Protein AF-0000000067929791 (afdb_homodimer)

Structure (mmCIF, N/CA/C/O backbone):
data_AF-0000000067929791-model_v1
#
loop_
_entity.id
_entity.type
_entity.pdbx_description
1 polymer 'Aldehyde dehydrogenase'
#
loop_
_atom_site.group_PDB
_atom_site.id
_atom_site.type_symbol
_atom_site.label_atom_id
_atom_site.label_alt_id
_atom_site.label_comp_id
_atom_site.label_asym_id
_atom_site.label_entity_id
_atom_site.label_seq_id
_atom_site.pdbx_PDB_ins_code
_atom_site.Cartn_x
_atom_site.Cartn_y
_atom_site.Cartn_z
_atom_site.occupancy
_atom_site.B_iso_or_equiv
_atom_site.auth_seq_id
_atom_site.auth_comp_id
_atom_site.auth_asym_id
_atom_site.auth_atom_id
_atom_site.pdbx_PDB_model_num
ATOM 1 N N . MET A 1 1 ? 18.5 35.438 22.703 1 85.94 1 MET A N 1
ATOM 2 C CA . MET A 1 1 ? 17.625 36.125 21.734 1 85.94 1 MET A CA 1
ATOM 3 C C . MET A 1 1 ? 17.469 35.281 20.469 1 85.94 1 MET A C 1
ATOM 5 O O . MET A 1 1 ? 18.469 34.844 19.875 1 85.94 1 MET A O 1
ATOM 9 N N . LEU A 1 2 ? 16.25 35.062 20.094 1 93.44 2 LEU A N 1
ATOM 10 C CA . LEU A 1 2 ? 15.984 34.188 18.953 1 93.44 2 LEU A CA 1
ATOM 11 C C . LEU A 1 2 ? 15.953 35 17.656 1 93.44 2 LEU A C 1
ATOM 13 O O . LEU A 1 2 ? 16.219 34.469 16.578 1 93.44 2 LEU A O 1
ATOM 17 N N . SER A 1 3 ? 15.633 36.312 17.828 1 96.69 3 SER A N 1
ATOM 18 C CA . SER A 1 3 ? 15.539 37.156 16.656 1 96.69 3 SER A CA 1
ATOM 19 C C . SER A 1 3 ? 16.891 37.281 15.945 1 96.69 3 SER A C 1
ATOM 21 O O . SER A 1 3 ? 17.938 37.25 16.594 1 96.69 3 SER A O 1
ATOM 23 N N . PHE A 1 4 ? 16.875 37.438 14.68 1 96.88 4 PHE A N 1
ATOM 24 C CA . PHE A 1 4 ? 18.125 37.531 13.938 1 96.88 4 PHE A CA 1
ATOM 25 C C . PHE A 1 4 ? 17.906 38.312 12.633 1 96.88 4 PHE A C 1
ATOM 27 O O . PHE A 1 4 ? 16.766 38.562 12.242 1 96.88 4 PHE A O 1
ATOM 34 N N . ASP A 1 5 ? 19.047 38.781 12.078 1 95.88 5 ASP A N 1
ATOM 35 C CA . ASP A 1 5 ? 19.062 39.375 10.742 1 95.88 5 ASP A CA 1
ATOM 36 C C . ASP A 1 5 ? 19.188 38.312 9.664 1 95.88 5 ASP A C 1
ATOM 38 O O . ASP A 1 5 ? 20.188 37.594 9.594 1 95.88 5 ASP A O 1
ATOM 42 N N . PRO A 1 6 ? 18.188 38.156 8.828 1 95.06 6 PRO A N 1
ATOM 43 C CA . PRO A 1 6 ? 18.219 37.094 7.812 1 95.06 6 PRO A CA 1
ATOM 44 C C . PRO A 1 6 ? 19.453 37.188 6.918 1 95.06 6 PRO A C 1
ATOM 46 O O . PRO A 1 6 ? 19.875 36.188 6.328 1 95.06 6 PRO A O 1
ATOM 49 N N . LYS A 1 7 ? 20.094 38.312 6.816 1 93.25 7 LYS A N 1
ATOM 50 C CA . LYS A 1 7 ? 21.219 38.531 5.926 1 93.25 7 LYS A CA 1
ATOM 51 C C . LYS A 1 7 ? 22.453 37.781 6.426 1 93.25 7 LYS A C 1
ATOM 53 O O . LYS A 1 7 ? 23.406 37.562 5.668 1 93.25 7 LYS A O 1
ATOM 58 N N . ILE A 1 8 ? 22.438 37.344 7.605 1 93.75 8 ILE A N 1
ATOM 59 C CA . ILE A 1 8 ? 23.656 36.781 8.195 1 93.75 8 ILE A CA 1
ATOM 60 C C . ILE A 1 8 ? 23.641 35.25 8.031 1 93.75 8 ILE A C 1
ATOM 62 O O . ILE A 1 8 ? 24.609 34.594 8.398 1 93.75 8 ILE A O 1
ATOM 66 N N . VAL A 1 9 ? 22.562 34.688 7.598 1 96.19 9 VAL A N 1
ATOM 67 C CA . VAL A 1 9 ? 22.422 33.25 7.531 1 96.19 9 VAL A CA 1
ATOM 68 C C . VAL A 1 9 ? 23 32.719 6.223 1 96.19 9 VAL A C 1
ATOM 70 O O . VAL A 1 9 ? 22.656 33.219 5.145 1 96.19 9 VAL A O 1
ATOM 73 N N . ASP A 1 10 ? 23.906 31.719 6.328 1 96.44 10 ASP A N 1
ATOM 74 C CA . ASP A 1 10 ? 24.453 31.078 5.141 1 96.44 10 ASP A CA 1
ATOM 75 C C . ASP A 1 10 ? 23.406 30.219 4.453 1 96.44 10 ASP A C 1
ATOM 77 O O . ASP A 1 10 ? 22.734 29.406 5.102 1 96.44 10 ASP A O 1
ATOM 81 N N . ILE A 1 11 ? 23.234 30.406 3.201 1 97.5 11 ILE A N 1
ATOM 82 C CA . ILE A 1 11 ? 22.219 29.688 2.428 1 97.5 11 ILE A CA 1
ATOM 83 C C . ILE A 1 11 ? 22.891 28.688 1.496 1 97.5 11 ILE A C 1
ATOM 85 O O . ILE A 1 11 ? 23.672 29.062 0.612 1 97.5 11 ILE A O 1
ATOM 89 N N . PRO A 1 12 ? 22.594 27.406 1.688 1 96.38 12 PRO A N 1
ATOM 90 C CA . PRO A 1 12 ? 23.172 26.422 0.753 1 96.38 12 PRO A CA 1
ATOM 91 C C . PRO A 1 12 ? 22.609 26.578 -0.663 1 96.38 12 PRO A C 1
ATOM 93 O O . PRO A 1 12 ? 21.516 27.094 -0.849 1 96.38 12 PRO A O 1
ATOM 96 N N . LYS A 1 13 ? 23.391 26.109 -1.643 1 93.38 13 LYS A N 1
ATOM 97 C CA . LYS A 1 13 ? 23.031 26.25 -3.049 1 93.38 13 LYS A CA 1
ATOM 98 C C . LYS A 1 13 ? 23.172 24.938 -3.791 1 93.38 13 LYS A C 1
ATOM 100 O O . LYS A 1 13 ? 23.812 24 -3.305 1 93.38 13 LYS A O 1
ATOM 105 N N . GLY A 1 14 ? 22.453 24.922 -4.926 1 95.69 14 GLY A N 1
ATOM 106 C CA . GLY A 1 14 ? 22.547 23.766 -5.801 1 95.69 14 GLY A CA 1
ATOM 107 C C . GLY A 1 14 ? 21.75 22.562 -5.309 1 95.69 14 GLY A C 1
ATOM 108 O O . GLY A 1 14 ? 20.641 22.719 -4.781 1 95.69 14 GLY A O 1
ATOM 109 N N . HIS A 1 15 ? 22.234 21.391 -5.75 1 98.06 15 HIS A N 1
ATOM 110 C CA . HIS A 1 15 ? 21.75 20.094 -5.316 1 98.06 15 HIS A CA 1
ATOM 111 C C . HIS A 1 15 ? 22.734 19.406 -4.383 1 98.06 15 HIS A C 1
ATOM 113 O O . HIS A 1 15 ? 23.875 19.859 -4.246 1 98.06 15 HIS A O 1
ATOM 119 N N . HIS A 1 16 ? 22.359 18.453 -3.641 1 98.56 16 HIS A N 1
ATOM 120 C CA . HIS A 1 16 ? 23.281 17.625 -2.859 1 98.56 16 HIS A CA 1
ATOM 121 C C . HIS A 1 16 ? 23.234 16.172 -3.311 1 98.56 16 HIS A C 1
ATOM 123 O O . HIS A 1 16 ? 22.297 15.445 -2.98 1 98.56 16 HIS A O 1
ATOM 129 N N . VAL A 1 17 ? 24.234 15.742 -4.07 1 98.38 17 VAL A N 1
ATOM 130 C CA . VAL A 1 17 ? 24.297 14.414 -4.68 1 98.38 17 VAL A CA 1
ATOM 131 C C . VAL A 1 17 ? 25.672 13.805 -4.445 1 98.38 17 VAL A C 1
ATOM 133 O O . VAL A 1 17 ? 26.703 14.484 -4.59 1 98.38 17 VAL A O 1
ATOM 136 N N . GLY A 1 18 ? 25.688 12.555 -4.039 1 97.69 18 GLY A N 1
ATOM 137 C CA . GLY A 1 18 ? 26.953 11.891 -3.805 1 97.69 18 GLY A CA 1
ATOM 138 C C . GLY A 1 18 ? 27.734 12.492 -2.648 1 97.69 18 GLY A C 1
ATOM 139 O O . GLY A 1 18 ? 28.969 12.586 -2.701 1 97.69 18 GLY A O 1
ATOM 140 N N . GLY A 1 19 ? 27.062 13.086 -1.77 1 97.31 19 GLY A N 1
ATOM 141 C CA . GLY A 1 19 ? 27.672 13.578 -0.544 1 97.31 19 GLY A CA 1
ATOM 142 C C . GLY A 1 19 ? 28.234 14.984 -0.678 1 97.31 19 GLY A C 1
ATOM 143 O O . GLY A 1 19 ? 28.922 15.469 0.214 1 97.31 19 GLY A O 1
ATOM 144 N N . ARG A 1 20 ? 27.922 15.602 -1.8 1 97.31 20 ARG A N 1
ATOM 145 C CA . ARG A 1 20 ? 28.453 16.953 -1.988 1 97.31 20 ARG A CA 1
ATOM 146 C C . ARG A 1 20 ? 27.453 17.844 -2.711 1 97.31 20 ARG A C 1
ATOM 148 O O . ARG A 1 20 ? 26.547 17.359 -3.377 1 97.31 20 ARG A O 1
ATOM 155 N N . TYR A 1 21 ? 27.625 19.141 -2.521 1 97.75 21 TYR A N 1
ATOM 156 C CA . TYR A 1 21 ? 26.859 20.109 -3.287 1 97.75 21 TYR A CA 1
ATOM 157 C C . TYR A 1 21 ? 27.297 20.125 -4.746 1 97.75 21 TYR A C 1
ATOM 159 O O . TYR A 1 21 ? 28.5 20.047 -5.047 1 97.75 21 TYR A O 1
ATOM 167 N N . LEU A 1 22 ? 26.312 20.125 -5.621 1 96.69 22 LEU A N 1
ATOM 168 C CA . LEU A 1 22 ? 26.578 20.188 -7.055 1 96.69 22 LEU A CA 1
ATOM 169 C C . LEU A 1 22 ? 25.703 21.266 -7.715 1 96.69 22 LEU A C 1
ATOM 171 O O . LEU A 1 22 ? 24.531 21.406 -7.371 1 96.69 22 LEU A O 1
ATOM 175 N N . ASP A 1 23 ? 26.359 21.953 -8.594 1 94.62 23 ASP A N 1
ATOM 176 C CA . ASP A 1 23 ? 25.594 22.812 -9.5 1 94.62 23 ASP A CA 1
ATOM 177 C C . ASP A 1 23 ? 25.219 22.078 -10.781 1 94.62 23 ASP A C 1
ATOM 179 O O . ASP A 1 23 ? 26.109 21.641 -11.523 1 94.62 23 ASP A O 1
ATOM 183 N N . LEU A 1 24 ? 24.031 21.812 -10.938 1 94.69 24 LEU A N 1
ATOM 184 C CA . LEU A 1 24 ? 23.531 21.141 -12.125 1 94.69 24 LEU A CA 1
ATOM 185 C C . LEU A 1 24 ? 22.719 22.078 -13 1 94.69 24 LEU A C 1
ATOM 187 O O . LEU A 1 24 ? 22.125 23.031 -12.5 1 94.69 24 LEU A O 1
ATOM 191 N N . PRO A 1 25 ? 22.797 21.844 -14.297 1 92.31 25 PRO A N 1
ATOM 192 C CA . PRO A 1 25 ? 22.031 22.703 -15.188 1 92.31 25 PRO A CA 1
ATOM 193 C C . PRO A 1 25 ? 20.516 22.578 -14.977 1 92.31 25 PRO A C 1
ATOM 195 O O . PRO A 1 25 ? 20.047 21.547 -14.477 1 92.31 25 PRO A O 1
ATOM 198 N N . GLY A 1 26 ? 19.766 23.578 -15.25 1 95 26 GLY A N 1
ATOM 199 C CA . GLY A 1 26 ? 18.312 23.594 -15.172 1 95 26 GLY A CA 1
ATOM 200 C C . GLY A 1 26 ? 17.734 24.984 -15.062 1 95 26 GLY A C 1
ATOM 201 O O . GLY A 1 26 ? 18.469 25.953 -14.906 1 95 26 GLY A O 1
ATOM 202 N N . GLY A 1 27 ? 16.438 25.062 -15.281 1 96.31 27 GLY A N 1
ATOM 203 C CA . GLY A 1 27 ? 15.773 26.344 -15.109 1 96.31 27 GLY A CA 1
ATOM 204 C C . GLY A 1 27 ? 15.906 26.891 -13.695 1 96.31 27 GLY A C 1
ATOM 205 O O . GLY A 1 27 ? 15.805 26.156 -12.727 1 96.31 27 GLY A O 1
ATOM 206 N N . GLU A 1 28 ? 16.156 28.203 -13.555 1 97.06 28 GLU A N 1
ATOM 207 C CA . GLU A 1 28 ? 16.281 28.828 -12.25 1 97.06 28 GLU A CA 1
ATOM 208 C C . GLU A 1 28 ? 14.93 28.969 -11.562 1 97.06 28 GLU A C 1
ATOM 210 O O . GLU A 1 28 ? 13.922 29.25 -12.219 1 97.06 28 GLU A O 1
ATOM 215 N N . ILE A 1 29 ? 14.945 28.703 -10.312 1 97.19 29 ILE A N 1
ATOM 216 C CA . ILE A 1 29 ? 13.781 28.875 -9.453 1 97.19 29 ILE A CA 1
ATOM 217 C C . ILE A 1 29 ? 14.125 29.859 -8.336 1 97.19 29 ILE A C 1
ATOM 219 O O . ILE A 1 29 ? 14.961 29.578 -7.48 1 97.19 29 ILE A O 1
ATOM 223 N N . GLU A 1 30 ? 13.469 30.969 -8.391 1 97.44 30 GLU A N 1
ATOM 224 C CA . GLU A 1 30 ? 13.641 31.953 -7.312 1 97.44 30 GLU A CA 1
ATOM 225 C C . GLU A 1 30 ? 12.883 31.531 -6.059 1 97.44 30 GLU A C 1
ATOM 227 O O . GLU A 1 30 ? 11.68 31.234 -6.117 1 97.44 30 GLU A O 1
ATOM 232 N N . VAL A 1 31 ? 13.609 31.469 -4.988 1 97.44 31 VAL A N 1
ATOM 233 C CA . VAL A 1 31 ? 12.992 31.172 -3.701 1 97.44 31 VAL A CA 1
ATOM 234 C C . VAL A 1 31 ? 12.812 32.469 -2.906 1 97.44 31 VAL A C 1
ATOM 236 O O . VAL A 1 31 ? 13.789 33.125 -2.555 1 97.44 31 VAL A O 1
ATOM 239 N N . LEU A 1 32 ? 11.57 32.781 -2.623 1 97.06 32 LEU A N 1
ATOM 240 C CA . LEU A 1 32 ? 11.258 34 -1.904 1 97.06 32 LEU A CA 1
ATOM 241 C C . LEU A 1 32 ? 10.93 33.719 -0.445 1 97.06 32 LEU A C 1
ATOM 243 O O . LEU A 1 32 ? 10.289 32.719 -0.139 1 97.06 32 LEU A O 1
ATOM 247 N N . ARG A 1 33 ? 11.367 34.625 0.41 1 96.94 33 ARG A N 1
ATOM 248 C CA . ARG A 1 33 ? 10.984 34.531 1.813 1 96.94 33 ARG A CA 1
ATOM 249 C C . ARG A 1 33 ? 9.516 34.875 2.01 1 96.94 33 ARG A C 1
ATOM 251 O O . ARG A 1 33 ? 9.07 35.938 1.568 1 96.94 33 ARG A O 1
ATOM 258 N N . PRO A 1 34 ? 8.758 34.031 2.693 1 96.56 34 PRO A N 1
ATOM 259 C CA . PRO A 1 34 ? 7.332 34.312 2.867 1 96.56 34 PRO A CA 1
ATOM 260 C C . PRO A 1 34 ? 7.07 35.562 3.705 1 96.56 34 PRO A C 1
ATOM 262 O O . PRO A 1 34 ? 6.043 36.219 3.529 1 96.56 34 PRO A O 1
ATOM 265 N N . SER A 1 35 ? 7.996 35.938 4.57 1 96.06 35 SER A N 1
ATOM 266 C CA . SER A 1 35 ? 7.828 37 5.559 1 96.06 35 SER A CA 1
ATOM 267 C C . SER A 1 35 ? 7.922 38.375 4.91 1 96.06 35 SER A C 1
ATOM 269 O O . SER A 1 35 ? 7.348 39.344 5.41 1 96.06 35 SER A O 1
ATOM 271 N N . ASP A 1 36 ? 8.703 38.5 3.764 1 95.25 36 ASP A N 1
ATOM 272 C CA . ASP A 1 36 ? 8.906 39.844 3.217 1 95.25 36 ASP A CA 1
ATOM 273 C C . ASP A 1 36 ? 9.031 39.781 1.694 1 95.25 36 ASP A C 1
ATOM 275 O O . ASP A 1 36 ? 9.328 40.812 1.062 1 95.25 36 ASP A O 1
ATOM 279 N N . GLN A 1 37 ? 8.867 38.625 1.094 1 94.44 37 GLN A N 1
ATOM 280 C CA . GLN A 1 37 ? 8.852 38.375 -0.346 1 94.44 37 GLN A CA 1
ATOM 281 C C . GLN A 1 37 ? 10.188 38.75 -0.976 1 94.44 37 GLN A C 1
ATOM 283 O O . GLN A 1 37 ? 10.289 38.875 -2.197 1 94.44 37 GLN A O 1
ATOM 288 N N . GLN A 1 38 ? 11.195 38.906 -0.146 1 95.94 38 GLN A N 1
ATOM 289 C CA . GLN A 1 38 ? 12.539 39.156 -0.668 1 95.94 38 GLN A CA 1
ATOM 290 C C . GLN A 1 38 ? 13.188 37.844 -1.109 1 95.94 38 GLN A C 1
ATOM 292 O O . GLN A 1 38 ? 12.844 36.75 -0.608 1 95.94 38 GLN A O 1
ATOM 297 N N . LEU A 1 39 ? 14.102 38 -2.01 1 96.31 39 LEU A N 1
ATOM 298 C CA . LEU A 1 39 ? 14.82 36.844 -2.541 1 96.31 39 LEU A CA 1
ATOM 299 C C . LEU A 1 39 ? 15.703 36.219 -1.468 1 96.31 39 LEU A C 1
ATOM 301 O O . LEU A 1 39 ? 16.531 36.875 -0.854 1 96.31 39 LEU A O 1
ATOM 305 N N . MET A 1 40 ? 15.484 35 -1.211 1 96.38 40 MET A N 1
ATOM 306 C CA . MET A 1 40 ? 16.328 34.25 -0.294 1 96.38 40 MET A CA 1
ATOM 307 C C . MET A 1 40 ? 17.516 33.625 -1.032 1 96.38 40 MET A C 1
ATOM 309 O O . MET A 1 40 ? 18.656 33.688 -0.554 1 96.38 40 MET A O 1
ATOM 313 N N . GLY A 1 41 ? 17.156 33 -2.186 1 95.19 41 GLY A N 1
ATOM 314 C CA . GLY A 1 41 ? 18.141 32.344 -3.018 1 95.19 41 GLY A CA 1
ATOM 315 C C . GLY A 1 41 ? 17.578 31.781 -4.309 1 95.19 41 GLY A C 1
ATOM 316 O O . GLY A 1 41 ? 16.375 31.953 -4.586 1 95.19 41 GLY A O 1
ATOM 317 N N . ILE A 1 42 ? 18.5 31.219 -5.102 1 96 42 ILE A N 1
ATOM 318 C CA . ILE A 1 42 ? 18.109 30.625 -6.375 1 96 42 ILE A CA 1
ATOM 319 C C . ILE A 1 42 ? 18.547 29.156 -6.402 1 96 42 ILE A C 1
ATOM 321 O O . ILE A 1 42 ? 19.672 28.828 -6.008 1 96 42 ILE A O 1
ATOM 325 N N . VAL A 1 43 ? 17.625 28.297 -6.734 1 96.06 43 VAL A N 1
ATOM 326 C CA . VAL A 1 43 ? 17.969 26.906 -7 1 96.06 43 VAL A CA 1
ATOM 327 C C . VAL A 1 43 ? 17.625 26.562 -8.445 1 96.06 43 VAL A C 1
ATOM 329 O O . VAL A 1 43 ? 17.016 27.375 -9.164 1 96.06 43 VAL A O 1
ATOM 332 N N . ASN A 1 44 ? 18.125 25.406 -8.914 1 96.5 44 ASN A N 1
ATOM 333 C CA . ASN A 1 44 ? 17.875 24.984 -10.289 1 96.5 44 ASN A CA 1
ATOM 334 C C . ASN A 1 44 ? 16.969 23.75 -10.336 1 96.5 44 ASN A C 1
ATOM 336 O O . ASN A 1 44 ? 17.078 22.875 -9.492 1 96.5 44 ASN A O 1
ATOM 340 N N . ASP A 1 45 ? 16.062 23.734 -11.32 1 98.06 45 ASP A N 1
ATOM 341 C CA . ASP A 1 45 ? 15.266 22.547 -11.586 1 98.06 45 ASP A CA 1
ATOM 342 C C . ASP A 1 45 ? 16.125 21.422 -12.164 1 98.06 45 ASP A C 1
ATOM 344 O O . ASP A 1 45 ? 16.578 21.5 -13.305 1 98.06 45 ASP A O 1
ATOM 348 N N . GLY A 1 46 ? 16.344 20.375 -11.453 1 96.94 46 GLY A N 1
ATOM 349 C CA . GLY A 1 46 ? 17.266 19.312 -11.82 1 96.94 46 GLY A CA 1
ATOM 350 C C . GLY A 1 46 ? 16.75 18.438 -12.961 1 96.94 46 GLY A C 1
ATOM 351 O O . GLY A 1 46 ? 17.516 18.062 -13.844 1 96.94 46 GLY A O 1
ATOM 352 N N . GLY A 1 47 ? 15.414 18.141 -12.914 1 97.38 47 GLY A N 1
ATOM 353 C CA . GLY A 1 47 ? 14.812 17.344 -13.969 1 97.38 47 GLY A CA 1
ATOM 354 C C . GLY A 1 47 ? 15.352 15.922 -14.023 1 97.38 47 GLY A C 1
ATOM 355 O O . GLY A 1 47 ? 15.82 15.391 -13.008 1 97.38 47 GLY A O 1
ATOM 356 N N . VAL A 1 48 ? 15.219 15.305 -15.203 1 97.94 48 VAL A N 1
ATOM 357 C CA . VAL A 1 48 ? 15.57 13.906 -15.422 1 97.94 48 VAL A CA 1
ATOM 358 C C . VAL A 1 48 ? 17.062 13.711 -15.211 1 97.94 48 VAL A C 1
ATOM 360 O O . VAL A 1 48 ? 17.484 12.719 -14.602 1 97.94 48 VAL A O 1
ATOM 363 N N . ALA A 1 49 ? 17.859 14.633 -15.641 1 97.56 49 ALA A N 1
ATOM 364 C CA . ALA A 1 49 ? 19.312 14.5 -15.586 1 97.56 49 ALA A CA 1
ATOM 365 C C . ALA A 1 49 ? 19.797 14.422 -14.141 1 97.56 49 ALA A C 1
ATOM 367 O O . ALA A 1 49 ? 20.625 13.578 -13.805 1 97.56 49 ALA A O 1
ATOM 368 N N . ALA A 1 50 ? 19.344 15.344 -13.312 1 98.06 50 ALA A N 1
ATOM 369 C CA . ALA A 1 50 ? 19.75 15.344 -11.906 1 98.06 50 ALA A CA 1
ATOM 370 C C . ALA A 1 50 ? 19.297 14.062 -11.211 1 98.06 50 ALA A C 1
ATOM 372 O O . ALA A 1 50 ? 20.016 13.516 -10.383 1 98.06 50 ALA A O 1
ATOM 373 N N . VAL A 1 51 ? 18.109 13.609 -11.555 1 98.69 51 VAL A N 1
ATOM 374 C CA . VAL A 1 51 ? 17.562 12.391 -10.953 1 98.69 51 VAL A CA 1
ATOM 375 C C . VAL A 1 51 ? 18.422 11.195 -11.367 1 98.69 51 VAL A C 1
ATOM 377 O O . VAL A 1 51 ? 18.766 10.344 -10.531 1 98.69 51 VAL A O 1
ATOM 380 N N . ASP A 1 52 ? 18.797 11.102 -12.617 1 98.56 52 ASP A N 1
ATOM 381 C CA . ASP A 1 52 ? 19.656 10.016 -13.094 1 98.56 52 ASP A CA 1
ATOM 382 C C . ASP A 1 52 ? 20.984 9.992 -12.336 1 98.56 52 ASP A C 1
ATOM 384 O O . ASP A 1 52 ? 21.453 8.93 -11.945 1 98.56 52 ASP A O 1
ATOM 388 N N . LEU A 1 53 ? 21.531 11.164 -12.172 1 98.56 53 LEU A N 1
ATOM 389 C CA . LEU A 1 53 ? 22.781 11.281 -11.445 1 98.56 53 LEU A CA 1
ATOM 390 C C . LEU A 1 53 ? 22.625 10.828 -10 1 98.56 53 LEU A C 1
ATOM 392 O O . LEU A 1 53 ? 23.5 10.125 -9.469 1 98.56 53 LEU A O 1
ATOM 396 N N . ALA A 1 54 ? 21.594 11.266 -9.359 1 98.81 54 ALA A N 1
ATOM 397 C CA . ALA A 1 54 ? 21.328 10.914 -7.973 1 98.81 54 ALA A CA 1
ATOM 398 C C . ALA A 1 54 ? 21.125 9.406 -7.82 1 98.81 54 ALA A C 1
ATOM 400 O O . ALA A 1 54 ? 21.641 8.797 -6.879 1 98.81 54 ALA A O 1
ATOM 401 N N . VAL A 1 55 ? 20.359 8.797 -8.727 1 98.81 55 VAL A N 1
ATOM 402 C CA . VAL A 1 55 ? 20.094 7.363 -8.672 1 98.81 55 VAL A CA 1
ATOM 403 C C . VAL A 1 55 ? 21.375 6.582 -8.906 1 98.81 55 VAL A C 1
ATOM 405 O O . VAL A 1 55 ? 21.625 5.57 -8.242 1 98.81 55 VAL A O 1
ATOM 408 N N . LYS A 1 56 ? 22.172 7.031 -9.844 1 98.69 56 LYS A N 1
ATOM 409 C CA . LYS A 1 56 ? 23.469 6.398 -10.07 1 98.69 56 LYS A CA 1
ATOM 410 C C . LYS A 1 56 ? 24.328 6.438 -8.812 1 98.69 56 LYS A C 1
ATOM 412 O O . LYS A 1 56 ? 24.953 5.441 -8.445 1 98.69 56 LYS A O 1
ATOM 417 N N . ALA A 1 57 ? 24.375 7.566 -8.188 1 98.81 57 ALA A N 1
ATOM 418 C CA . ALA A 1 57 ? 25.125 7.711 -6.941 1 98.81 57 ALA A CA 1
ATOM 419 C C . ALA A 1 57 ? 24.578 6.762 -5.871 1 98.81 57 ALA A C 1
ATOM 421 O O . ALA A 1 57 ? 25.344 6.156 -5.121 1 98.81 57 ALA A O 1
ATOM 422 N N . ALA A 1 58 ? 23.281 6.68 -5.77 1 98.88 58 ALA A N 1
ATOM 423 C CA . ALA A 1 58 ? 22.641 5.801 -4.801 1 98.88 58 ALA A CA 1
ATOM 424 C C . ALA A 1 58 ? 23.016 4.34 -5.043 1 98.88 58 ALA A C 1
ATOM 426 O O . ALA A 1 58 ? 23.359 3.615 -4.105 1 98.88 58 ALA A O 1
ATOM 427 N N . LYS A 1 59 ? 22.969 3.904 -6.281 1 98.25 59 LYS A N 1
ATOM 428 C CA . LYS A 1 59 ? 23.328 2.533 -6.637 1 98.25 59 LYS A CA 1
ATOM 429 C C . LYS A 1 59 ? 24.766 2.215 -6.234 1 98.25 59 LYS A C 1
ATOM 431 O O . LYS A 1 59 ? 25.031 1.163 -5.648 1 98.25 59 LYS A O 1
ATOM 436 N N . GLU A 1 60 ? 25.625 3.105 -6.594 1 98.31 60 GLU A N 1
ATOM 437 C CA . GLU A 1 60 ? 27.031 2.926 -6.273 1 98.31 60 GLU A CA 1
ATOM 438 C C . GLU A 1 60 ? 27.25 2.883 -4.766 1 98.31 60 GLU A C 1
ATOM 440 O O . GLU A 1 60 ? 28.031 2.064 -4.273 1 98.31 60 GLU A O 1
ATOM 445 N N . ALA A 1 61 ? 26.594 3.746 -4.066 1 98.75 61 ALA A N 1
ATOM 446 C CA . ALA A 1 61 ? 26.734 3.807 -2.613 1 98.75 61 ALA A CA 1
ATOM 447 C C . ALA A 1 61 ? 26.25 2.514 -1.963 1 98.75 61 ALA A C 1
ATOM 449 O O . ALA A 1 61 ? 26.891 1.993 -1.049 1 98.75 61 ALA A O 1
ATOM 450 N N . LEU A 1 62 ? 25.141 2.029 -2.41 1 98.5 62 LEU A N 1
ATOM 451 C CA . LEU A 1 62 ? 24.594 0.792 -1.863 1 98.5 62 LEU A CA 1
ATOM 452 C C . LEU A 1 62 ? 25.547 -0.37 -2.082 1 98.5 62 LEU A C 1
ATOM 454 O O . LEU A 1 62 ? 25.781 -1.171 -1.174 1 98.5 62 LEU A O 1
ATOM 458 N N . ARG A 1 63 ? 26.047 -0.433 -3.277 1 96.94 63 ARG A N 1
ATOM 459 C CA . ARG A 1 63 ? 26.969 -1.508 -3.619 1 96.94 63 ARG A CA 1
ATOM 460 C C . ARG A 1 63 ? 28.25 -1.4 -2.809 1 96.94 63 ARG A C 1
ATOM 462 O O . ARG A 1 63 ? 28.688 -2.377 -2.195 1 96.94 63 ARG A O 1
ATOM 469 N N . ALA A 1 64 ? 28.828 -0.228 -2.756 1 97.88 64 ALA A N 1
ATOM 470 C CA . ALA A 1 64 ? 30.141 -0.028 -2.156 1 97.88 64 ALA A CA 1
ATOM 471 C C . ALA A 1 64 ? 30.078 -0.136 -0.635 1 97.88 64 ALA A C 1
ATOM 473 O O . ALA A 1 64 ? 30.969 -0.691 -0.004 1 97.88 64 ALA A O 1
ATOM 474 N N . SER A 1 65 ? 29.031 0.326 -0.066 1 98.12 65 SER A N 1
ATOM 475 C CA . SER A 1 65 ? 28.938 0.387 1.389 1 98.12 65 SER A CA 1
ATOM 476 C C . SER A 1 65 ? 28.328 -0.887 1.956 1 98.12 65 SER A C 1
ATOM 478 O O . SER A 1 65 ? 28.422 -1.148 3.156 1 98.12 65 SER A O 1
ATOM 480 N N . ARG A 1 66 ? 27.547 -1.598 1.089 1 97.06 66 ARG A N 1
ATOM 481 C CA . ARG A 1 66 ? 26.766 -2.742 1.523 1 97.06 66 ARG A CA 1
ATOM 482 C C . ARG A 1 66 ? 25.781 -2.344 2.621 1 97.06 66 ARG A C 1
ATOM 484 O O . ARG A 1 66 ? 25.531 -3.117 3.549 1 97.06 66 ARG A O 1
ATOM 491 N N . TRP A 1 67 ? 25.297 -1.14 2.598 1 98.19 67 TRP A N 1
ATOM 492 C CA . TRP A 1 67 ? 24.453 -0.516 3.617 1 98.19 67 TRP A CA 1
ATOM 493 C C . TRP A 1 67 ? 23.312 -1.436 4.012 1 98.19 67 TRP A C 1
ATOM 495 O O . TRP A 1 67 ? 22.984 -1.556 5.195 1 98.19 67 TRP A O 1
ATOM 505 N N . ALA A 1 68 ? 22.734 -2.148 3.102 1 96.62 68 ALA A N 1
ATOM 506 C CA . ALA A 1 68 ? 21.594 -3.018 3.34 1 96.62 68 ALA A CA 1
ATOM 507 C C . ALA A 1 68 ? 22 -4.277 4.094 1 96.62 68 ALA A C 1
ATOM 509 O O . ALA A 1 68 ? 21.156 -4.945 4.707 1 96.62 68 ALA A O 1
ATOM 510 N N . LYS A 1 69 ? 23.297 -4.578 4.043 1 94.81 69 LYS A N 1
ATOM 511 C CA . LYS A 1 69 ? 23.719 -5.906 4.488 1 94.81 69 LYS A CA 1
ATOM 512 C C . LYS A 1 69 ? 24.656 -5.812 5.684 1 94.81 69 LYS A C 1
ATOM 514 O O . LYS A 1 69 ? 24.922 -6.816 6.352 1 94.81 69 LYS A O 1
ATOM 519 N N . ILE A 1 70 ? 25.141 -4.621 5.977 1 96.06 70 ILE A N 1
ATOM 520 C CA . ILE A 1 70 ? 26.016 -4.488 7.141 1 96.06 70 ILE A CA 1
ATOM 521 C C . ILE A 1 70 ? 25.188 -4.699 8.414 1 96.06 70 ILE A C 1
ATOM 523 O O . ILE A 1 70 ? 23.969 -4.719 8.375 1 96.06 70 ILE A O 1
ATOM 527 N N . ALA A 1 71 ? 25.922 -4.887 9.523 1 96.12 71 ALA A N 1
ATOM 528 C CA . ALA A 1 71 ? 25.219 -5.039 10.797 1 96.12 71 ALA A CA 1
ATOM 529 C C . ALA A 1 71 ? 24.328 -3.832 11.078 1 96.12 71 ALA A C 1
ATOM 531 O O . ALA A 1 71 ? 24.75 -2.686 10.922 1 96.12 71 ALA A O 1
ATOM 532 N N . PRO A 1 72 ? 23.094 -4.051 11.461 1 96.38 72 PRO A N 1
ATOM 533 C CA . PRO A 1 72 ? 22.156 -2.941 11.664 1 96.38 72 PRO A CA 1
ATOM 534 C C . PRO A 1 72 ? 22.703 -1.881 12.617 1 96.38 72 PRO A C 1
ATOM 536 O O . PRO A 1 72 ? 22.438 -0.689 12.445 1 96.38 72 PRO A O 1
ATOM 539 N N . ARG A 1 73 ? 23.469 -2.295 13.586 1 96.69 73 ARG A N 1
ATOM 540 C CA . ARG A 1 73 ? 24 -1.347 14.555 1 96.69 73 ARG A CA 1
ATOM 541 C C . ARG A 1 73 ? 25.016 -0.412 13.898 1 96.69 73 ARG A C 1
ATOM 543 O O . ARG A 1 73 ? 25.25 0.7 14.383 1 96.69 73 ARG A O 1
ATOM 550 N N . GLU A 1 74 ? 25.625 -0.868 12.805 1 97.69 74 GLU A N 1
ATOM 551 C CA . GLU A 1 74 ? 26.531 0.008 12.07 1 97.69 74 GLU A CA 1
ATOM 552 C C . GLU A 1 74 ? 25.781 1.131 11.367 1 97.69 74 GLU A C 1
ATOM 554 O O . GLU A 1 74 ? 26.266 2.264 11.297 1 97.69 74 GLU A O 1
ATOM 559 N N . ARG A 1 75 ? 24.609 0.842 10.867 1 98.25 75 ARG A N 1
ATOM 560 C CA . ARG A 1 75 ? 23.75 1.888 10.328 1 98.25 75 ARG A CA 1
ATOM 561 C C . ARG A 1 75 ? 23.297 2.85 11.422 1 98.25 75 ARG A C 1
ATOM 563 O O . ARG A 1 75 ? 23.328 4.07 11.234 1 98.25 75 ARG A O 1
ATOM 570 N N . ALA A 1 76 ? 22.953 2.246 12.578 1 98.62 76 ALA A N 1
ATOM 571 C CA . ALA A 1 76 ? 22.484 3.041 13.711 1 98.62 76 ALA A CA 1
ATOM 572 C C . ALA A 1 76 ? 23.531 4.047 14.156 1 98.62 76 ALA A C 1
ATOM 574 O O . ALA A 1 76 ? 23.219 5.199 14.469 1 98.62 76 ALA A O 1
ATOM 575 N N . LYS A 1 77 ? 24.766 3.605 14.195 1 98.62 77 LYS A N 1
ATOM 576 C CA . LYS A 1 77 ? 25.859 4.469 14.625 1 98.62 77 LYS A CA 1
ATOM 577 C C . LYS A 1 77 ? 25.922 5.73 13.766 1 98.62 77 LYS A C 1
ATOM 579 O O . LYS A 1 77 ? 26.062 6.836 14.297 1 98.62 77 LYS A O 1
ATOM 584 N N . VAL A 1 78 ? 25.828 5.543 12.461 1 98.75 78 VAL A N 1
ATOM 585 C CA . VAL A 1 78 ? 25.891 6.672 11.531 1 98.75 78 VAL A CA 1
ATOM 586 C C . VAL A 1 78 ? 24.688 7.582 11.75 1 98.75 78 VAL A C 1
ATOM 588 O O . VAL A 1 78 ? 24.828 8.805 11.789 1 98.75 78 VAL A O 1
ATOM 591 N N . LEU A 1 79 ? 23.531 7.031 11.938 1 98.88 79 LEU A N 1
ATOM 592 C CA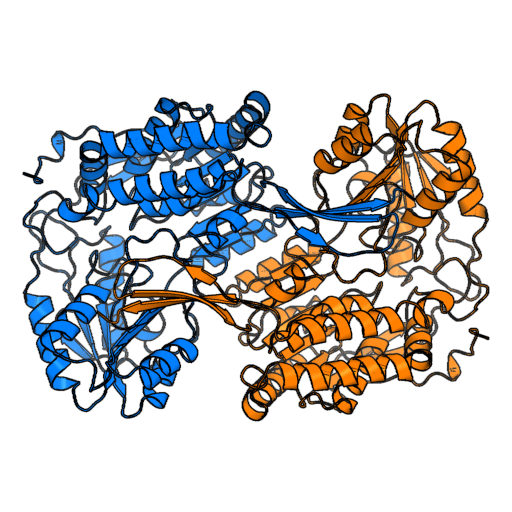 . LEU A 1 79 ? 22.312 7.809 12.094 1 98.88 79 LEU A CA 1
ATOM 593 C C . LEU A 1 79 ? 22.281 8.523 13.438 1 98.88 79 LEU A C 1
ATOM 595 O O . LEU A 1 79 ? 21.766 9.633 13.547 1 98.88 79 LEU A O 1
ATOM 599 N N . PHE A 1 80 ? 22.859 7.898 14.508 1 98.81 80 PHE A N 1
ATOM 600 C CA . PHE A 1 80 ? 23 8.57 15.789 1 98.81 80 PHE A CA 1
ATOM 601 C C . PHE A 1 80 ? 23.891 9.805 15.664 1 98.81 80 PHE A C 1
ATOM 603 O O . PHE A 1 80 ? 23.578 10.859 16.219 1 98.81 80 PHE A O 1
ATOM 610 N N . ARG A 1 81 ? 24.938 9.641 14.93 1 98.88 81 ARG A N 1
ATOM 611 C CA . ARG A 1 81 ? 25.828 10.781 14.703 1 98.88 81 ARG A CA 1
ATOM 612 C C . ARG A 1 81 ? 25.109 11.875 13.914 1 98.88 81 ARG A C 1
ATOM 614 O O . ARG A 1 81 ? 25.297 13.062 14.188 1 98.88 81 ARG A O 1
ATOM 621 N N . PHE A 1 82 ? 24.422 11.453 12.93 1 98.88 82 PHE A N 1
ATOM 622 C CA . PHE A 1 82 ? 23.625 12.383 12.148 1 98.88 82 PHE A CA 1
ATOM 623 C C . PHE A 1 82 ? 22.656 13.156 13.039 1 98.88 82 PHE A C 1
ATOM 625 O O . PHE A 1 82 ? 22.594 14.391 12.977 1 98.88 82 PHE A O 1
ATOM 632 N N . ALA A 1 83 ? 21.906 12.453 13.898 1 98.88 83 ALA A N 1
ATOM 633 C CA . ALA A 1 83 ? 20.984 13.086 14.836 1 98.88 83 ALA A CA 1
ATOM 634 C C . ALA A 1 83 ? 21.719 14.078 15.734 1 98.88 83 ALA A C 1
ATOM 636 O O . ALA A 1 83 ? 21.234 15.188 15.961 1 98.88 83 ALA A O 1
ATOM 637 N N . GLN A 1 84 ? 22.828 13.695 16.156 1 98.75 84 GLN A N 1
ATOM 638 C CA . GLN A 1 84 ? 23.625 14.555 17.016 1 98.75 84 GLN A CA 1
ATOM 639 C C . GLN A 1 84 ? 24.062 15.82 16.281 1 98.75 84 GLN A C 1
ATOM 641 O O . GLN A 1 84 ? 24 16.922 16.844 1 98.75 84 GLN A O 1
ATOM 646 N N . LEU A 1 85 ? 24.469 15.672 15.078 1 98.81 85 LEU A N 1
ATOM 647 C CA . LEU A 1 85 ? 24.906 16.828 14.297 1 98.81 85 LEU A CA 1
ATOM 648 C C . LEU A 1 85 ? 23.75 17.781 14.047 1 98.81 85 LEU A C 1
ATOM 650 O O . LEU A 1 85 ? 23.922 19 14.047 1 98.81 85 LEU A O 1
ATOM 654 N N . ILE A 1 86 ? 22.594 17.234 13.812 1 98.81 86 ILE A N 1
ATOM 655 C CA . ILE A 1 86 ? 21.406 18.078 13.641 1 98.81 86 ILE A CA 1
ATOM 656 C C . ILE A 1 86 ? 21.172 18.891 14.906 1 98.81 86 ILE A C 1
ATOM 658 O O . ILE A 1 86 ? 20.906 20.094 14.836 1 98.81 86 ILE A O 1
ATOM 662 N N . GLU A 1 87 ? 21.297 18.25 16.031 1 98.19 87 GLU A N 1
ATOM 663 C CA . GLU A 1 87 ? 21.109 18.938 17.297 1 98.19 87 GLU A CA 1
ATOM 664 C C . GLU A 1 87 ? 22.172 20.016 17.5 1 98.19 87 GLU A C 1
ATOM 666 O O . GLU A 1 87 ? 21.875 21.109 17.984 1 98.19 87 GLU A O 1
ATOM 671 N N . GLU A 1 88 ? 23.359 19.688 17.156 1 98.31 88 GLU A N 1
ATOM 672 C CA . GLU A 1 88 ? 24.469 20.641 17.297 1 98.31 88 GLU A CA 1
ATOM 673 C C . GLU A 1 88 ? 24.297 21.844 16.391 1 98.31 88 GLU A C 1
ATOM 675 O O . GLU A 1 88 ? 24.734 22.953 16.734 1 98.31 88 GLU A O 1
ATOM 680 N N . LYS A 1 89 ? 23.656 21.609 15.312 1 98.25 89 LYS A N 1
ATOM 681 C CA . LYS A 1 89 ? 23.5 22.688 14.336 1 98.25 89 LYS A CA 1
ATOM 682 C C . LYS A 1 89 ? 22.078 23.25 14.367 1 98.25 89 LYS A C 1
ATOM 684 O O . LYS A 1 89 ? 21.625 23.844 13.391 1 98.25 89 LYS A O 1
ATOM 689 N N . ASN A 1 90 ? 21.391 23.047 15.445 1 97.62 90 ASN A N 1
ATOM 690 C CA . ASN A 1 90 ? 19.969 23.406 15.539 1 97.62 90 ASN A CA 1
ATOM 691 C C . ASN A 1 90 ? 19.766 24.891 15.297 1 97.62 90 ASN A C 1
ATOM 693 O O . ASN A 1 90 ? 18.766 25.297 14.672 1 97.62 90 ASN A O 1
ATOM 697 N N . LEU A 1 91 ? 20.656 25.797 15.758 1 97.38 91 LEU A N 1
ATOM 698 C CA . LEU A 1 91 ? 20.516 27.234 15.555 1 97.38 91 LEU A CA 1
ATOM 699 C C . LEU A 1 91 ? 20.578 27.578 14.07 1 97.38 91 LEU A C 1
ATOM 701 O O . LEU A 1 91 ? 19.719 28.297 13.57 1 97.38 91 LEU A O 1
ATOM 705 N N . TYR A 1 92 ? 21.594 27.094 13.406 1 97.81 92 TYR A N 1
ATOM 706 C CA . TYR A 1 92 ? 21.75 27.344 11.977 1 97.81 92 TYR A CA 1
ATOM 707 C C . TYR A 1 92 ? 20.547 26.812 11.211 1 97.81 92 TYR A C 1
ATOM 709 O O . TYR A 1 92 ? 19.953 27.547 10.406 1 97.81 92 TYR A O 1
ATOM 717 N N . LEU A 1 93 ? 20.141 25.562 11.477 1 98.31 93 LEU A N 1
ATOM 718 C CA . LEU A 1 93 ? 19.031 24.922 10.789 1 98.31 93 LEU A CA 1
ATOM 719 C C . LEU A 1 93 ? 17.734 25.688 11.062 1 98.31 93 LEU A C 1
ATOM 721 O O . LEU A 1 93 ? 16.922 25.891 10.156 1 98.31 93 LEU A O 1
ATOM 725 N N . GLY A 1 94 ? 17.531 26 12.352 1 97.81 94 GLY A N 1
ATOM 726 C CA . GLY A 1 94 ? 16.328 26.734 12.727 1 97.81 94 GLY A CA 1
ATOM 727 C C . GLY A 1 94 ? 16.219 28.078 12.031 1 97.81 94 GLY A C 1
ATOM 728 O O . GLY A 1 94 ? 15.133 28.453 11.57 1 97.81 94 GLY A O 1
ATOM 729 N N . ARG A 1 95 ? 17.328 28.828 11.953 1 97.94 95 ARG A N 1
ATOM 730 C CA . ARG A 1 95 ? 17.328 30.141 11.289 1 97.94 95 ARG A CA 1
ATOM 731 C C . ARG A 1 95 ? 17.062 29.984 9.797 1 97.94 95 ARG A C 1
ATOM 733 O O . ARG A 1 95 ? 16.281 30.75 9.219 1 97.94 95 ARG A O 1
ATOM 740 N N . LEU A 1 96 ? 17.719 29 9.258 1 97.5 96 LEU A N 1
ATOM 741 C CA . LEU A 1 96 ? 17.531 28.719 7.84 1 97.5 96 LEU A CA 1
ATOM 742 C C . LEU A 1 96 ? 16.062 28.406 7.535 1 97.5 96 LEU A C 1
ATOM 744 O O . LEU A 1 96 ? 15.508 28.922 6.562 1 97.5 96 LEU A O 1
ATOM 748 N N . GLU A 1 97 ? 15.445 27.625 8.328 1 97.38 97 GLU A N 1
ATOM 749 C CA . GLU A 1 97 ? 14.055 27.234 8.133 1 97.38 97 GLU A CA 1
ATOM 750 C C . GLU A 1 97 ? 13.109 28.406 8.391 1 97.38 97 GLU A C 1
ATOM 752 O O . GLU A 1 97 ? 12.18 28.641 7.613 1 97.38 97 GLU A O 1
ATOM 757 N N . ALA A 1 98 ? 13.352 29.125 9.445 1 97.62 98 ALA A N 1
ATOM 758 C CA . ALA A 1 98 ? 12.5 30.266 9.773 1 97.62 98 ALA A CA 1
ATOM 759 C C . ALA A 1 98 ? 12.531 31.312 8.664 1 97.62 98 ALA A C 1
ATOM 761 O O . ALA A 1 98 ? 11.492 31.875 8.297 1 97.62 98 ALA A O 1
ATOM 762 N N . MET A 1 99 ? 13.68 31.531 8.141 1 96.56 99 MET A N 1
ATOM 763 C CA . MET A 1 99 ? 13.859 32.531 7.094 1 96.56 99 MET A CA 1
ATOM 764 C C . MET A 1 99 ? 13.148 32.125 5.809 1 96.56 99 MET A C 1
ATOM 766 O O . MET A 1 99 ? 12.555 32.969 5.129 1 96.56 99 MET A O 1
ATOM 770 N N . GLY A 1 100 ? 13.18 30.828 5.555 1 96.5 100 GLY A N 1
ATOM 771 C CA . GLY A 1 100 ? 12.766 30.375 4.238 1 96.5 100 GLY A CA 1
ATOM 772 C C . GLY A 1 100 ? 11.367 29.781 4.227 1 96.5 100 GLY A C 1
ATOM 773 O O . GLY A 1 100 ? 10.852 29.422 3.166 1 96.5 100 GLY A O 1
ATOM 774 N N . SER A 1 101 ? 10.664 29.656 5.289 1 97.56 101 SER A N 1
ATOM 775 C CA . SER A 1 101 ? 9.352 29.031 5.367 1 97.56 101 SER A CA 1
ATOM 776 C C . SER A 1 101 ? 8.398 29.844 6.23 1 97.56 101 SER A C 1
ATOM 778 O O . SER A 1 101 ? 8.688 31 6.57 1 97.56 101 SER A O 1
ATOM 780 N N . SER A 1 102 ? 7.211 29.266 6.484 1 97.69 102 SER A N 1
ATOM 781 C CA . SER A 1 102 ? 6.227 29.922 7.332 1 97.69 102 SER A CA 1
ATOM 782 C C . SER A 1 102 ? 6.457 29.594 8.805 1 97.69 102 SER A C 1
ATOM 784 O O . SER A 1 102 ? 5.695 30.031 9.672 1 97.69 102 SER A O 1
ATOM 786 N N . ARG A 1 103 ? 7.543 28.906 9.125 1 97.88 103 ARG A N 1
ATOM 787 C CA . ARG A 1 103 ? 7.789 28.469 10.5 1 97.88 103 ARG A CA 1
ATOM 788 C C . ARG A 1 103 ? 8.422 29.578 11.32 1 97.88 103 ARG A C 1
ATOM 790 O O . ARG A 1 103 ? 9.406 30.188 10.898 1 97.88 103 ARG A O 1
ATOM 797 N N . LEU A 1 104 ? 7.898 29.797 12.492 1 97.5 104 LEU A N 1
ATOM 798 C CA . LEU A 1 104 ? 8.391 30.844 13.367 1 97.5 104 LEU A CA 1
ATOM 799 C C . LEU A 1 104 ? 9.68 30.438 14.062 1 97.5 104 LEU A C 1
ATOM 801 O O . LEU A 1 104 ? 9.82 29.281 14.484 1 97.5 104 LEU A O 1
ATOM 805 N N . ILE A 1 105 ? 10.578 31.344 14.188 1 97.44 105 ILE A N 1
ATOM 806 C CA . ILE A 1 105 ? 11.883 31.078 14.781 1 97.44 105 ILE A CA 1
ATOM 807 C C . ILE A 1 105 ? 11.711 30.484 16.172 1 97.44 105 ILE A C 1
ATOM 809 O O . ILE A 1 105 ? 12.523 29.656 16.594 1 97.44 105 ILE A O 1
ATOM 813 N N . SER A 1 106 ? 10.617 30.75 16.859 1 93.69 106 SER A N 1
ATOM 814 C CA . SER A 1 106 ? 10.336 30.203 18.172 1 93.69 106 SER A CA 1
ATOM 815 C C . SER A 1 106 ? 10.102 28.703 18.109 1 93.69 106 SER A C 1
ATOM 817 O O . SER A 1 106 ? 10.336 28 19.094 1 93.69 106 SER A O 1
ATOM 819 N N . GLY A 1 107 ? 9.711 28.203 16.984 1 94.62 107 GLY A N 1
ATOM 820 C CA . GLY A 1 107 ? 9.383 26.797 16.844 1 94.62 107 GLY A CA 1
ATOM 821 C C . GLY A 1 107 ? 10.406 26.016 16.031 1 94.62 107 GLY A C 1
ATOM 822 O O . GLY A 1 107 ? 10.375 24.781 16 1 94.62 107 GLY A O 1
ATOM 823 N N . THR A 1 108 ? 11.352 26.703 15.383 1 96.69 108 THR A N 1
ATOM 824 C CA . THR A 1 108 ? 12.227 25.984 14.469 1 96.69 108 THR A CA 1
ATOM 825 C C . THR A 1 108 ? 13.477 25.484 15.188 1 96.69 108 THR A C 1
ATOM 827 O O . THR A 1 108 ? 13.938 24.375 14.93 1 96.69 108 THR A O 1
ATOM 830 N N . ILE A 1 109 ? 14.023 26.297 16.141 1 95.69 109 ILE A N 1
ATOM 831 C CA . ILE A 1 109 ? 15.266 25.938 16.812 1 95.69 109 ILE A CA 1
ATOM 832 C C . ILE A 1 109 ? 14.992 24.828 17.828 1 95.69 109 ILE A C 1
ATOM 834 O O . ILE A 1 109 ? 15.648 23.781 17.812 1 95.69 109 ILE A O 1
ATOM 838 N N . THR A 1 110 ? 13.984 25.031 18.625 1 92.06 110 THR A N 1
ATOM 839 C CA . THR A 1 110 ? 13.719 24.078 19.703 1 92.06 110 THR A CA 1
ATOM 840 C C . THR A 1 110 ? 12.617 23.094 19.281 1 92.06 110 THR A C 1
ATOM 842 O O . THR A 1 110 ? 12.266 22.203 20.047 1 92.06 110 THR A O 1
ATOM 845 N N . GLY A 1 111 ? 12.031 23.219 18.141 1 94.06 111 GLY A N 1
ATOM 846 C CA . GLY A 1 111 ? 10.969 22.375 17.641 1 94.06 111 GLY A CA 1
ATOM 847 C C . GLY A 1 111 ? 11.383 21.547 16.438 1 94.06 111 GLY A C 1
ATOM 848 O O . GLY A 1 111 ? 11.805 20.406 16.578 1 94.06 111 GLY A O 1
ATOM 849 N N . ASP A 1 112 ? 11.391 22.266 15.312 1 96.38 112 ASP A N 1
ATOM 850 C CA . ASP A 1 112 ? 11.594 21.562 14.047 1 96.38 112 ASP A CA 1
ATOM 851 C C . ASP A 1 112 ? 12.961 20.875 14.016 1 96.38 112 ASP A C 1
ATOM 853 O O . ASP A 1 112 ? 13.062 19.703 13.664 1 96.38 112 ASP A O 1
ATOM 857 N N . ALA A 1 113 ? 13.992 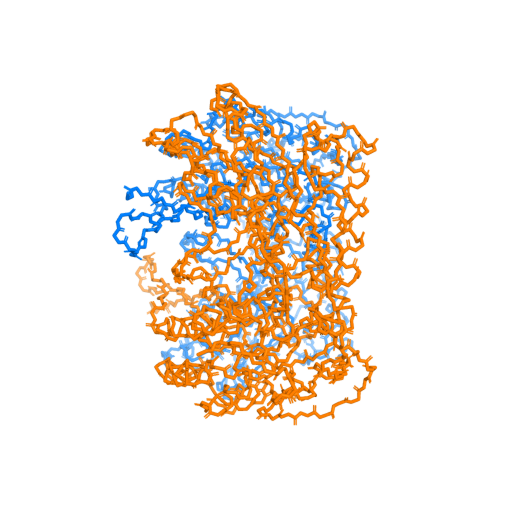21.594 14.383 1 97.5 113 ALA A N 1
ATOM 858 C CA . ALA A 1 113 ? 15.336 21.031 14.336 1 97.5 113 ALA A CA 1
ATOM 859 C C . ALA A 1 113 ? 15.484 19.875 15.32 1 97.5 113 ALA A C 1
ATOM 861 O O . ALA A 1 113 ? 15.984 18.797 14.969 1 97.5 113 ALA A O 1
ATOM 862 N N . ILE A 1 114 ? 14.977 20.078 16.516 1 96.31 114 ILE A N 1
ATOM 863 C CA . ILE A 1 114 ? 15.102 19.062 17.562 1 96.31 114 ILE A CA 1
ATOM 864 C C . ILE A 1 114 ? 14.227 17.859 17.219 1 96.31 114 ILE A C 1
ATOM 866 O O . ILE A 1 114 ? 14.641 16.719 17.438 1 96.31 114 ILE A O 1
ATOM 870 N N . ARG A 1 115 ? 13.07 18.109 16.719 1 96.44 115 ARG A N 1
ATOM 871 C CA . ARG A 1 115 ? 12.195 17.016 16.328 1 96.44 115 ARG A CA 1
ATOM 872 C C . ARG A 1 115 ? 12.789 16.234 15.156 1 96.44 115 ARG A C 1
ATOM 874 O O . ARG A 1 115 ? 12.672 15 15.102 1 96.44 115 ARG A O 1
ATOM 881 N N . THR A 1 116 ? 13.375 16.953 14.25 1 98.06 116 THR A N 1
ATOM 882 C CA . THR A 1 116 ? 14.047 16.297 13.141 1 98.06 116 THR A CA 1
ATOM 883 C C . THR A 1 116 ? 15.133 15.352 13.648 1 98.06 116 THR A C 1
ATOM 885 O O . THR A 1 116 ? 15.188 14.188 13.258 1 98.06 116 THR A O 1
ATOM 888 N N . ALA A 1 117 ? 15.961 15.859 14.57 1 98.44 117 ALA A N 1
ATOM 889 C CA . ALA A 1 117 ? 16.969 15.023 15.203 1 98.44 117 ALA A CA 1
ATOM 890 C C . ALA A 1 117 ? 16.344 13.828 15.914 1 98.44 117 ALA A C 1
ATOM 892 O O . ALA A 1 117 ? 16.859 12.711 15.844 1 98.44 117 ALA A O 1
ATOM 893 N N . GLY A 1 118 ? 15.266 14.117 16.578 1 97.5 118 GLY A N 1
ATOM 894 C CA . GLY A 1 118 ? 14.555 13.07 17.297 1 97.5 118 GLY A CA 1
ATOM 895 C C . GLY A 1 118 ? 14.047 11.969 16.391 1 97.5 118 GLY A C 1
ATOM 896 O O . GLY A 1 118 ? 14.117 10.789 16.734 1 97.5 118 GLY A O 1
ATOM 897 N N . VAL A 1 119 ? 13.523 12.344 15.227 1 97.69 119 VAL A N 1
ATOM 898 C CA . VAL A 1 119 ? 13.039 11.359 14.258 1 97.69 119 VAL A CA 1
ATOM 899 C C . VAL A 1 119 ? 14.203 10.484 13.797 1 97.69 119 VAL A C 1
ATOM 901 O O . VAL A 1 119 ? 14.086 9.258 13.766 1 97.69 119 VAL A O 1
ATOM 904 N N . VAL A 1 120 ? 15.336 11.109 13.477 1 98.69 120 VAL A N 1
ATOM 905 C CA . VAL A 1 120 ? 16.5 10.367 13.023 1 98.69 120 VAL A CA 1
ATOM 906 C C . VAL A 1 120 ? 16.969 9.414 14.125 1 98.69 120 VAL A C 1
ATOM 908 O O . VAL A 1 120 ? 17.266 8.242 13.859 1 98.69 120 VAL A O 1
ATOM 911 N N . ARG A 1 121 ? 16.984 9.898 15.359 1 98.31 121 ARG A N 1
ATOM 912 C CA . ARG A 1 121 ? 17.391 9.078 16.5 1 98.31 121 ARG A CA 1
ATOM 913 C C . ARG A 1 121 ? 16.438 7.906 16.703 1 98.31 121 ARG A C 1
ATOM 915 O O . ARG A 1 121 ? 16.875 6.777 16.938 1 98.31 121 ARG A O 1
ATOM 922 N N . TYR A 1 122 ? 15.211 8.203 16.656 1 97.38 122 TYR A N 1
ATOM 923 C CA . TYR A 1 122 ? 14.188 7.18 16.875 1 97.38 122 TYR A CA 1
ATOM 924 C C . TYR A 1 122 ? 14.367 6.027 15.891 1 97.38 122 TYR A C 1
ATOM 926 O O . TYR A 1 122 ? 14.352 4.859 16.281 1 97.38 122 TYR A O 1
ATOM 934 N N . PHE A 1 123 ? 14.539 6.324 14.656 1 98.06 123 PHE A N 1
ATOM 935 C CA . PHE A 1 123 ? 14.625 5.266 13.656 1 98.06 123 PHE A CA 1
ATOM 936 C C . PHE A 1 123 ? 16 4.621 13.672 1 98.06 123 PHE A C 1
ATOM 938 O O . PHE A 1 123 ? 16.156 3.445 13.328 1 98.06 123 PHE A O 1
ATOM 945 N N . ALA A 1 124 ? 17.016 5.41 14.102 1 98.44 124 ALA A N 1
ATOM 946 C CA . ALA A 1 124 ? 18.297 4.758 14.375 1 98.44 124 ALA A CA 1
ATOM 947 C C . ALA A 1 124 ? 18.125 3.629 15.383 1 98.44 124 ALA A C 1
ATOM 949 O O . ALA A 1 124 ? 18.688 2.545 15.211 1 98.44 124 ALA A O 1
ATOM 950 N N . GLU A 1 125 ? 17.344 3.902 16.375 1 96.81 125 GLU A N 1
ATOM 951 C CA . GLU A 1 125 ? 17.078 2.928 17.422 1 96.81 125 GLU A CA 1
ATOM 952 C C . GLU A 1 125 ? 16.312 1.721 16.891 1 96.81 125 GLU A C 1
ATOM 954 O O . GLU A 1 125 ? 16.375 0.636 17.469 1 96.81 125 GLU A O 1
ATOM 959 N N . PHE A 1 126 ? 15.711 1.852 15.766 1 95.25 126 PHE A N 1
ATOM 960 C CA . PHE A 1 126 ? 14.852 0.811 15.211 1 95.25 126 PHE A CA 1
ATOM 961 C C . PHE A 1 126 ? 15.656 -0.12 14.305 1 95.25 126 PHE A C 1
ATOM 963 O O . PHE A 1 126 ? 15.156 -1.165 13.883 1 95.25 126 PHE A O 1
ATOM 970 N N . CYS A 1 127 ? 16.891 0.144 14.016 1 96 127 CYS A N 1
ATOM 971 C CA . CYS A 1 127 ? 17.672 -0.572 13.023 1 96 127 CYS A CA 1
ATOM 972 C C . CYS A 1 127 ? 17.703 -2.066 13.32 1 96 127 CYS A C 1
ATOM 974 O O . CYS A 1 127 ? 17.688 -2.889 12.406 1 96 127 CYS A O 1
ATOM 976 N N . ASP A 1 128 ? 17.734 -2.424 14.602 1 94.81 128 ASP A N 1
ATOM 977 C CA . ASP A 1 128 ? 17.891 -3.834 14.945 1 94.81 128 ASP A CA 1
ATOM 978 C C . ASP A 1 128 ? 16.688 -4.336 15.742 1 94.81 128 ASP A C 1
ATOM 980 O O . ASP A 1 128 ? 16.812 -5.281 16.531 1 94.81 128 ASP A O 1
ATOM 984 N N . LYS A 1 129 ? 15.57 -3.654 15.602 1 93.12 129 LYS A N 1
ATOM 985 C CA . LYS A 1 129 ? 14.422 -4.008 16.438 1 93.12 129 LYS A CA 1
ATOM 986 C C . LYS A 1 129 ? 13.336 -4.699 15.609 1 93.12 129 LYS A C 1
ATOM 988 O O . LYS A 1 129 ? 12.414 -5.297 16.172 1 93.12 129 LYS A O 1
ATOM 993 N N . LEU A 1 130 ? 13.352 -4.645 14.328 1 88.31 130 LEU A N 1
ATOM 994 C CA . LEU A 1 130 ? 12.312 -5.27 13.523 1 88.31 130 LEU A CA 1
ATOM 995 C C . LEU A 1 130 ? 12.555 -6.77 13.391 1 88.31 130 LEU A C 1
ATOM 997 O O . LEU A 1 130 ? 13.625 -7.191 12.938 1 88.31 130 LEU A O 1
ATOM 1001 N N . GLU A 1 131 ? 11.578 -7.465 13.742 1 87.88 131 GLU A N 1
ATOM 1002 C CA . GLU A 1 131 ? 11.672 -8.922 13.719 1 87.88 131 GLU A CA 1
ATOM 1003 C C . GLU A 1 131 ? 10.922 -9.5 12.523 1 87.88 131 GLU A C 1
ATOM 1005 O O . GLU A 1 131 ? 10.031 -8.859 11.969 1 87.88 131 GLU A O 1
ATOM 1010 N N . GLY A 1 132 ? 11.398 -10.742 12.109 1 89.88 132 GLY A N 1
ATOM 1011 C CA . GLY A 1 132 ? 10.609 -11.57 11.211 1 89.88 132 GLY A CA 1
ATOM 1012 C C . GLY A 1 132 ? 9.672 -12.508 11.945 1 89.88 132 GLY A C 1
ATOM 1013 O O . GLY A 1 132 ? 9.422 -12.344 13.141 1 89.88 132 GLY A O 1
ATOM 1014 N N . ILE A 1 133 ? 8.961 -13.344 11.148 1 90.94 133 ILE A N 1
ATOM 1015 C CA . ILE A 1 133 ? 8 -14.281 11.727 1 90.94 133 ILE A CA 1
ATOM 1016 C C . ILE A 1 133 ? 8.367 -15.703 11.328 1 90.94 133 ILE A C 1
ATOM 1018 O O . ILE A 1 133 ? 8.68 -15.969 10.164 1 90.94 133 ILE A O 1
ATOM 1022 N N . VAL A 1 134 ? 8.461 -16.531 12.328 1 92.94 134 VAL A N 1
ATOM 1023 C CA . VAL A 1 134 ? 8.516 -17.969 12.086 1 92.94 134 VAL A CA 1
ATOM 1024 C C . VAL A 1 134 ? 7.148 -18.594 12.367 1 92.94 134 VAL A C 1
ATOM 1026 O O . VAL A 1 134 ? 6.527 -18.312 13.398 1 92.94 134 VAL A O 1
ATOM 1029 N N . THR A 1 135 ? 6.691 -19.312 11.414 1 90.12 135 THR A N 1
ATOM 1030 C CA . THR A 1 135 ? 5.371 -19.906 11.609 1 90.12 135 THR A CA 1
ATOM 1031 C C . THR A 1 135 ? 5.48 -21.422 11.812 1 90.12 135 THR A C 1
ATOM 1033 O O . THR A 1 135 ? 6.426 -22.047 11.336 1 90.12 135 THR A O 1
ATOM 1036 N N . ALA A 1 136 ? 4.508 -21.906 12.547 1 85.25 136 ALA A N 1
ATOM 1037 C CA . ALA A 1 136 ? 4.418 -23.359 12.742 1 85.25 136 ALA A CA 1
ATOM 1038 C C . ALA A 1 136 ? 4.031 -24.062 11.445 1 85.25 136 ALA A C 1
ATOM 1040 O O . ALA A 1 136 ? 3.168 -23.578 10.703 1 85.25 136 ALA A O 1
ATOM 1041 N N . THR A 1 137 ? 4.734 -25.094 11.133 1 87.81 137 THR A N 1
ATOM 1042 C CA . THR A 1 137 ? 4.48 -25.875 9.93 1 87.81 137 THR A CA 1
ATOM 1043 C C . THR A 1 137 ? 4.809 -27.344 10.156 1 87.81 137 THR A C 1
ATOM 1045 O O . THR A 1 137 ? 4.965 -27.781 11.305 1 87.81 137 THR A O 1
ATOM 1048 N N . GLU A 1 138 ? 4.824 -28.109 9.141 1 87.44 138 GLU A N 1
ATOM 1049 C CA . GLU A 1 138 ? 5.016 -29.547 9.242 1 87.44 138 GLU A CA 1
ATOM 1050 C C . GLU A 1 138 ? 6.441 -29.891 9.656 1 87.44 138 GLU A C 1
ATOM 1052 O O . GLU A 1 138 ? 7.344 -29.062 9.547 1 87.44 138 GLU A O 1
ATOM 1057 N N . ASP A 1 139 ? 6.551 -31.141 10.133 1 91.38 139 ASP A N 1
ATOM 1058 C CA . ASP A 1 139 ? 7.871 -31.641 10.492 1 91.38 139 ASP A CA 1
ATOM 1059 C C . ASP A 1 139 ? 8.805 -31.656 9.289 1 91.38 139 ASP A C 1
ATOM 1061 O O . ASP A 1 139 ? 8.383 -31.984 8.172 1 91.38 139 ASP A O 1
ATOM 1065 N N . GLY A 1 140 ? 10.047 -31.25 9.523 1 92.5 140 GLY A N 1
ATOM 1066 C CA . GLY A 1 140 ? 11.031 -31.281 8.445 1 92.5 140 GLY A CA 1
ATOM 1067 C C . GLY A 1 140 ? 10.984 -30.047 7.57 1 92.5 140 GLY A C 1
ATOM 1068 O O . GLY A 1 140 ? 11.609 -30.016 6.508 1 92.5 140 GLY A O 1
ATOM 1069 N N . THR A 1 141 ? 10.242 -29.047 8.016 1 92 141 THR A N 1
ATOM 1070 C CA . THR A 1 141 ? 10.133 -27.812 7.234 1 92 141 THR A CA 1
ATOM 1071 C C . THR A 1 141 ? 10.305 -26.594 8.133 1 92 141 THR A C 1
ATOM 1073 O O . THR A 1 141 ? 10.055 -26.656 9.336 1 92 141 THR A O 1
ATOM 1076 N N . LEU A 1 142 ? 10.875 -25.562 7.66 1 92.88 142 LEU A N 1
ATOM 1077 C CA . LEU A 1 142 ? 10.984 -24.266 8.297 1 92.88 142 LEU A CA 1
ATOM 1078 C C . LEU A 1 142 ? 10.359 -23.172 7.426 1 92.88 142 LEU A C 1
ATOM 1080 O O . LEU A 1 142 ? 10.656 -23.094 6.23 1 92.88 142 LEU A O 1
ATOM 1084 N N . SER A 1 143 ? 9.422 -22.484 7.977 1 93.44 143 SER A N 1
ATOM 1085 C CA . SER A 1 143 ? 8.781 -21.359 7.293 1 93.44 143 SER A CA 1
ATOM 1086 C C . SER A 1 143 ? 8.992 -20.062 8.047 1 93.44 143 SER A C 1
ATOM 1088 O O . SER A 1 143 ? 8.625 -19.938 9.219 1 93.44 143 SER A O 1
ATOM 1090 N N . TYR A 1 144 ? 9.594 -19.094 7.332 1 94.19 144 TYR A N 1
ATOM 1091 C CA . TYR A 1 144 ? 9.75 -17.797 7.98 1 94.19 144 TYR A CA 1
ATOM 1092 C C . TYR A 1 144 ? 9.562 -16.672 6.98 1 94.19 144 TYR A C 1
ATOM 1094 O O . TYR A 1 144 ? 9.656 -16.875 5.77 1 94.19 144 TYR A O 1
ATOM 1102 N N . VAL A 1 145 ? 9.188 -15.547 7.473 1 95.06 145 VAL A N 1
ATOM 1103 C CA . VAL A 1 145 ? 9.062 -14.297 6.73 1 95.06 145 VAL A CA 1
ATOM 1104 C C . VAL A 1 145 ? 10.055 -13.273 7.273 1 95.06 145 VAL A C 1
ATOM 1106 O O . VAL A 1 145 ? 10.125 -13.055 8.484 1 95.06 145 VAL A O 1
ATOM 1109 N N . LYS A 1 146 ? 10.82 -12.766 6.426 1 95.19 146 LYS A N 1
ATOM 1110 C CA . LYS A 1 146 ? 11.734 -11.703 6.836 1 95.19 146 LYS A CA 1
ATOM 1111 C C . LYS A 1 146 ? 11.477 -10.422 6.043 1 95.19 146 LYS A C 1
ATOM 1113 O O . LYS A 1 146 ? 10.805 -10.453 5.008 1 95.19 146 LYS A O 1
ATOM 1118 N N . ARG A 1 147 ? 11.984 -9.336 6.52 1 95.12 147 ARG A N 1
ATOM 1119 C CA . ARG A 1 147 ? 11.844 -8.047 5.852 1 95.12 147 ARG A CA 1
ATOM 1120 C C . ARG A 1 147 ? 13.164 -7.613 5.215 1 95.12 147 ARG A C 1
ATOM 1122 O O . ARG A 1 147 ? 14.234 -7.852 5.773 1 95.12 147 ARG A O 1
ATOM 1129 N N . GLU A 1 148 ? 13.047 -7.035 4.086 1 95.81 148 GLU A N 1
ATOM 1130 C CA . GLU A 1 148 ? 14.195 -6.512 3.348 1 95.81 148 GLU A CA 1
ATOM 1131 C C . GLU A 1 148 ? 13.906 -5.113 2.809 1 95.81 148 GLU A C 1
ATOM 1133 O O . GLU A 1 148 ? 12.758 -4.773 2.521 1 95.81 148 GLU A O 1
ATOM 1138 N N . PRO A 1 149 ? 14.992 -4.262 2.723 1 97.56 149 PRO A N 1
ATOM 1139 C CA . PRO A 1 149 ? 14.781 -2.945 2.113 1 97.56 149 PRO A CA 1
ATOM 1140 C C . PRO A 1 149 ? 14.453 -3.031 0.623 1 97.56 149 PRO A C 1
ATOM 1142 O O . PRO A 1 149 ? 14.672 -4.074 0 1 97.56 149 PRO A O 1
ATOM 1145 N N . TYR A 1 150 ? 14 -1.949 0.044 1 97.69 150 TYR A N 1
ATOM 1146 C CA . TYR A 1 150 ? 13.641 -1.873 -1.37 1 97.69 150 TYR A CA 1
ATOM 1147 C C . TYR A 1 150 ? 14.875 -1.619 -2.227 1 97.69 150 TYR A C 1
ATOM 1149 O O . TYR A 1 150 ? 14.898 -1.948 -3.416 1 97.69 150 TYR A O 1
ATOM 1157 N N . GLY A 1 151 ? 15.891 -0.998 -1.714 1 97.94 151 GLY A N 1
ATOM 1158 C CA . GLY A 1 151 ? 17.047 -0.533 -2.459 1 97.94 151 GLY A CA 1
ATOM 1159 C C . GLY A 1 151 ? 17.125 0.979 -2.561 1 97.94 151 GLY A C 1
ATOM 1160 O O . GLY A 1 151 ? 17.734 1.634 -1.709 1 97.94 151 GLY A O 1
ATOM 1161 N N . ILE A 1 152 ? 16.453 1.586 -3.557 1 98.75 152 ILE A N 1
ATOM 1162 C CA . ILE A 1 152 ? 16.375 3.035 -3.705 1 98.75 152 ILE A CA 1
ATOM 1163 C C . ILE A 1 152 ? 14.93 3.486 -3.562 1 98.75 152 ILE A C 1
ATOM 1165 O O . ILE A 1 152 ? 14.047 2.988 -4.266 1 98.75 152 ILE A O 1
ATOM 1169 N N . VAL A 1 153 ? 14.742 4.418 -2.674 1 98.69 153 VAL A N 1
ATOM 1170 C CA . VAL A 1 153 ? 13.414 4.984 -2.434 1 98.69 153 VAL A CA 1
ATOM 1171 C C . VAL A 1 153 ? 13.383 6.438 -2.898 1 98.69 153 VAL A C 1
ATOM 1173 O O . VAL A 1 153 ? 14.352 7.176 -2.715 1 98.69 153 VAL A O 1
ATOM 1176 N N . GLY A 1 154 ? 12.305 6.75 -3.592 1 98.81 154 GLY A N 1
ATOM 1177 C CA . GLY A 1 154 ? 12.023 8.148 -3.895 1 98.81 154 GLY A CA 1
ATOM 1178 C C . GLY A 1 154 ? 11.18 8.828 -2.832 1 98.81 154 GLY A C 1
ATOM 1179 O O . GLY A 1 154 ? 10.242 8.234 -2.301 1 98.81 154 GLY A O 1
ATOM 1180 N N . ALA A 1 155 ? 11.508 10.031 -2.488 1 98.81 155 ALA A N 1
ATOM 1181 C CA . ALA A 1 155 ? 10.742 10.805 -1.517 1 98.81 155 ALA A CA 1
ATOM 1182 C C . ALA A 1 155 ? 10.461 12.211 -2.039 1 98.81 155 ALA A C 1
ATOM 1184 O O . ALA A 1 155 ? 11.344 12.859 -2.605 1 98.81 155 ALA A O 1
ATOM 1185 N N . ILE A 1 156 ? 9.234 12.641 -1.937 1 98.69 156 ILE A N 1
ATOM 1186 C CA . ILE A 1 156 ? 8.797 13.977 -2.314 1 98.69 156 ILE A CA 1
ATOM 1187 C C . ILE A 1 156 ? 8.055 14.633 -1.148 1 98.69 156 ILE A C 1
ATOM 1189 O O . ILE A 1 156 ? 7.059 14.094 -0.664 1 98.69 156 ILE A O 1
ATOM 1193 N N . VAL A 1 157 ? 8.555 15.758 -0.687 1 97.81 157 VAL A N 1
ATOM 1194 C CA . VAL A 1 157 ? 8.078 16.266 0.596 1 97.81 157 VAL A CA 1
ATOM 1195 C C . VAL A 1 157 ? 7.508 17.672 0.415 1 97.81 157 VAL A C 1
ATOM 1197 O O . VAL A 1 157 ? 7.906 18.406 -0.502 1 97.81 157 VAL A O 1
ATOM 1200 N N . PRO A 1 158 ? 6.629 18.109 1.243 1 97.44 158 PRO A N 1
ATOM 1201 C CA . PRO A 1 158 ? 5.945 19.391 1.141 1 97.44 158 PRO A CA 1
ATOM 1202 C C . PRO A 1 158 ? 6.75 20.547 1.749 1 97.44 158 PRO A C 1
ATOM 1204 O O . PRO A 1 158 ? 7.852 20.328 2.262 1 97.44 158 PRO A O 1
ATOM 1207 N N . TRP A 1 159 ? 6.176 21.75 1.706 1 98.12 159 TRP A N 1
ATOM 1208 C CA . TRP A 1 159 ? 6.914 22.953 2.076 1 98.12 159 TRP A CA 1
ATOM 1209 C C . TRP A 1 159 ? 6.57 23.391 3.496 1 98.12 159 TRP A C 1
ATOM 1211 O O . TRP A 1 159 ? 7.25 24.25 4.074 1 98.12 159 TRP A O 1
ATOM 1221 N N . ASN A 1 160 ? 5.605 22.781 4.137 1 97.19 160 ASN A N 1
ATOM 1222 C CA . ASN A 1 160 ? 5.062 23.422 5.332 1 97.19 160 ASN A CA 1
ATOM 1223 C C . ASN A 1 160 ? 5.859 23.062 6.578 1 97.19 160 ASN A C 1
ATOM 1225 O O . ASN A 1 160 ? 5.883 23.812 7.551 1 97.19 160 ASN A O 1
ATOM 1229 N N . PHE A 1 161 ? 6.438 21.906 6.664 1 96.56 161 PHE A N 1
ATOM 1230 C CA . PHE A 1 161 ? 7.402 21.453 7.668 1 96.56 161 PHE A CA 1
ATOM 1231 C C . PHE A 1 161 ? 8.57 20.734 7.012 1 96.56 161 PHE A C 1
ATOM 1233 O O . PHE A 1 161 ? 8.75 19.531 7.215 1 96.56 161 PHE A O 1
ATOM 1240 N N . PRO A 1 162 ? 9.367 21.484 6.371 1 96.81 162 PRO A N 1
ATOM 1241 C CA . PRO A 1 162 ? 10.297 20.875 5.426 1 96.81 162 PRO A CA 1
ATOM 1242 C C . PRO A 1 162 ? 11.211 19.844 6.09 1 96.81 162 PRO A C 1
ATOM 1244 O O . PRO A 1 162 ? 11.281 18.688 5.641 1 96.81 162 PRO A O 1
ATOM 1247 N N . MET A 1 163 ? 11.898 20.172 7.223 1 97.62 163 MET A N 1
ATOM 1248 C CA . MET A 1 163 ? 12.883 19.266 7.82 1 97.62 163 MET A CA 1
ATOM 1249 C C . MET A 1 163 ? 12.211 18.047 8.43 1 97.62 163 MET A C 1
ATOM 1251 O O . MET A 1 163 ? 12.648 16.922 8.219 1 97.62 163 MET A O 1
ATOM 1255 N N . ILE A 1 164 ? 11.109 18.297 9.086 1 96.25 164 ILE A N 1
ATOM 1256 C CA . ILE A 1 164 ? 10.453 17.234 9.828 1 96.25 164 ILE A CA 1
ATOM 1257 C C . ILE A 1 164 ? 9.859 16.219 8.852 1 96.25 164 ILE A C 1
ATOM 1259 O O . ILE A 1 164 ? 10.062 15.008 9 1 96.25 164 ILE A O 1
ATOM 1263 N N . THR A 1 165 ? 9.141 16.703 7.859 1 96.44 165 THR A N 1
ATOM 1264 C CA . THR A 1 165 ? 8.492 15.805 6.91 1 96.44 165 THR A CA 1
ATOM 1265 C C . THR A 1 165 ? 9.531 15.047 6.09 1 96.44 165 THR A C 1
ATOM 1267 O O . THR A 1 165 ? 9.305 13.891 5.707 1 96.44 165 THR A O 1
ATOM 1270 N N . ALA A 1 166 ? 10.648 15.688 5.844 1 98.12 166 ALA A N 1
ATOM 1271 C CA . ALA A 1 166 ? 11.734 14.992 5.16 1 98.12 166 ALA A CA 1
ATOM 1272 C C . ALA A 1 166 ? 12.273 13.844 6.012 1 98.12 166 ALA A C 1
ATOM 1274 O O . ALA A 1 166 ? 12.484 12.742 5.516 1 98.12 166 ALA A O 1
ATOM 1275 N N . ALA A 1 167 ? 12.445 14.133 7.285 1 98.25 167 ALA A N 1
ATOM 1276 C CA . ALA A 1 167 ? 13 13.133 8.195 1 98.25 167 ALA A CA 1
ATOM 1277 C C . ALA A 1 167 ? 12.062 11.938 8.344 1 98.25 167 ALA A C 1
ATOM 1279 O O . ALA A 1 167 ? 12.516 10.805 8.523 1 98.25 167 ALA A O 1
ATOM 1280 N N . TRP A 1 168 ? 10.75 12.234 8.25 1 97.31 168 TRP A N 1
ATOM 1281 C CA . TRP A 1 168 ? 9.766 11.156 8.32 1 97.31 168 TRP A CA 1
ATOM 1282 C C . TRP A 1 168 ? 10 10.125 7.23 1 97.31 168 TRP A C 1
ATOM 1284 O O . TRP A 1 168 ? 9.539 8.984 7.328 1 97.31 168 TRP A O 1
ATOM 1294 N N . LYS A 1 169 ? 10.68 10.547 6.191 1 98.38 169 LYS A N 1
ATOM 1295 C CA . LYS A 1 169 ? 10.844 9.672 5.031 1 98.38 169 LYS A CA 1
ATOM 1296 C C . LYS A 1 169 ? 12.281 9.172 4.922 1 98.38 169 LYS A C 1
ATOM 1298 O O . LYS A 1 169 ? 12.523 7.961 4.875 1 98.38 169 LYS A O 1
ATOM 1303 N N . PHE A 1 170 ? 13.305 10.07 5.043 1 98.69 170 PHE A N 1
ATOM 1304 C CA . PHE A 1 170 ? 14.656 9.602 4.785 1 98.69 170 PHE A CA 1
ATOM 1305 C C . PHE A 1 170 ? 15.188 8.805 5.973 1 98.69 170 PHE A C 1
ATOM 1307 O O . PHE A 1 170 ? 16 7.895 5.805 1 98.69 170 PHE A O 1
ATOM 1314 N N . ALA A 1 171 ? 14.742 9.086 7.203 1 98.81 171 ALA A N 1
ATOM 1315 C CA . ALA A 1 171 ? 15.312 8.43 8.383 1 98.81 171 ALA A CA 1
ATOM 1316 C C . ALA A 1 171 ? 14.93 6.957 8.422 1 98.81 171 ALA A C 1
ATOM 1318 O O . ALA A 1 171 ? 15.805 6.086 8.516 1 98.81 171 ALA A O 1
ATOM 1319 N N . PRO A 1 172 ? 13.602 6.664 8.336 1 98.62 172 PRO A N 1
ATOM 1320 C CA . PRO A 1 172 ? 13.273 5.238 8.336 1 98.62 172 PRO A CA 1
ATOM 1321 C C . PRO A 1 172 ? 13.789 4.512 7.098 1 98.62 172 PRO A C 1
ATOM 1323 O O . PRO A 1 172 ? 14.148 3.336 7.172 1 98.62 172 PRO A O 1
ATOM 1326 N N . ALA A 1 173 ? 13.836 5.18 5.953 1 98.81 173 ALA A N 1
ATOM 1327 C CA . ALA A 1 173 ? 14.359 4.562 4.738 1 98.81 173 ALA A CA 1
ATOM 1328 C C . ALA A 1 173 ? 15.82 4.168 4.91 1 98.81 173 ALA A C 1
ATOM 1330 O O . ALA A 1 173 ? 16.203 3.031 4.625 1 98.81 173 ALA A O 1
ATOM 1331 N N . LEU A 1 174 ? 16.609 5.094 5.402 1 98.88 174 LEU A N 1
ATOM 1332 C CA . LEU A 1 174 ? 18.031 4.828 5.633 1 98.88 174 LEU A CA 1
ATOM 1333 C C . LEU A 1 174 ? 18.219 3.76 6.707 1 98.88 174 LEU A C 1
ATOM 1335 O O . LEU A 1 174 ? 19.031 2.852 6.547 1 98.88 174 LEU A O 1
ATOM 1339 N N . ALA A 1 175 ? 17.438 3.885 7.762 1 98.75 175 ALA A N 1
ATOM 1340 C CA . ALA A 1 175 ? 17.531 2.922 8.852 1 98.75 175 ALA A CA 1
ATOM 1341 C C . ALA A 1 175 ? 17.234 1.508 8.367 1 98.75 175 ALA A C 1
ATOM 1343 O O . ALA A 1 175 ? 17.828 0.539 8.844 1 98.75 175 ALA A O 1
ATOM 1344 N N . ALA A 1 176 ? 16.328 1.382 7.438 1 98.12 176 ALA A N 1
ATOM 1345 C CA . ALA A 1 176 ? 15.906 0.083 6.926 1 98.12 176 ALA A CA 1
ATOM 1346 C C . ALA A 1 176 ? 16.938 -0.485 5.949 1 98.12 176 ALA A C 1
ATOM 1348 O O . ALA A 1 176 ? 16.844 -1.65 5.555 1 98.12 176 ALA A O 1
ATOM 1349 N N . GLY A 1 177 ? 17.891 0.368 5.492 1 98.44 177 GLY A N 1
ATOM 1350 C CA . GLY A 1 177 ? 18.953 -0.115 4.617 1 98.44 177 GLY A CA 1
ATOM 1351 C C . GLY A 1 177 ? 18.812 0.368 3.188 1 98.44 177 GLY A C 1
ATOM 1352 O O . GLY A 1 177 ? 19.469 -0.152 2.283 1 98.44 177 GLY A O 1
ATOM 1353 N N . ASN A 1 178 ? 17.953 1.333 2.932 1 98.81 178 ASN A N 1
ATOM 1354 C CA . ASN A 1 178 ? 17.734 1.887 1.598 1 98.81 178 ASN A CA 1
ATOM 1355 C C . ASN A 1 178 ? 18.625 3.107 1.352 1 98.81 178 ASN A C 1
ATOM 1357 O O . ASN A 1 178 ? 19.156 3.686 2.295 1 98.81 178 ASN A O 1
ATOM 1361 N N . ALA A 1 179 ? 18.734 3.475 0.098 1 98.88 179 ALA A N 1
ATOM 1362 C CA . ALA A 1 179 ? 19.141 4.82 -0.31 1 98.88 179 ALA A CA 1
ATOM 1363 C C . ALA A 1 179 ? 17.922 5.684 -0.627 1 98.88 179 ALA A C 1
ATOM 1365 O O . ALA A 1 179 ? 16.828 5.16 -0.887 1 98.88 179 ALA A O 1
ATOM 1366 N N . VAL A 1 180 ? 18.125 6.977 -0.573 1 98.94 180 VAL A N 1
ATOM 1367 C CA . VAL A 1 180 ? 17 7.895 -0.768 1 98.94 180 VAL A CA 1
ATOM 1368 C C . VAL A 1 180 ? 17.359 8.93 -1.83 1 98.94 180 VAL A C 1
ATOM 1370 O O . VAL A 1 180 ? 18.422 9.539 -1.775 1 98.94 180 VAL A O 1
ATOM 1373 N N . VAL A 1 181 ? 16.562 9.086 -2.783 1 98.94 181 VAL A N 1
ATOM 1374 C CA . VAL A 1 181 ? 16.547 10.211 -3.715 1 98.94 181 VAL A CA 1
ATOM 1375 C C . VAL A 1 181 ? 15.328 11.094 -3.453 1 98.94 181 VAL A C 1
ATOM 1377 O O . VAL A 1 181 ? 14.195 10.68 -3.701 1 98.94 181 VAL A O 1
ATOM 1380 N N . MET A 1 182 ? 15.602 12.297 -3.018 1 98.62 182 MET A N 1
ATOM 1381 C CA . MET A 1 182 ? 14.516 13.109 -2.479 1 98.62 182 MET A CA 1
ATOM 1382 C C . MET A 1 182 ? 14.414 14.445 -3.215 1 98.62 182 MET A C 1
ATOM 1384 O O . MET A 1 182 ? 15.43 15.07 -3.51 1 98.62 182 MET A O 1
ATOM 1388 N N . LYS A 1 183 ? 13.203 14.75 -3.547 1 98.12 183 LYS A N 1
ATOM 1389 C CA . LYS A 1 183 ? 12.906 16.094 -4.027 1 98.12 183 LYS A CA 1
ATOM 1390 C C . LYS A 1 183 ? 12.266 16.953 -2.928 1 98.12 183 LYS A C 1
ATOM 1392 O O . LYS A 1 183 ? 11.281 16.531 -2.312 1 98.12 183 LYS A O 1
ATOM 1397 N N . THR A 1 184 ? 12.734 18.094 -2.785 1 90.44 184 THR A N 1
ATOM 1398 C CA . THR A 1 184 ? 12.188 19.078 -1.853 1 90.44 184 THR A CA 1
ATOM 1399 C C . THR A 1 184 ? 11.164 19.969 -2.547 1 90.44 184 THR A C 1
ATOM 1401 O O . THR A 1 184 ? 11.078 19.984 -3.777 1 90.44 184 THR A O 1
ATOM 1404 N N . SER A 1 185 ? 10.359 20.625 -1.763 1 96.81 185 SER A N 1
ATOM 1405 C CA . SER A 1 185 ? 9.539 21.656 -2.377 1 96.81 185 SER A CA 1
ATOM 1406 C C . SER A 1 185 ? 10.398 22.812 -2.885 1 96.81 185 SER A C 1
ATOM 1408 O O . SER A 1 185 ? 11.352 23.219 -2.225 1 96.81 185 SER A O 1
ATOM 1410 N N . GLU A 1 186 ? 10.055 23.312 -4.008 1 97 186 GLU A N 1
ATOM 1411 C CA . GLU A 1 186 ? 10.789 24.438 -4.586 1 97 186 GLU A CA 1
ATOM 1412 C C . GLU A 1 186 ? 10.602 25.703 -3.76 1 97 186 GLU A C 1
ATOM 1414 O O . GLU A 1 186 ? 11.352 26.672 -3.914 1 97 186 GLU A O 1
ATOM 1419 N N . LEU A 1 187 ? 9.641 25.656 -2.852 1 97.75 187 LEU A N 1
ATOM 1420 C CA . LEU A 1 187 ? 9.375 26.828 -2.01 1 97.75 187 LEU A CA 1
ATOM 1421 C C . LEU A 1 187 ? 10.273 26.828 -0.782 1 97.75 187 LEU A C 1
ATOM 1423 O O . LEU A 1 187 ? 10.516 27.875 -0.185 1 97.75 187 LEU A O 1
ATOM 1427 N N . THR A 1 188 ? 10.75 25.609 -0.359 1 97.94 188 THR A N 1
ATOM 1428 C CA . THR A 1 188 ? 11.531 25.531 0.868 1 97.94 188 THR A CA 1
ATOM 1429 C C . THR A 1 188 ? 12.68 24.531 0.71 1 97.94 188 THR A C 1
ATOM 1431 O O . THR A 1 188 ? 12.812 23.609 1.516 1 97.94 188 THR A O 1
ATOM 1434 N N . PRO A 1 189 ? 13.602 24.719 -0.156 1 97.44 189 PRO A N 1
ATOM 1435 C CA . PRO A 1 189 ? 14.594 23.703 -0.499 1 97.44 189 PRO A CA 1
ATOM 1436 C C . PRO A 1 189 ? 15.789 23.703 0.451 1 97.44 189 PRO A C 1
ATOM 1438 O O . PRO A 1 189 ? 16.484 22.688 0.584 1 97.44 189 PRO A O 1
ATOM 1441 N N . HIS A 1 190 ? 16.078 24.781 1.186 1 97.06 190 HIS A N 1
ATOM 1442 C CA . HIS A 1 190 ? 17.438 25.047 1.666 1 97.06 190 HIS A CA 1
ATOM 1443 C C . HIS A 1 190 ? 17.734 24.25 2.93 1 97.06 190 HIS A C 1
ATOM 1445 O O . HIS A 1 190 ? 18.859 23.766 3.115 1 97.06 190 HIS A O 1
ATOM 1451 N N . SER A 1 191 ? 16.75 24.141 3.818 1 96.5 191 SER A N 1
ATOM 1452 C CA . SER A 1 191 ? 17.016 23.391 5.039 1 96.5 191 SER A CA 1
ATOM 1453 C C . SER A 1 191 ? 17.281 21.906 4.73 1 96.5 191 SER A C 1
ATOM 1455 O O . SER A 1 191 ? 18.047 21.25 5.441 1 96.5 191 SER A O 1
ATOM 1457 N N . LEU A 1 192 ? 16.734 21.328 3.691 1 97 192 LEU A N 1
ATOM 1458 C CA . LEU A 1 192 ? 16.953 19.938 3.328 1 97 192 LEU A CA 1
ATOM 1459 C C . LEU A 1 192 ? 18.344 19.719 2.748 1 97 192 LEU A C 1
ATOM 1461 O O . LEU A 1 192 ? 18.969 18.688 2.969 1 97 192 LEU A O 1
ATOM 1465 N N . LEU A 1 193 ? 18.781 20.734 1.998 1 97.94 193 LEU A N 1
ATOM 1466 C CA . LEU A 1 193 ? 20.156 20.703 1.516 1 97.94 193 LEU A CA 1
ATOM 1467 C C . LEU A 1 193 ? 21.141 20.688 2.682 1 97.94 193 LEU A C 1
ATOM 1469 O O . LEU A 1 193 ? 22.109 19.922 2.676 1 97.94 193 LEU A O 1
ATOM 1473 N N . ALA A 1 194 ? 20.844 21.547 3.648 1 98.25 194 ALA A N 1
ATOM 1474 C CA . ALA A 1 194 ? 21.688 21.578 4.836 1 98.25 194 ALA A CA 1
ATOM 1475 C C . ALA A 1 194 ? 21.688 20.234 5.562 1 98.25 194 ALA A C 1
ATOM 1477 O O . ALA A 1 194 ? 22.719 19.781 6.051 1 98.25 194 ALA A O 1
ATOM 1478 N N . LEU A 1 195 ? 20.531 19.562 5.645 1 98.5 195 LEU A N 1
ATOM 1479 C CA . LEU A 1 195 ? 20.438 18.25 6.281 1 98.5 195 LEU A CA 1
ATOM 1480 C C . LEU A 1 195 ? 21.266 17.219 5.535 1 98.5 195 LEU A C 1
ATOM 1482 O O . LEU A 1 195 ? 21.922 16.375 6.156 1 98.5 195 LEU A O 1
ATOM 1486 N N . ALA A 1 196 ? 21.203 17.266 4.223 1 98.5 196 ALA A N 1
ATOM 1487 C CA . ALA A 1 196 ? 22 16.328 3.424 1 98.5 196 ALA A CA 1
ATOM 1488 C C . ALA A 1 196 ? 23.484 16.5 3.695 1 98.5 196 ALA A C 1
ATOM 1490 O O . ALA A 1 196 ? 24.219 15.516 3.783 1 98.5 196 ALA A O 1
ATOM 1491 N N . GLU A 1 197 ? 23.906 17.719 3.807 1 98.38 197 GLU A N 1
ATOM 1492 C CA . GLU A 1 197 ? 25.297 18 4.137 1 98.38 197 GLU A CA 1
ATOM 1493 C C . GLU A 1 197 ? 25.672 17.422 5.5 1 98.38 197 GLU A C 1
ATOM 1495 O O . GLU A 1 197 ? 26.781 16.922 5.688 1 98.38 197 GLU A O 1
ATOM 1500 N N . LEU A 1 198 ? 24.781 17.656 6.441 1 98.69 198 LEU A N 1
ATOM 1501 C CA . LEU A 1 198 ? 25.031 17.141 7.781 1 98.69 198 LEU A CA 1
ATOM 1502 C C . LEU A 1 198 ? 25.078 15.609 7.773 1 98.69 198 LEU A C 1
ATOM 1504 O O . LEU A 1 198 ? 25.844 15.008 8.539 1 98.69 198 LEU A O 1
ATOM 1508 N N . ALA A 1 199 ? 24.234 14.961 6.965 1 98.81 199 ALA A N 1
ATOM 1509 C CA . ALA A 1 199 ? 24.297 13.508 6.832 1 98.81 199 ALA A CA 1
ATOM 1510 C C . ALA A 1 199 ? 25.656 13.062 6.324 1 98.81 199 ALA A C 1
ATOM 1512 O O . ALA A 1 199 ? 26.234 12.086 6.824 1 98.81 199 ALA A O 1
ATOM 1513 N N . ALA A 1 200 ? 26.172 13.781 5.336 1 98.44 200 ALA A N 1
ATOM 1514 C CA . ALA A 1 200 ? 27.5 13.484 4.812 1 98.44 200 ALA A CA 1
ATOM 1515 C C . ALA A 1 200 ? 28.562 13.633 5.895 1 98.44 200 ALA A C 1
ATOM 1517 O O . ALA A 1 200 ? 29.453 12.781 6.035 1 98.44 200 ALA A O 1
ATOM 1518 N N . GLN A 1 201 ? 28.484 14.672 6.684 1 98.44 201 GLN A N 1
ATOM 1519 C CA . GLN A 1 201 ? 29.438 14.93 7.758 1 98.44 201 GLN A CA 1
ATOM 1520 C C . GLN A 1 201 ? 29.359 13.859 8.836 1 98.44 201 GLN A C 1
ATOM 1522 O O . GLN A 1 201 ? 30.344 13.555 9.5 1 98.44 201 GLN A O 1
ATOM 1527 N N . ALA A 1 202 ? 28.172 13.289 8.945 1 98.62 202 ALA A N 1
ATOM 1528 C CA . ALA A 1 202 ? 27.953 12.258 9.953 1 98.62 202 ALA A CA 1
ATOM 1529 C C . ALA A 1 202 ? 28.562 10.93 9.531 1 98.62 202 ALA A C 1
ATOM 1531 O O . ALA A 1 202 ? 28.641 9.984 10.328 1 98.62 202 ALA A O 1
ATOM 1532 N N . GLY A 1 203 ? 28.969 10.844 8.281 1 98.38 203 GLY A N 1
ATOM 1533 C CA . GLY A 1 203 ? 29.594 9.625 7.805 1 98.38 203 GLY A CA 1
ATOM 1534 C C . GLY A 1 203 ? 28.656 8.758 6.98 1 98.38 203 GLY A C 1
ATOM 1535 O O . GLY A 1 203 ? 28.969 7.598 6.695 1 98.38 203 GLY A O 1
ATOM 1536 N N . LEU A 1 204 ? 27.5 9.25 6.668 1 98.81 204 LEU A N 1
ATOM 1537 C CA . LEU A 1 204 ? 26.656 8.5 5.746 1 98.81 204 LEU A CA 1
ATOM 1538 C C . LEU A 1 204 ? 27.359 8.289 4.41 1 98.81 204 LEU A C 1
ATOM 1540 O O . LEU A 1 204 ? 27.859 9.242 3.805 1 98.81 204 LEU A O 1
ATOM 1544 N N . PRO A 1 205 ? 27.406 7.047 3.967 1 98.75 205 PRO A N 1
ATOM 1545 C CA . PRO A 1 205 ? 28.062 6.816 2.678 1 98.75 205 PRO A CA 1
ATOM 1546 C C . PRO A 1 205 ? 27.531 7.723 1.571 1 98.75 205 PRO A C 1
ATOM 1548 O O . PRO A 1 205 ? 26.312 7.891 1.447 1 98.75 205 PRO A O 1
ATOM 1551 N N . ALA A 1 206 ? 28.469 8.258 0.762 1 98.56 206 ALA A N 1
ATOM 1552 C CA . ALA A 1 206 ? 28.125 9.227 -0.28 1 98.56 206 ALA A CA 1
ATOM 1553 C C . ALA A 1 206 ? 27.172 8.617 -1.297 1 98.56 206 ALA A C 1
ATOM 1555 O O . ALA A 1 206 ? 27.469 7.582 -1.899 1 98.56 206 ALA A O 1
ATOM 1556 N N . GLY A 1 207 ? 26.031 9.227 -1.384 1 98.62 207 GLY A N 1
ATOM 1557 C CA . GLY A 1 207 ? 25.062 8.766 -2.357 1 98.62 207 GLY A CA 1
ATOM 1558 C C . GLY A 1 207 ? 23.859 8.102 -1.723 1 98.62 207 GLY A C 1
ATOM 1559 O O . GLY A 1 207 ? 22.844 7.879 -2.389 1 98.62 207 GLY A O 1
ATOM 1560 N N . LEU A 1 208 ? 23.859 7.777 -0.431 1 98.88 208 LEU A N 1
ATOM 1561 C CA . LEU A 1 208 ? 22.719 7.129 0.22 1 98.88 208 LEU A CA 1
ATOM 1562 C C . LEU A 1 208 ? 21.594 8.125 0.451 1 98.88 208 LEU A C 1
ATOM 1564 O O . LEU A 1 208 ? 20.422 7.73 0.541 1 98.88 208 LEU A O 1
ATOM 1568 N N . LEU A 1 209 ? 21.906 9.398 0.646 1 98.94 209 LEU A N 1
ATOM 1569 C CA . LEU A 1 209 ? 20.922 10.477 0.692 1 98.94 209 LEU A CA 1
ATOM 1570 C C . LEU A 1 209 ? 21.234 11.547 -0.348 1 98.94 209 LEU A C 1
ATOM 1572 O O . LEU A 1 209 ? 22.266 12.219 -0.26 1 98.94 209 LEU A O 1
ATOM 1576 N N . ASN A 1 210 ? 20.406 11.641 -1.322 1 98.88 210 ASN A N 1
ATOM 1577 C CA . ASN A 1 210 ? 20.516 12.648 -2.377 1 98.88 210 ASN A CA 1
ATOM 1578 C C . ASN A 1 210 ? 19.312 13.578 -2.391 1 98.88 210 ASN A C 1
ATOM 1580 O O . ASN A 1 210 ? 18.156 13.117 -2.426 1 98.88 210 ASN A O 1
ATOM 1584 N N . VAL A 1 211 ? 19.562 14.852 -2.355 1 98.75 211 VAL A N 1
ATOM 1585 C CA . VAL A 1 211 ? 18.516 15.867 -2.314 1 98.75 211 VAL A CA 1
ATOM 1586 C C . VAL A 1 211 ? 18.594 16.734 -3.568 1 98.75 211 VAL A C 1
ATOM 1588 O O . VAL A 1 211 ? 19.578 17.422 -3.797 1 98.75 211 VAL A O 1
ATOM 1591 N N . ILE A 1 212 ? 17.516 16.672 -4.332 1 98.31 212 ILE A N 1
ATOM 1592 C CA . ILE A 1 212 ? 17.469 17.375 -5.605 1 98.31 212 ILE A CA 1
ATOM 1593 C C . ILE A 1 212 ? 16.344 18.406 -5.594 1 98.31 212 ILE A C 1
ATOM 1595 O O . ILE A 1 212 ? 15.273 18.156 -5.055 1 98.31 212 ILE A O 1
ATOM 1599 N N . ASN A 1 213 ? 16.641 19.562 -6.184 1 98 213 ASN A N 1
ATOM 1600 C CA . ASN A 1 213 ? 15.633 20.609 -6.344 1 98 213 ASN A CA 1
ATOM 1601 C C . ASN A 1 213 ? 14.914 20.5 -7.688 1 98 213 ASN A C 1
ATOM 1603 O O . ASN A 1 213 ? 15.461 19.953 -8.641 1 98 213 ASN A O 1
ATOM 1607 N N . GLY A 1 214 ? 13.719 21.031 -7.711 1 97.88 214 GLY A N 1
ATOM 1608 C CA . GLY A 1 214 ? 12.969 21.094 -8.953 1 97.88 214 GLY A CA 1
ATOM 1609 C C . GLY A 1 214 ? 11.469 21.109 -8.742 1 97.88 214 GLY A C 1
ATOM 1610 O O . GLY A 1 214 ? 10.992 21.125 -7.605 1 97.88 214 GLY A O 1
ATOM 1611 N N . TYR A 1 215 ? 10.742 21.172 -9.852 1 97.94 215 TYR A N 1
ATOM 1612 C CA . TYR A 1 215 ? 9.281 21.141 -9.805 1 97.94 215 TYR A CA 1
ATOM 1613 C C . TYR A 1 215 ? 8.758 19.719 -9.758 1 97.94 215 TYR A C 1
ATOM 1615 O O . TYR A 1 215 ? 9.477 18.766 -10.109 1 97.94 215 TYR A O 1
ATOM 1623 N N . GLY A 1 216 ? 7.508 19.594 -9.312 1 97.25 216 GLY A N 1
ATOM 1624 C CA . GLY A 1 216 ? 6.859 18.281 -9.266 1 97.25 216 GLY A CA 1
ATOM 1625 C C . GLY A 1 216 ? 6.754 17.625 -10.625 1 97.25 216 GLY A C 1
ATOM 1626 O O . GLY A 1 216 ? 7.074 16.438 -10.773 1 97.25 216 GLY A O 1
ATOM 1627 N N . HIS A 1 217 ? 6.371 18.344 -11.617 1 96.56 217 HIS A N 1
ATOM 1628 C CA . HIS A 1 217 ? 6.055 17.781 -12.922 1 96.56 217 HIS A CA 1
ATOM 1629 C C . HIS A 1 217 ? 7.324 17.469 -13.711 1 96.56 217 HIS A C 1
ATOM 1631 O O . HIS A 1 217 ? 7.273 16.766 -14.727 1 96.56 217 HIS A O 1
ATOM 1637 N N . THR A 1 218 ? 8.539 17.969 -13.266 1 97.75 218 THR A N 1
ATOM 1638 C CA . THR A 1 218 ? 9.805 17.641 -13.922 1 97.75 218 THR A CA 1
ATOM 1639 C C . THR A 1 218 ? 10.633 16.703 -13.062 1 97.75 218 THR A C 1
ATOM 1641 O O . THR A 1 218 ? 10.602 15.484 -13.266 1 97.75 218 THR A O 1
ATOM 1644 N N . THR A 1 219 ? 11.125 17.234 -11.977 1 98.38 219 THR A N 1
ATOM 1645 C CA . THR A 1 219 ? 12.023 16.469 -11.117 1 98.38 219 THR A CA 1
ATOM 1646 C C . THR A 1 219 ? 11.258 15.414 -10.328 1 98.38 219 THR A C 1
ATOM 1648 O O . THR A 1 219 ? 11.688 14.266 -10.242 1 98.38 219 THR A O 1
ATOM 1651 N N . GLY A 1 220 ? 10.125 15.844 -9.734 1 98.56 220 GLY A N 1
ATOM 1652 C CA . GLY A 1 220 ? 9.312 14.867 -9.016 1 98.56 220 GLY A CA 1
ATOM 1653 C C . GLY A 1 220 ? 8.852 13.711 -9.891 1 98.56 220 GLY A C 1
ATOM 1654 O O . GLY A 1 220 ? 8.969 12.555 -9.5 1 98.56 220 GLY A O 1
ATOM 1655 N N . ALA A 1 221 ? 8.359 14.008 -11.023 1 98.5 221 ALA A N 1
ATOM 1656 C CA . ALA A 1 221 ? 7.902 12.992 -11.969 1 98.5 221 ALA A CA 1
ATOM 1657 C C . ALA A 1 221 ? 9.047 12.07 -12.391 1 98.5 221 ALA A C 1
ATOM 1659 O O . ALA A 1 221 ? 8.859 10.867 -12.547 1 98.5 221 ALA A O 1
ATOM 1660 N N . ALA A 1 222 ? 10.25 12.641 -12.562 1 98.69 222 ALA A N 1
ATOM 1661 C CA . ALA A 1 222 ? 11.422 11.867 -12.961 1 98.69 222 ALA A CA 1
ATOM 1662 C C . ALA A 1 222 ? 11.789 10.844 -11.891 1 98.69 222 ALA A C 1
ATOM 1664 O O . ALA A 1 222 ? 12.195 9.727 -12.211 1 98.69 222 ALA A O 1
ATOM 1665 N N . ILE A 1 223 ? 11.68 11.227 -10.648 1 98.81 223 ILE A N 1
ATOM 1666 C CA . ILE A 1 223 ? 11.953 10.305 -9.547 1 98.81 223 ILE A CA 1
ATOM 1667 C C . ILE A 1 223 ? 10.992 9.125 -9.617 1 98.81 223 ILE A C 1
ATOM 1669 O O . ILE A 1 223 ? 11.422 7.965 -9.562 1 98.81 223 ILE A O 1
ATOM 1673 N N . VAL A 1 224 ? 9.711 9.383 -9.789 1 98.62 224 VAL A N 1
ATOM 1674 C CA . VAL A 1 224 ? 8.68 8.344 -9.797 1 98.62 224 VAL A CA 1
ATOM 1675 C C . VAL A 1 224 ? 8.875 7.43 -11 1 98.62 224 VAL A C 1
ATOM 1677 O O . VAL A 1 224 ? 8.719 6.211 -10.898 1 98.62 224 VAL A O 1
ATOM 1680 N N . ARG A 1 225 ? 9.305 7.961 -12.078 1 97.81 225 ARG A N 1
ATOM 1681 C CA . ARG A 1 225 ? 9.398 7.219 -13.328 1 97.81 225 ARG A CA 1
ATOM 1682 C C . ARG A 1 225 ? 10.664 6.371 -13.375 1 97.81 225 ARG A C 1
ATOM 1684 O O . ARG A 1 225 ? 10.773 5.445 -14.18 1 97.81 225 ARG A O 1
ATOM 1691 N N . HIS A 1 226 ? 11.609 6.723 -12.633 1 98.25 226 HIS A N 1
ATOM 1692 C CA . HIS A 1 226 ? 12.906 6.074 -12.766 1 98.25 226 HIS A CA 1
ATOM 1693 C C . HIS A 1 226 ? 12.812 4.582 -12.453 1 98.25 226 HIS A C 1
ATOM 1695 O O . HIS A 1 226 ? 12.305 4.195 -11.398 1 98.25 226 HIS A O 1
ATOM 1701 N N . PRO A 1 227 ? 13.359 3.746 -13.219 1 95.69 227 PRO A N 1
ATOM 1702 C CA . PRO A 1 227 ? 13.164 2.305 -13.062 1 95.69 227 PRO A CA 1
ATOM 1703 C C . PRO A 1 227 ? 13.867 1.74 -11.836 1 95.69 227 PRO A C 1
ATOM 1705 O O . PRO A 1 227 ? 13.477 0.691 -11.32 1 95.69 227 PRO A O 1
ATOM 1708 N N . ASP A 1 228 ? 14.891 2.445 -11.352 1 96.81 228 ASP A N 1
ATOM 1709 C CA . ASP A 1 228 ? 15.656 1.903 -10.227 1 96.81 228 ASP A CA 1
ATOM 1710 C C . ASP A 1 228 ? 15.094 2.385 -8.898 1 96.81 228 ASP A C 1
ATOM 1712 O O . ASP A 1 228 ? 15.531 1.939 -7.832 1 96.81 228 ASP A O 1
ATOM 1716 N N . VAL A 1 229 ? 14.156 3.318 -8.961 1 98.19 229 VAL A N 1
ATOM 1717 C CA . VAL A 1 229 ? 13.414 3.664 -7.754 1 98.19 229 VAL A CA 1
ATOM 1718 C C . VAL A 1 229 ? 12.297 2.645 -7.52 1 98.19 229 VAL A C 1
ATOM 1720 O O . VAL A 1 229 ? 11.422 2.469 -8.367 1 98.19 229 VAL A O 1
ATOM 1723 N N . MET A 1 230 ? 12.344 2.07 -6.348 1 97.5 230 MET A N 1
ATOM 1724 C CA . MET A 1 230 ? 11.508 0.882 -6.184 1 97.5 230 MET A CA 1
ATOM 1725 C C . MET A 1 230 ? 10.289 1.188 -5.324 1 97.5 230 MET A C 1
ATOM 1727 O O . MET A 1 230 ? 9.344 0.394 -5.273 1 97.5 230 MET A O 1
ATOM 1731 N N . MET A 1 231 ? 10.266 2.281 -4.672 1 98.12 231 MET A N 1
ATOM 1732 C CA . MET A 1 231 ? 9.164 2.75 -3.828 1 98.12 231 MET A CA 1
ATOM 1733 C C . MET A 1 231 ? 9.156 4.273 -3.744 1 98.12 231 MET A C 1
ATOM 1735 O O . MET A 1 231 ? 10.211 4.906 -3.805 1 98.12 231 MET A O 1
ATOM 1739 N N . VAL A 1 232 ? 7.949 4.875 -3.639 1 98.62 232 VAL A N 1
ATOM 1740 C CA . VAL A 1 232 ? 7.859 6.328 -3.555 1 98.62 232 VAL A CA 1
ATOM 1741 C C . VAL A 1 232 ? 7.043 6.727 -2.324 1 98.62 232 VAL A C 1
ATOM 1743 O O . VAL A 1 232 ? 5.973 6.172 -2.078 1 98.62 232 VAL A O 1
ATOM 1746 N N . SER A 1 233 ? 7.531 7.57 -1.524 1 98.75 233 SER A N 1
ATOM 1747 C CA . SER A 1 233 ? 6.832 8.172 -0.392 1 98.75 233 SER A CA 1
ATOM 1748 C C . SER A 1 233 ? 6.555 9.648 -0.633 1 98.75 233 SER A C 1
ATOM 1750 O O . SER A 1 233 ? 7.465 10.414 -0.963 1 98.75 233 SER A O 1
ATOM 1752 N N . PHE A 1 234 ? 5.277 9.992 -0.503 1 98.62 234 PHE A N 1
ATOM 1753 C CA . PHE A 1 234 ? 4.883 11.352 -0.86 1 98.62 234 PHE A CA 1
ATOM 1754 C C . PHE A 1 234 ? 3.988 11.953 0.217 1 98.62 234 PHE A C 1
ATOM 1756 O O . PHE A 1 234 ? 3.119 11.273 0.764 1 98.62 234 PHE A O 1
ATOM 1763 N N . THR A 1 235 ? 4.242 13.156 0.583 1 98.19 235 THR A N 1
ATOM 1764 C CA . THR A 1 235 ? 3.338 14 1.355 1 98.19 235 THR A CA 1
ATOM 1765 C C . THR A 1 235 ? 3.014 15.281 0.595 1 98.19 235 THR A C 1
ATOM 1767 O O . THR A 1 235 ? 3.918 16 0.161 1 98.19 235 THR A O 1
ATOM 1770 N N . GLY A 1 236 ? 1.771 15.57 0.385 1 97.06 236 GLY A N 1
ATOM 1771 C CA . GLY A 1 236 ? 1.334 16.75 -0.334 1 97.06 236 GLY A CA 1
ATOM 1772 C C . GLY A 1 236 ? -0.146 16.734 -0.666 1 97.06 236 GLY A C 1
ATOM 1773 O O . GLY A 1 236 ? -0.957 16.234 0.11 1 97.06 236 GLY A O 1
ATOM 1774 N N . SER A 1 237 ? -0.502 17.344 -1.742 1 95.81 237 SER A N 1
ATOM 1775 C CA . SER A 1 237 ? -1.914 17.484 -2.084 1 95.81 237 SER A CA 1
ATOM 1776 C C . SER A 1 237 ? -2.486 16.188 -2.623 1 95.81 237 SER A C 1
ATOM 1778 O O . SER A 1 237 ? -1.752 15.352 -3.166 1 95.81 237 SER A O 1
ATOM 1780 N N . THR A 1 238 ? -3.775 16.031 -2.488 1 95.25 238 THR A N 1
ATOM 1781 C CA . THR A 1 238 ? -4.492 14.852 -2.971 1 95.25 238 THR A CA 1
ATOM 1782 C C . THR A 1 238 ? -4.328 14.695 -4.48 1 95.25 238 THR A C 1
ATOM 1784 O O . THR A 1 238 ? -4.062 13.594 -4.973 1 95.25 238 THR A O 1
ATOM 1787 N N . ASN A 1 239 ? -4.414 15.789 -5.176 1 94.88 239 ASN A N 1
ATOM 1788 C CA . ASN A 1 239 ? -4.285 15.75 -6.629 1 94.88 239 ASN A CA 1
ATOM 1789 C C . ASN A 1 239 ? -2.904 15.266 -7.059 1 94.88 239 ASN A C 1
ATOM 1791 O O . ASN A 1 239 ? -2.781 14.453 -7.973 1 94.88 239 ASN A O 1
ATOM 1795 N N . THR A 1 240 ? -1.906 15.797 -6.418 1 96.56 240 THR A N 1
ATOM 1796 C CA . THR A 1 240 ? -0.546 15.375 -6.73 1 96.56 240 THR A CA 1
ATOM 1797 C C . THR A 1 240 ? -0.335 13.914 -6.359 1 96.56 240 THR A C 1
ATOM 1799 O O . THR A 1 240 ? 0.344 13.172 -7.078 1 96.56 240 THR A O 1
ATOM 1802 N N . GLY A 1 241 ? -0.91 13.539 -5.203 1 97.62 241 GLY A N 1
ATOM 1803 C CA . GLY A 1 241 ? -0.833 12.141 -4.809 1 97.62 241 GLY A CA 1
ATOM 1804 C C . GLY A 1 241 ? -1.41 11.195 -5.848 1 97.62 241 GLY A C 1
ATOM 1805 O O . GLY A 1 241 ? -0.822 10.156 -6.145 1 97.62 241 GLY A O 1
ATOM 1806 N N . ALA A 1 242 ? -2.553 11.57 -6.418 1 97.31 242 ALA A N 1
ATOM 1807 C CA . ALA A 1 242 ? -3.186 10.766 -7.461 1 97.31 242 ALA A CA 1
ATOM 1808 C C . ALA A 1 242 ? -2.293 10.664 -8.695 1 97.31 242 ALA A C 1
ATOM 1810 O O . ALA A 1 242 ? -2.172 9.594 -9.297 1 97.31 242 ALA A O 1
ATOM 1811 N N . ALA A 1 243 ? -1.671 11.742 -9.047 1 97.62 243 ALA A N 1
ATOM 1812 C CA . ALA A 1 243 ? -0.767 11.766 -10.195 1 97.62 243 ALA A CA 1
ATOM 1813 C C . ALA A 1 243 ? 0.439 10.859 -9.961 1 97.62 243 ALA A C 1
ATOM 1815 O O . ALA A 1 243 ? 0.847 10.109 -10.852 1 97.62 243 ALA A O 1
ATOM 1816 N N . ILE A 1 244 ? 0.997 10.945 -8.812 1 98.25 244 ILE A N 1
ATOM 1817 C CA . ILE A 1 244 ? 2.164 10.148 -8.453 1 98.25 244 ILE A CA 1
ATOM 1818 C C . ILE A 1 244 ? 1.804 8.664 -8.484 1 98.25 244 ILE A C 1
ATOM 1820 O O . ILE A 1 244 ? 2.545 7.848 -9.039 1 98.25 244 ILE A O 1
ATOM 1824 N N . MET A 1 245 ? 0.674 8.32 -7.863 1 98.31 245 MET A N 1
ATOM 1825 C CA . MET A 1 245 ? 0.236 6.93 -7.855 1 98.31 245 MET A CA 1
ATOM 1826 C C . MET A 1 245 ? 0.007 6.426 -9.273 1 98.31 245 MET A C 1
ATOM 1828 O O . MET A 1 245 ? 0.384 5.297 -9.602 1 98.31 245 MET A O 1
ATOM 1832 N N . SER A 1 246 ? -0.621 7.238 -10.133 1 98.06 246 SER A N 1
ATOM 1833 C CA . SER A 1 246 ? -0.833 6.875 -11.523 1 98.06 246 SER A CA 1
ATOM 1834 C C . SER A 1 246 ? 0.493 6.648 -12.242 1 98.06 246 SER A C 1
ATOM 1836 O O . SER A 1 246 ? 0.646 5.672 -12.984 1 98.06 246 SER A O 1
ATOM 1838 N N . LEU A 1 247 ? 1.425 7.562 -12.016 1 97.88 247 LEU A N 1
ATOM 1839 C CA . LEU A 1 247 ? 2.738 7.453 -12.641 1 97.88 247 LEU A CA 1
ATOM 1840 C C . LEU A 1 247 ? 3.477 6.215 -12.141 1 97.88 247 LEU A C 1
ATOM 1842 O O . LEU A 1 247 ? 4.141 5.527 -12.922 1 97.88 247 LEU A O 1
ATOM 1846 N N . ALA A 1 248 ? 3.422 5.984 -10.836 1 97.94 248 ALA A N 1
ATOM 1847 C CA . ALA A 1 248 ? 4.055 4.805 -10.25 1 97.94 248 ALA A CA 1
ATOM 1848 C C . ALA A 1 248 ? 3.506 3.521 -10.859 1 97.94 248 ALA A C 1
ATOM 1850 O O . ALA A 1 248 ? 4.246 2.555 -11.062 1 97.94 248 ALA A O 1
ATOM 1851 N N . ALA A 1 249 ? 2.191 3.502 -11.141 1 96.88 249 ALA A N 1
ATOM 1852 C CA . ALA A 1 249 ? 1.541 2.352 -11.766 1 96.88 249 ALA A CA 1
ATOM 1853 C C . ALA A 1 249 ? 2.129 2.076 -13.148 1 96.88 249 ALA A C 1
ATOM 1855 O O . ALA A 1 249 ? 2.26 0.918 -13.555 1 96.88 249 ALA A O 1
ATOM 1856 N N . GLN A 1 250 ? 2.574 3.07 -13.797 1 94.19 250 GLN A N 1
ATOM 1857 C CA . GLN A 1 250 ? 2.973 2.986 -15.195 1 94.19 250 GLN A CA 1
ATOM 1858 C C . GLN A 1 250 ? 4.48 2.809 -15.328 1 94.19 250 GLN A C 1
ATOM 1860 O O . GLN A 1 250 ? 4.992 2.592 -16.438 1 94.19 250 GLN A O 1
ATOM 1865 N N . SER A 1 251 ? 5.207 2.891 -14.219 1 93.69 251 SER A N 1
ATOM 1866 C CA . SER A 1 251 ? 6.664 2.916 -14.281 1 93.69 251 SER A CA 1
ATOM 1867 C C . SER A 1 251 ? 7.27 1.726 -13.547 1 93.69 251 SER A C 1
ATOM 1869 O O . SER A 1 251 ? 8.234 1.881 -12.797 1 93.69 251 SER A O 1
ATOM 1871 N N . GLY A 1 252 ? 6.629 0.504 -13.734 1 91.12 252 GLY A N 1
ATOM 1872 C CA . GLY A 1 252 ? 7.121 -0.695 -13.07 1 91.12 252 GLY A CA 1
ATOM 1873 C C . GLY A 1 252 ? 6.328 -1.061 -11.836 1 91.12 252 GLY A C 1
ATOM 1874 O O . GLY A 1 252 ? 6.793 -1.841 -11 1 91.12 252 GLY A O 1
ATOM 1875 N N . ILE A 1 253 ? 5.199 -0.509 -11.664 1 92.81 253 ILE A N 1
ATOM 1876 C CA . ILE A 1 253 ? 4.211 -0.7 -10.609 1 92.81 253 ILE A CA 1
ATOM 1877 C C . ILE A 1 253 ? 4.875 -0.551 -9.242 1 92.81 253 ILE A C 1
ATOM 1879 O O . ILE A 1 253 ? 4.996 -1.523 -8.492 1 92.81 253 ILE A O 1
ATOM 1883 N N . LYS A 1 254 ? 5.137 0.484 -8.781 1 96 254 LYS A N 1
ATOM 1884 C CA . LYS A 1 254 ? 5.844 0.771 -7.535 1 96 254 LYS A CA 1
ATOM 1885 C C . LYS A 1 254 ? 4.867 1.049 -6.398 1 96 254 LYS A C 1
ATOM 1887 O O . LYS A 1 254 ? 3.867 1.744 -6.586 1 96 254 LYS A O 1
ATOM 1892 N N . PRO A 1 255 ? 5.137 0.408 -5.219 1 97.56 255 PRO A N 1
ATOM 1893 C CA . PRO A 1 255 ? 4.34 0.835 -4.066 1 97.56 255 PRO A CA 1
ATOM 1894 C C . PRO A 1 255 ? 4.547 2.309 -3.721 1 97.56 255 PRO A C 1
ATOM 1896 O O . PRO A 1 255 ? 5.629 2.854 -3.943 1 97.56 255 PRO A O 1
ATOM 1899 N N . VAL A 1 256 ? 3.477 2.92 -3.191 1 98.06 256 VAL A N 1
ATOM 1900 C CA . VAL A 1 256 ? 3.547 4.316 -2.773 1 98.06 256 VAL A CA 1
ATOM 1901 C C . VAL A 1 256 ? 2.98 4.465 -1.363 1 98.06 256 VAL A C 1
ATOM 1903 O O . VAL A 1 256 ? 2.098 3.703 -0.959 1 98.06 256 VAL A O 1
ATOM 1906 N N . THR A 1 257 ? 3.516 5.312 -0.555 1 98.06 257 THR A N 1
ATOM 1907 C CA . THR A 1 257 ? 2.916 5.852 0.661 1 98.06 257 THR A CA 1
ATOM 1908 C C . THR A 1 257 ? 2.521 7.312 0.467 1 98.06 257 THR A C 1
ATOM 1910 O O . THR A 1 257 ? 3.338 8.133 0.043 1 98.06 257 THR A O 1
ATOM 1913 N N . LEU A 1 258 ? 1.252 7.57 0.776 1 98.06 258 LEU A N 1
ATOM 1914 C CA . LEU A 1 258 ? 0.68 8.875 0.457 1 98.06 258 LEU A CA 1
ATOM 1915 C C . LEU A 1 258 ? 0.063 9.516 1.695 1 98.06 258 LEU A C 1
ATOM 1917 O O . LEU A 1 258 ? -0.908 8.992 2.25 1 98.06 258 LEU A O 1
ATOM 1921 N N . GLU A 1 259 ? 0.63 10.492 2.186 1 97.5 259 GLU A N 1
ATOM 1922 C CA . GLU A 1 259 ? -0.005 11.383 3.154 1 97.5 259 GLU A CA 1
ATOM 1923 C C . GLU A 1 259 ? -0.482 12.672 2.492 1 97.5 259 GLU A C 1
ATOM 1925 O O . GLU A 1 259 ? 0.331 13.508 2.096 1 97.5 259 GLU A O 1
ATOM 1930 N N . LEU A 1 260 ? -1.789 12.875 2.471 1 97.62 260 LEU A N 1
ATOM 1931 C CA . LEU A 1 260 ? -2.34 13.883 1.576 1 97.62 260 LEU A CA 1
ATOM 1932 C C . LEU A 1 260 ? -3.207 14.875 2.346 1 97.62 260 LEU A C 1
ATOM 1934 O O . LEU A 1 260 ? -2.945 15.156 3.516 1 97.62 260 LEU A O 1
ATOM 1938 N N . GLY A 1 261 ? -4.07 15.547 1.657 1 95.62 261 GLY A N 1
ATOM 1939 C CA . GLY A 1 261 ? -4.793 16.656 2.24 1 95.62 261 GLY A CA 1
ATOM 1940 C C . GLY A 1 261 ? -5.773 16.234 3.318 1 95.62 261 GLY A C 1
ATOM 1941 O O . GLY A 1 261 ? -5.984 15.047 3.543 1 95.62 261 GLY A O 1
ATOM 1942 N N . GLY A 1 262 ? -6.277 17.234 4.039 1 96.06 262 GLY A N 1
ATOM 1943 C CA . GLY A 1 262 ? -7.227 17 5.113 1 96.06 262 GLY A CA 1
ATOM 1944 C C . GLY A 1 262 ? -8.242 18.109 5.281 1 96.06 262 GLY A C 1
ATOM 1945 O O . GLY A 1 262 ? -8.039 19.219 4.797 1 96.06 262 GLY A O 1
ATOM 1946 N N . LYS A 1 263 ? -9.359 17.859 5.816 1 97.62 263 LYS A N 1
ATOM 1947 C CA . LYS A 1 263 ? -10.43 18.719 6.297 1 97.62 263 LYS A CA 1
ATOM 1948 C C . LYS A 1 263 ? -10.906 18.297 7.684 1 97.62 263 LYS A C 1
ATOM 1950 O O . LYS A 1 263 ? -12.062 17.891 7.852 1 97.62 263 LYS A O 1
ATOM 1955 N N . SER A 1 264 ? -10.016 18.469 8.625 1 98.44 264 SER A N 1
ATOM 1956 C CA . SER A 1 264 ? -10.094 17.797 9.914 1 98.44 264 SER A CA 1
ATOM 1957 C C . SER A 1 264 ? -11.141 18.438 10.82 1 98.44 264 SER A C 1
ATOM 1959 O O . SER A 1 264 ? -11.062 19.641 11.102 1 98.44 264 SER A O 1
ATOM 1961 N N . PRO A 1 265 ? -12.07 17.688 11.352 1 98.75 265 PRO A N 1
ATOM 1962 C CA . PRO A 1 265 ? -13.078 18.203 12.281 1 98.75 265 PRO A CA 1
ATOM 1963 C C . PRO A 1 265 ? -12.602 18.219 13.727 1 98.75 265 PRO A C 1
ATOM 1965 O O . PRO A 1 265 ? -11.82 17.359 14.133 1 98.75 265 PRO A O 1
ATOM 1968 N N . GLN A 1 266 ? -13 19.234 14.398 1 98.81 266 GLN A N 1
ATOM 1969 C CA . GLN A 1 266 ? -12.914 19.328 15.852 1 98.81 266 GLN A CA 1
ATOM 1970 C C . GLN A 1 266 ? -14.297 19.234 16.484 1 98.81 266 GLN A C 1
ATOM 1972 O O . GLN A 1 266 ? -15.102 20.172 16.375 1 98.81 266 GLN A O 1
ATOM 1977 N N . LEU A 1 267 ? -14.523 18.141 17.047 1 98.81 267 LEU A N 1
ATOM 1978 C CA . LEU A 1 267 ? -15.805 17.938 17.719 1 98.81 267 LEU A CA 1
ATOM 1979 C C . LEU A 1 267 ? -15.734 18.406 19.172 1 98.81 267 LEU A C 1
ATOM 1981 O O . LEU A 1 267 ? -15.008 17.828 19.984 1 98.81 267 LEU A O 1
ATOM 1985 N N . VAL A 1 268 ? -16.5 19.438 19.531 1 98.88 268 VAL A N 1
ATOM 1986 C CA . VAL A 1 268 ? -16.453 20.016 20.875 1 98.88 268 VAL A CA 1
ATOM 1987 C C . VAL A 1 268 ? -17.797 19.797 21.578 1 98.88 268 VAL A C 1
ATOM 1989 O O . VAL A 1 268 ? -18.828 20.328 21.156 1 98.88 268 VAL A O 1
ATOM 1992 N N . LEU A 1 269 ? -17.781 19.016 22.609 1 98.75 269 LEU A N 1
ATOM 1993 C CA . LEU A 1 269 ? -18.984 18.734 23.375 1 98.75 269 LEU A CA 1
ATOM 1994 C C . LEU A 1 269 ? -19.156 19.719 24.516 1 98.75 269 LEU A C 1
ATOM 1996 O O . LEU A 1 269 ? -18.188 20.391 24.906 1 98.75 269 LEU A O 1
ATOM 2000 N N . ALA A 1 270 ? -20.344 19.781 25.109 1 98.25 270 ALA A N 1
ATOM 2001 C CA . ALA A 1 270 ? -20.672 20.75 26.141 1 98.25 270 ALA A CA 1
ATOM 2002 C C . ALA A 1 270 ? -19.906 20.484 27.438 1 98.25 270 ALA A C 1
ATOM 2004 O O . ALA A 1 270 ? -19.688 21.406 28.234 1 98.25 270 ALA A O 1
ATOM 2005 N N . ASP A 1 271 ? -19.469 19.297 27.594 1 97.88 271 ASP A N 1
ATOM 2006 C CA . ASP A 1 271 ? -18.781 18.922 28.828 1 97.88 271 ASP A CA 1
ATOM 2007 C C . ASP A 1 271 ? -17.266 18.969 28.641 1 97.88 271 ASP A C 1
ATOM 2009 O O . ASP A 1 271 ? -16.531 18.281 29.344 1 97.88 271 ASP A O 1
ATOM 2013 N N . ALA A 1 272 ? -16.781 19.703 27.625 1 97.25 272 ALA A N 1
ATOM 2014 C CA . ALA A 1 272 ? -15.359 19.734 27.25 1 97.25 272 ALA A CA 1
ATOM 2015 C C . ALA A 1 272 ? -14.523 20.406 28.344 1 97.25 272 ALA A C 1
ATOM 2017 O O . ALA A 1 272 ? -13.297 20.297 28.344 1 97.25 272 ALA A O 1
ATOM 2018 N N . GLY A 1 273 ? -15.172 21.062 29.328 1 96.12 273 GLY A N 1
ATOM 2019 C CA . GLY A 1 273 ? -14.438 21.703 30.406 1 96.12 273 GLY A CA 1
ATOM 2020 C C . GLY A 1 273 ? -14.445 23.219 30.312 1 96.12 273 GLY A C 1
ATOM 2021 O O . GLY A 1 273 ? -15.453 23.812 29.922 1 96.12 273 GLY A O 1
ATOM 2022 N N . ASP A 1 274 ? -13.289 23.797 30.75 1 97.06 274 ASP A N 1
ATOM 2023 C CA . ASP A 1 274 ? -13.156 25.25 30.734 1 97.06 274 ASP A CA 1
ATOM 2024 C C . ASP A 1 274 ? -13.125 25.781 29.297 1 97.06 274 ASP A C 1
ATOM 2026 O O . ASP A 1 274 ? -12.227 25.453 28.531 1 97.06 274 ASP A O 1
ATOM 2030 N N . LEU A 1 275 ? -14.031 26.625 28.938 1 97.62 275 LEU A N 1
ATOM 2031 C CA . LEU A 1 275 ? -14.227 27.062 27.562 1 97.62 275 LEU A CA 1
ATOM 2032 C C . LEU A 1 275 ? -13.047 27.906 27.078 1 97.62 275 LEU A C 1
ATOM 2034 O O . LEU A 1 275 ? -12.758 27.938 25.891 1 97.62 275 LEU A O 1
ATOM 2038 N N . ASP A 1 276 ? -12.414 28.594 28.016 1 97.94 276 ASP A N 1
ATOM 2039 C CA . ASP A 1 276 ? -11.234 29.344 27.609 1 97.94 276 ASP A CA 1
ATOM 2040 C C . ASP A 1 276 ? -10.109 28.422 27.172 1 97.94 276 ASP A C 1
ATOM 2042 O O . ASP A 1 276 ? -9.438 28.688 26.172 1 97.94 276 ASP A O 1
ATOM 2046 N N . VAL A 1 277 ? -9.969 27.391 27.906 1 97.25 277 VAL A N 1
ATOM 2047 C CA . VAL A 1 277 ? -8.945 26.406 27.594 1 97.25 277 VAL A CA 1
ATOM 2048 C C . VAL A 1 277 ? -9.281 25.719 26.266 1 97.25 277 VAL A C 1
ATOM 2050 O O . VAL A 1 277 ? -8.406 25.562 25.406 1 97.25 277 VAL A O 1
ATOM 2053 N N . VAL A 1 278 ? -10.508 25.344 26.125 1 97.88 278 VAL A N 1
ATOM 2054 C CA . VAL A 1 278 ? -10.969 24.672 24.922 1 97.88 278 VAL A CA 1
ATOM 2055 C C . VAL A 1 278 ? -10.828 25.609 23.719 1 97.88 278 VAL A C 1
ATOM 2057 O O . VAL A 1 278 ? -10.367 25.188 22.656 1 97.88 278 VAL A O 1
ATOM 2060 N N . ALA A 1 279 ? -11.195 26.875 23.891 1 98.56 279 ALA A N 1
ATOM 2061 C CA . ALA A 1 279 ? -11.07 27.859 22.812 1 98.56 279 ALA A CA 1
ATOM 2062 C C . ALA A 1 279 ? -9.609 28 22.375 1 98.56 279 ALA A C 1
ATOM 2064 O O . ALA A 1 279 ? -9.328 28.156 21.188 1 98.56 279 ALA A O 1
ATOM 2065 N N . GLY A 1 280 ? -8.789 28.016 23.406 1 97.81 280 GLY A N 1
ATOM 2066 C CA . GLY A 1 280 ? -7.367 28.062 23.078 1 97.81 280 GLY A CA 1
ATOM 2067 C C . GLY A 1 280 ? -6.906 26.906 22.219 1 97.81 280 GLY A C 1
ATOM 2068 O O . GLY A 1 280 ? -6.215 27.109 21.219 1 97.81 280 GLY A O 1
ATOM 2069 N N . ARG A 1 281 ? -7.309 25.719 22.531 1 96.75 281 ARG A N 1
ATOM 2070 C CA . ARG A 1 281 ? -6.934 24.516 21.797 1 96.75 281 ARG A CA 1
ATOM 2071 C C . ARG A 1 281 ? -7.531 24.531 20.391 1 96.75 281 ARG A C 1
ATOM 2073 O O . ARG A 1 281 ? -6.836 24.234 19.422 1 96.75 281 ARG A O 1
ATOM 2080 N N . VAL A 1 282 ? -8.75 24.828 20.328 1 98.38 282 VAL A N 1
ATOM 2081 C CA . VAL A 1 282 ? -9.492 24.781 19.078 1 98.38 282 VAL A CA 1
ATOM 2082 C C . VAL A 1 282 ? -8.945 25.844 18.125 1 98.38 282 VAL A C 1
ATOM 2084 O O . VAL A 1 282 ? -8.789 25.594 16.922 1 98.38 282 VAL A O 1
ATOM 2087 N N . SER A 1 283 ? -8.641 27.047 18.672 1 98.44 283 SER A N 1
ATOM 2088 C CA . SER A 1 283 ? -8.102 28.125 17.844 1 98.44 283 SER A CA 1
ATOM 2089 C C . SER A 1 283 ? -6.703 27.781 17.328 1 98.44 283 SER A C 1
ATOM 2091 O O . SER A 1 283 ? -6.383 28.031 16.172 1 98.44 283 SER A O 1
ATOM 2093 N N . ALA A 1 284 ? -5.934 27.234 18.203 1 97.69 284 ALA A N 1
ATOM 2094 C CA . ALA A 1 284 ? -4.574 26.859 17.812 1 97.69 284 ALA A CA 1
ATOM 2095 C C . ALA A 1 284 ? -4.59 25.828 16.688 1 97.69 284 ALA A C 1
ATOM 2097 O O . ALA A 1 284 ? -3.717 25.828 15.82 1 97.69 284 ALA A O 1
ATOM 2098 N N . ALA A 1 285 ? -5.586 25 16.688 1 98 285 ALA A N 1
ATOM 2099 C CA . ALA A 1 285 ? -5.668 23.875 15.742 1 98 285 ALA A CA 1
ATOM 2100 C C . ALA A 1 285 ? -5.824 24.375 14.305 1 98 285 ALA A C 1
ATOM 2102 O O . ALA A 1 285 ? -5.387 23.719 13.359 1 98 285 ALA A O 1
ATOM 2103 N N . PHE A 1 286 ? -6.449 25.484 14.055 1 98 286 PHE A N 1
ATOM 2104 C CA . PHE A 1 286 ? -6.586 25.938 12.68 1 98 286 PHE A CA 1
ATOM 2105 C C . PHE A 1 286 ? -5.676 27.125 12.398 1 98 286 PHE A C 1
ATOM 2107 O O . PHE A 1 286 ? -5.492 27.516 11.25 1 98 286 PHE A O 1
ATOM 2114 N N . MET A 1 287 ? -4.977 27.656 13.453 1 98.19 287 MET A N 1
ATOM 2115 C CA . MET A 1 287 ? -4.156 28.844 13.266 1 98.19 287 MET A CA 1
ATOM 2116 C C . MET A 1 287 ? -2.674 28.5 13.258 1 98.19 287 MET A C 1
ATOM 2118 O O . MET A 1 287 ? -1.845 29.297 12.812 1 98.19 287 MET A O 1
ATOM 2122 N N . ALA A 1 288 ? -2.32 27.312 13.852 1 96.56 288 ALA A N 1
ATOM 2123 C CA . ALA A 1 288 ? -0.917 26.906 13.867 1 96.56 288 ALA A CA 1
ATOM 2124 C C . ALA A 1 288 ? -0.32 26.953 12.461 1 96.56 288 ALA A C 1
ATOM 2126 O O . ALA A 1 288 ? -0.938 26.484 11.508 1 96.56 288 ALA A O 1
ATOM 2127 N N . ASN A 1 289 ? 0.858 27.609 12.352 1 97.69 289 ASN A N 1
ATOM 2128 C CA . ASN A 1 289 ? 1.529 27.781 11.07 1 97.69 289 ASN A CA 1
ATOM 2129 C C . ASN A 1 289 ? 0.612 28.438 10.039 1 97.69 289 ASN A C 1
ATOM 2131 O O . ASN A 1 289 ? 0.639 28.062 8.859 1 97.69 289 ASN A O 1
ATOM 2135 N N . ALA A 1 290 ? -0.267 29.297 10.539 1 97.94 290 ALA A N 1
ATOM 2136 C CA . ALA A 1 290 ? -1.281 29.984 9.742 1 97.94 290 ALA A CA 1
ATOM 2137 C C . ALA A 1 290 ? -2.15 28.984 8.984 1 97.94 290 ALA A C 1
ATOM 2139 O O . ALA A 1 290 ? -2.477 29.203 7.816 1 97.94 290 ALA A O 1
ATOM 2140 N N . GLY A 1 291 ? -2.457 27.891 9.594 1 98.19 291 GLY A N 1
ATOM 2141 C CA . GLY A 1 291 ? -3.359 26.891 9.031 1 98.19 291 GLY A CA 1
ATOM 2142 C C . GLY A 1 291 ? -2.721 26.047 7.941 1 98.19 291 GLY A C 1
ATOM 2143 O O . GLY A 1 291 ? -3.375 25.188 7.355 1 98.19 291 GLY A O 1
ATOM 2144 N N . GLN A 1 292 ? -1.43 26.266 7.652 1 98.25 292 GLN A N 1
ATOM 2145 C CA . GLN A 1 292 ? -0.714 25.5 6.633 1 98.25 292 GLN A CA 1
ATOM 2146 C C . GLN A 1 292 ? -0.188 24.188 7.191 1 98.25 292 GLN A C 1
ATOM 2148 O O . GLN A 1 292 ? 1.015 23.922 7.145 1 98.25 292 GLN A O 1
ATOM 2153 N N . VAL A 1 293 ? -1.104 23.422 7.723 1 97.25 293 VAL A N 1
ATOM 2154 C CA . VAL A 1 293 ? -0.887 22.125 8.336 1 97.25 293 VAL A CA 1
ATOM 2155 C C . VAL A 1 293 ? -1.903 21.125 7.789 1 97.25 293 VAL A C 1
ATOM 2157 O O . VAL A 1 293 ? -3.109 21.375 7.812 1 97.25 293 VAL A O 1
ATOM 2160 N N . CYS A 1 294 ? -1.448 20 7.324 1 95.81 294 CYS A N 1
ATOM 2161 C CA . CYS A 1 294 ? -2.344 19.031 6.699 1 95.81 294 CYS A CA 1
ATOM 2162 C C . CYS A 1 294 ? -3.391 18.547 7.691 1 95.81 294 CYS A C 1
ATOM 2164 O O . CYS A 1 294 ? -4.512 18.219 7.305 1 95.81 294 CYS A O 1
ATOM 2166 N N . THR A 1 295 ? -3.037 18.562 9.008 1 96.94 295 THR A N 1
ATOM 2167 C CA . THR A 1 295 ? -3.955 18.094 10.039 1 96.94 295 THR A CA 1
ATOM 2168 C C . THR A 1 295 ? -4.688 19.266 10.68 1 96.94 295 THR A C 1
ATOM 2170 O O . THR A 1 295 ? -5.309 19.109 11.742 1 96.94 295 THR A O 1
ATOM 2173 N N . ALA A 1 296 ? -4.637 20.422 10.164 1 97.94 296 ALA A N 1
ATOM 2174 C CA . ALA A 1 296 ? -5.273 21.578 10.766 1 97.94 296 ALA A CA 1
ATOM 2175 C C . ALA A 1 296 ? -6.75 21.328 11.047 1 97.94 296 ALA A C 1
ATOM 2177 O O . ALA A 1 296 ? -7.449 20.719 10.227 1 97.94 296 ALA A O 1
ATOM 2178 N N . GLY A 1 297 ? -7.246 21.703 12.242 1 98.31 297 GLY A N 1
ATOM 2179 C CA . GLY A 1 297 ? -8.648 21.578 12.609 1 98.31 297 GLY A CA 1
ATOM 2180 C C . GLY A 1 297 ? -9.531 22.625 11.953 1 98.31 297 GLY A C 1
ATOM 2181 O O . GLY A 1 297 ? -10.078 23.5 12.625 1 98.31 297 GLY A O 1
ATOM 2182 N N . SER A 1 298 ? -9.805 22.453 10.695 1 98.44 298 SER A N 1
ATOM 2183 C CA . SER A 1 298 ? -10.406 23.516 9.891 1 98.44 298 SER A CA 1
ATOM 2184 C C . SER A 1 298 ? -11.93 23.422 9.914 1 98.44 298 SER A C 1
ATOM 2186 O O . SER A 1 298 ? -12.609 24.219 9.258 1 98.44 298 SER A O 1
ATOM 2188 N N . ARG A 1 299 ? -12.516 22.469 10.602 1 98.69 299 ARG A N 1
ATOM 2189 C CA . ARG A 1 299 ? -13.953 22.375 10.836 1 98.69 299 ARG A CA 1
ATOM 2190 C C . ARG A 1 299 ? -14.258 22.281 12.328 1 98.69 299 ARG A C 1
ATOM 2192 O O . ARG A 1 299 ? -13.914 21.297 12.984 1 98.69 299 ARG A O 1
ATOM 2199 N N . ILE A 1 300 ? -14.875 23.297 12.82 1 98.81 300 ILE A N 1
ATOM 2200 C CA . ILE A 1 300 ? -15.258 23.328 14.227 1 98.81 300 ILE A CA 1
ATOM 2201 C C . ILE A 1 300 ? -16.719 22.938 14.375 1 98.81 300 ILE A C 1
ATOM 2203 O O . ILE A 1 300 ? -17.609 23.656 13.906 1 98.81 300 ILE A O 1
ATOM 2207 N N . LEU A 1 301 ? -16.953 21.812 14.922 1 98.81 301 LEU A N 1
ATOM 2208 C CA . LEU A 1 301 ? -18.281 21.297 15.203 1 98.81 301 LEU A CA 1
ATOM 2209 C C . LEU A 1 301 ? -18.578 21.328 16.703 1 98.81 301 LEU A C 1
ATOM 2211 O O . LEU A 1 301 ? -18 20.562 17.469 1 98.81 301 LEU A O 1
ATOM 2215 N N . VAL A 1 302 ? -19.5 22.172 17.109 1 98.81 302 VAL A N 1
ATOM 2216 C CA . VAL A 1 302 ? -19.656 22.453 18.531 1 98.81 302 VAL A CA 1
ATOM 2217 C C . VAL A 1 302 ? -21.094 22.156 18.953 1 98.81 302 VAL A C 1
ATOM 2219 O O . VAL A 1 302 ? -22.047 22.438 18.219 1 98.81 302 VAL A O 1
ATOM 2222 N N . GLU A 1 303 ? -21.234 21.547 20.094 1 98.62 303 GLU A N 1
ATOM 2223 C CA . GLU A 1 303 ? -22.562 21.328 20.672 1 98.62 303 GLU A CA 1
ATOM 2224 C C . GLU A 1 303 ? -23.297 22.656 20.859 1 98.62 303 GLU A C 1
ATOM 2226 O O . GLU A 1 303 ? -22.734 23.625 21.375 1 98.62 303 GLU A O 1
ATOM 2231 N N . LYS A 1 304 ? -24.531 22.672 20.516 1 98.19 304 LYS A N 1
ATOM 2232 C CA . LYS A 1 304 ? -25.312 23.891 20.391 1 98.19 304 LYS A CA 1
ATOM 2233 C C . LYS A 1 304 ? -25.344 24.656 21.719 1 98.19 304 LYS A C 1
ATOM 2235 O O . LYS A 1 304 ? -25.281 25.891 21.719 1 98.19 304 LYS A O 1
ATOM 2240 N N . LYS A 1 305 ? -25.328 24.016 22.75 1 97.06 305 LYS A N 1
ATOM 2241 C CA . LYS A 1 305 ? -25.484 24.594 24.078 1 97.06 305 LYS A CA 1
ATOM 2242 C C . LYS A 1 305 ? -24.344 25.562 24.391 1 97.06 305 LYS A C 1
ATOM 2244 O O . LYS A 1 305 ? -24.516 26.516 25.156 1 97.06 305 LYS A O 1
ATOM 2249 N N . ILE A 1 306 ? -23.203 25.328 23.859 1 98.31 306 ILE A N 1
ATOM 2250 C CA . ILE A 1 306 ? -22.047 26.125 24.234 1 98.31 306 ILE A CA 1
ATOM 2251 C C . ILE A 1 306 ? -21.5 26.859 23.016 1 98.31 306 ILE A C 1
ATOM 2253 O O . ILE A 1 306 ? -20.453 27.5 23.078 1 98.31 306 ILE A O 1
ATOM 2257 N N . ALA A 1 307 ? -22.125 26.844 21.891 1 98.5 307 ALA A N 1
ATOM 2258 C CA . ALA A 1 307 ? -21.594 27.281 20.609 1 98.5 307 ALA A CA 1
ATOM 2259 C C . ALA A 1 307 ? -21.297 28.781 20.609 1 98.5 307 ALA A C 1
ATOM 2261 O O . ALA A 1 307 ? -20.172 29.188 20.281 1 98.5 307 ALA A O 1
ATOM 2262 N N . ASP A 1 308 ? -22.266 29.547 21.078 1 98.31 308 ASP A N 1
ATOM 2263 C CA . ASP A 1 308 ? -22.094 31 21.031 1 98.31 308 ASP A CA 1
ATOM 2264 C C . ASP A 1 308 ? -20.922 31.438 21.922 1 98.31 308 ASP A C 1
ATOM 2266 O O . ASP A 1 308 ? -20.094 32.219 21.5 1 98.31 308 ASP A O 1
ATOM 2270 N N . GLU A 1 309 ? -20.891 30.875 23.078 1 98.5 309 GLU A N 1
ATOM 2271 C CA . GLU A 1 309 ? -19.844 31.234 24.031 1 98.5 309 GLU A CA 1
ATOM 2272 C C . GLU A 1 309 ? -18.469 30.812 23.516 1 98.5 309 GLU A C 1
ATOM 2274 O O . GLU A 1 309 ? -17.5 31.562 23.625 1 98.5 309 GLU A O 1
ATOM 2279 N N . LEU A 1 310 ? -18.391 29.609 23 1 98.69 310 LEU A N 1
ATOM 2280 C CA . LEU A 1 310 ? -17.109 29.109 22.516 1 98.69 310 LEU A CA 1
ATOM 2281 C C . LEU A 1 310 ? -16.641 29.922 21.312 1 98.69 310 LEU A C 1
ATOM 2283 O O . LEU A 1 310 ? -15.461 30.281 21.219 1 98.69 310 LEU A O 1
ATOM 2287 N N . ILE A 1 311 ? -17.516 30.203 20.344 1 98.62 311 ILE A N 1
ATOM 2288 C CA . ILE A 1 311 ? -17.156 30.938 19.125 1 98.62 311 ILE A CA 1
ATOM 2289 C C . ILE A 1 311 ? -16.672 32.344 19.484 1 98.62 311 ILE A C 1
ATOM 2291 O O . ILE A 1 311 ? -15.695 32.812 18.906 1 98.62 311 ILE A O 1
ATOM 2295 N N . GLU A 1 312 ? -17.344 32.969 20.453 1 98.62 312 GLU A N 1
ATOM 2296 C CA . GLU A 1 312 ? -16.906 34.281 20.906 1 98.62 312 GLU A CA 1
ATOM 2297 C C . GLU A 1 312 ? -15.477 34.25 21.422 1 98.62 312 GLU A C 1
ATOM 2299 O O . GLU A 1 312 ? -14.664 35.125 21.094 1 98.62 312 GLU A O 1
ATOM 2304 N N . ARG A 1 313 ? -15.203 33.25 22.219 1 98.62 313 ARG A N 1
ATOM 2305 C CA . ARG A 1 313 ? -13.859 33.125 22.781 1 98.62 313 ARG A CA 1
ATOM 2306 C C . ARG A 1 313 ? -12.844 32.812 21.688 1 98.62 313 ARG A C 1
ATOM 2308 O O . ARG A 1 313 ? -11.695 33.25 21.75 1 98.62 313 ARG A O 1
ATOM 2315 N N . ILE A 1 314 ? -13.234 32 20.688 1 98.75 314 ILE A N 1
ATOM 2316 C CA . ILE A 1 314 ? -12.352 31.703 19.578 1 98.75 314 ILE A CA 1
ATOM 2317 C C . ILE A 1 314 ? -12.055 33 18.797 1 98.75 314 ILE A C 1
ATOM 2319 O O . ILE A 1 314 ? -10.906 33.25 18.422 1 98.75 314 ILE A O 1
ATOM 2323 N N . VAL A 1 315 ? -13.086 33.812 18.547 1 98.69 315 VAL A N 1
ATOM 2324 C CA . VAL A 1 315 ? -12.914 35.094 17.844 1 98.69 315 VAL A CA 1
ATOM 2325 C C . VAL A 1 315 ? -11.922 35.969 18.609 1 98.69 315 VAL A C 1
ATOM 2327 O O . VAL A 1 315 ? -11.062 36.594 18.016 1 98.69 315 VAL A O 1
ATOM 2330 N N . ASP A 1 316 ? -12.055 35.969 19.938 1 98.44 316 ASP A N 1
ATOM 2331 C CA . ASP A 1 316 ? -11.125 36.719 20.766 1 98.44 316 ASP A CA 1
ATOM 2332 C C . ASP A 1 316 ? -9.695 36.25 20.562 1 98.44 316 ASP A C 1
ATOM 2334 O O . ASP A 1 316 ? -8.766 37.062 20.484 1 98.44 316 ASP A O 1
ATOM 2338 N N . LYS A 1 317 ? -9.562 34.938 20.516 1 98.19 317 LYS A N 1
ATOM 2339 C CA . LYS A 1 317 ? -8.234 34.375 20.328 1 98.19 317 LYS A CA 1
ATOM 2340 C C . LYS A 1 317 ? -7.645 34.844 18.984 1 98.19 317 LYS A C 1
ATOM 2342 O O . LYS A 1 317 ? -6.438 35.031 18.875 1 98.19 317 LYS A O 1
ATOM 2347 N N . THR A 1 318 ? -8.438 34.969 17.891 1 97.56 318 THR A N 1
ATOM 2348 C CA . THR A 1 318 ? -7.965 35.375 16.562 1 97.56 318 THR A CA 1
ATOM 2349 C C . THR A 1 318 ? -7.434 36.812 16.594 1 97.56 318 THR A C 1
ATOM 2351 O O . THR A 1 318 ? -6.629 37.188 15.742 1 97.56 318 THR A O 1
ATOM 2354 N N . ARG A 1 319 ? -7.84 37.562 17.594 1 96.44 319 ARG A N 1
ATOM 2355 C CA . ARG A 1 319 ? -7.449 38.969 17.688 1 96.44 319 ARG A CA 1
ATOM 2356 C C . ARG A 1 319 ? -6.141 39.125 18.453 1 96.44 319 ARG A C 1
ATOM 2358 O O . ARG A 1 319 ? -5.516 40.188 18.422 1 96.44 319 ARG A O 1
ATOM 2365 N N . GLU A 1 320 ? -5.719 38.031 19.031 1 96.94 320 GLU A N 1
ATOM 2366 C CA . GLU A 1 320 ? -4.539 38.094 19.891 1 96.94 320 GLU A CA 1
ATOM 2367 C C . GLU A 1 320 ? -3.264 37.844 19.078 1 96.94 320 GLU A C 1
ATOM 2369 O O . GLU A 1 320 ? -2.158 38 19.609 1 96.94 320 GLU A O 1
ATOM 2374 N N . ILE A 1 321 ? -3.352 37.625 17.859 1 96.12 321 ILE A N 1
ATOM 2375 C CA . ILE A 1 321 ? -2.199 37.188 17.062 1 96.12 321 ILE A CA 1
ATOM 2376 C C . ILE A 1 321 ? -1.267 38.375 16.844 1 96.12 321 ILE A C 1
ATOM 2378 O O . ILE A 1 321 ? -1.703 39.531 16.875 1 96.12 321 ILE A O 1
ATOM 2382 N N . LYS A 1 322 ? -0.008 38.094 16.656 1 95.62 322 LYS A N 1
ATOM 2383 C CA . LYS A 1 322 ? 1.015 39.062 16.234 1 95.62 322 LYS A CA 1
ATOM 2384 C C . LYS A 1 322 ? 1.702 38.594 14.953 1 95.62 322 LYS A C 1
ATOM 2386 O O . LYS A 1 322 ? 2.719 37.906 15.008 1 95.62 322 LYS A O 1
ATOM 2391 N N . ALA A 1 323 ? 1.179 39.094 13.844 1 95.06 323 ALA A N 1
ATOM 2392 C CA . ALA A 1 323 ? 1.763 38.781 12.547 1 95.06 323 ALA A CA 1
ATOM 2393 C C . ALA A 1 323 ? 3.082 39.5 12.344 1 95.06 323 ALA A C 1
ATOM 2395 O O . ALA A 1 323 ? 3.217 40.656 12.734 1 95.06 323 ALA A O 1
ATOM 2396 N N . GLY A 1 324 ? 4.047 38.875 11.852 1 94.31 324 GLY A N 1
ATOM 2397 C CA . GLY A 1 324 ? 5.352 39.469 11.594 1 94.31 324 GLY A CA 1
ATOM 2398 C C . GLY A 1 324 ? 6.324 38.5 10.945 1 94.31 324 GLY A C 1
ATOM 2399 O O . GLY A 1 324 ? 5.945 37.375 10.586 1 94.31 324 GLY A O 1
ATOM 2400 N N . PRO A 1 325 ? 7.52 39.031 10.781 1 95.69 325 PRO A N 1
ATOM 2401 C CA . PRO A 1 325 ? 8.508 38.156 10.164 1 95.69 325 PRO A CA 1
ATOM 2402 C C . PRO A 1 325 ? 8.828 36.938 11.031 1 95.69 325 PRO A C 1
ATOM 2404 O O . PRO A 1 325 ? 8.883 37.031 12.258 1 95.69 325 PRO A O 1
ATOM 2407 N N . THR A 1 326 ? 9.109 35.844 10.398 1 97.19 326 THR A N 1
ATOM 2408 C CA . THR A 1 326 ? 9.305 34.594 11.078 1 97.19 326 THR A CA 1
ATOM 2409 C C . THR A 1 326 ? 10.594 34.594 11.898 1 97.19 326 THR A C 1
ATOM 2411 O O . THR A 1 326 ? 10.789 33.75 12.773 1 97.19 326 THR A O 1
ATOM 2414 N N . TRP A 1 327 ? 11.508 35.531 11.664 1 97.25 327 TRP A N 1
ATOM 2415 C CA . TRP A 1 327 ? 12.781 35.562 12.375 1 97.25 327 TRP A CA 1
ATOM 2416 C C . TRP A 1 327 ? 12.719 36.5 13.57 1 97.25 327 TRP A C 1
ATOM 2418 O O . TRP A 1 327 ? 13.734 36.781 14.211 1 97.25 327 TRP A O 1
ATOM 2428 N N . ASP A 1 328 ? 11.547 37.125 13.812 1 96.06 328 ASP A N 1
ATOM 2429 C CA . ASP A 1 328 ? 11.289 37.938 15 1 96.06 328 ASP A CA 1
ATOM 2430 C C . ASP A 1 328 ? 10.672 37.094 16.109 1 96.06 328 ASP A C 1
ATOM 2432 O O . ASP A 1 328 ? 9.602 36.5 15.93 1 96.06 328 ASP A O 1
ATOM 2436 N N . GLU A 1 329 ? 11.273 37.062 17.203 1 96.19 329 GLU A N 1
ATOM 2437 C CA . GLU A 1 329 ? 10.836 36.219 18.312 1 96.19 329 GLU A CA 1
ATOM 2438 C C . GLU A 1 329 ? 9.492 36.688 18.859 1 96.19 329 GLU A C 1
ATOM 2440 O O . GLU A 1 329 ? 8.797 35.906 19.531 1 96.19 329 GLU A O 1
ATOM 2445 N N . ALA A 1 330 ? 9.07 37.906 18.594 1 95.69 330 ALA A N 1
ATOM 2446 C CA . ALA A 1 330 ? 7.805 38.438 19.094 1 95.69 330 ALA A CA 1
ATOM 2447 C C . ALA A 1 330 ? 6.637 38 18.219 1 95.69 330 ALA A C 1
ATOM 2449 O O . ALA A 1 330 ? 5.477 38.125 18.609 1 95.69 330 ALA A O 1
ATOM 2450 N N . THR A 1 331 ? 6.965 37.531 17 1 95.69 331 THR A N 1
ATOM 2451 C CA . THR A 1 331 ? 5.938 37.094 16.062 1 95.69 331 THR A CA 1
ATOM 2452 C C . THR A 1 331 ? 5.234 35.844 16.562 1 95.69 331 THR A C 1
ATOM 2454 O O . THR A 1 331 ? 5.887 34.875 16.953 1 95.69 331 THR A O 1
ATOM 2457 N N . THR A 1 332 ? 3.893 35.812 16.562 1 96.69 332 THR A N 1
ATOM 2458 C CA . THR A 1 332 ? 3.145 34.656 17.031 1 96.69 332 THR A CA 1
ATOM 2459 C C . THR A 1 332 ? 2.23 34.125 15.922 1 96.69 332 THR A C 1
ATOM 2461 O O . THR A 1 332 ? 1.54 33.125 16.109 1 96.69 332 THR A O 1
ATOM 2464 N N . PHE A 1 333 ? 2.199 34.75 14.812 1 96.81 333 PHE A N 1
ATOM 2465 C CA . PHE A 1 333 ? 1.347 34.344 13.711 1 96.81 333 PHE A CA 1
ATOM 2466 C C . PHE A 1 333 ? 2.119 34.344 12.398 1 96.81 333 PHE A C 1
ATOM 2468 O O . PHE A 1 333 ? 2.723 35.344 12.031 1 96.81 333 PHE A O 1
ATOM 2475 N N . ALA A 1 334 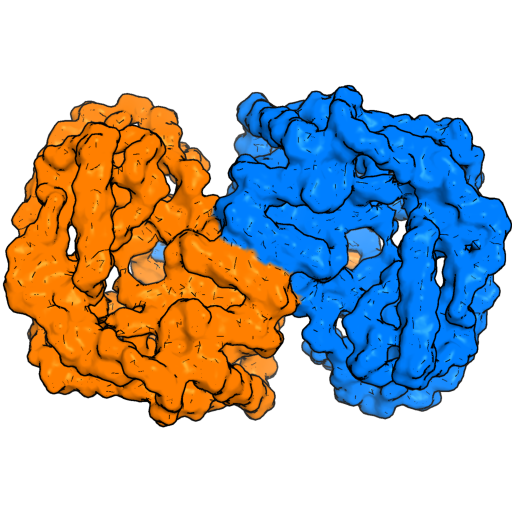? 2.094 33.25 11.734 1 97 334 ALA A N 1
ATOM 2476 C CA . ALA A 1 334 ? 2.977 32.938 10.609 1 97 334 ALA A CA 1
ATOM 2477 C C . ALA A 1 334 ? 2.463 33.594 9.32 1 97 334 ALA A C 1
ATOM 2479 O O . ALA A 1 334 ? 1.264 33.844 9.18 1 97 334 ALA A O 1
ATOM 2480 N N . PRO A 1 335 ? 3.344 33.906 8.414 1 97.44 335 PRO A N 1
ATOM 2481 C CA . PRO A 1 335 ? 2.924 34.25 7.059 1 97.44 335 PRO A CA 1
ATOM 2482 C C . PRO A 1 335 ? 2.449 33.031 6.254 1 97.44 335 PRO A C 1
ATOM 2484 O O . PRO A 1 335 ? 2.686 31.891 6.656 1 97.44 335 PRO A O 1
ATOM 2487 N N . ILE A 1 336 ? 1.685 33.281 5.207 1 98.12 336 ILE A N 1
ATOM 2488 C CA . ILE A 1 336 ? 1.403 32.281 4.188 1 98.12 336 ILE A CA 1
ATOM 2489 C C . ILE A 1 336 ? 2.639 32.062 3.314 1 98.12 336 ILE A C 1
ATOM 2491 O O . ILE A 1 336 ? 3.359 33.031 3.01 1 98.12 336 ILE A O 1
ATOM 2495 N N . ILE A 1 337 ? 2.922 30.922 2.877 1 98.25 337 ILE A N 1
ATOM 2496 C CA . ILE A 1 337 ? 4.191 30.469 2.312 1 98.25 337 ILE A CA 1
ATOM 2497 C C . ILE A 1 337 ? 4.504 31.266 1.051 1 98.25 337 ILE A C 1
ATOM 2499 O O . ILE A 1 337 ? 5.672 31.531 0.744 1 98.25 337 ILE A O 1
ATOM 2503 N N . SER A 1 338 ? 3.475 31.672 0.299 1 97.5 338 SER A N 1
ATOM 2504 C CA . SER A 1 338 ? 3.67 32.375 -0.965 1 97.5 338 SER A CA 1
ATOM 2505 C C . SER A 1 338 ? 2.475 33.25 -1.298 1 97.5 338 SER A C 1
ATOM 2507 O O . SER A 1 338 ? 1.39 33.094 -0.737 1 97.5 338 SER A O 1
ATOM 2509 N N . ARG A 1 339 ? 2.727 34.219 -2.223 1 96.19 339 ARG A N 1
ATOM 2510 C CA . ARG A 1 339 ? 1.641 35.062 -2.695 1 96.19 339 ARG A CA 1
ATOM 2511 C C . ARG A 1 339 ? 0.576 34.25 -3.416 1 96.19 339 ARG A C 1
ATOM 2513 O O . ARG A 1 339 ? -0.621 34.469 -3.244 1 96.19 339 ARG A O 1
ATOM 2520 N N . ARG A 1 340 ? 1.021 33.312 -4.16 1 96.75 340 ARG A N 1
ATOM 2521 C CA . ARG A 1 340 ? 0.094 32.438 -4.879 1 96.75 340 ARG A CA 1
ATOM 2522 C C . ARG A 1 340 ? -0.836 31.719 -3.914 1 96.75 340 ARG A C 1
ATOM 2524 O O . ARG A 1 340 ? -2.043 31.641 -4.148 1 96.75 340 ARG A O 1
ATOM 2531 N N . GLN A 1 341 ? -0.297 31.125 -2.881 1 97.75 341 GLN A N 1
ATOM 2532 C CA . GLN A 1 341 ? -1.103 30.438 -1.877 1 97.75 341 GLN A CA 1
ATOM 2533 C C . GLN A 1 341 ? -2.035 31.406 -1.16 1 97.75 341 GLN A C 1
ATOM 2535 O O . GLN A 1 341 ? -3.184 31.062 -0.863 1 97.75 341 GLN A O 1
ATOM 2540 N N . LEU A 1 342 ? -1.508 32.594 -0.834 1 97.69 342 LEU A N 1
ATOM 2541 C CA . LEU A 1 342 ? -2.338 33.625 -0.212 1 97.69 342 LEU A CA 1
ATOM 2542 C C . LEU A 1 342 ? -3.551 33.938 -1.081 1 97.69 342 LEU A C 1
ATOM 2544 O O . LEU A 1 342 ? -4.68 34 -0.586 1 97.69 342 LEU A O 1
ATOM 2548 N N . ASP A 1 343 ? -3.307 34.125 -2.363 1 97.81 343 ASP A N 1
ATOM 2549 C CA . ASP A 1 343 ? -4.371 34.438 -3.309 1 97.81 343 ASP A CA 1
ATOM 2550 C C . ASP A 1 343 ? -5.375 33.281 -3.412 1 97.81 343 ASP A C 1
ATOM 2552 O O . ASP A 1 343 ? -6.578 33.531 -3.539 1 97.81 343 ASP A O 1
ATOM 2556 N N . ARG A 1 344 ? -4.891 32.125 -3.371 1 97.94 344 ARG A N 1
ATOM 2557 C CA . ARG A 1 344 ? -5.77 30.953 -3.422 1 97.94 344 ARG A CA 1
ATOM 2558 C C . ARG A 1 344 ? -6.699 30.922 -2.213 1 97.94 344 ARG A C 1
ATOM 2560 O O . ARG A 1 344 ? -7.898 30.672 -2.352 1 97.94 344 ARG A O 1
ATOM 2567 N N . ILE A 1 345 ? -6.141 31.125 -1.023 1 98.56 345 ILE A N 1
ATOM 2568 C CA . ILE A 1 345 ? -6.934 31.141 0.2 1 98.56 345 ILE A CA 1
ATOM 2569 C C . ILE A 1 345 ? -8.016 32.219 0.101 1 98.56 345 ILE A C 1
ATOM 2571 O O . ILE A 1 345 ? -9.188 31.953 0.39 1 98.56 345 ILE A O 1
ATOM 2575 N N . ASP A 1 346 ? -7.594 33.375 -0.333 1 98.44 346 ASP A N 1
ATOM 2576 C CA . ASP A 1 346 ? -8.516 34.5 -0.446 1 98.44 346 ASP A CA 1
ATOM 2577 C C . ASP A 1 346 ? -9.648 34.188 -1.419 1 98.44 346 ASP A C 1
ATOM 2579 O O . ASP A 1 346 ? -10.82 34.469 -1.125 1 98.44 346 ASP A O 1
ATOM 2583 N N . ASP A 1 347 ? -9.281 33.688 -2.566 1 98.62 347 ASP A N 1
ATOM 2584 C CA . ASP A 1 347 ? -10.266 33.312 -3.576 1 98.62 347 ASP A CA 1
ATOM 2585 C C . ASP A 1 347 ? -11.242 32.281 -3.027 1 98.62 347 ASP A C 1
ATOM 2587 O O . ASP A 1 347 ? -12.453 32.375 -3.24 1 98.62 347 ASP A O 1
ATOM 2591 N N . MET A 1 348 ? -10.758 31.297 -2.34 1 98.56 348 MET A N 1
ATOM 2592 C CA . MET A 1 348 ? -11.594 30.234 -1.794 1 98.56 348 MET A CA 1
ATOM 2593 C C . MET A 1 348 ? -12.555 30.781 -0.74 1 98.56 348 MET A C 1
ATOM 2595 O O . MET A 1 348 ? -13.711 30.375 -0.67 1 98.56 348 MET A O 1
ATOM 2599 N N . VAL A 1 349 ? -12.055 31.641 0.114 1 98.81 349 VAL A N 1
ATOM 2600 C CA . VAL A 1 349 ? -12.906 32.25 1.133 1 98.81 349 VAL A CA 1
ATOM 2601 C C . VAL A 1 349 ? -14.023 33.062 0.466 1 98.81 349 VAL A C 1
ATOM 2603 O O . VAL A 1 349 ? -15.188 32.938 0.836 1 98.81 349 VAL A O 1
ATOM 2606 N N . ARG A 1 350 ? -13.688 33.844 -0.529 1 98.62 350 ARG A N 1
ATOM 2607 C CA . ARG A 1 350 ? -14.672 34.656 -1.25 1 98.62 350 ARG A CA 1
ATOM 2608 C C . ARG A 1 350 ? -15.711 33.75 -1.917 1 98.62 350 ARG A C 1
ATOM 2610 O O . ARG A 1 350 ? -16.906 34.031 -1.871 1 98.62 350 ARG A O 1
ATOM 2617 N N . ARG A 1 351 ? -15.281 32.719 -2.551 1 98.62 351 ARG A N 1
ATOM 2618 C CA . ARG A 1 351 ? -16.188 31.781 -3.191 1 98.62 351 ARG A CA 1
ATOM 2619 C C . ARG A 1 351 ? -17.078 31.094 -2.16 1 98.62 351 ARG A C 1
ATOM 2621 O O . ARG A 1 351 ? -18.266 30.859 -2.414 1 98.62 351 ARG A O 1
ATOM 2628 N N . THR A 1 352 ? -16.516 30.719 -0.999 1 98.75 352 THR A N 1
ATOM 2629 C CA . THR A 1 352 ? -17.281 30.109 0.075 1 98.75 352 THR A CA 1
ATOM 2630 C C . THR A 1 352 ? -18.438 31.031 0.499 1 98.75 352 THR A C 1
ATOM 2632 O O . THR A 1 352 ? -19.562 30.562 0.691 1 98.75 352 THR A O 1
ATOM 2635 N N . ILE A 1 353 ? -18.172 32.281 0.622 1 98.56 353 ILE A N 1
ATOM 2636 C CA . ILE A 1 353 ? -19.172 33.25 1.017 1 98.56 353 ILE A CA 1
ATOM 2637 C C . ILE A 1 353 ? -20.203 33.438 -0.102 1 98.56 353 ILE A C 1
ATOM 2639 O O . ILE A 1 353 ? -21.406 33.469 0.152 1 98.56 353 ILE A O 1
ATOM 2643 N N . SER A 1 354 ? -19.719 33.5 -1.336 1 98.44 354 SER A N 1
ATOM 2644 C CA . SER A 1 354 ? -20.609 33.656 -2.48 1 98.44 354 SER A CA 1
ATOM 2645 C C . SER A 1 354 ? -21.562 32.469 -2.617 1 98.44 354 SER A C 1
ATOM 2647 O O . SER A 1 354 ? -22.672 32.594 -3.135 1 98.44 354 SER A O 1
ATOM 2649 N N . GLU A 1 355 ? -21.141 31.359 -2.098 1 98.38 355 GLU A N 1
ATOM 2650 C CA . GLU A 1 355 ? -21.922 30.141 -2.197 1 98.38 355 GLU A CA 1
ATOM 2651 C C . GLU A 1 355 ? -22.844 29.984 -0.985 1 98.38 355 GLU A C 1
ATOM 2653 O O . GLU A 1 355 ? -23.438 28.922 -0.79 1 98.38 355 GLU A O 1
ATOM 2658 N N . GLY A 1 356 ? -22.891 30.969 -0.135 1 98.12 356 GLY A N 1
ATOM 2659 C CA . GLY A 1 356 ? -23.875 30.938 0.939 1 98.12 356 GLY A CA 1
ATOM 2660 C C . GLY A 1 356 ? -23.25 30.984 2.32 1 98.12 356 GLY A C 1
ATOM 2661 O O . GLY A 1 356 ? -23.953 31.141 3.322 1 98.12 356 GLY A O 1
ATOM 2662 N N . GLY A 1 357 ? -21.938 30.922 2.41 1 98.25 357 GLY A N 1
ATOM 2663 C CA . GLY A 1 357 ? -21.25 31.062 3.688 1 98.25 357 GLY A CA 1
ATOM 2664 C C . GLY A 1 357 ? -21.328 32.469 4.25 1 98.25 357 GLY A C 1
ATOM 2665 O O . GLY A 1 357 ? -21.578 33.406 3.514 1 98.25 357 GLY A O 1
ATOM 2666 N N . SER A 1 358 ? -21.172 32.531 5.539 1 98.38 358 SER A N 1
ATOM 2667 C CA . SER A 1 358 ? -21.156 33.812 6.203 1 98.38 358 SER A CA 1
ATOM 2668 C C . SER A 1 358 ? -19.844 34.031 6.973 1 98.38 358 SER A C 1
ATOM 2670 O O . SER A 1 358 ? -19.328 33.094 7.582 1 98.38 358 SER A O 1
ATOM 2672 N N . LEU A 1 359 ? -19.391 35.188 6.945 1 98.62 359 LEU A N 1
ATOM 2673 C CA . LEU A 1 359 ? -18.156 35.562 7.613 1 98.62 359 LEU A CA 1
ATOM 2674 C C . LEU A 1 359 ? -18.406 35.938 9.07 1 98.62 359 LEU A C 1
ATOM 2676 O O . LEU A 1 359 ? -19.219 36.781 9.375 1 98.62 359 LEU A O 1
ATOM 2680 N N . ILE A 1 360 ? -17.766 35.25 9.992 1 98.62 360 ILE A N 1
ATOM 2681 C CA . ILE A 1 360 ? -17.812 35.594 11.406 1 98.62 360 ILE A CA 1
ATOM 2682 C C . ILE A 1 360 ? -16.703 36.594 11.727 1 98.62 360 ILE A C 1
ATOM 2684 O O . ILE A 1 360 ? -16.953 37.625 12.367 1 98.62 360 ILE A O 1
ATOM 2688 N N . THR A 1 361 ? -15.523 36.281 11.305 1 98.44 361 THR A N 1
ATOM 2689 C CA . THR A 1 361 ? -14.391 37.188 11.477 1 98.44 361 THR A CA 1
ATOM 2690 C C . THR A 1 361 ? -13.336 36.938 10.406 1 98.44 361 THR A C 1
ATOM 2692 O O . THR A 1 361 ? -13.359 35.906 9.727 1 98.44 361 THR A O 1
ATOM 2695 N N . GLY A 1 362 ? -12.422 37.875 10.148 1 98.19 362 GLY A N 1
ATOM 2696 C CA . GLY A 1 362 ? -11.336 37.75 9.18 1 98.19 362 GLY A CA 1
ATOM 2697 C C . GLY A 1 362 ? -11.805 37.875 7.746 1 98.19 362 GLY A C 1
ATOM 2698 O O . GLY A 1 362 ? -12.5 38.812 7.395 1 98.19 362 GLY A O 1
ATOM 2699 N N . GLY A 1 363 ? -11.336 37.062 6.848 1 97.69 363 GLY A N 1
ATOM 2700 C CA . GLY A 1 363 ? -11.828 36.938 5.484 1 97.69 363 GLY A CA 1
ATOM 2701 C C . GLY A 1 363 ? -11.055 37.75 4.484 1 97.69 363 GLY A C 1
ATOM 2702 O O . GLY A 1 363 ? -11.523 38 3.365 1 97.69 363 GLY A O 1
ATOM 2703 N N . ALA A 1 364 ? -9.859 38.188 4.922 1 96.62 364 ALA A N 1
ATOM 2704 C CA . ALA A 1 364 ? -9.125 39.031 3.998 1 96.62 364 ALA A CA 1
ATOM 2705 C C . ALA A 1 364 ? -7.621 38.969 4.266 1 96.62 364 ALA A C 1
ATOM 2707 O O . ALA A 1 364 ? -7.195 38.625 5.371 1 96.62 364 ALA A O 1
ATOM 2708 N N . PRO A 1 365 ? -6.844 39.25 3.223 1 96.56 365 PRO A N 1
ATOM 2709 C CA . PRO A 1 365 ? -5.418 39.438 3.48 1 96.56 365 PRO A CA 1
ATOM 2710 C C . PRO A 1 365 ? -5.152 40.562 4.488 1 96.56 365 PRO A C 1
ATOM 2712 O O . PRO A 1 365 ? -5.91 41.531 4.547 1 96.56 365 PRO A O 1
ATOM 2715 N N . MET A 1 366 ? -4.191 40.344 5.309 1 95.25 366 MET A N 1
ATOM 2716 C CA . MET A 1 366 ? -3.811 41.344 6.277 1 95.25 366 MET A CA 1
ATOM 2717 C C . MET A 1 366 ? -2.877 42.375 5.645 1 95.25 366 MET A C 1
ATOM 2719 O O . MET A 1 366 ? -2.074 42.031 4.773 1 95.25 366 MET A O 1
ATOM 2723 N N . GLU A 1 367 ? -3.111 43.594 6.117 1 83.44 367 GLU A N 1
ATOM 2724 C CA . GLU A 1 367 ? -2.141 44.625 5.715 1 83.44 367 GLU A CA 1
ATOM 2725 C C . GLU A 1 367 ? -0.782 44.375 6.363 1 83.44 367 GLU A C 1
ATOM 2727 O O . GLU A 1 367 ? -0.708 44.031 7.543 1 83.44 367 GLU A O 1
ATOM 2732 N N . SER A 1 368 ? 0.09 43.906 5.672 1 69.5 368 SER A N 1
ATOM 2733 C CA . SER A 1 368 ? 1.352 43.531 6.305 1 69.5 368 SER A CA 1
ATOM 2734 C C . SER A 1 368 ? 2.447 44.531 5.996 1 69.5 368 SER A C 1
ATOM 2736 O O . SER A 1 368 ? 2.467 45.125 4.914 1 69.5 368 SER A O 1
ATOM 2738 N N . ARG A 1 369 ? 3.164 44.688 7.145 1 65.62 369 ARG A N 1
ATOM 2739 C CA . ARG A 1 369 ? 4.406 45.438 7.027 1 65.62 369 ARG A CA 1
ATOM 2740 C C . ARG A 1 369 ? 5.453 44.656 6.246 1 65.62 369 ARG A C 1
ATOM 2742 O O . ARG A 1 369 ? 5.469 43.438 6.281 1 65.62 369 ARG A O 1
ATOM 2749 N N . ASN A 1 370 ? 6.051 45.125 5.41 1 70.62 370 ASN A N 1
ATOM 2750 C CA . ASN A 1 370 ? 7.234 44.625 4.723 1 70.62 370 ASN A CA 1
ATOM 2751 C C . ASN A 1 370 ? 6.855 43.75 3.535 1 70.62 370 ASN A C 1
ATOM 2753 O O . ASN A 1 370 ? 7.582 42.812 3.188 1 70.62 370 ASN A O 1
ATOM 2757 N N . GLU A 1 371 ? 5.594 43.656 3.139 1 79.44 371 GLU A N 1
ATOM 2758 C CA . GLU A 1 371 ? 5.137 43 1.91 1 79.44 371 GLU A CA 1
ATOM 2759 C C . GLU A 1 371 ? 5.004 41.5 2.092 1 79.44 371 GLU A C 1
ATOM 2761 O O . GLU A 1 371 ? 5.137 40.719 1.131 1 79.44 371 GLU A O 1
ATOM 2766 N N . GLY A 1 372 ? 4.973 41.094 3.348 1 90.69 372 GLY A N 1
ATOM 2767 C CA . GLY A 1 372 ? 4.82 39.656 3.611 1 90.69 372 GLY A CA 1
ATOM 2768 C C . GLY A 1 372 ? 3.426 39.156 3.309 1 90.69 372 GLY A C 1
ATOM 2769 O O . GLY A 1 372 ? 2.514 39.938 3.035 1 90.69 372 GLY A O 1
ATOM 2770 N N . ASN A 1 373 ? 3.287 37.812 3.211 1 94.94 373 ASN A N 1
ATOM 2771 C CA . ASN A 1 373 ? 2.025 37.156 2.9 1 94.94 373 ASN A CA 1
ATOM 2772 C C . ASN A 1 373 ? 1.251 36.812 4.168 1 94.94 373 ASN A C 1
ATOM 2774 O O . ASN A 1 373 ? 1.5 35.781 4.789 1 94.94 373 ASN A O 1
ATOM 2778 N N . PHE A 1 374 ? 0.318 37.625 4.523 1 97.12 374 PHE A N 1
ATOM 2779 C CA . PHE A 1 374 ? -0.437 37.344 5.742 1 97.12 374 PHE A CA 1
ATOM 2780 C C . PHE A 1 374 ? -1.935 37.344 5.457 1 97.12 374 PHE A C 1
ATOM 2782 O O . PHE A 1 374 ? -2.434 38.156 4.688 1 97.12 374 PHE A O 1
ATOM 2789 N N . TYR A 1 375 ? -2.586 36.406 5.973 1 97.94 375 TYR A N 1
ATOM 2790 C CA . TYR A 1 375 ? -4.035 36.25 5.859 1 97.94 375 TYR A CA 1
ATOM 2791 C C . TYR A 1 375 ? -4.688 36.188 7.234 1 97.94 375 TYR A C 1
ATOM 2793 O O . TYR A 1 375 ? -4.207 35.5 8.125 1 97.94 375 TYR A O 1
ATOM 2801 N N . ALA A 1 376 ? -5.707 36.938 7.453 1 98 376 ALA A N 1
ATOM 2802 C CA . ALA A 1 376 ? -6.352 37.031 8.758 1 98 376 ALA A CA 1
ATOM 2803 C C . ALA A 1 376 ? -6.988 35.688 9.141 1 98 376 ALA A C 1
ATOM 2805 O O . ALA A 1 376 ? -7.605 35.031 8.305 1 98 376 ALA A O 1
ATOM 2806 N N . PRO A 1 377 ? -6.754 35.25 10.453 1 98.62 377 PRO A N 1
ATOM 2807 C CA . PRO A 1 377 ? -7.551 34.094 10.883 1 98.62 377 PRO A CA 1
ATOM 2808 C C . PRO A 1 377 ? -9.039 34.281 10.594 1 98.62 377 PRO A C 1
ATOM 2810 O O . PRO A 1 377 ? -9.617 35.312 10.906 1 98.62 377 PRO A O 1
ATOM 2813 N N . THR A 1 378 ? -9.609 33.281 9.977 1 98.88 378 THR A N 1
ATOM 2814 C CA . THR A 1 378 ? -10.953 33.438 9.414 1 98.88 378 THR A CA 1
ATOM 2815 C C . THR A 1 378 ? -11.883 32.344 9.93 1 98.88 378 THR A C 1
ATOM 2817 O O . THR A 1 378 ? -11.516 31.156 9.938 1 98.88 378 THR A O 1
ATOM 2820 N N . LEU A 1 379 ? -13.008 32.75 10.406 1 98.81 379 LEU A N 1
ATOM 2821 C CA . LEU A 1 379 ? -14.086 31.844 10.773 1 98.81 379 LEU A CA 1
ATOM 2822 C C . LEU A 1 379 ? -15.312 32.062 9.891 1 98.81 379 LEU A C 1
ATOM 2824 O O . LEU A 1 379 ? -15.758 33.188 9.711 1 98.81 379 LEU A O 1
ATOM 2828 N N . LEU A 1 380 ? -15.742 31.016 9.312 1 98.81 380 LEU A N 1
ATOM 2829 C CA . LEU A 1 380 ? -16.906 31.047 8.43 1 98.81 380 LEU A CA 1
ATOM 2830 C C . LEU A 1 380 ? -18.031 30.203 9 1 98.81 380 LEU A C 1
ATOM 2832 O O . LEU A 1 380 ? -17.797 29.141 9.594 1 98.81 380 LEU A O 1
ATOM 2836 N N . ASP A 1 381 ? -19.203 30.625 8.867 1 98.19 381 ASP A N 1
ATOM 2837 C CA . ASP A 1 381 ? -20.422 29.906 9.234 1 98.19 381 ASP A CA 1
ATOM 2838 C C . ASP A 1 381 ? -21.297 29.672 8.016 1 98.19 381 ASP A C 1
ATOM 2840 O O . ASP A 1 381 ? -21.016 30.156 6.918 1 98.19 381 ASP A O 1
ATOM 2844 N N . ASN A 1 382 ? -22.328 28.75 8.172 1 97.94 382 ASN A N 1
ATOM 2845 C CA . ASN A 1 382 ? -23.297 28.453 7.121 1 97.94 382 ASN A CA 1
ATOM 2846 C C . ASN A 1 382 ? -22.609 27.891 5.875 1 97.94 382 ASN A C 1
ATOM 2848 O O . ASN A 1 382 ? -22.875 28.344 4.762 1 97.94 382 ASN A O 1
ATOM 2852 N N . VAL A 1 383 ? -21.688 27.062 6.09 1 98.19 383 VAL A N 1
ATOM 2853 C CA . VAL A 1 383 ? -21 26.375 5.004 1 98.19 383 VAL A CA 1
ATOM 2854 C C . VAL A 1 383 ? -21.562 24.953 4.855 1 98.19 383 VAL A C 1
ATOM 2856 O O . VAL A 1 383 ? -21.219 24.062 5.629 1 98.19 383 VAL A O 1
ATOM 2859 N N . ASP A 1 384 ? -22.375 24.734 3.918 1 95.94 384 ASP A N 1
ATOM 2860 C CA . ASP A 1 384 ? -23.031 23.438 3.75 1 95.94 384 ASP A CA 1
ATOM 2861 C C . ASP A 1 384 ? -22.141 22.484 2.955 1 95.94 384 ASP A C 1
ATOM 2863 O O . ASP A 1 384 ? -21.016 22.828 2.586 1 95.94 384 ASP A O 1
ATOM 2867 N N . GLN A 1 385 ? -22.562 21.328 2.699 1 95.31 385 GLN A N 1
ATOM 2868 C CA . GLN A 1 385 ? -21.75 20.234 2.162 1 95.31 385 GLN A CA 1
ATOM 2869 C C . GLN A 1 385 ? -21.438 20.469 0.689 1 95.31 385 GLN A C 1
ATOM 2871 O O . GLN A 1 385 ? -20.516 19.844 0.145 1 95.31 385 GLN A O 1
ATOM 2876 N N . ASP A 1 386 ? -22.125 21.281 -0.011 1 96.19 386 ASP A N 1
ATOM 2877 C CA . ASP A 1 386 ? -21.891 21.547 -1.428 1 96.19 386 ASP A CA 1
ATOM 2878 C C . ASP A 1 386 ? -20.969 22.75 -1.619 1 96.19 386 ASP A C 1
ATOM 2880 O O . ASP A 1 386 ? -20.469 22.984 -2.723 1 96.19 386 ASP A O 1
ATOM 2884 N N . ASN A 1 387 ? -20.766 23.469 -0.529 1 98.06 387 ASN A N 1
ATOM 2885 C CA . ASN A 1 387 ? -19.922 24.656 -0.529 1 98.06 387 ASN A CA 1
ATOM 2886 C C . ASN A 1 387 ? -18.453 24.297 -0.725 1 98.06 387 ASN A C 1
ATOM 2888 O O . ASN A 1 387 ? -17.969 23.312 -0.168 1 98.06 387 ASN A O 1
ATOM 2892 N N . VAL A 1 388 ? -17.734 25.078 -1.515 1 97.94 388 VAL A N 1
ATOM 2893 C CA . VAL A 1 388 ? -16.328 24.812 -1.812 1 97.94 388 VAL A CA 1
ATOM 2894 C C . VAL A 1 388 ? -15.523 24.812 -0.517 1 97.94 388 VAL A C 1
ATOM 2896 O O . VAL A 1 388 ? -14.562 24.047 -0.379 1 97.94 388 VAL A O 1
ATOM 2899 N N . GLY A 1 389 ? -15.977 25.656 0.463 1 98.06 389 GLY A N 1
ATOM 2900 C CA . GLY A 1 389 ? -15.289 25.734 1.743 1 98.06 389 GLY A CA 1
ATOM 2901 C C . GLY A 1 389 ? -15.406 24.453 2.555 1 98.06 389 GLY A C 1
ATOM 2902 O O . GLY A 1 389 ? -14.633 24.234 3.488 1 98.06 389 GLY A O 1
ATOM 2903 N N . PHE A 1 390 ? -16.391 23.609 2.256 1 97.81 390 PHE A N 1
ATOM 2904 C CA . PHE A 1 390 ? -16.5 22.281 2.859 1 97.81 390 PHE A CA 1
ATOM 2905 C C . PHE A 1 390 ? -15.789 21.234 2.012 1 97.81 390 PHE A C 1
ATOM 2907 O O . PHE A 1 390 ? -15.07 20.391 2.543 1 97.81 390 PHE A O 1
ATOM 2914 N N . ARG A 1 391 ? -15.836 21.297 0.771 1 96.75 391 ARG A N 1
ATOM 2915 C CA . ARG A 1 391 ? -15.406 20.266 -0.156 1 96.75 391 ARG A CA 1
ATOM 2916 C C . ARG A 1 391 ? -13.891 20.25 -0.301 1 96.75 391 ARG A C 1
ATOM 2918 O O . ARG A 1 391 ? -13.289 19.188 -0.518 1 96.75 391 ARG A O 1
ATOM 2925 N N . GLU A 1 392 ? -13.281 21.391 -0.12 1 96.94 392 GLU A N 1
ATOM 2926 C CA . GLU A 1 392 ? -11.867 21.516 -0.436 1 96.94 392 GLU A CA 1
ATOM 2927 C C . GLU A 1 392 ? -11.07 22.016 0.77 1 96.94 392 GLU A C 1
ATOM 2929 O O . GLU A 1 392 ? -11.633 22.625 1.685 1 96.94 392 GLU A O 1
ATOM 2934 N N . GLU A 1 393 ? -9.836 21.719 0.772 1 97.75 393 GLU A N 1
ATOM 2935 C CA . GLU A 1 393 ? -8.914 22.156 1.817 1 97.75 393 GLU A CA 1
ATOM 2936 C C . GLU A 1 393 ? -8.438 23.594 1.577 1 97.75 393 GLU A C 1
ATOM 2938 O O . GLU A 1 393 ? -7.977 23.922 0.484 1 97.75 393 GLU A O 1
ATOM 2943 N N . PHE A 1 394 ? -8.547 24.391 2.598 1 98 394 PHE A N 1
ATOM 2944 C CA . PHE A 1 394 ? -8.07 25.766 2.488 1 98 394 PHE A CA 1
ATOM 2945 C C . PHE A 1 394 ? -6.551 25.828 2.529 1 98 394 PHE A C 1
ATOM 2947 O O . PHE A 1 394 ? -5.926 26.547 1.741 1 98 394 PHE A O 1
ATOM 2954 N N . PHE A 1 395 ? -6.008 25.016 3.445 1 98.31 395 PHE A N 1
ATOM 2955 C CA . PHE A 1 395 ? -4.59 25.047 3.773 1 98.31 395 PHE A CA 1
ATOM 2956 C C . PHE A 1 395 ? -4.133 26.453 4.113 1 98.31 395 PHE A C 1
ATOM 2958 O O . PHE A 1 395 ? -3.154 26.953 3.549 1 98.31 395 PHE A O 1
ATOM 2965 N N . GLY A 1 396 ? -4.801 27.094 4.922 1 98.62 396 GLY A N 1
ATOM 2966 C CA . GLY A 1 396 ? -4.684 28.438 5.484 1 98.62 396 GLY A CA 1
ATOM 2967 C C . GLY A 1 396 ? -5.414 28.594 6.805 1 98.62 396 GLY A C 1
ATOM 2968 O O . GLY A 1 396 ? -6.02 27.641 7.301 1 98.62 396 GLY A O 1
ATOM 2969 N N . PRO A 1 397 ? -5.301 29.766 7.395 1 98.69 397 PRO A N 1
ATOM 2970 C CA . PRO A 1 397 ? -5.887 29.969 8.727 1 98.69 397 PRO A CA 1
ATOM 2971 C C . PRO A 1 397 ? -7.395 30.219 8.672 1 98.69 397 PRO A C 1
ATOM 2973 O O . PRO A 1 397 ? -7.875 31.234 9.18 1 98.69 397 PRO A O 1
ATOM 2976 N N . VAL A 1 398 ? -8.133 29.25 8.07 1 98.88 398 VAL A N 1
ATOM 2977 C CA . VAL A 1 398 ? -9.578 29.344 7.855 1 98.88 398 VAL A CA 1
ATOM 2978 C C . VAL A 1 398 ? -10.273 28.125 8.438 1 98.88 398 VAL A C 1
ATOM 2980 O O . VAL A 1 398 ? -9.859 26.984 8.18 1 98.88 398 VAL A O 1
ATOM 2983 N N . ALA A 1 399 ? -11.281 28.328 9.258 1 98.81 399 ALA A N 1
ATOM 2984 C CA . ALA A 1 399 ? -12.102 27.25 9.797 1 98.81 399 ALA A CA 1
ATOM 2985 C C . ALA A 1 399 ? -13.586 27.547 9.602 1 98.81 399 ALA A C 1
ATOM 2987 O O . ALA A 1 399 ? -13.992 28.703 9.516 1 98.81 399 ALA A O 1
ATOM 2988 N N . THR A 1 400 ? -14.328 26.547 9.461 1 98.75 400 THR A N 1
ATOM 2989 C CA . THR A 1 400 ? -15.781 26.641 9.398 1 98.75 400 THR A CA 1
ATOM 2990 C C . THR A 1 400 ? -16.422 26.172 10.703 1 98.75 400 THR A C 1
ATOM 2992 O O . THR A 1 400 ? -15.844 25.344 11.414 1 98.75 400 THR A O 1
ATOM 2995 N N . VAL A 1 401 ? -17.578 26.75 10.984 1 98.5 401 VAL A N 1
ATOM 2996 C CA . VAL A 1 401 ? -18.266 26.422 12.227 1 98.5 401 VAL A CA 1
ATOM 2997 C C . VAL A 1 401 ? -19.594 25.719 11.914 1 98.5 401 VAL A C 1
ATOM 2999 O O . VAL A 1 401 ? -20.297 26.109 10.984 1 98.5 401 VAL A O 1
ATOM 3002 N N . GLY A 1 402 ? -19.828 24.656 12.531 1 97.94 402 GLY A N 1
ATOM 3003 C CA . GLY A 1 402 ? -21.094 23.953 12.555 1 97.94 402 GLY A CA 1
ATOM 3004 C C . GLY A 1 402 ? -21.531 23.562 13.953 1 97.94 402 GLY A C 1
ATOM 3005 O O . GLY A 1 402 ? -20.719 23.531 14.875 1 97.94 402 GLY A O 1
ATOM 3006 N N . THR A 1 403 ? -22.844 23.359 14.148 1 98.31 403 THR A N 1
ATOM 3007 C CA . THR A 1 403 ? -23.359 22.984 15.461 1 98.31 403 THR A CA 1
ATOM 3008 C C . THR A 1 403 ? -24.109 21.656 15.391 1 98.31 403 THR A C 1
ATOM 3010 O O . THR A 1 403 ? -24.5 21.219 14.312 1 98.31 403 THR A O 1
ATOM 3013 N N . PHE A 1 404 ? -24.188 21 16.469 1 98.31 404 PHE A N 1
ATOM 3014 C CA . PHE A 1 404 ? -24.969 19.781 16.609 1 98.31 404 PHE A CA 1
ATOM 3015 C C . PHE A 1 404 ? -25.609 19.703 17.984 1 98.31 404 PHE A C 1
ATOM 3017 O O . PHE A 1 404 ? -25.281 20.5 18.875 1 98.31 404 PHE A 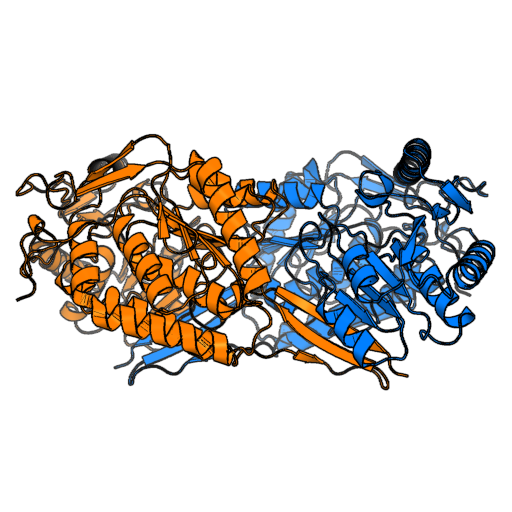O 1
ATOM 3024 N N . THR A 1 405 ? -26.531 18.781 18.172 1 98.12 405 THR A N 1
ATOM 3025 C CA . THR A 1 405 ? -27.25 18.672 19.438 1 98.12 405 THR A CA 1
ATOM 3026 C C . THR A 1 405 ? -26.859 17.391 20.172 1 98.12 405 THR A C 1
ATOM 3028 O O . THR A 1 405 ? -26.703 17.391 21.391 1 98.12 405 THR A O 1
ATOM 3031 N N . GLU A 1 406 ? -26.703 16.312 19.359 1 97.31 406 GLU A N 1
ATOM 3032 C CA . GLU A 1 406 ? -26.359 15.023 19.938 1 97.31 406 GLU A CA 1
ATOM 3033 C C . GLU A 1 406 ? -25.031 14.508 19.375 1 97.31 406 GLU A C 1
ATOM 3035 O O . GLU A 1 406 ? -24.688 14.812 18.234 1 97.31 406 GLU A O 1
ATOM 3040 N N . LEU A 1 407 ? -24.391 13.742 20.234 1 97.88 407 LEU A N 1
ATOM 3041 C CA . LEU A 1 407 ? -23.078 13.211 19.859 1 97.88 407 LEU A CA 1
ATOM 3042 C C . LEU A 1 407 ? -23.141 12.523 18.5 1 97.88 407 LEU A C 1
ATOM 3044 O O . LEU A 1 407 ? -22.266 12.727 17.656 1 97.88 407 LEU A O 1
ATOM 3048 N N . GLU A 1 408 ? -24.188 11.734 18.234 1 97.69 408 GLU A N 1
ATOM 3049 C CA . GLU A 1 408 ? -24.312 10.992 16.984 1 97.69 408 GLU A CA 1
ATOM 3050 C C . GLU A 1 408 ? -24.391 11.93 15.781 1 97.69 408 GLU A C 1
ATOM 3052 O O . GLU A 1 408 ? -23.828 11.641 14.719 1 97.69 408 GLU A O 1
ATOM 3057 N N . GLU A 1 409 ? -25.094 12.945 16 1 97.94 409 GLU A N 1
ATOM 3058 C CA . GLU A 1 409 ? -25.172 13.961 14.953 1 97.94 409 GLU A CA 1
ATOM 3059 C C . GLU A 1 409 ? -23.797 14.594 14.695 1 97.94 409 GLU A C 1
ATOM 3061 O O . GLU A 1 409 ? -23.422 14.836 13.547 1 97.94 409 GLU A O 1
ATOM 3066 N N . GLY A 1 410 ? -23.062 14.938 15.766 1 98.25 410 GLY A N 1
ATOM 3067 C CA . GLY A 1 410 ? -21.719 15.477 15.633 1 98.25 410 GLY A CA 1
ATOM 3068 C C . GLY A 1 410 ? -20.781 14.555 14.875 1 98.25 410 GLY A C 1
ATOM 3069 O O . GLY A 1 410 ? -20.031 15.008 14.008 1 98.25 410 GLY A O 1
ATOM 3070 N N . ILE A 1 411 ? -20.828 13.273 15.203 1 98.25 411 ILE A N 1
ATOM 3071 C CA . ILE A 1 411 ? -20 12.273 14.531 1 98.25 411 ILE A CA 1
ATOM 3072 C C . ILE A 1 411 ? -20.359 12.219 13.047 1 98.25 411 ILE A C 1
ATOM 3074 O O . ILE A 1 411 ? -19.484 12.141 12.188 1 98.25 411 ILE A O 1
ATOM 3078 N N . ALA A 1 412 ? -21.641 12.273 12.734 1 97.31 412 ALA A N 1
ATOM 3079 C CA . ALA A 1 412 ? -22.094 12.273 11.344 1 97.31 412 ALA A CA 1
ATOM 3080 C C . ALA A 1 412 ? -21.578 13.5 10.602 1 97.31 412 ALA A C 1
ATOM 3082 O O . ALA A 1 412 ? -21.172 13.406 9.438 1 97.31 412 ALA A O 1
ATOM 3083 N N . LEU A 1 413 ? -21.594 14.586 11.273 1 97.31 413 LEU A N 1
ATOM 3084 C CA . LEU A 1 413 ? -21.141 15.844 10.672 1 97.31 413 LEU A CA 1
ATOM 3085 C C . LEU A 1 413 ? -19.625 15.836 10.477 1 97.31 413 LEU A C 1
ATOM 3087 O O . LEU A 1 413 ? -19.109 16.562 9.625 1 97.31 413 LEU A O 1
ATOM 3091 N N . ALA A 1 414 ? -18.922 15.07 11.266 1 98 414 ALA A N 1
ATOM 3092 C CA . ALA A 1 414 ? -17.453 14.984 11.188 1 98 414 ALA A CA 1
ATOM 3093 C C . ALA A 1 414 ? -17.031 14.242 9.93 1 98 414 ALA A C 1
ATOM 3095 O O . ALA A 1 414 ? -15.875 14.359 9.492 1 98 414 ALA A O 1
ATOM 3096 N N . ALA A 1 415 ? -17.906 13.492 9.359 1 95.88 415 ALA A N 1
ATOM 3097 C CA . ALA A 1 415 ? -17.594 12.711 8.164 1 95.88 415 ALA A CA 1
ATOM 3098 C C . ALA A 1 415 ? -17.375 13.625 6.961 1 95.88 415 ALA A C 1
ATOM 3100 O O . ALA A 1 415 ? -17.953 14.711 6.879 1 95.88 415 ALA A O 1
ATOM 3101 N N . HIS A 1 416 ? -16.547 13.266 6.109 1 96.31 416 HIS A N 1
ATOM 3102 C CA . HIS A 1 416 ? -16.281 13.922 4.836 1 96.31 416 HIS A CA 1
ATOM 3103 C C . HIS A 1 416 ? -16.172 12.906 3.705 1 96.31 416 HIS A C 1
ATOM 3105 O O . HIS A 1 416 ? -15.594 11.828 3.883 1 96.31 416 HIS A O 1
ATOM 3111 N N . PRO A 1 417 ? -16.672 13.211 2.574 1 93.5 417 PRO A N 1
ATOM 3112 C CA . PRO A 1 417 ? -16.656 12.234 1.485 1 93.5 417 PRO A CA 1
ATOM 3113 C C . PRO A 1 417 ? -15.258 11.984 0.926 1 93.5 417 PRO A C 1
ATOM 3115 O O . PRO A 1 417 ? -14.977 10.898 0.419 1 93.5 417 PRO A O 1
ATOM 3118 N N . THR A 1 418 ? -14.359 12.945 1.053 1 94.69 418 THR A N 1
ATOM 3119 C CA . THR A 1 418 ? -13.055 12.852 0.411 1 94.69 418 THR A CA 1
ATOM 3120 C C . THR A 1 418 ? -11.953 12.672 1.451 1 94.69 418 THR A C 1
ATOM 3122 O O . THR A 1 418 ? -11.086 11.805 1.304 1 94.69 418 THR A O 1
ATOM 3125 N N . TYR A 1 419 ? -12.039 13.43 2.486 1 97 419 TYR A N 1
ATOM 3126 C CA . TYR A 1 419 ? -10.898 13.531 3.396 1 97 419 TYR A CA 1
ATOM 3127 C C . TYR A 1 419 ? -11.133 12.703 4.656 1 97 419 TYR A C 1
ATOM 3129 O O . TYR A 1 419 ? -12.273 12.516 5.078 1 97 419 TYR A O 1
ATOM 3137 N N . GLY A 1 420 ? -10.07 12.188 5.305 1 97.75 420 GLY A N 1
ATOM 3138 C CA . GLY A 1 420 ? -10.055 11.461 6.566 1 97.75 420 GLY A CA 1
ATOM 3139 C C . GLY A 1 420 ? -8.688 11.414 7.211 1 97.75 420 GLY A C 1
ATOM 3140 O O . GLY A 1 420 ? -8.273 10.367 7.723 1 97.75 420 GLY A O 1
ATOM 3141 N N . LEU A 1 421 ? -7.969 12.539 7.203 1 97.75 421 LEU A N 1
ATOM 3142 C CA . LEU A 1 421 ? -6.609 12.547 7.727 1 97.75 421 LEU A CA 1
ATOM 3143 C C . LEU A 1 421 ? -6.609 12.547 9.25 1 97.75 421 LEU A C 1
ATOM 3145 O O . LEU A 1 421 ? -5.969 11.695 9.875 1 97.75 421 LEU A O 1
ATOM 3149 N N . SER A 1 422 ? -7.324 13.539 9.828 1 97.94 422 SER A N 1
ATOM 3150 C CA . SER A 1 422 ? -7.273 13.672 11.281 1 97.94 422 SER A CA 1
ATOM 3151 C C . SER A 1 422 ? -8.57 14.266 11.828 1 97.94 422 SER A C 1
ATOM 3153 O O . SER A 1 422 ? -9.406 14.742 11.062 1 97.94 422 SER A O 1
ATOM 3155 N N . ALA A 1 423 ? -8.711 14.156 13.109 1 98.62 423 ALA A N 1
ATOM 3156 C CA . ALA A 1 423 ? -9.844 14.719 13.844 1 98.62 423 ALA A CA 1
ATOM 3157 C C . ALA A 1 423 ? -9.508 14.875 15.328 1 98.62 423 ALA A C 1
ATOM 3159 O O . ALA A 1 423 ? -8.484 14.367 15.797 1 98.62 423 ALA A O 1
ATOM 3160 N N . SER A 1 424 ? -10.305 15.641 16.016 1 98.56 424 SER A N 1
ATOM 3161 C CA . SER A 1 424 ? -10.211 15.695 17.469 1 98.56 424 SER A CA 1
ATOM 3162 C C . SER A 1 424 ? -11.594 15.75 18.109 1 98.56 424 SER A C 1
ATOM 3164 O O . SER A 1 424 ? -12.57 16.125 17.453 1 98.56 424 SER A O 1
ATOM 3166 N N . VAL A 1 425 ? -11.641 15.289 19.281 1 98.75 425 VAL A N 1
ATOM 3167 C CA . VAL A 1 425 ? -12.844 15.383 20.109 1 98.75 425 VAL A CA 1
ATOM 3168 C C . VAL A 1 425 ? -12.484 15.93 21.484 1 98.75 425 VAL A C 1
ATOM 3170 O O . VAL A 1 425 ? -11.453 15.562 22.062 1 98.75 425 VAL A O 1
ATOM 3173 N N . HIS A 1 426 ? -13.25 16.891 21.969 1 98.56 426 HIS A N 1
ATOM 3174 C CA . HIS A 1 426 ? -13.062 17.516 23.266 1 98.56 426 HIS A CA 1
ATOM 3175 C C . HIS A 1 426 ? -14.234 17.234 24.188 1 98.56 426 HIS A C 1
ATOM 3177 O O . HIS A 1 426 ? -15.352 17.703 23.953 1 98.56 426 HIS A O 1
ATOM 3183 N N . THR A 1 427 ? -14.047 16.5 25.188 1 98.44 427 THR A N 1
ATOM 3184 C CA . THR A 1 427 ? -15.047 16.078 26.156 1 98.44 427 THR A CA 1
ATOM 3185 C C . THR A 1 427 ? -14.383 15.539 27.422 1 98.44 427 THR A C 1
ATOM 3187 O O . THR A 1 427 ? -13.25 15.047 27.359 1 98.44 427 THR A O 1
ATOM 3190 N N . SER A 1 428 ? -15.023 15.656 28.531 1 97.06 428 SER A N 1
ATOM 3191 C CA . SER A 1 428 ? -14.547 15.078 29.781 1 97.06 428 SER A CA 1
ATOM 3192 C C . SER A 1 428 ? -15.172 13.711 30.031 1 97.06 428 SER A C 1
ATOM 3194 O O . SER A 1 428 ? -14.836 13.031 31 1 97.06 428 SER A O 1
ATOM 3196 N N . ASP A 1 429 ? -16.031 13.289 29.141 1 97.25 429 ASP A N 1
ATOM 3197 C CA . ASP A 1 429 ? -16.719 12.008 29.25 1 97.25 429 ASP A CA 1
ATOM 3198 C C . ASP A 1 429 ? -16 10.922 28.469 1 97.25 429 ASP A C 1
ATOM 3200 O O . ASP A 1 429 ? -15.953 10.969 27.234 1 97.25 429 ASP A O 1
ATOM 3204 N N . VAL A 1 430 ? -15.531 10 29.203 1 95.38 430 VAL A N 1
ATOM 3205 C CA . VAL A 1 430 ? -14.719 8.953 28.594 1 95.38 430 VAL A CA 1
ATOM 3206 C C . VAL A 1 430 ? -15.555 8.172 27.578 1 95.38 430 VAL A C 1
ATOM 3208 O O . VAL A 1 430 ? -15.047 7.738 26.547 1 95.38 430 VAL A O 1
ATOM 3211 N N . ARG A 1 431 ? -16.875 7.836 27.922 1 95.5 431 ARG A N 1
ATOM 3212 C CA . ARG A 1 431 ? -17.75 7.094 27 1 95.5 431 ARG A CA 1
ATOM 3213 C C . ARG A 1 431 ? -17.922 7.84 25.688 1 95.5 431 ARG A C 1
ATOM 3215 O O . ARG A 1 431 ? -17.859 7.234 24.609 1 95.5 431 ARG A O 1
ATOM 3222 N N . LYS A 1 432 ? -18.078 9.156 25.75 1 98 432 LYS A N 1
ATOM 3223 C CA . LYS A 1 432 ? -18.25 9.977 24.562 1 98 432 LYS A CA 1
ATOM 3224 C C . LYS A 1 432 ? -16.953 10.07 23.766 1 98 432 LYS A C 1
ATOM 3226 O O . LYS A 1 432 ? -16.969 10.023 22.531 1 98 432 LYS A O 1
ATOM 3231 N N . ALA A 1 433 ? -15.844 10.281 24.484 1 97.94 433 ALA A N 1
ATOM 3232 C CA . ALA A 1 433 ? -14.531 10.375 23.844 1 97.94 433 ALA A CA 1
ATOM 3233 C C . ALA A 1 433 ? -14.25 9.148 22.984 1 97.94 433 ALA A C 1
ATOM 3235 O O . ALA A 1 433 ? -13.883 9.266 21.812 1 97.94 433 ALA A O 1
ATOM 3236 N N . LEU A 1 434 ? -14.445 7.984 23.547 1 96.88 434 LEU A N 1
ATOM 3237 C CA . LEU A 1 434 ? -14.117 6.738 22.859 1 96.88 434 LEU A CA 1
ATOM 3238 C C . LEU A 1 434 ? -15.117 6.445 21.75 1 96.88 434 LEU A C 1
ATOM 3240 O O . LEU A 1 434 ? -14.742 5.926 20.688 1 96.88 434 LEU A O 1
ATOM 3244 N N . LYS A 1 435 ? -16.391 6.781 22 1 97.56 435 LYS A N 1
ATOM 3245 C CA . LYS A 1 435 ? -17.406 6.633 20.953 1 97.56 435 LYS A CA 1
ATOM 3246 C C . LYS A 1 435 ? -17.078 7.512 19.75 1 97.56 435 LYS A C 1
ATOM 3248 O O . LYS A 1 435 ? -17.203 7.074 18.609 1 97.56 435 LYS A O 1
ATOM 3253 N N . ALA A 1 436 ? -16.641 8.711 20 1 98.12 436 ALA A N 1
ATOM 3254 C CA . ALA A 1 436 ? -16.266 9.625 18.922 1 98.12 436 ALA A CA 1
ATOM 3255 C C . ALA A 1 436 ? -15.031 9.117 18.188 1 98.12 436 ALA A C 1
ATOM 3257 O O . ALA A 1 436 ? -15 9.109 16.953 1 98.12 436 ALA A O 1
ATOM 3258 N N . ALA A 1 437 ? -14.031 8.711 18.938 1 97.5 437 ALA A N 1
ATOM 3259 C CA . ALA A 1 437 ? -12.805 8.195 18.328 1 97.5 437 ALA A CA 1
ATOM 3260 C C . ALA A 1 437 ? -13.102 6.992 17.438 1 97.5 437 ALA A C 1
ATOM 3262 O O . ALA A 1 437 ? -12.523 6.863 16.344 1 97.5 437 ALA A O 1
ATOM 3263 N N . ASP A 1 438 ? -14.023 6.164 17.859 1 96 438 ASP A N 1
ATOM 3264 C CA . ASP A 1 438 ? -14.398 4.973 17.109 1 96 438 ASP A CA 1
ATOM 3265 C C . ASP A 1 438 ? -15.219 5.336 15.883 1 96 438 ASP A C 1
ATOM 3267 O O . ASP A 1 438 ? -15.133 4.668 14.844 1 96 438 ASP A O 1
ATOM 3271 N N . GLY A 1 439 ? -16.016 6.352 16.016 1 96.44 439 GLY A N 1
ATOM 3272 C CA . GLY A 1 439 ? -17.016 6.656 15 1 96.44 439 GLY A CA 1
ATOM 3273 C C . GLY A 1 439 ? -16.484 7.566 13.906 1 96.44 439 GLY A C 1
ATOM 3274 O O . GLY A 1 439 ? -16.969 7.531 12.773 1 96.44 439 GLY A O 1
ATOM 3275 N N . ILE A 1 440 ? -15.5 8.383 14.227 1 97.44 440 ILE A N 1
ATOM 3276 C CA . ILE A 1 440 ? -14.961 9.32 13.258 1 97.44 440 ILE A CA 1
ATOM 3277 C C . ILE A 1 440 ? -14.023 8.594 12.297 1 97.44 440 ILE A C 1
ATOM 3279 O O . ILE A 1 440 ? -13.125 7.863 12.727 1 97.44 440 ILE A O 1
ATOM 3283 N N . GLU A 1 441 ? -14.266 8.773 11 1 95.94 441 GLU A N 1
ATOM 3284 C CA . GLU A 1 441 ? -13.438 8.133 9.977 1 95.94 441 GLU A CA 1
ATOM 3285 C C . GLU A 1 441 ? -12.203 8.977 9.656 1 95.94 441 GLU A C 1
ATOM 3287 O O . GLU A 1 441 ? -12.18 9.695 8.656 1 95.94 441 GLU A O 1
ATOM 3292 N N . ALA A 1 442 ? -11.172 8.805 10.453 1 97.81 442 ALA A N 1
ATOM 3293 C CA . ALA A 1 442 ? -9.898 9.492 10.273 1 97.81 442 ALA A CA 1
ATOM 3294 C C . ALA A 1 442 ? -8.734 8.617 10.719 1 97.81 442 ALA A C 1
ATOM 3296 O O . ALA A 1 442 ? -8.875 7.789 11.625 1 97.81 442 ALA A O 1
ATOM 3297 N N . GLY A 1 443 ? -7.629 8.852 10.07 1 97.12 443 GLY A N 1
ATOM 3298 C CA . GLY A 1 443 ? -6.453 8.055 10.398 1 97.12 443 GLY A CA 1
ATOM 3299 C C . GLY A 1 443 ? -5.852 8.406 11.75 1 97.12 443 GLY A C 1
ATOM 3300 O O . GLY A 1 443 ? -5.18 7.582 12.367 1 97.12 443 GLY A O 1
ATOM 3301 N N . MET A 1 444 ? -6.09 9.625 12.195 1 97.12 444 MET A N 1
ATOM 3302 C CA . MET A 1 444 ? -5.609 10.109 13.484 1 97.12 444 MET A CA 1
ATOM 3303 C C . MET A 1 444 ? -6.719 10.828 14.25 1 97.12 444 MET A C 1
ATOM 3305 O O . MET A 1 444 ? -7.375 11.719 13.703 1 97.12 444 MET A O 1
ATOM 3309 N N . VAL A 1 445 ? -6.926 10.438 15.492 1 98 445 VAL A N 1
ATOM 3310 C CA . VAL A 1 445 ? -7.938 11.086 16.328 1 98 445 VAL A CA 1
ATOM 3311 C C . VAL A 1 445 ? -7.34 11.461 17.672 1 98 445 VAL A C 1
ATOM 3313 O O . VAL A 1 445 ? -6.797 10.609 18.375 1 98 445 VAL A O 1
ATOM 3316 N N . TRP A 1 446 ? -7.398 12.727 18.031 1 97.5 446 TRP A N 1
ATOM 3317 C CA . TRP A 1 446 ? -6.953 13.219 19.328 1 97.5 446 TRP A CA 1
ATOM 3318 C C . TRP A 1 446 ? -8.141 13.484 20.25 1 97.5 446 TRP A C 1
ATOM 3320 O O . TRP A 1 446 ? -9.18 13.977 19.797 1 97.5 446 TRP A O 1
ATOM 3330 N N . VAL A 1 447 ? -7.992 13.117 21.484 1 97.5 447 VAL A N 1
ATOM 3331 C CA . VAL A 1 447 ? -8.969 13.453 22.516 1 97.5 447 VAL A CA 1
ATOM 3332 C C . VAL A 1 447 ? -8.391 14.508 23.453 1 97.5 447 VAL A C 1
ATOM 3334 O O . VAL A 1 447 ? -7.355 14.289 24.094 1 97.5 447 VAL A O 1
ATOM 3337 N N . ASN A 1 448 ? -9.008 15.672 23.516 1 96.94 448 ASN A N 1
ATOM 3338 C CA . ASN A 1 448 ? -8.664 16.812 24.375 1 96.94 448 ASN A CA 1
ATOM 3339 C C . ASN A 1 448 ? -7.297 17.375 24.016 1 96.94 448 ASN A C 1
ATOM 3341 O O . ASN A 1 448 ? -6.551 17.812 24.891 1 96.94 448 ASN A O 1
ATOM 3345 N N . GLN A 1 449 ? -7.035 17.328 22.797 1 94.56 449 GLN A N 1
ATOM 3346 C CA . GLN A 1 449 ? -5.887 17.922 22.109 1 94.56 449 GLN A CA 1
ATOM 3347 C C . GLN A 1 449 ? -6.031 17.828 20.594 1 94.56 449 GLN A C 1
ATOM 3349 O O . GLN A 1 449 ? -6.906 17.125 20.094 1 94.56 449 GLN A O 1
ATOM 3354 N N . HIS A 1 450 ? -5.293 18.578 19.953 1 94.19 450 HIS A N 1
ATOM 3355 C CA . HIS A 1 450 ? -5.258 18.516 18.5 1 94.19 450 HIS A CA 1
ATOM 3356 C C . HIS A 1 450 ? -3.838 18.719 17.969 1 94.19 450 HIS A C 1
ATOM 3358 O O . HIS A 1 450 ? -3.191 19.719 18.266 1 94.19 450 HIS A O 1
ATOM 3364 N N . GLY A 1 451 ? -3.492 17.734 17.141 1 88.19 451 GLY A N 1
ATOM 3365 C CA . GLY A 1 451 ? -2.184 17.844 16.516 1 88.19 451 GLY A CA 1
ATOM 3366 C C . GLY A 1 451 ? -1.16 16.891 17.109 1 88.19 451 GLY A C 1
ATOM 3367 O O . GLY A 1 451 ? -1.336 16.406 18.234 1 88.19 451 GLY A O 1
ATOM 3368 N N . ARG A 1 452 ? -0.052 16.797 16.438 1 76.38 452 ARG A N 1
ATOM 3369 C CA . ARG A 1 452 ? 0.974 15.805 16.734 1 76.38 452 ARG A CA 1
ATOM 3370 C C . ARG A 1 452 ? 1.85 16.25 17.891 1 76.38 452 ARG A C 1
ATOM 3372 O O . ARG A 1 452 ? 2.258 17.406 17.969 1 76.38 452 ARG A O 1
ATOM 3379 N N . SER A 1 453 ? 1.771 15.398 18.938 1 73.06 453 SER A N 1
ATOM 3380 C CA . SER A 1 453 ? 2.717 15.586 20.031 1 73.06 453 SER A CA 1
ATOM 3381 C C . SER A 1 453 ? 4.129 15.188 19.609 1 73.06 453 SER A C 1
ATOM 3383 O O . SER A 1 453 ? 4.324 14.578 18.562 1 73.06 453 SER A O 1
ATOM 3385 N N . PRO A 1 454 ? 5.016 15.578 20.359 1 71.38 454 PRO A N 1
ATOM 3386 C CA . PRO A 1 454 ? 6.41 15.266 20.031 1 71.38 454 PRO A CA 1
ATOM 3387 C C . PRO A 1 454 ? 6.719 13.773 20.156 1 71.38 454 PRO A C 1
ATOM 3389 O O . PRO A 1 454 ? 7.887 13.375 20.078 1 71.38 454 PRO A O 1
ATOM 3392 N N . GLU A 1 455 ? 5.75 13.047 20.094 1 83.12 455 GLU A N 1
ATOM 3393 C CA . GLU A 1 455 ? 6 11.617 20.234 1 83.12 455 GLU A CA 1
ATOM 3394 C C . GLU A 1 455 ? 6.34 10.984 18.891 1 83.12 455 GLU A C 1
ATOM 3396 O O . GLU A 1 455 ? 5.691 11.273 17.875 1 83.12 455 GLU A O 1
ATOM 3401 N N . PHE A 1 456 ? 7.328 10.18 18.938 1 90.62 456 PHE A N 1
ATOM 3402 C CA . PHE A 1 456 ? 7.852 9.609 17.703 1 90.62 456 PHE A CA 1
ATOM 3403 C C . PHE A 1 456 ? 7.176 8.281 17.406 1 90.62 456 PHE A C 1
ATOM 3405 O O . PHE A 1 456 ? 7.273 7.773 16.281 1 90.62 456 PHE A O 1
ATOM 3412 N N . THR A 1 457 ? 6.445 7.762 18.375 1 89.06 457 THR A N 1
ATOM 3413 C CA . THR A 1 457 ? 5.848 6.441 18.219 1 89.06 457 THR A CA 1
ATOM 3414 C C . THR A 1 457 ? 4.535 6.527 17.453 1 89.06 457 THR A C 1
ATOM 3416 O O . THR A 1 457 ? 3.957 5.504 17.078 1 89.06 457 THR A O 1
ATOM 3419 N N . TYR A 1 458 ? 4.188 7.738 17.203 1 85.31 458 TYR A N 1
ATOM 3420 C CA . TYR A 1 458 ? 2.871 7.973 16.609 1 85.31 458 TYR A CA 1
ATOM 3421 C C . TYR A 1 458 ? 2.842 7.555 15.148 1 85.31 458 TYR A C 1
ATOM 3423 O O . TYR A 1 458 ? 3.725 7.93 14.375 1 85.31 458 TYR A O 1
ATOM 3431 N N . THR A 1 459 ? 1.786 6.773 14.758 1 91.25 459 THR A N 1
ATOM 3432 C CA . THR A 1 459 ? 1.563 6.395 13.367 1 91.25 459 THR A CA 1
ATOM 3433 C C . THR A 1 459 ? 0.755 7.465 12.633 1 91.25 459 THR A C 1
ATOM 3435 O O . THR A 1 459 ? -0.408 7.703 12.969 1 91.25 459 THR A O 1
ATOM 3438 N N . ALA A 1 460 ? 1.396 8.047 11.656 1 92.94 460 ALA A N 1
ATOM 3439 C CA . ALA A 1 460 ? 0.755 9.164 10.961 1 92.94 460 ALA A CA 1
ATOM 3440 C C . ALA A 1 460 ? 0.278 8.742 9.57 1 92.94 460 ALA A C 1
ATOM 3442 O O . ALA A 1 460 ? 1.017 8.094 8.828 1 92.94 460 ALA A O 1
ATOM 3443 N N . GLY A 1 461 ? -0.942 9.094 9.219 1 93.94 461 GLY A N 1
ATOM 3444 C CA . GLY A 1 461 ? -1.517 8.82 7.914 1 93.94 461 GLY A CA 1
ATOM 3445 C C . GLY A 1 461 ? -3.033 8.867 7.906 1 93.94 461 GLY A C 1
ATOM 3446 O O . GLY A 1 461 ? -3.664 8.844 8.969 1 93.94 461 GLY A O 1
ATOM 3447 N N . GLY A 1 462 ? -3.611 8.953 6.777 1 94.5 462 GLY A N 1
ATOM 3448 C CA . GLY A 1 462 ? -5.035 9.242 6.695 1 94.5 462 GLY A CA 1
ATOM 3449 C C . GLY A 1 462 ? -5.84 8.109 6.086 1 94.5 462 GLY A C 1
ATOM 3450 O O . GLY A 1 462 ? -5.348 6.984 5.965 1 94.5 462 GLY A O 1
ATOM 3451 N N . TYR A 1 463 ? -7.133 8.398 5.973 1 95.62 463 TYR A N 1
ATOM 3452 C CA . TYR A 1 463 ? -8.133 7.578 5.297 1 95.62 463 TYR A CA 1
ATOM 3453 C C . TYR A 1 463 ? -8.586 8.234 3.996 1 95.62 463 TYR A C 1
ATOM 3455 O O . TYR A 1 463 ? -8.344 9.422 3.775 1 95.62 463 TYR A O 1
ATOM 3463 N N . LYS A 1 464 ? -9.211 7.477 3.1 1 95.19 464 LYS A N 1
ATOM 3464 C CA . LYS A 1 464 ? -9.867 7.98 1.897 1 95.19 464 LYS A CA 1
ATOM 3465 C C . LYS A 1 464 ? -8.914 8.82 1.058 1 95.19 464 LYS A C 1
ATOM 3467 O O . LYS A 1 464 ? -7.773 8.414 0.811 1 95.19 464 LYS A O 1
ATOM 3472 N N . GLY A 1 465 ? -9.375 9.945 0.609 1 95.62 465 GLY A N 1
ATOM 3473 C CA . GLY A 1 465 ? -8.578 10.828 -0.229 1 95.62 465 GLY A CA 1
ATOM 3474 C C . GLY A 1 465 ? -7.418 11.461 0.509 1 95.62 465 GLY A C 1
ATOM 3475 O O . GLY A 1 465 ? -6.582 12.133 -0.1 1 95.62 465 GLY A O 1
ATOM 3476 N N . SER A 1 466 ? -7.324 11.242 1.794 1 97.69 466 SER A N 1
ATOM 3477 C CA . SER A 1 466 ? -6.195 11.75 2.566 1 97.69 466 SER A CA 1
ATOM 3478 C C . SER A 1 466 ? -5 10.805 2.494 1 97.69 466 SER A C 1
ATOM 3480 O O . SER A 1 466 ? -3.947 11.086 3.07 1 97.69 466 SER A O 1
ATOM 3482 N N . GLY A 1 467 ? -5.219 9.711 1.761 1 96.75 467 GLY A N 1
ATOM 3483 C CA . GLY A 1 467 ? -4.086 8.867 1.413 1 96.75 467 GLY A CA 1
ATOM 3484 C C . GLY A 1 467 ? -4.07 7.547 2.162 1 96.75 467 GLY A C 1
ATOM 3485 O O . GLY A 1 467 ? -5.074 7.16 2.771 1 96.75 467 GLY A O 1
ATOM 3486 N N . PHE A 1 468 ? -2.986 6.797 1.979 1 96.81 468 PHE A N 1
ATOM 3487 C CA . PHE A 1 468 ? -2.771 5.516 2.641 1 96.81 468 PHE A CA 1
ATOM 3488 C C . PHE A 1 468 ? -1.286 5.266 2.871 1 96.81 468 PHE A C 1
ATOM 3490 O O . PHE A 1 468 ? -0.439 5.938 2.275 1 96.81 468 PHE A O 1
ATOM 3497 N N . GLY A 1 469 ? -0.945 4.207 3.711 1 95.38 469 GLY A N 1
ATOM 3498 C CA . GLY A 1 469 ? 0.383 4.102 4.293 1 95.38 469 GLY A CA 1
ATOM 3499 C C . GLY A 1 469 ? 0.574 4.988 5.508 1 95.38 469 GLY A C 1
ATOM 3500 O O . GLY A 1 469 ? -0.288 5.812 5.824 1 95.38 469 GLY A O 1
ATOM 3501 N N . LYS A 1 470 ? 1.627 4.781 6.184 1 95.88 470 LYS A N 1
ATOM 3502 C CA . LYS A 1 470 ? 1.822 5.543 7.414 1 95.88 470 LYS A CA 1
ATOM 3503 C C . LYS A 1 470 ? 3.252 6.066 7.516 1 95.88 470 LYS A C 1
ATOM 3505 O O . LYS A 1 470 ? 4.191 5.414 7.055 1 95.88 470 LYS A O 1
ATOM 3510 N N . ASP A 1 471 ? 3.346 7.188 8.062 1 95.44 471 ASP A N 1
ATOM 3511 C CA . ASP A 1 471 ? 4.625 7.75 8.484 1 95.44 471 ASP A CA 1
ATOM 3512 C C . ASP A 1 471 ? 4.82 7.594 9.992 1 95.44 471 ASP A C 1
ATOM 3514 O O . ASP A 1 471 ? 3.848 7.473 10.742 1 95.44 471 ASP A O 1
ATOM 3518 N N . MET A 1 472 ? 6.07 7.484 10.445 1 94.56 472 MET A N 1
ATOM 3519 C CA . MET A 1 472 ? 6.469 7.484 11.852 1 94.56 472 MET A CA 1
ATOM 3520 C C . MET A 1 472 ? 6.078 6.176 12.531 1 94.56 472 MET A C 1
ATOM 3522 O O . MET A 1 472 ? 5.344 5.371 11.953 1 94.56 472 MET A O 1
ATOM 3526 N N . GLY A 1 473 ? 6.641 5.957 13.664 1 93.44 473 GLY A N 1
ATOM 3527 C CA . GLY A 1 473 ? 6.371 4.734 14.406 1 93.44 473 GLY A CA 1
ATOM 3528 C C . GLY A 1 473 ? 6.859 3.488 13.695 1 93.44 473 GLY A C 1
ATOM 3529 O O . GLY A 1 473 ? 7.648 3.576 12.75 1 93.44 473 GLY A O 1
ATOM 3530 N N . ARG A 1 474 ? 6.449 2.398 14.234 1 93.5 474 ARG A N 1
ATOM 3531 C CA . ARG A 1 474 ? 6.82 1.117 13.641 1 93.5 474 ARG A CA 1
ATOM 3532 C C . ARG A 1 474 ? 6.285 0.996 12.219 1 93.5 474 ARG A C 1
ATOM 3534 O O . ARG A 1 474 ? 6.988 0.512 11.328 1 93.5 474 ARG A O 1
ATOM 3541 N N . ALA A 1 475 ? 5.074 1.454 12.086 1 94.19 475 ALA A N 1
ATOM 3542 C CA . ALA A 1 475 ? 4.434 1.379 10.773 1 94.19 475 ALA A CA 1
ATOM 3543 C C . ALA A 1 475 ? 5.238 2.146 9.727 1 94.19 475 ALA A C 1
ATOM 3545 O O . ALA A 1 475 ? 5.391 1.686 8.594 1 94.19 475 ALA A O 1
ATOM 3546 N N . GLY A 1 476 ? 5.73 3.312 10.125 1 95.75 476 GLY A N 1
ATOM 3547 C CA . GLY A 1 476 ? 6.531 4.113 9.219 1 95.75 476 GLY A CA 1
ATOM 3548 C C . GLY A 1 476 ? 7.832 3.441 8.82 1 95.75 476 GLY A C 1
ATOM 3549 O O . GLY A 1 476 ? 8.32 3.637 7.703 1 95.75 476 GLY A O 1
ATOM 3550 N N . PHE A 1 477 ? 8.414 2.652 9.719 1 96.88 477 PHE A N 1
ATOM 3551 C CA . PHE A 1 477 ? 9.625 1.892 9.43 1 96.88 477 PHE A CA 1
ATOM 3552 C C . PHE A 1 477 ? 9.328 0.756 8.453 1 96.88 477 PHE A C 1
ATOM 3554 O O . PHE A 1 477 ? 10.062 0.549 7.488 1 96.88 477 PHE A O 1
ATOM 3561 N N . GLU A 1 478 ? 8.25 0.103 8.68 1 96.19 478 GLU A N 1
ATOM 3562 C CA . GLU A 1 478 ? 7.883 -1.075 7.906 1 96.19 478 GLU A CA 1
ATOM 3563 C C . GLU A 1 478 ? 7.566 -0.705 6.457 1 96.19 478 GLU A C 1
ATOM 3565 O O . GLU A 1 478 ? 7.773 -1.51 5.547 1 96.19 478 GLU A O 1
ATOM 3570 N N . GLU A 1 479 ? 7.098 0.541 6.215 1 96.94 479 GLU A N 1
ATOM 3571 C CA . GLU A 1 479 ? 6.758 0.988 4.867 1 96.94 479 GLU A CA 1
ATOM 3572 C C . GLU A 1 479 ? 7.973 0.939 3.945 1 96.94 479 GLU A C 1
ATOM 3574 O O . GLU A 1 479 ? 7.832 0.853 2.725 1 96.94 479 GLU A O 1
ATOM 3579 N N . PHE A 1 480 ? 9.18 0.932 4.516 1 98.12 480 PHE A N 1
ATOM 3580 C CA . PHE A 1 480 ? 10.391 1.006 3.705 1 98.12 480 PHE A CA 1
ATOM 3581 C C . PHE A 1 480 ? 11.062 -0.358 3.611 1 98.12 480 PHE A C 1
ATOM 3583 O O . PHE A 1 480 ? 12.25 -0.45 3.289 1 98.12 480 PHE A O 1
ATOM 3590 N N . THR A 1 481 ? 10.297 -1.36 3.959 1 96.81 481 THR A N 1
ATOM 3591 C CA . THR A 1 481 ? 10.711 -2.75 3.814 1 96.81 481 THR A CA 1
ATOM 3592 C C . THR A 1 481 ? 9.641 -3.564 3.094 1 96.81 481 THR A C 1
ATOM 3594 O O . THR A 1 481 ? 8.492 -3.125 2.973 1 96.81 481 THR A O 1
ATOM 3597 N N . ARG A 1 482 ? 10.031 -4.605 2.586 1 95.69 482 ARG A N 1
ATOM 3598 C CA . ARG A 1 482 ? 9.133 -5.578 1.973 1 95.69 482 ARG A CA 1
ATOM 3599 C C . ARG A 1 482 ? 9.344 -6.969 2.559 1 95.69 482 ARG A C 1
ATOM 3601 O O . ARG A 1 482 ? 10.445 -7.293 3.014 1 95.69 482 ARG A O 1
ATOM 3608 N N . GLN A 1 483 ? 8.32 -7.789 2.521 1 96 483 GLN A N 1
ATOM 3609 C CA . GLN A 1 483 ? 8.367 -9.109 3.141 1 96 483 GLN A CA 1
ATOM 3610 C C . GLN A 1 483 ? 8.781 -10.18 2.131 1 96 483 GLN A C 1
ATOM 3612 O O . GLN A 1 483 ? 8.289 -10.188 0.999 1 96 483 GLN A O 1
ATOM 3617 N N . LYS A 1 484 ? 9.68 -11 2.498 1 97.12 484 LYS A N 1
ATOM 3618 C CA . LYS A 1 484 ? 10.047 -12.219 1.78 1 97.12 484 LYS A CA 1
ATOM 3619 C C . LYS A 1 484 ? 9.68 -13.461 2.578 1 97.12 484 LYS A C 1
ATOM 3621 O O . LYS A 1 484 ? 10.055 -13.594 3.746 1 97.12 484 LYS A O 1
ATOM 3626 N N . ALA A 1 485 ? 8.922 -14.305 1.97 1 96.25 485 ALA A N 1
ATOM 3627 C CA . ALA A 1 485 ? 8.602 -15.594 2.57 1 96.25 485 ALA A CA 1
ATOM 3628 C C . ALA A 1 485 ? 9.578 -16.672 2.1 1 96.25 485 ALA A C 1
ATOM 3630 O O . ALA A 1 485 ? 9.82 -16.828 0.898 1 96.25 485 ALA A O 1
ATOM 3631 N N . VAL A 1 486 ? 10.141 -17.406 3.02 1 96.25 486 VAL A N 1
ATOM 3632 C CA . VAL A 1 486 ? 11.062 -18.484 2.709 1 96.25 486 VAL A CA 1
ATOM 3633 C C . VAL A 1 486 ? 10.562 -19.797 3.33 1 96.25 486 VAL A C 1
ATOM 3635 O O . VAL A 1 486 ? 10.164 -19.812 4.496 1 96.25 486 VAL A O 1
ATOM 3638 N N . TRP A 1 487 ? 10.5 -20.797 2.576 1 94.81 487 TRP A N 1
ATOM 3639 C CA . TRP A 1 487 ? 10.141 -22.141 3.02 1 94.81 487 TRP A CA 1
ATOM 3640 C C . TRP A 1 487 ? 11.273 -23.125 2.752 1 94.81 487 TRP A C 1
ATOM 3642 O O . TRP A 1 487 ? 11.672 -23.312 1.604 1 94.81 487 TRP A O 1
ATOM 3652 N N . VAL A 1 488 ? 11.719 -23.719 3.799 1 94.62 488 VAL A N 1
ATOM 3653 C CA . VAL A 1 488 ? 12.852 -24.641 3.693 1 94.62 488 VAL A CA 1
ATOM 3654 C C . VAL A 1 488 ? 12.391 -26.062 4 1 94.62 488 VAL A C 1
ATOM 3656 O O . VAL A 1 488 ? 11.906 -26.344 5.102 1 94.62 488 VAL A O 1
ATOM 3659 N N . ASN A 1 489 ? 12.461 -26.922 3.066 1 94.31 489 ASN A N 1
ATOM 3660 C CA . ASN A 1 489 ? 12.273 -28.344 3.277 1 94.31 489 ASN A CA 1
ATOM 3661 C C . ASN A 1 489 ? 13.602 -29.047 3.561 1 94.31 489 ASN A C 1
ATOM 3663 O O . ASN A 1 489 ? 14.477 -29.094 2.695 1 94.31 489 ASN A O 1
ATOM 3667 N N . TYR A 1 490 ? 13.766 -29.547 4.758 1 90 490 TYR A N 1
ATOM 3668 C CA . TYR A 1 490 ? 15.016 -30.203 5.109 1 90 490 TYR A CA 1
ATOM 3669 C C . TYR A 1 490 ? 14.773 -31.656 5.5 1 90 490 TYR A C 1
ATOM 3671 O O . TYR A 1 490 ? 15.57 -32.25 6.242 1 90 490 TYR A O 1
ATOM 3679 N N . ALA A 1 491 ? 13.633 -32.25 5.129 1 87.12 491 ALA A N 1
ATOM 3680 C CA . ALA A 1 491 ? 13.328 -33.625 5.383 1 87.12 491 ALA A CA 1
ATOM 3681 C C . ALA A 1 491 ? 14.133 -34.562 4.461 1 87.12 491 ALA A C 1
ATOM 3683 O O . ALA A 1 491 ? 14.516 -34.156 3.361 1 87.12 491 ALA A O 1
ATOM 3684 N N . MET B 1 1 ? -14.477 -43.344 -7.324 1 86.12 1 MET B N 1
ATOM 3685 C CA . MET B 1 1 ? -14.148 -42.906 -8.688 1 86.12 1 MET B CA 1
ATOM 3686 C C . MET B 1 1 ? -14.32 -41.406 -8.844 1 86.12 1 MET B C 1
ATOM 3688 O O . MET B 1 1 ? -15.367 -40.844 -8.5 1 86.12 1 MET B O 1
ATOM 3692 N N . LEU B 1 2 ? -13.289 -40.781 -9.32 1 93.56 2 LEU B N 1
ATOM 3693 C CA . LEU B 1 2 ? -13.305 -39.312 -9.422 1 93.56 2 LEU B CA 1
ATOM 3694 C C . LEU B 1 2 ? -13.852 -38.875 -10.773 1 93.56 2 LEU B C 1
ATOM 3696 O O . LEU B 1 2 ? -14.391 -37.781 -10.898 1 93.56 2 LEU B O 1
ATOM 3700 N N . SER B 1 3 ? -13.711 -39.812 -11.766 1 96.69 3 SER B N 1
ATOM 3701 C CA . SER B 1 3 ? -14.172 -39.469 -13.102 1 96.69 3 SER B CA 1
ATOM 3702 C C . SER B 1 3 ? -15.68 -39.25 -13.125 1 96.69 3 SER B C 1
ATOM 3704 O O . SER B 1 3 ? -16.422 -39.906 -12.383 1 96.69 3 SER B O 1
ATOM 3706 N N . PHE B 1 4 ? -16.141 -38.406 -13.969 1 96.81 4 PHE B N 1
ATOM 3707 C CA . PHE B 1 4 ? -17.578 -38.125 -14.047 1 96.81 4 PHE B CA 1
ATOM 3708 C C . PHE B 1 4 ? -17.953 -37.625 -15.43 1 96.81 4 PHE B C 1
ATOM 3710 O O . PHE B 1 4 ? -17.078 -37.312 -16.25 1 96.81 4 PHE B O 1
ATOM 3717 N N . ASP B 1 5 ? -19.281 -37.688 -15.711 1 95.88 5 ASP B N 1
ATOM 3718 C CA . ASP B 1 5 ? -19.844 -37.094 -16.906 1 95.88 5 ASP B CA 1
ATOM 3719 C C . ASP B 1 5 ? -20.172 -35.625 -16.672 1 95.88 5 ASP B C 1
ATOM 3721 O O . ASP B 1 5 ? -21 -35.281 -15.828 1 95.88 5 ASP B O 1
ATOM 3725 N N . PRO B 1 6 ? -19.516 -34.719 -17.391 1 95.12 6 PRO B N 1
ATOM 3726 C CA . PRO B 1 6 ? -19.734 -33.281 -17.156 1 95.12 6 PRO B CA 1
ATOM 3727 C C . PRO B 1 6 ? -21.203 -32.875 -17.312 1 95.12 6 PRO B C 1
ATOM 3729 O O . PRO B 1 6 ? -21.609 -31.875 -16.75 1 95.12 6 PRO B O 1
ATOM 3732 N N . LYS B 1 7 ? -22 -33.656 -17.969 1 93.31 7 LYS B N 1
ATOM 3733 C CA . LYS B 1 7 ? -23.406 -33.312 -18.234 1 93.31 7 LYS B CA 1
ATOM 3734 C C . LYS B 1 7 ? -24.25 -33.406 -16.969 1 93.31 7 LYS B C 1
ATOM 3736 O O . LYS B 1 7 ? -25.344 -32.875 -16.906 1 93.31 7 LYS B O 1
ATOM 3741 N N . ILE B 1 8 ? -23.75 -34 -15.977 1 93.88 8 ILE B N 1
ATOM 3742 C CA . ILE B 1 8 ? -24.562 -34.281 -14.797 1 93.88 8 ILE B CA 1
ATOM 3743 C C . ILE B 1 8 ? -24.359 -33.156 -13.766 1 93.88 8 ILE B C 1
ATOM 3745 O O . ILE B 1 8 ? -25.016 -33.156 -12.719 1 93.88 8 ILE B O 1
ATOM 3749 N N . VAL B 1 9 ? -23.422 -32.281 -13.977 1 96.25 9 VAL B N 1
ATOM 3750 C CA . VAL B 1 9 ? -23.078 -31.281 -12.984 1 96.25 9 VAL B CA 1
ATOM 3751 C C . VAL B 1 9 ? -23.984 -30.062 -13.148 1 96.25 9 VAL B C 1
ATOM 3753 O O . VAL B 1 9 ? -24.125 -29.531 -14.242 1 96.25 9 VAL B O 1
ATOM 3756 N N . ASP B 1 10 ? -24.625 -29.656 -12.031 1 96.5 10 ASP B N 1
ATOM 3757 C CA . ASP B 1 10 ? -25.438 -28.438 -12.039 1 96.5 10 ASP B CA 1
ATOM 3758 C C . ASP B 1 10 ? -24.562 -27.188 -12.148 1 96.5 10 ASP B C 1
ATOM 3760 O O . ASP B 1 10 ? -23.594 -27.047 -11.406 1 96.5 10 ASP B O 1
ATOM 3764 N N . ILE B 1 11 ? -24.875 -26.344 -13.055 1 97.56 11 ILE B N 1
ATOM 3765 C CA . ILE B 1 11 ? -24.094 -25.141 -13.32 1 97.56 11 ILE B CA 1
ATOM 3766 C C . ILE B 1 11 ? -24.859 -23.906 -12.867 1 97.56 11 ILE B C 1
ATOM 3768 O O . ILE B 1 11 ? -25.953 -23.625 -13.391 1 97.56 11 ILE B O 1
ATOM 3772 N N . PRO B 1 12 ? -24.312 -23.172 -11.906 1 96.44 12 PRO B N 1
ATOM 3773 C CA . PRO B 1 12 ? -25 -21.938 -11.516 1 96.44 12 PRO B CA 1
ATOM 3774 C C . PRO B 1 12 ? -25.016 -20.891 -12.625 1 96.44 12 PRO B C 1
ATOM 3776 O O . PRO B 1 12 ? -24.141 -20.891 -13.492 1 96.44 12 PRO B O 1
ATOM 3779 N N . LYS B 1 13 ? -26 -20 -12.57 1 93.62 13 LYS B N 1
ATOM 3780 C CA . LYS B 1 13 ? -26.172 -18.984 -13.609 1 93.62 13 LYS B CA 1
ATOM 3781 C C . LYS B 1 13 ? -26.328 -17.594 -13 1 93.62 13 LYS B C 1
ATOM 3783 O O . LYS B 1 13 ? -26.594 -17.453 -11.805 1 93.62 13 LYS B O 1
ATOM 3788 N N . GLY B 1 14 ? -26.062 -16.625 -13.883 1 95.81 14 GLY B N 1
ATOM 3789 C CA . GLY B 1 14 ? -26.266 -15.234 -13.492 1 95.81 14 GLY B CA 1
ATOM 3790 C C . GLY B 1 14 ? -25.156 -14.703 -12.602 1 95.81 14 GLY B C 1
ATOM 3791 O O . GLY B 1 14 ? -23.984 -15.016 -12.805 1 95.81 14 GLY B O 1
ATOM 3792 N N . HIS B 1 15 ? -25.578 -13.695 -11.805 1 98.12 15 HIS B N 1
ATOM 3793 C CA . HIS B 1 15 ? -24.75 -13.094 -10.758 1 98.12 15 HIS B CA 1
ATOM 3794 C C . HIS B 1 15 ? -25.234 -13.516 -9.367 1 98.12 15 HIS B C 1
ATOM 3796 O O . HIS B 1 15 ? -26.297 -14.117 -9.234 1 98.12 15 HIS B O 1
ATOM 3802 N N . HIS B 1 16 ? -24.484 -13.383 -8.359 1 98.62 16 HIS B N 1
ATOM 3803 C CA . HIS B 1 16 ? -24.922 -13.578 -6.984 1 98.62 16 HIS B CA 1
ATOM 3804 C C . HIS B 1 16 ? -24.781 -12.297 -6.176 1 98.62 16 HIS B C 1
ATOM 3806 O O . HIS B 1 16 ? -23.688 -11.922 -5.773 1 98.62 16 HIS B O 1
ATOM 3812 N N . VAL B 1 17 ? -25.891 -11.609 -5.934 1 98.38 17 VAL B N 1
ATOM 3813 C CA . VAL B 1 17 ? -25.953 -10.312 -5.27 1 98.38 17 VAL B CA 1
ATOM 3814 C C . VAL B 1 17 ? -27.047 -10.328 -4.203 1 98.38 17 VAL B C 1
ATOM 3816 O O . VAL B 1 17 ? -28.141 -10.828 -4.438 1 98.38 17 VAL B O 1
ATOM 3819 N N . GLY B 1 18 ? -26.703 -9.82 -3.035 1 97.75 18 GLY B N 1
ATOM 3820 C CA . GLY B 1 18 ? -27.688 -9.781 -1.97 1 97.75 18 GLY B CA 1
ATOM 3821 C C . GLY B 1 18 ? -28.094 -11.156 -1.484 1 97.75 18 GLY B C 1
ATOM 3822 O O . GLY B 1 18 ? -29.266 -11.383 -1.159 1 97.75 18 GLY B O 1
ATOM 3823 N N . GLY B 1 19 ? -27.266 -12.086 -1.663 1 97.38 19 GLY B N 1
ATOM 3824 C CA . GLY B 1 19 ? -27.484 -13.414 -1.116 1 97.38 19 GLY B CA 1
ATOM 3825 C C . GLY B 1 19 ? -28.281 -14.312 -2.041 1 97.38 19 GLY B C 1
ATOM 3826 O O . GLY B 1 19 ? -28.703 -15.406 -1.645 1 97.38 19 GLY B O 1
ATOM 3827 N N . ARG B 1 20 ? -28.484 -13.828 -3.252 1 97.31 20 ARG B N 1
ATOM 3828 C CA . ARG B 1 20 ? -29.281 -14.648 -4.168 1 97.31 20 ARG B CA 1
ATOM 3829 C C . ARG B 1 20 ? -28.75 -14.531 -5.598 1 97.31 20 ARG B C 1
ATOM 3831 O O . ARG B 1 20 ? -28.062 -13.562 -5.934 1 97.31 20 ARG B O 1
ATOM 3838 N N . TYR B 1 21 ? -29.047 -15.547 -6.383 1 97.75 21 TYR B N 1
ATOM 3839 C CA . TYR B 1 21 ? -28.766 -15.484 -7.812 1 97.75 21 TYR B CA 1
ATOM 3840 C C . TYR B 1 21 ? -29.688 -14.477 -8.5 1 97.75 21 TYR B C 1
ATOM 3842 O O . TYR B 1 21 ? -30.875 -14.391 -8.188 1 97.75 21 TYR B O 1
ATOM 3850 N N . LEU B 1 22 ? -29.078 -13.656 -9.352 1 96.69 22 LEU B N 1
ATOM 3851 C CA . LEU B 1 22 ? -29.828 -12.672 -10.125 1 96.69 22 LEU B CA 1
ATOM 3852 C C . LEU B 1 22 ? -29.422 -12.727 -11.594 1 96.69 22 LEU B C 1
ATOM 3854 O O . LEU B 1 22 ? -28.25 -12.883 -11.922 1 96.69 22 LEU B O 1
ATOM 3858 N N . ASP B 1 23 ? -30.453 -12.633 -12.391 1 94.69 23 ASP B N 1
ATOM 3859 C CA . ASP B 1 23 ? -30.203 -12.391 -13.805 1 94.69 23 ASP B CA 1
ATOM 3860 C C . ASP B 1 23 ? -30.188 -10.891 -14.109 1 94.69 23 ASP B C 1
ATOM 3862 O O . ASP B 1 23 ? -31.172 -10.195 -13.883 1 94.69 23 ASP B O 1
ATOM 3866 N N . LEU B 1 24 ? -29.094 -10.406 -14.43 1 94.75 24 LEU B N 1
ATOM 3867 C CA . LEU B 1 24 ? -28.938 -9 -14.773 1 94.75 24 LEU B CA 1
ATOM 3868 C C . LEU B 1 24 ? -28.656 -8.828 -16.266 1 94.75 24 LEU B C 1
ATOM 3870 O O . LEU B 1 24 ? -28.094 -9.711 -16.891 1 94.75 24 LEU B O 1
ATOM 3874 N N . PRO B 1 25 ? -29.141 -7.711 -16.781 1 92.44 25 PRO B N 1
ATOM 3875 C CA . PRO B 1 25 ? -28.875 -7.477 -18.203 1 92.44 25 PRO B CA 1
ATOM 3876 C C . PRO B 1 25 ? -27.391 -7.301 -18.516 1 92.44 25 PRO B C 1
ATOM 3878 O O . PRO B 1 25 ? -26.609 -6.93 -17.625 1 92.44 25 PRO B O 1
ATOM 3881 N N . GLY B 1 26 ? -26.969 -7.617 -19.688 1 95.06 26 GLY B N 1
ATOM 3882 C CA . GLY B 1 26 ? -25.594 -7.445 -20.172 1 95.06 26 GLY B CA 1
ATOM 3883 C C . GLY B 1 26 ? -25.25 -8.344 -21.344 1 95.06 26 GLY B C 1
ATOM 3884 O O . GLY B 1 26 ? -26.047 -9.211 -21.719 1 95.06 26 GLY B O 1
ATOM 3885 N N . GLY B 1 27 ? -24.156 -8.008 -21.984 1 96.38 27 GLY B N 1
ATOM 3886 C CA . GLY B 1 27 ? -23.688 -8.867 -23.062 1 96.38 27 GLY B CA 1
ATOM 3887 C C . GLY B 1 27 ? -23.406 -10.289 -22.625 1 96.38 27 GLY B C 1
ATOM 3888 O O . GLY B 1 27 ? -22.859 -10.508 -21.547 1 96.38 27 GLY B O 1
ATOM 3889 N N . GLU B 1 28 ? -23.812 -11.289 -23.422 1 97.12 28 GLU B N 1
ATOM 3890 C CA . GLU B 1 28 ? -23.562 -12.688 -23.109 1 97.12 28 GLU B CA 1
ATOM 3891 C C . GLU B 1 28 ? -22.094 -13.055 -23.281 1 97.12 28 GLU B C 1
ATOM 3893 O O . GLU B 1 28 ? -21.453 -12.594 -24.219 1 97.12 28 GLU B O 1
ATOM 3898 N N . ILE B 1 29 ? -21.641 -13.82 -22.375 1 97.25 29 ILE B N 1
ATOM 3899 C CA . ILE B 1 29 ? -20.297 -14.383 -22.422 1 97.25 29 ILE B CA 1
ATOM 3900 C C . ILE B 1 29 ? -20.375 -15.906 -22.391 1 97.25 29 ILE B C 1
ATOM 3902 O O . ILE B 1 29 ? -20.812 -16.5 -21.406 1 97.25 29 ILE B O 1
ATOM 3906 N N . GLU B 1 30 ? -19.984 -16.469 -23.484 1 97.44 30 GLU B N 1
ATOM 3907 C CA . GLU B 1 30 ? -19.922 -17.922 -23.531 1 97.44 30 GLU B CA 1
ATOM 3908 C C . GLU B 1 30 ? -18.719 -18.469 -22.766 1 97.44 30 GLU B C 1
ATOM 3910 O O . GLU B 1 30 ? -17.578 -18.031 -23 1 97.44 30 GLU B O 1
ATOM 3915 N N . VAL B 1 31 ? -19.016 -19.344 -21.859 1 97.44 31 VAL B N 1
ATOM 3916 C CA . VAL B 1 31 ? -17.953 -20.016 -21.109 1 97.44 31 VAL B CA 1
ATOM 3917 C C . VAL B 1 31 ? -17.719 -21.406 -21.688 1 97.44 31 VAL B C 1
ATOM 3919 O O . VAL B 1 31 ? -18.609 -22.266 -21.641 1 97.44 31 VAL B O 1
ATOM 3922 N N . LEU B 1 32 ? -16.516 -21.625 -22.203 1 97 32 LEU B N 1
ATOM 3923 C CA . LEU B 1 32 ? -16.188 -22.906 -22.812 1 97 32 LEU B CA 1
ATOM 3924 C C . LEU B 1 32 ? -15.32 -23.75 -21.891 1 97 32 LEU B C 1
ATOM 3926 O O . LEU B 1 32 ? -14.461 -23.219 -21.188 1 97 32 LEU B O 1
ATOM 3930 N N . ARG B 1 33 ? -15.578 -25.047 -21.922 1 96.75 33 ARG B N 1
ATOM 3931 C CA . ARG B 1 33 ? -14.719 -25.953 -21.188 1 96.75 33 ARG B CA 1
ATOM 3932 C C . ARG B 1 33 ? -13.359 -26.094 -21.859 1 96.75 33 ARG B C 1
ATOM 3934 O O . ARG B 1 33 ? -13.273 -26.375 -23.047 1 96.75 33 ARG B O 1
ATOM 3941 N N . PRO B 1 34 ? -12.281 -25.922 -21.078 1 96.31 34 PRO B N 1
ATOM 3942 C CA . PRO B 1 34 ? -10.945 -25.984 -21.672 1 96.31 34 PRO B CA 1
ATOM 3943 C C . PRO B 1 34 ? -10.617 -27.375 -22.219 1 96.31 34 PRO B C 1
ATOM 3945 O O . PRO B 1 34 ? -9.844 -27.5 -23.172 1 96.31 34 PRO B O 1
ATOM 3948 N N . SER B 1 35 ? -11.242 -28.438 -21.703 1 95.81 35 SER B N 1
ATOM 3949 C CA . SER B 1 35 ? -10.914 -29.828 -21.984 1 95.81 35 SER B CA 1
ATOM 3950 C C . SER B 1 35 ? -11.461 -30.25 -23.344 1 95.81 35 SER B C 1
ATOM 3952 O O . SER B 1 35 ? -10.914 -31.156 -23.984 1 95.81 35 SER B O 1
ATOM 3954 N N . ASP B 1 36 ? -12.594 -29.609 -23.812 1 94.94 36 ASP B N 1
ATOM 3955 C CA . ASP B 1 36 ? -13.203 -30.109 -25.047 1 94.94 36 ASP B CA 1
ATOM 3956 C C . ASP B 1 36 ? -13.836 -28.969 -25.844 1 94.94 36 ASP B C 1
ATOM 3958 O O . ASP B 1 36 ? -14.492 -29.203 -26.859 1 94.94 36 ASP B O 1
ATOM 3962 N N . GLN B 1 37 ? -13.695 -27.734 -25.375 1 94.25 37 GLN B N 1
ATOM 3963 C CA . GLN B 1 37 ? -14.141 -26.516 -26.031 1 94.25 37 GLN B CA 1
ATOM 3964 C C . GLN B 1 37 ? -15.656 -26.5 -26.188 1 94.25 37 GLN B C 1
ATOM 3966 O O . GLN B 1 37 ? -16.203 -25.688 -26.938 1 94.25 37 GLN B O 1
ATOM 3971 N N . GLN B 1 38 ? -16.328 -27.391 -25.469 1 95.75 38 GLN B N 1
ATOM 3972 C CA . GLN B 1 38 ? -17.781 -27.375 -25.469 1 95.75 38 GLN B CA 1
ATOM 3973 C C . GLN B 1 38 ? -18.328 -26.297 -24.531 1 95.75 38 GLN B C 1
ATOM 3975 O O . GLN B 1 38 ? -17.641 -25.922 -23.578 1 95.75 38 GLN B O 1
ATOM 3980 N N . LEU B 1 39 ? -19.516 -25.875 -24.844 1 96.19 39 LEU B N 1
ATOM 3981 C CA . LEU B 1 39 ? -20.172 -24.859 -24.047 1 96.19 39 LEU B CA 1
ATOM 3982 C C . LEU B 1 39 ? -20.5 -25.391 -22.656 1 96.19 39 LEU B C 1
ATOM 3984 O O . LEU B 1 39 ? -21.172 -26.422 -22.516 1 96.19 39 LEU B O 1
ATOM 3988 N N . MET B 1 40 ? -20.016 -24.766 -21.672 1 96.38 40 MET B N 1
ATOM 3989 C CA . MET B 1 40 ? -20.359 -25.094 -20.297 1 96.38 40 MET B CA 1
ATOM 3990 C C . MET B 1 40 ? -21.594 -24.344 -19.844 1 96.38 40 MET B C 1
ATOM 3992 O O . MET B 1 40 ? -22.484 -24.922 -19.219 1 96.38 40 MET B O 1
ATOM 3996 N N . GLY B 1 41 ? -21.562 -23.016 -20.172 1 95.25 41 GLY B N 1
ATOM 3997 C CA . GLY B 1 41 ? -22.656 -22.125 -19.797 1 95.25 41 GLY B CA 1
ATOM 3998 C C . GLY B 1 41 ? -22.484 -20.719 -20.328 1 95.25 41 GLY B C 1
ATOM 3999 O O . GLY B 1 41 ? -21.516 -20.422 -21.031 1 95.25 41 GLY B O 1
ATOM 4000 N N . ILE B 1 42 ? -23.516 -19.922 -20.047 1 96.06 42 ILE B N 1
ATOM 4001 C CA . ILE B 1 42 ? -23.5 -18.516 -20.453 1 96.06 42 ILE B CA 1
ATOM 4002 C C . ILE B 1 42 ? -23.672 -17.625 -19.219 1 96.06 42 ILE B C 1
ATOM 4004 O O . ILE B 1 42 ? -24.516 -17.891 -18.375 1 96.06 42 ILE B O 1
ATOM 4008 N N . VAL B 1 43 ? -22.812 -16.672 -19.094 1 96.06 43 VAL B N 1
ATOM 4009 C CA . VAL B 1 43 ? -22.984 -15.625 -18.094 1 96.06 43 VAL B CA 1
ATOM 4010 C C . VAL B 1 43 ? -23.125 -14.266 -18.781 1 96.06 43 VAL B C 1
ATOM 4012 O O . VAL B 1 43 ? -22.953 -14.156 -20 1 96.06 43 VAL B O 1
ATOM 4015 N N . ASN B 1 44 ? -23.531 -13.25 -18.016 1 96.56 44 ASN B N 1
ATOM 4016 C CA . ASN B 1 44 ? -23.719 -11.914 -18.578 1 96.56 44 ASN B CA 1
ATOM 4017 C C . ASN B 1 44 ? -22.703 -10.93 -18 1 96.56 44 ASN B C 1
ATOM 4019 O O . ASN B 1 44 ? -22.359 -11 -16.812 1 96.56 44 ASN B O 1
ATOM 4023 N N . ASP B 1 45 ? -22.203 -10.039 -18.859 1 98.06 45 ASP B N 1
ATOM 4024 C CA . ASP B 1 45 ? -21.359 -8.938 -18.422 1 98.06 45 ASP B CA 1
ATOM 4025 C C . ASP B 1 45 ? -22.172 -7.926 -17.609 1 98.06 45 ASP B C 1
ATOM 4027 O O . ASP B 1 45 ? -23 -7.207 -18.156 1 98.06 45 ASP B O 1
ATOM 4031 N N . GLY B 1 46 ? -21.953 -7.805 -16.344 1 96.94 46 GLY B N 1
ATOM 4032 C CA . GLY B 1 46 ? -22.75 -6.996 -15.438 1 96.94 46 GLY B CA 1
ATOM 4033 C C . GLY B 1 46 ? -22.531 -5.504 -15.625 1 96.94 46 GLY B C 1
ATOM 4034 O O . GLY B 1 46 ? -23.484 -4.723 -15.578 1 96.94 46 GLY B O 1
ATOM 4035 N N . GLY B 1 47 ? -21.234 -5.125 -15.844 1 97.44 47 GLY B N 1
ATOM 4036 C CA . GLY B 1 47 ? -20.906 -3.721 -16.047 1 97.44 47 GLY B CA 1
ATOM 4037 C C . GLY B 1 47 ? -21.203 -2.855 -14.836 1 97.44 47 GLY B C 1
ATOM 4038 O O . GLY B 1 47 ? -21.188 -3.342 -13.703 1 97.44 47 GLY B O 1
ATOM 4039 N N . VAL B 1 48 ? -21.375 -1.562 -15.086 1 97.94 48 VAL B N 1
ATOM 4040 C CA . VAL B 1 48 ? -21.547 -0.548 -14.055 1 97.94 48 VAL B CA 1
ATOM 4041 C C . VAL B 1 48 ? -22.828 -0.826 -13.258 1 97.94 48 VAL B C 1
ATOM 4043 O O . VAL B 1 48 ? -22.844 -0.711 -12.031 1 97.94 48 VAL B O 1
ATOM 4046 N N . ALA B 1 49 ? -23.844 -1.234 -13.93 1 97.62 49 ALA B N 1
ATOM 4047 C CA . ALA B 1 49 ? -25.156 -1.427 -13.289 1 97.62 49 ALA B CA 1
ATOM 4048 C C . ALA B 1 49 ? -25.094 -2.535 -12.242 1 97.62 49 ALA B C 1
ATOM 4050 O O . ALA B 1 49 ? -25.594 -2.373 -11.133 1 97.62 49 ALA B O 1
ATOM 4051 N N . ALA B 1 50 ? -24.547 -3.662 -12.609 1 98.12 50 ALA B N 1
ATOM 4052 C CA . ALA B 1 50 ? -24.422 -4.773 -11.672 1 98.12 50 ALA B CA 1
ATOM 4053 C C . ALA B 1 50 ? -23.547 -4.391 -10.484 1 98.12 50 ALA B C 1
ATOM 4055 O O . ALA B 1 50 ? -23.844 -4.773 -9.344 1 98.12 50 ALA B O 1
ATOM 4056 N N . VAL B 1 51 ? -22.5 -3.646 -10.75 1 98.69 51 VAL B N 1
ATOM 4057 C CA . VAL B 1 51 ? -21.594 -3.217 -9.688 1 98.69 51 VAL B CA 1
ATOM 4058 C C . VAL B 1 51 ? -22.328 -2.279 -8.734 1 98.69 51 VAL B C 1
ATOM 4060 O O . VAL B 1 51 ? -22.219 -2.408 -7.512 1 98.69 51 VAL B O 1
ATOM 4063 N N . ASP B 1 52 ? -23.094 -1.35 -9.242 1 98.56 52 ASP B N 1
ATOM 4064 C CA . ASP B 1 52 ? -23.859 -0.437 -8.406 1 98.56 52 ASP B CA 1
ATOM 4065 C C . ASP B 1 52 ? -24.828 -1.204 -7.5 1 98.56 52 ASP B C 1
ATOM 4067 O O . ASP B 1 52 ? -24.953 -0.885 -6.316 1 98.56 52 ASP B O 1
ATOM 4071 N N . LEU B 1 53 ? -25.453 -2.174 -8.086 1 98.56 53 LEU B N 1
ATOM 4072 C CA . LEU B 1 53 ? -26.391 -2.994 -7.324 1 98.56 53 LEU B CA 1
ATOM 4073 C C . LEU B 1 53 ? -25.672 -3.752 -6.215 1 98.56 53 LEU B C 1
ATOM 4075 O O . LEU B 1 53 ? -26.172 -3.834 -5.09 1 98.56 53 LEU B O 1
ATOM 4079 N N . ALA B 1 54 ? -24.562 -4.344 -6.539 1 98.81 54 ALA B N 1
ATOM 4080 C CA . ALA B 1 54 ? -23.781 -5.105 -5.574 1 98.81 54 ALA B CA 1
ATOM 4081 C C . ALA B 1 54 ? -23.297 -4.211 -4.438 1 98.81 54 ALA B C 1
ATOM 4083 O O . ALA B 1 54 ? -23.344 -4.598 -3.27 1 98.81 54 ALA B O 1
ATOM 4084 N N . VAL B 1 55 ? -22.797 -3.014 -4.77 1 98.81 55 VAL B N 1
ATOM 4085 C CA . VAL B 1 55 ? -22.297 -2.082 -3.764 1 98.81 55 VAL B CA 1
ATOM 4086 C C . VAL B 1 55 ? -23.438 -1.618 -2.865 1 98.81 55 VAL B C 1
ATOM 4088 O O . VAL B 1 55 ? -23.266 -1.494 -1.65 1 98.81 55 VAL B O 1
ATOM 4091 N N . LYS B 1 56 ? -24.562 -1.338 -3.457 1 98.69 56 LYS B N 1
ATOM 4092 C CA . LYS B 1 56 ? -25.734 -0.974 -2.666 1 98.69 56 LYS B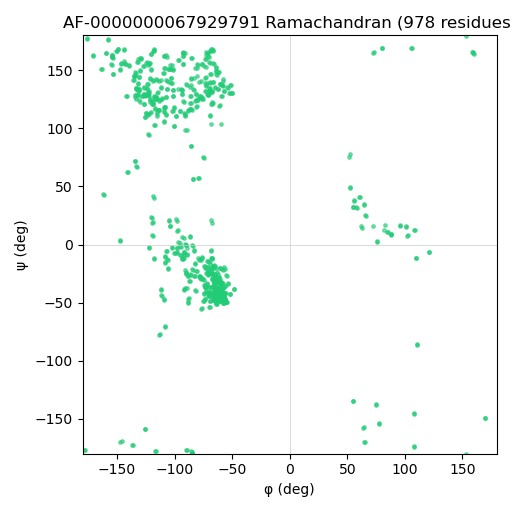 CA 1
ATOM 4093 C C . LYS B 1 56 ? -26.109 -2.08 -1.679 1 98.69 56 LYS B C 1
ATOM 4095 O O . LYS B 1 56 ? -26.391 -1.809 -0.512 1 98.69 56 LYS B O 1
ATOM 4100 N N . ALA B 1 57 ? -26.125 -3.275 -2.154 1 98.81 57 ALA B N 1
ATOM 4101 C CA . ALA B 1 57 ? -26.391 -4.422 -1.291 1 98.81 57 ALA B CA 1
ATOM 4102 C C . ALA B 1 57 ? -25.359 -4.516 -0.164 1 98.81 57 ALA B C 1
ATOM 4104 O O . ALA B 1 57 ? -25.719 -4.805 0.982 1 98.81 57 ALA B O 1
ATOM 4105 N N . ALA B 1 58 ? -24.125 -4.324 -0.494 1 98.88 58 ALA B N 1
ATOM 4106 C CA . ALA B 1 58 ? -23.047 -4.371 0.49 1 98.88 58 ALA B CA 1
ATOM 4107 C C . ALA B 1 58 ? -23.234 -3.312 1.569 1 98.88 58 ALA B C 1
ATOM 4109 O O . ALA B 1 58 ? -23.094 -3.598 2.762 1 98.88 58 ALA B O 1
ATOM 4110 N N . LYS B 1 59 ? -23.562 -2.096 1.184 1 98.25 59 LYS B N 1
ATOM 4111 C CA . LYS B 1 59 ? -23.781 -1.001 2.123 1 98.25 59 LYS B CA 1
ATOM 4112 C C . LYS B 1 59 ? -24.922 -1.334 3.09 1 98.25 59 LYS B C 1
ATOM 4114 O O . LYS B 1 59 ? -24.797 -1.134 4.301 1 98.25 59 LYS B O 1
ATOM 4119 N N . GLU B 1 60 ? -25.984 -1.791 2.518 1 98.31 60 GLU B N 1
ATOM 4120 C CA . GLU B 1 60 ? -27.141 -2.145 3.322 1 98.31 60 GLU B CA 1
ATOM 4121 C C . GLU B 1 60 ? -26.812 -3.277 4.293 1 98.31 60 GLU B C 1
ATOM 4123 O O . GLU B 1 60 ? -27.234 -3.246 5.453 1 98.31 60 GLU B O 1
ATOM 4128 N N . ALA B 1 61 ? -26.109 -4.242 3.816 1 98.75 61 ALA B N 1
ATOM 4129 C CA . ALA B 1 61 ? -25.734 -5.387 4.648 1 98.75 61 ALA B CA 1
ATOM 4130 C C . ALA B 1 61 ? -24.844 -4.953 5.812 1 98.75 61 ALA B C 1
ATOM 4132 O O . ALA B 1 61 ? -25.031 -5.402 6.945 1 98.75 61 ALA B O 1
ATOM 4133 N N . LEU B 1 62 ? -23.891 -4.121 5.527 1 98.5 62 LEU B N 1
ATOM 4134 C CA . LEU B 1 62 ? -23 -3.639 6.574 1 98.5 62 LEU B CA 1
ATOM 4135 C C . LEU B 1 62 ? -23.781 -2.883 7.648 1 98.5 62 LEU B C 1
ATOM 4137 O O . LEU B 1 62 ? -23.547 -3.08 8.844 1 98.5 62 LEU B O 1
ATOM 4141 N N . ARG B 1 63 ? -24.641 -2.033 7.191 1 96.94 63 ARG B N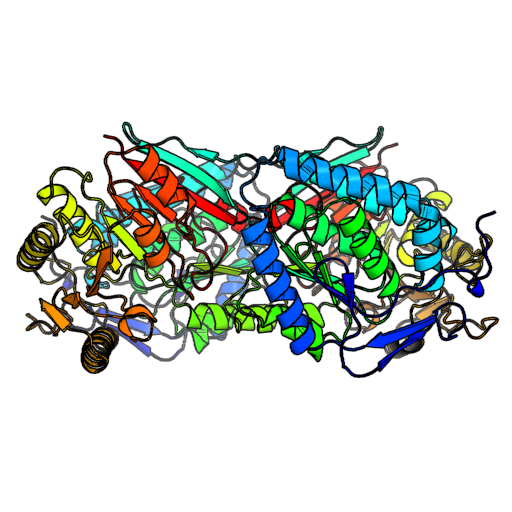 1
ATOM 4142 C CA . ARG B 1 63 ? -25.438 -1.239 8.117 1 96.94 63 ARG B CA 1
ATOM 4143 C C . ARG B 1 63 ? -26.359 -2.127 8.945 1 96.94 63 ARG B C 1
ATOM 4145 O O . ARG B 1 63 ? -26.391 -2.027 10.172 1 96.94 63 ARG B O 1
ATOM 4152 N N . ALA B 1 64 ? -27.047 -3.02 8.305 1 97.94 64 ALA B N 1
ATOM 4153 C CA . ALA B 1 64 ? -28.094 -3.816 8.953 1 97.94 64 ALA B CA 1
ATOM 4154 C C . ALA B 1 64 ? -27.469 -4.867 9.875 1 97.94 64 ALA B C 1
ATOM 4156 O O . ALA B 1 64 ? -28 -5.129 10.961 1 97.94 64 ALA B O 1
ATOM 4157 N N . SER B 1 65 ? -26.391 -5.418 9.5 1 98.19 65 SER B N 1
ATOM 4158 C CA . SER B 1 65 ? -25.812 -6.523 10.25 1 98.19 65 SER B CA 1
ATOM 4159 C C . SER B 1 65 ? -24.828 -6.02 11.305 1 98.19 65 SER B C 1
ATOM 4161 O O . SER B 1 65 ? -24.453 -6.762 12.219 1 98.19 65 SER B O 1
ATOM 4163 N N . ARG B 1 66 ? -24.312 -4.785 11.078 1 97.12 66 ARG B N 1
ATOM 4164 C CA . ARG B 1 66 ? -23.234 -4.238 11.898 1 97.12 66 ARG B CA 1
ATOM 4165 C C . ARG B 1 66 ? -22.016 -5.152 11.883 1 97.12 66 ARG B C 1
ATOM 4167 O O . ARG B 1 66 ? -21.344 -5.297 12.898 1 97.12 66 ARG B O 1
ATOM 4174 N N . TRP B 1 67 ? -21.781 -5.832 10.805 1 98.25 67 TRP B N 1
ATOM 4175 C CA . TRP B 1 67 ? -20.75 -6.855 10.633 1 98.25 67 TRP B CA 1
ATOM 4176 C C . TRP B 1 67 ? -19.406 -6.367 11.148 1 98.25 67 TRP B C 1
ATOM 4178 O O . TRP B 1 67 ? -18.672 -7.113 11.805 1 98.25 67 TRP B O 1
ATOM 4188 N N . ALA B 1 68 ? -19.078 -5.133 10.953 1 96.75 68 ALA B N 1
ATOM 4189 C CA . ALA B 1 68 ? -17.797 -4.562 11.344 1 96.75 68 ALA B CA 1
ATOM 4190 C C . ALA B 1 68 ? -17.703 -4.379 12.852 1 96.75 68 ALA B C 1
ATOM 4192 O O . ALA B 1 68 ? -16.609 -4.273 13.406 1 96.75 68 ALA B O 1
ATOM 4193 N N . LYS B 1 69 ? -18.859 -4.352 13.492 1 94.88 69 LYS B N 1
ATOM 4194 C CA . LYS B 1 69 ? -18.875 -3.898 14.883 1 94.88 69 LYS B CA 1
ATOM 4195 C C . LYS B 1 69 ? -19.359 -5.004 15.82 1 94.88 69 LYS B C 1
ATOM 4197 O O . LYS B 1 69 ? -19.203 -4.898 17.031 1 94.88 69 LYS B O 1
ATOM 4202 N N . ILE B 1 70 ? -19.891 -6.07 15.258 1 96.12 70 ILE B N 1
ATOM 4203 C CA . ILE B 1 70 ? -20.312 -7.164 16.125 1 96.12 70 ILE B CA 1
ATOM 4204 C C . ILE B 1 70 ? -19.094 -7.844 16.734 1 96.12 70 ILE B C 1
ATOM 4206 O O . ILE B 1 70 ? -17.969 -7.598 16.312 1 96.12 70 ILE B O 1
ATOM 4210 N N . ALA B 1 71 ? -19.344 -8.672 17.766 1 96.12 71 ALA B N 1
ATOM 4211 C CA . ALA B 1 71 ? -18.234 -9.406 18.359 1 96.12 71 ALA B CA 1
ATOM 4212 C C . ALA B 1 71 ? -17.516 -10.25 17.312 1 96.12 71 ALA B C 1
ATOM 4214 O O . ALA B 1 71 ? -18.156 -10.945 16.516 1 96.12 71 ALA B O 1
ATOM 4215 N N . PRO B 1 72 ? -16.203 -10.188 17.266 1 96.38 72 PRO B N 1
ATOM 4216 C CA . PRO B 1 72 ? -15.453 -10.906 16.234 1 96.38 72 PRO B CA 1
ATOM 4217 C C . PRO B 1 72 ? -15.797 -12.391 16.172 1 96.38 72 PRO B C 1
ATOM 4219 O O . PRO B 1 72 ? -15.812 -12.984 15.094 1 96.38 72 PRO B O 1
ATOM 4222 N N . ARG B 1 73 ? -16.094 -12.969 17.297 1 96.69 73 ARG B N 1
ATOM 4223 C CA . ARG B 1 73 ? -16.422 -14.391 17.328 1 96.69 73 ARG B CA 1
ATOM 4224 C C . ARG B 1 73 ? -17.734 -14.672 16.609 1 96.69 73 ARG B C 1
ATOM 4226 O O . ARG B 1 73 ? -17.953 -15.789 16.125 1 96.69 73 ARG B O 1
ATOM 4233 N N . GLU B 1 74 ? -18.609 -13.664 16.531 1 97.69 74 GLU B N 1
ATOM 4234 C CA . GLU B 1 74 ? -19.844 -13.836 15.781 1 97.69 74 GLU B CA 1
ATOM 4235 C C . GLU B 1 74 ? -19.562 -13.914 14.281 1 97.69 74 GLU B C 1
ATOM 4237 O O . GLU B 1 74 ? -20.219 -14.672 13.562 1 97.69 74 GLU B O 1
ATOM 4242 N N . ARG B 1 75 ? -18.609 -13.164 13.805 1 98.31 75 ARG B N 1
ATOM 4243 C CA . ARG B 1 75 ? -18.172 -13.289 12.422 1 98.31 75 ARG B CA 1
ATOM 4244 C C . ARG B 1 75 ? -17.547 -14.656 12.172 1 98.31 75 ARG B C 1
ATOM 4246 O O . ARG B 1 75 ? -17.828 -15.305 11.164 1 98.31 75 ARG B O 1
ATOM 4253 N N . ALA B 1 76 ? -16.703 -15.07 13.156 1 98.62 76 ALA B N 1
ATOM 4254 C CA . ALA B 1 76 ? -16 -16.344 13.047 1 98.62 76 ALA B CA 1
ATOM 4255 C C . ALA B 1 76 ? -17 -17.5 12.914 1 98.62 76 ALA B C 1
ATOM 4257 O O . ALA B 1 76 ? -16.781 -18.422 12.125 1 98.62 76 ALA B O 1
ATOM 4258 N N . LYS B 1 77 ? -18.047 -17.453 13.695 1 98.62 77 LYS B N 1
ATOM 4259 C CA . LYS B 1 77 ? -19.047 -18.516 13.68 1 98.62 77 LYS B CA 1
ATOM 4260 C C . LYS B 1 77 ? -19.609 -18.703 12.273 1 98.62 77 LYS B C 1
ATOM 4262 O O . LYS B 1 77 ? -19.734 -19.828 11.797 1 98.62 77 LYS B O 1
ATOM 4267 N N . VAL B 1 78 ? -19.953 -17.594 11.641 1 98.75 78 VAL B N 1
ATOM 4268 C CA . V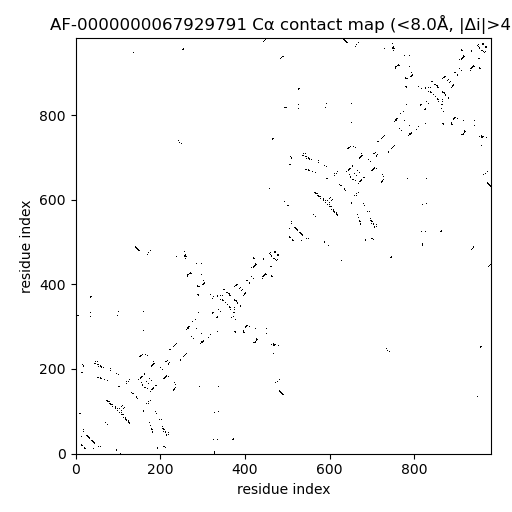AL B 1 78 ? -20.516 -17.641 10.289 1 98.75 78 VAL B CA 1
ATOM 4269 C C . VAL B 1 78 ? -19.469 -18.188 9.32 1 98.75 78 VAL B C 1
ATOM 4271 O O . VAL B 1 78 ? -19.797 -19.047 8.477 1 98.75 78 VAL B O 1
ATOM 4274 N N . LEU B 1 79 ? -18.25 -17.781 9.43 1 98.88 79 LEU B N 1
ATOM 4275 C CA . LEU B 1 79 ? -17.203 -18.203 8.516 1 98.88 79 LEU B CA 1
ATOM 4276 C C . LEU B 1 79 ? -16.828 -19.656 8.742 1 98.88 79 LEU B C 1
ATOM 4278 O O . LEU B 1 79 ? -16.484 -20.375 7.793 1 98.88 79 LEU B O 1
ATOM 4282 N N . PHE B 1 80 ? -16.891 -20.141 10.016 1 98.81 80 PHE B N 1
ATOM 4283 C CA . PHE B 1 80 ? -16.672 -21.547 10.289 1 98.81 80 PHE B CA 1
ATOM 4284 C C . PHE B 1 80 ? -17.75 -22.406 9.609 1 98.81 80 PHE B C 1
ATOM 4286 O O . PHE B 1 80 ? -17.438 -23.438 9.031 1 98.81 80 PHE B O 1
ATOM 4293 N N . ARG B 1 81 ? -18.938 -21.922 9.688 1 98.88 81 ARG B N 1
ATOM 4294 C CA . ARG B 1 81 ? -20.016 -22.641 9.016 1 98.88 81 ARG B CA 1
ATOM 4295 C C . ARG B 1 81 ? -19.812 -22.641 7.504 1 98.88 81 ARG B C 1
ATOM 4297 O O . ARG B 1 81 ? -20.078 -23.656 6.84 1 98.88 81 ARG B O 1
ATOM 4304 N N . PHE B 1 82 ? -19.453 -21.531 7.016 1 98.88 82 PHE B N 1
ATOM 4305 C CA . PHE B 1 82 ? -19.141 -21.406 5.598 1 98.88 82 PHE B CA 1
ATOM 4306 C C . PHE B 1 82 ? -18.062 -22.406 5.195 1 98.88 82 PHE B C 1
ATOM 4308 O O . PHE B 1 82 ? -18.234 -23.156 4.227 1 98.88 82 PHE B O 1
ATOM 4315 N N . ALA B 1 83 ? -16.953 -22.469 5.945 1 98.88 83 ALA B N 1
ATOM 4316 C CA . ALA B 1 83 ? -15.883 -23.438 5.691 1 98.88 83 ALA B CA 1
ATOM 4317 C C . ALA B 1 83 ? -16.406 -24.859 5.719 1 98.88 83 ALA B C 1
ATOM 4319 O O . ALA B 1 83 ? -16.078 -25.672 4.852 1 98.88 83 ALA B O 1
ATOM 4320 N N . GLN B 1 84 ? -17.219 -25.109 6.633 1 98.75 84 GLN B N 1
ATOM 4321 C CA . GLN B 1 84 ? -17.812 -26.438 6.762 1 98.75 84 GLN B CA 1
ATOM 4322 C C . GLN B 1 84 ? -18.656 -26.781 5.551 1 98.75 84 GLN B C 1
ATOM 4324 O O . GLN B 1 84 ? -18.594 -27.906 5.031 1 98.75 84 GLN B O 1
ATOM 4329 N N . LEU B 1 85 ? -19.453 -25.859 5.113 1 98.81 85 LEU B N 1
ATOM 4330 C CA . LEU B 1 85 ? -20.312 -26.094 3.959 1 98.81 85 LEU B CA 1
ATOM 4331 C C . LEU B 1 85 ? -19.484 -26.344 2.701 1 98.81 85 LEU B C 1
ATOM 4333 O O . LEU B 1 85 ? -19.844 -27.156 1.858 1 98.81 85 LEU B O 1
ATOM 4337 N N . ILE B 1 86 ? -18.406 -25.609 2.566 1 98.75 86 ILE B N 1
ATOM 4338 C CA . ILE B 1 86 ? -17.516 -25.828 1.431 1 98.75 86 ILE B CA 1
ATOM 4339 C C . ILE B 1 86 ? -16.984 -27.266 1.459 1 98.75 86 ILE B C 1
ATOM 4341 O O . ILE B 1 86 ? -16.969 -27.953 0.432 1 98.75 86 ILE B O 1
ATOM 4345 N N . GLU B 1 87 ? -16.609 -27.719 2.627 1 98.19 87 GLU B N 1
ATOM 4346 C CA . GLU B 1 87 ? -16.109 -29.078 2.773 1 98.19 87 GLU B CA 1
ATOM 4347 C C . GLU B 1 87 ? -17.188 -30.109 2.457 1 98.19 87 GLU B C 1
ATOM 4349 O O . GLU B 1 87 ? -16.922 -31.109 1.805 1 98.19 87 GLU B O 1
ATOM 4354 N N . GLU B 1 88 ? -18.359 -29.828 2.908 1 98.31 88 GLU B N 1
ATOM 4355 C CA . GLU B 1 88 ? -19.484 -30.734 2.68 1 98.31 88 GLU B CA 1
ATOM 4356 C C . GLU B 1 88 ? -19.828 -30.812 1.197 1 98.31 88 GLU B C 1
ATOM 4358 O O . GLU B 1 88 ? -20.312 -31.844 0.72 1 98.31 88 GLU B O 1
ATOM 4363 N N . LYS B 1 89 ? -19.578 -29.75 0.527 1 98.25 89 LYS B N 1
ATOM 4364 C CA . LYS B 1 89 ? -19.953 -29.688 -0.883 1 98.25 89 LYS B CA 1
ATOM 4365 C C . LYS B 1 89 ? -18.734 -29.844 -1.781 1 98.25 89 LYS B C 1
ATOM 4367 O O . LYS B 1 89 ? -18.75 -29.422 -2.939 1 98.25 89 LYS B O 1
ATOM 4372 N N . ASN B 1 90 ? -17.672 -30.406 -1.254 1 97.56 90 ASN B N 1
ATOM 4373 C CA . ASN B 1 90 ? -16.391 -30.469 -1.959 1 97.56 90 ASN B CA 1
ATOM 4374 C C . ASN B 1 90 ? -16.531 -31.219 -3.283 1 97.56 90 ASN B C 1
ATOM 4376 O O . ASN B 1 90 ? -15.906 -30.844 -4.277 1 97.56 90 ASN B O 1
ATOM 4380 N N . LEU B 1 91 ? -17.344 -32.281 -3.377 1 97.31 91 LEU B N 1
ATOM 4381 C CA . LEU B 1 91 ? -17.531 -33.031 -4.613 1 97.31 91 LEU B CA 1
ATOM 4382 C C . LEU B 1 91 ? -18.156 -32.188 -5.695 1 97.31 91 LEU B C 1
ATOM 4384 O O . LEU B 1 91 ? -17.656 -32.125 -6.82 1 97.31 91 LEU B O 1
ATOM 4388 N N . TYR B 1 92 ? -19.25 -31.547 -5.359 1 97.75 92 TYR B N 1
ATOM 4389 C CA . TYR B 1 92 ? -19.922 -30.656 -6.301 1 97.75 92 TYR B CA 1
ATOM 4390 C C . TYR B 1 92 ? -19 -29.547 -6.77 1 97.75 92 TYR B C 1
ATOM 4392 O O . TYR B 1 92 ? -18.859 -29.312 -7.973 1 97.75 92 TYR B O 1
ATOM 4400 N N . LEU B 1 93 ? -18.344 -28.859 -5.816 1 98.31 93 LEU B N 1
ATOM 4401 C CA . LEU B 1 93 ? -17.438 -27.75 -6.129 1 98.31 93 LEU B CA 1
ATOM 4402 C C . LEU B 1 93 ? -16.266 -28.234 -6.98 1 98.31 93 LEU B C 1
ATOM 4404 O O . LEU B 1 93 ? -15.883 -27.562 -7.938 1 98.31 93 LEU B O 1
ATOM 4408 N N . GLY B 1 94 ? -15.688 -29.359 -6.566 1 97.81 94 GLY B N 1
ATOM 4409 C CA . GLY B 1 94 ? -14.57 -29.922 -7.312 1 97.81 94 GLY B CA 1
ATOM 4410 C C . GLY B 1 94 ? -14.922 -30.25 -8.75 1 97.81 94 GLY B C 1
ATOM 4411 O O . GLY B 1 94 ? -14.148 -29.969 -9.664 1 97.81 94 GLY B O 1
ATOM 4412 N N . ARG B 1 95 ? -16.094 -30.859 -8.961 1 97.94 95 ARG B N 1
ATOM 4413 C CA . ARG B 1 95 ? -16.547 -31.203 -10.312 1 97.94 95 ARG B CA 1
ATOM 4414 C C . ARG B 1 95 ? -16.797 -29.953 -11.141 1 97.94 95 ARG B C 1
ATOM 4416 O O . ARG B 1 95 ? -16.406 -29.891 -12.305 1 97.94 95 ARG B O 1
ATOM 4423 N N . LEU B 1 96 ? -17.422 -29.031 -10.477 1 97.5 96 LEU B N 1
ATOM 4424 C CA . LEU B 1 96 ? -17.703 -27.766 -11.148 1 97.5 96 LEU B CA 1
ATOM 4425 C C . LEU B 1 96 ? -16.406 -27.094 -11.602 1 97.5 96 LEU B C 1
ATOM 4427 O O . LEU B 1 96 ? -16.312 -26.609 -12.734 1 97.5 96 LEU B O 1
ATOM 4431 N N . GLU B 1 97 ? -15.438 -27.062 -10.773 1 97.31 97 GLU B N 1
ATOM 4432 C CA . GLU B 1 97 ? -14.156 -26.438 -11.086 1 97.31 97 GLU B CA 1
ATOM 4433 C C . GLU B 1 97 ? -13.391 -27.234 -12.141 1 97.31 97 GLU B C 1
ATOM 4435 O O . GLU B 1 97 ? -12.836 -26.672 -13.078 1 97.31 97 GLU B O 1
ATOM 4440 N N . ALA B 1 98 ? -13.367 -28.531 -12 1 97.62 98 ALA B N 1
ATOM 4441 C CA . ALA B 1 98 ? -12.656 -29.375 -12.953 1 97.62 98 ALA B CA 1
ATOM 4442 C C . ALA B 1 98 ? -13.234 -29.234 -14.359 1 97.62 98 ALA B C 1
ATOM 4444 O O . ALA B 1 98 ? -12.492 -29.141 -15.336 1 97.62 98 ALA B O 1
ATOM 4445 N N . MET B 1 99 ? -14.508 -29.172 -14.414 1 96.5 99 MET B N 1
ATOM 4446 C CA . MET B 1 99 ? -15.203 -29.078 -15.688 1 96.5 99 MET B CA 1
ATOM 4447 C C . MET B 1 99 ? -14.93 -27.734 -16.359 1 96.5 99 MET B C 1
ATOM 4449 O O . MET B 1 99 ? -14.758 -27.672 -17.578 1 96.5 99 MET B O 1
ATOM 4453 N N . GLY B 1 100 ? -14.836 -26.719 -15.539 1 96.5 100 GLY B N 1
ATOM 4454 C CA . GLY B 1 100 ? -14.836 -25.359 -16.094 1 96.5 100 GLY B CA 1
ATOM 4455 C C . GLY B 1 100 ? -13.453 -24.75 -16.141 1 96.5 100 GLY B C 1
ATOM 4456 O O . GLY B 1 100 ? -13.281 -23.641 -16.656 1 96.5 100 GLY B O 1
ATOM 4457 N N . SER B 1 101 ? -12.406 -25.344 -15.688 1 97.56 101 SER B N 1
ATOM 4458 C CA . SER B 1 101 ? -11.07 -24.766 -15.625 1 97.56 101 SER B CA 1
ATOM 4459 C C . SER B 1 101 ? -10.016 -25.781 -16.078 1 97.56 101 SER B C 1
ATOM 4461 O O . SER B 1 101 ? -10.352 -26.828 -16.641 1 97.56 101 SER B O 1
ATOM 4463 N N . SER B 1 102 ? -8.742 -25.391 -15.914 1 97.62 102 SER B N 1
ATOM 4464 C CA . SER B 1 102 ? -7.645 -26.281 -16.266 1 97.62 102 SER B CA 1
ATOM 4465 C C . SER B 1 102 ? -7.285 -27.203 -15.094 1 97.62 102 SER B C 1
ATOM 4467 O O . SER B 1 102 ? -6.336 -27.984 -15.188 1 97.62 102 SER B O 1
ATOM 4469 N N . ARG B 1 103 ? -8.062 -27.188 -14.023 1 97.88 103 ARG B N 1
ATOM 4470 C CA . ARG B 1 103 ? -7.738 -27.969 -12.828 1 97.88 103 ARG B CA 1
ATOM 4471 C C . ARG B 1 103 ? -8.219 -29.406 -12.969 1 97.88 103 ARG B C 1
ATOM 4473 O O . ARG B 1 103 ? -9.375 -29.641 -13.312 1 97.88 103 ARG B O 1
ATOM 4480 N N . LEU B 1 104 ? -7.375 -30.328 -12.633 1 97.44 104 LEU B N 1
ATOM 4481 C CA . LEU B 1 104 ? -7.695 -31.75 -12.75 1 97.44 104 LEU B CA 1
ATOM 4482 C C . LEU B 1 104 ? -8.578 -32.219 -11.594 1 97.44 104 LEU B C 1
ATOM 4484 O O . LEU B 1 104 ? -8.367 -31.797 -10.445 1 97.44 104 LEU B O 1
ATOM 4488 N N . ILE B 1 105 ? -9.508 -33.031 -11.898 1 97.38 105 ILE B N 1
ATOM 4489 C CA . ILE B 1 105 ? -10.469 -33.531 -10.914 1 97.38 105 ILE B CA 1
ATOM 4490 C C . ILE B 1 105 ? -9.727 -34.156 -9.727 1 97.38 105 ILE B C 1
ATOM 4492 O O . ILE B 1 105 ? -10.188 -34.062 -8.586 1 97.38 105 ILE B O 1
ATOM 4496 N N . SER B 1 106 ? -8.523 -34.656 -9.922 1 93.62 106 SER B N 1
ATOM 4497 C CA . SER B 1 106 ? -7.711 -35.25 -8.859 1 93.62 106 SER B CA 1
ATOM 4498 C C . SER B 1 106 ? -7.277 -34.188 -7.852 1 93.62 106 SER B C 1
ATOM 4500 O O . SER B 1 106 ? -7.051 -34.5 -6.68 1 93.62 106 SER B O 1
ATOM 4502 N N . GLY B 1 107 ? -7.211 -32.938 -8.258 1 94.5 107 GLY B N 1
ATOM 4503 C CA . GLY B 1 107 ? -6.73 -31.875 -7.406 1 94.5 107 GLY B CA 1
ATOM 4504 C C . GL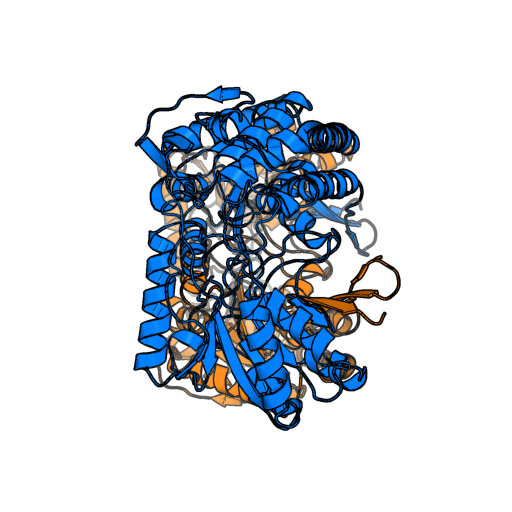Y B 1 107 ? -7.832 -30.938 -6.934 1 94.5 107 GLY B C 1
ATOM 4505 O O . GLY B 1 107 ? -7.621 -30.125 -6.031 1 94.5 107 GLY B O 1
ATOM 4506 N N . THR B 1 108 ? -9.039 -31.047 -7.512 1 96.62 108 THR B N 1
ATOM 4507 C CA . THR B 1 108 ? -10.055 -30.047 -7.191 1 96.62 108 THR B CA 1
ATOM 4508 C C . THR B 1 108 ? -10.867 -30.469 -5.973 1 96.62 108 THR B C 1
ATOM 4510 O O . THR B 1 108 ? -11.211 -29.641 -5.133 1 96.62 108 THR B O 1
ATOM 4513 N N . ILE B 1 109 ? -11.156 -31.812 -5.844 1 95.56 109 ILE B N 1
ATOM 4514 C CA . ILE B 1 109 ? -12.008 -32.281 -4.758 1 95.56 109 ILE B CA 1
ATOM 4515 C C . ILE B 1 109 ? -11.227 -32.281 -3.445 1 95.56 109 ILE B C 1
ATOM 4517 O O . ILE B 1 109 ? -11.68 -31.703 -2.451 1 95.56 109 ILE B O 1
ATOM 4521 N N . THR B 1 110 ? -10.055 -32.844 -3.492 1 91.94 110 THR B N 1
ATOM 4522 C CA . THR B 1 110 ? -9.281 -32.969 -2.26 1 91.94 110 THR B CA 1
ATOM 4523 C C . THR B 1 110 ? -8.258 -31.859 -2.137 1 91.94 110 THR B C 1
ATOM 4525 O O . THR B 1 110 ? -7.539 -31.781 -1.137 1 91.94 110 THR B O 1
ATOM 4528 N N . GLY B 1 111 ? -8.117 -31 -3.092 1 93.94 111 GLY B N 1
ATOM 4529 C CA . GLY B 1 111 ? -7.164 -29.906 -3.102 1 93.94 111 GLY B CA 1
ATOM 4530 C C . GLY B 1 111 ? -7.828 -28.531 -3.035 1 93.94 111 GLY B C 1
ATOM 4531 O O . GLY B 1 111 ? -7.992 -27.969 -1.951 1 93.94 111 GLY B O 1
ATOM 4532 N N . ASP B 1 112 ? -8.344 -28.156 -4.199 1 96.31 112 ASP B N 1
ATOM 4533 C CA . ASP B 1 112 ? -8.852 -26.797 -4.324 1 96.31 112 ASP B CA 1
ATOM 4534 C C . ASP B 1 112 ? -10.016 -26.562 -3.367 1 96.31 112 ASP B C 1
ATOM 4536 O O . ASP B 1 112 ? -10.047 -25.547 -2.656 1 96.31 112 ASP B O 1
ATOM 4540 N N . ALA B 1 113 ? -10.953 -27.453 -3.332 1 97.38 113 ALA B N 1
ATOM 4541 C CA . ALA B 1 113 ? -12.117 -27.281 -2.473 1 97.38 113 ALA B CA 1
ATOM 4542 C C . ALA B 1 113 ? -11.727 -27.281 -1 1 97.38 113 ALA B C 1
ATOM 4544 O O . ALA B 1 113 ? -12.141 -26.422 -0.234 1 97.38 113 ALA B O 1
ATOM 4545 N N . ILE B 1 114 ? -10.883 -28.219 -0.642 1 96.19 114 ILE B N 1
ATOM 4546 C CA . ILE B 1 114 ? -10.469 -28.359 0.749 1 96.19 114 ILE B CA 1
ATOM 4547 C C . ILE B 1 114 ? -9.586 -27.172 1.15 1 96.19 114 ILE B C 1
ATOM 4549 O O . ILE B 1 114 ? -9.703 -26.656 2.262 1 96.19 114 ILE B O 1
ATOM 4553 N N . ARG B 1 115 ? -8.734 -26.781 0.275 1 96.38 115 ARG B N 1
ATOM 4554 C CA . ARG B 1 115 ? -7.883 -25.625 0.556 1 96.38 115 ARG B CA 1
ATOM 4555 C C . ARG B 1 115 ? -8.711 -24.359 0.679 1 96.38 115 ARG B C 1
ATOM 4557 O O . ARG B 1 115 ? -8.422 -23.5 1.517 1 96.38 115 ARG B O 1
ATOM 4564 N N . THR B 1 116 ? -9.695 -24.25 -0.183 1 98.06 116 THR B N 1
ATOM 4565 C CA . THR B 1 116 ? -10.586 -23.094 -0.088 1 98.06 116 THR B CA 1
ATOM 4566 C C . THR B 1 116 ? -11.258 -23.047 1.28 1 98.06 116 THR B C 1
ATOM 4568 O O . THR B 1 116 ? -11.258 -22 1.941 1 98.06 116 THR B O 1
ATOM 4571 N N . ALA B 1 117 ? -11.781 -24.203 1.718 1 98.44 117 ALA B N 1
ATOM 4572 C CA . ALA B 1 117 ? -12.359 -24.281 3.055 1 98.44 117 ALA B CA 1
ATOM 4573 C C . ALA B 1 117 ? -11.328 -23.938 4.125 1 98.44 117 ALA B C 1
ATOM 4575 O O . ALA B 1 117 ? -11.648 -23.25 5.098 1 98.44 117 ALA B O 1
ATOM 4576 N N . GLY B 1 118 ? -10.156 -24.453 3.918 1 97.56 118 GLY B N 1
ATOM 4577 C CA . GLY B 1 118 ? -9.078 -24.188 4.855 1 97.56 118 GLY B CA 1
ATOM 4578 C C . GLY B 1 118 ? -8.742 -22.703 4.984 1 97.56 118 GLY B C 1
ATOM 4579 O O . GLY B 1 118 ? -8.5 -22.219 6.086 1 97.56 118 GLY B O 1
ATOM 4580 N N . VAL B 1 119 ? -8.727 -22 3.859 1 97.69 119 VAL B N 1
ATOM 4581 C CA . VAL B 1 119 ? -8.461 -20.562 3.875 1 97.69 119 VAL B CA 1
ATOM 4582 C C . VAL B 1 119 ? -9.547 -19.844 4.672 1 97.69 119 VAL B C 1
ATOM 4584 O O . VAL B 1 119 ? -9.25 -19.016 5.523 1 97.69 119 VAL B O 1
ATOM 4587 N N . VAL B 1 120 ? -10.805 -20.203 4.418 1 98.69 120 VAL B N 1
ATOM 4588 C CA . VAL B 1 120 ? -11.922 -19.578 5.117 1 98.69 120 VAL B CA 1
ATOM 4589 C C . VAL B 1 120 ? -11.812 -19.859 6.617 1 98.69 120 VAL B C 1
ATOM 4591 O O . VAL B 1 120 ? -11.984 -18.953 7.434 1 98.69 120 VAL B O 1
ATOM 4594 N N . ARG B 1 121 ? -11.469 -21.094 6.965 1 98.31 121 ARG B N 1
ATOM 4595 C CA . ARG B 1 121 ? -11.32 -21.469 8.367 1 98.31 121 ARG B CA 1
ATOM 4596 C C . ARG B 1 121 ? -10.18 -20.719 9.023 1 98.31 121 ARG B C 1
ATOM 4598 O O . ARG B 1 121 ? -10.312 -20.234 10.148 1 98.31 121 ARG B O 1
ATOM 4605 N N . TYR B 1 122 ? -9.109 -20.672 8.352 1 97.38 122 TYR B N 1
ATOM 4606 C CA . TYR B 1 122 ? -7.926 -20 8.875 1 97.38 122 TYR B CA 1
ATOM 4607 C C . TYR B 1 122 ? -8.242 -18.547 9.234 1 97.38 122 TYR B C 1
ATOM 4609 O O . TYR B 1 122 ? -7.898 -18.078 10.328 1 97.38 122 TYR B O 1
ATOM 4617 N N . PHE B 1 123 ? -8.883 -17.859 8.367 1 98.12 123 PHE B N 1
ATOM 4618 C CA . PHE B 1 123 ? -9.133 -16.438 8.617 1 98.12 123 PHE B CA 1
ATOM 4619 C C . PHE B 1 123 ? -10.297 -16.266 9.594 1 98.12 123 PHE B C 1
ATOM 4621 O O . PHE B 1 123 ? -10.352 -15.266 10.32 1 98.12 123 PHE B O 1
ATOM 4628 N N . ALA B 1 124 ? -11.203 -17.25 9.609 1 98.44 124 ALA B N 1
ATOM 4629 C CA . ALA B 1 124 ? -12.188 -17.234 10.688 1 98.44 124 ALA B CA 1
ATOM 4630 C C . ALA B 1 124 ? -11.5 -17.234 12.055 1 98.44 124 ALA B C 1
ATOM 4632 O O . ALA B 1 124 ? -11.898 -16.5 12.953 1 98.44 124 ALA B O 1
ATOM 4633 N N . GLU B 1 125 ? -10.477 -18.031 12.141 1 96.94 125 GLU B N 1
ATOM 4634 C CA . GLU B 1 125 ? -9.703 -18.141 13.375 1 96.94 125 GLU B CA 1
ATOM 4635 C C . GLU B 1 125 ? -8.992 -16.828 13.703 1 96.94 125 GLU B C 1
ATOM 4637 O O . GLU B 1 125 ? -8.656 -16.578 14.859 1 96.94 125 GLU B O 1
ATOM 4642 N N . PHE B 1 126 ? -8.844 -15.969 12.75 1 95.38 126 PHE B N 1
ATOM 4643 C CA . PHE B 1 126 ? -8.078 -14.742 12.906 1 95.38 126 PHE B CA 1
ATOM 4644 C C . PHE B 1 126 ? -8.977 -13.602 13.359 1 95.38 126 PHE B C 1
ATOM 4646 O O . PHE B 1 126 ? -8.492 -12.523 13.719 1 95.38 126 PHE B O 1
ATOM 4653 N N . CYS B 1 127 ? -10.266 -13.758 13.438 1 96.12 127 CYS B N 1
ATOM 4654 C CA . CYS B 1 127 ? -11.227 -12.695 13.68 1 96.12 127 CYS B CA 1
ATOM 4655 C C . CYS B 1 127 ? -10.898 -11.953 14.977 1 96.12 127 CYS B C 1
ATOM 4657 O O . CYS B 1 127 ? -11.07 -10.734 15.055 1 96.12 127 CYS B O 1
ATOM 4659 N N . ASP B 1 128 ? -10.414 -12.672 15.977 1 94.94 128 ASP B N 1
ATOM 4660 C CA . ASP B 1 128 ? -10.203 -12.031 17.266 1 94.94 128 ASP B CA 1
ATOM 4661 C C . ASP B 1 128 ? -8.734 -12.117 17.688 1 94.94 128 ASP B C 1
ATOM 4663 O O . ASP B 1 128 ? -8.422 -12.109 18.875 1 94.94 128 ASP B O 1
ATOM 4667 N N . LYS B 1 129 ? -7.867 -12.266 16.703 1 93.31 129 LYS B N 1
ATOM 4668 C CA . LYS B 1 129 ? -6.465 -12.477 17.047 1 93.31 129 LYS B CA 1
ATOM 4669 C C . LYS B 1 129 ? -5.625 -11.242 16.719 1 93.31 129 LYS B C 1
ATOM 4671 O O . LYS B 1 129 ? -4.484 -11.125 17.172 1 93.31 129 LYS B O 1
ATOM 4676 N N . LEU B 1 130 ? -6.074 -10.328 15.945 1 88.56 130 LEU B N 1
ATOM 4677 C CA . LEU B 1 130 ? -5.285 -9.156 15.586 1 88.56 130 LEU B CA 1
ATOM 4678 C C . LEU B 1 130 ? -5.312 -8.117 16.703 1 88.56 130 LEU B C 1
ATOM 4680 O O . LEU B 1 130 ? -6.387 -7.668 17.109 1 88.56 130 LEU B O 1
ATOM 4684 N N . GLU B 1 131 ? -4.172 -7.785 17.109 1 88.12 131 GLU B N 1
ATOM 4685 C CA . GLU B 1 131 ? -4.031 -6.832 18.203 1 88.12 131 GLU B CA 1
ATOM 4686 C C . GLU B 1 131 ? -3.658 -5.445 17.688 1 88.12 131 GLU B C 1
ATOM 4688 O O . GLU B 1 131 ? -3.129 -5.309 16.578 1 88.12 131 GLU B O 1
ATOM 4693 N N . GLY B 1 132 ? -4.043 -4.414 18.531 1 90 132 GLY B N 1
ATOM 4694 C CA . GLY B 1 132 ? -3.484 -3.082 18.359 1 90 132 GLY B CA 1
ATOM 4695 C C . GLY B 1 132 ? -2.207 -2.865 19.141 1 90 132 GLY B C 1
ATOM 4696 O O . GLY B 1 132 ? -1.59 -3.824 19.609 1 90 132 GLY B O 1
ATOM 4697 N N . ILE B 1 133 ? -1.701 -1.613 19.062 1 91 133 ILE B N 1
ATOM 4698 C CA . ILE B 1 133 ? -0.464 -1.282 19.766 1 91 133 ILE B CA 1
ATOM 4699 C C . ILE B 1 133 ? -0.707 -0.12 20.719 1 91 133 ILE B C 1
ATOM 4701 O O . ILE B 1 133 ? -1.37 0.857 20.375 1 91 133 ILE B O 1
ATOM 4705 N N . VAL B 1 134 ? -0.299 -0.344 21.953 1 93 134 VAL B N 1
ATOM 4706 C CA . VAL B 1 134 ? -0.197 0.756 22.906 1 93 134 VAL B CA 1
ATOM 4707 C C . VAL B 1 134 ? 1.263 1.179 23.047 1 93 134 VAL B C 1
ATOM 4709 O O . VAL B 1 134 ? 2.146 0.333 23.203 1 93 134 VAL B O 1
ATOM 4712 N N . THR B 1 135 ? 1.464 2.43 22.875 1 89.94 135 THR B N 1
ATOM 4713 C CA . THR B 1 135 ? 2.846 2.889 22.953 1 89.94 135 THR B CA 1
ATOM 4714 C C . THR B 1 135 ? 3.07 3.695 24.234 1 89.94 135 THR B C 1
ATOM 4716 O O . THR B 1 135 ? 2.137 4.301 24.766 1 89.94 135 THR B O 1
ATOM 4719 N N . ALA B 1 136 ? 4.305 3.641 24.672 1 85.12 136 ALA B N 1
ATOM 4720 C CA . ALA B 1 136 ? 4.699 4.441 25.828 1 85.12 136 ALA B CA 1
ATOM 4721 C C . ALA B 1 136 ? 4.715 5.93 25.484 1 85.12 136 ALA B C 1
ATOM 4723 O O . ALA B 1 136 ? 5.18 6.32 24.406 1 85.12 136 ALA B O 1
ATOM 4724 N N . THR B 1 137 ? 4.117 6.699 26.312 1 87.69 137 THR B N 1
ATOM 4725 C CA . THR B 1 137 ? 4.059 8.148 26.141 1 87.69 137 THR B CA 1
ATOM 4726 C C . THR B 1 137 ? 4.082 8.859 27.484 1 87.69 137 THR B C 1
ATOM 4728 O O . THR B 1 137 ? 4.422 8.258 28.5 1 87.69 137 THR B O 1
ATOM 4731 N N . GLU B 1 138 ? 3.824 10.109 27.5 1 87.38 138 GLU B N 1
ATOM 4732 C CA . GLU B 1 138 ? 3.926 10.922 28.703 1 87.38 138 GLU B CA 1
ATOM 4733 C C . GLU B 1 138 ? 2.805 10.594 29.688 1 87.38 138 GLU B C 1
ATOM 4735 O O . GLU B 1 138 ? 1.797 9.992 29.312 1 87.38 138 GLU B O 1
ATOM 4740 N N . ASP B 1 139 ? 3.074 11.016 30.922 1 91.38 139 ASP B N 1
ATOM 4741 C CA . ASP B 1 139 ? 2.062 10.852 31.969 1 91.38 139 ASP B CA 1
ATOM 4742 C C . ASP B 1 139 ? 0.789 11.617 31.609 1 91.38 139 ASP B C 1
ATOM 4744 O O . ASP B 1 139 ? 0.853 12.734 31.094 1 91.38 139 ASP B O 1
ATOM 4748 N N . GLY B 1 140 ? -0.339 10.984 31.859 1 92.56 140 GLY B N 1
ATOM 4749 C CA . GLY B 1 140 ? -1.608 11.648 31.609 1 92.56 140 GLY B CA 1
ATOM 4750 C C . GLY B 1 140 ? -2.078 11.523 30.172 1 92.56 140 GLY B C 1
ATOM 4751 O O . GLY B 1 140 ? -3.025 12.188 29.766 1 92.56 140 GLY B O 1
ATOM 4752 N N . THR B 1 141 ? -1.409 10.664 29.422 1 91.94 141 THR B N 1
ATOM 4753 C CA . THR B 1 141 ? -1.784 10.469 28.031 1 91.94 141 THR B CA 1
ATOM 4754 C C . THR B 1 141 ? -1.828 8.984 27.688 1 91.94 141 THR B C 1
ATOM 4756 O O . THR B 1 141 ? -1.161 8.172 28.328 1 91.94 141 THR B O 1
ATOM 4759 N N . LEU B 1 142 ? -2.695 8.578 26.875 1 92.81 142 LEU B N 1
ATOM 4760 C CA . LEU B 1 142 ? -2.787 7.238 26.297 1 92.81 142 LEU B CA 1
ATOM 4761 C C . LEU B 1 142 ? -2.684 7.293 24.781 1 92.81 142 LEU B C 1
ATOM 4763 O O . LEU B 1 142 ? -3.385 8.07 24.125 1 92.81 142 LEU B O 1
ATOM 4767 N N . SER B 1 143 ? -1.747 6.578 24.25 1 93.38 143 SER B N 1
ATOM 4768 C CA . SER B 1 143 ? -1.567 6.473 22.797 1 93.38 143 SER B CA 1
ATOM 4769 C C . SER B 1 143 ? -1.721 5.035 22.328 1 93.38 143 SER B C 1
ATOM 4771 O O . SER B 1 143 ? -0.998 4.145 22.781 1 93.38 143 SER B O 1
ATOM 4773 N N . TYR B 1 144 ? -2.678 4.848 21.438 1 94.25 144 TYR B N 1
ATOM 4774 C CA . TYR B 1 144 ? -2.811 3.5 20.891 1 94.25 144 TYR B CA 1
ATOM 4775 C C . TYR B 1 144 ? -3.174 3.543 19.406 1 94.25 144 TYR B C 1
ATOM 4777 O O . TYR B 1 144 ? -3.641 4.57 18.906 1 94.25 144 TYR B O 1
ATOM 4785 N N . VAL B 1 145 ? -2.846 2.512 18.719 1 95.12 145 VAL B N 1
ATOM 4786 C CA . VAL B 1 145 ? -3.191 2.279 17.312 1 95.12 145 VAL B CA 1
ATOM 4787 C C . VAL B 1 145 ? -4.082 1.045 17.203 1 95.12 145 VAL B C 1
ATOM 4789 O O . VAL B 1 145 ? -3.768 -0.011 17.75 1 95.12 145 VAL B O 1
ATOM 4792 N N . LYS B 1 146 ? -5.168 1.222 16.609 1 95.19 146 LYS B N 1
ATOM 4793 C CA . LYS B 1 146 ? -6.039 0.077 16.375 1 95.19 146 LYS B CA 1
ATOM 4794 C C . LYS B 1 146 ? -6.285 -0.112 14.875 1 95.19 146 LYS B C 1
ATOM 4796 O O . LYS B 1 146 ? -6.023 0.791 14.078 1 95.19 146 LYS B O 1
ATOM 4801 N N . ARG B 1 147 ? -6.77 -1.258 14.508 1 95.19 147 ARG B N 1
ATOM 4802 C CA . ARG B 1 147 ? -7.086 -1.57 13.117 1 95.19 147 ARG B CA 1
ATOM 4803 C C . ARG B 1 147 ? -8.594 -1.591 12.891 1 95.19 147 ARG B C 1
ATOM 4805 O O . ARG B 1 147 ? -9.352 -2.041 13.758 1 95.19 147 ARG B O 1
ATOM 4812 N N . GLU B 1 148 ? -8.969 -1.086 11.789 1 95.94 148 GLU B N 1
ATOM 4813 C CA . GLU B 1 148 ? -10.375 -1.062 11.383 1 95.94 148 GLU B CA 1
ATOM 4814 C C . GLU B 1 148 ? -10.531 -1.522 9.938 1 95.94 148 GLU B C 1
ATOM 4816 O O . GLU B 1 148 ? -9.633 -1.336 9.117 1 95.94 148 GLU B O 1
ATOM 4821 N N . PRO B 1 149 ? -11.703 -2.195 9.625 1 97.56 149 PRO B N 1
ATOM 4822 C CA . PRO B 1 149 ? -11.938 -2.559 8.227 1 97.56 149 PRO B CA 1
ATOM 4823 C C . PRO B 1 149 ? -12.148 -1.344 7.324 1 97.56 149 PRO B C 1
ATOM 4825 O O . PRO B 1 149 ? -12.391 -0.24 7.82 1 97.56 149 PRO B O 1
ATOM 4828 N N . TYR B 1 150 ? -12.102 -1.53 6.027 1 97.69 150 TYR B N 1
ATOM 4829 C CA . TYR B 1 150 ? -12.281 -0.471 5.039 1 97.69 150 TYR B CA 1
ATOM 4830 C C . TYR B 1 150 ? -13.758 -0.201 4.793 1 97.69 150 TYR B C 1
ATOM 4832 O O . TYR B 1 150 ? -14.133 0.894 4.363 1 97.69 150 TYR B O 1
ATOM 4840 N N . GLY B 1 151 ? -14.609 -1.15 4.973 1 97.88 151 GLY B N 1
ATOM 4841 C CA . GLY B 1 151 ? -16.016 -1.09 4.605 1 97.88 151 GLY B CA 1
ATOM 4842 C C . GLY B 1 151 ? -16.375 -2.008 3.451 1 97.88 151 GLY B C 1
ATOM 4843 O O . GLY B 1 151 ? -16.734 -3.168 3.662 1 97.88 151 GLY B O 1
ATOM 4844 N N . ILE B 1 152 ? -16.219 -1.546 2.201 1 98.75 152 ILE B N 1
ATOM 4845 C CA . ILE B 1 152 ? -16.438 -2.361 1.011 1 98.75 152 ILE B CA 1
ATOM 4846 C C . ILE B 1 152 ? -15.117 -2.521 0.251 1 98.75 152 ILE B C 1
ATOM 4848 O O . ILE B 1 152 ? -14.461 -1.531 -0.087 1 98.75 152 ILE B O 1
ATOM 4852 N N . VAL B 1 153 ? -14.789 -3.758 -0.003 1 98.75 153 VAL B N 1
ATOM 4853 C CA . VAL B 1 153 ? -13.578 -4.086 -0.749 1 98.75 153 VAL B CA 1
ATOM 4854 C C . VAL B 1 153 ? -13.945 -4.676 -2.107 1 98.75 153 VAL B C 1
ATOM 4856 O O . VAL B 1 153 ? -14.898 -5.453 -2.213 1 98.75 153 VAL B O 1
ATOM 4859 N N . GLY B 1 154 ? -13.25 -4.18 -3.117 1 98.88 154 GLY B N 1
ATOM 4860 C CA . GLY B 1 154 ? -13.32 -4.809 -4.422 1 98.88 154 GLY B CA 1
ATOM 4861 C C . GLY B 1 154 ? -12.289 -5.902 -4.621 1 98.88 154 GLY B C 1
ATOM 4862 O O . GLY B 1 154 ? -11.141 -5.758 -4.207 1 98.88 154 GLY B O 1
ATOM 4863 N N . ALA B 1 155 ? -12.672 -6.996 -5.195 1 98.81 155 ALA B N 1
ATOM 4864 C CA . ALA B 1 155 ? -11.758 -8.094 -5.484 1 98.81 155 ALA B CA 1
ATOM 4865 C C . ALA B 1 155 ? -11.906 -8.57 -6.93 1 98.81 155 ALA B C 1
ATOM 4867 O O . ALA B 1 155 ? -13.031 -8.719 -7.426 1 98.81 155 ALA B O 1
ATOM 4868 N N . ILE B 1 156 ? -10.805 -8.719 -7.613 1 98.69 156 ILE B N 1
ATOM 4869 C CA . ILE B 1 156 ? -10.758 -9.227 -8.977 1 98.69 156 ILE B CA 1
ATOM 4870 C C . ILE B 1 156 ? -9.773 -10.398 -9.055 1 98.69 156 ILE B C 1
ATOM 4872 O O . ILE B 1 156 ? -8.594 -10.25 -8.727 1 98.69 156 ILE B O 1
ATOM 4876 N N . VAL B 1 157 ? -10.25 -11.555 -9.469 1 97.81 157 VAL B N 1
ATOM 4877 C CA . VAL B 1 157 ? -9.453 -12.758 -9.281 1 97.81 157 VAL B CA 1
ATOM 4878 C C . VAL B 1 157 ? -9.227 -13.438 -10.633 1 97.81 157 VAL B C 1
ATOM 4880 O O . VAL B 1 157 ? -10.031 -13.289 -11.555 1 97.81 157 VAL B O 1
ATOM 4883 N N . PRO B 1 158 ? -8.188 -14.195 -10.797 1 97.44 158 PRO B N 1
ATOM 4884 C CA . PRO B 1 158 ? -7.809 -14.836 -12.055 1 97.44 158 PRO B CA 1
ATOM 4885 C C . PRO B 1 158 ? -8.531 -16.172 -12.281 1 97.44 158 PRO B C 1
ATOM 4887 O O . PRO B 1 158 ? -9.32 -16.594 -11.438 1 97.44 158 PRO B O 1
ATOM 4890 N N . TRP B 1 159 ? -8.219 -16.828 -13.406 1 98.12 159 TRP B N 1
ATOM 4891 C CA . TRP B 1 159 ? -8.969 -18 -13.836 1 98.12 159 TRP B CA 1
ATOM 4892 C C . TRP B 1 159 ? -8.227 -19.281 -13.469 1 98.12 159 TRP B C 1
ATOM 4894 O O . TRP B 1 159 ? -8.797 -20.375 -13.523 1 98.12 159 TRP B O 1
ATOM 4904 N N . ASN B 1 160 ? -7.016 -19.203 -12.984 1 97.19 160 ASN B N 1
ATOM 4905 C CA . ASN B 1 160 ? -6.203 -20.422 -12.969 1 97.19 160 ASN B CA 1
ATOM 4906 C C . ASN B 1 160 ? -6.441 -21.234 -11.703 1 97.19 160 ASN B C 1
ATOM 4908 O O . ASN B 1 160 ? -6.25 -22.453 -11.703 1 97.19 160 ASN B O 1
ATOM 4912 N N . PHE B 1 161 ? -6.75 -20.641 -10.586 1 96.56 161 PHE B N 1
ATOM 4913 C CA . PHE B 1 161 ? -7.215 -21.266 -9.352 1 96.56 161 PHE B CA 1
ATOM 4914 C C . PHE B 1 161 ? -8.406 -20.5 -8.781 1 96.56 161 PHE B C 1
ATOM 4916 O O . PHE B 1 161 ? -8.305 -19.891 -7.711 1 96.56 161 PHE B O 1
ATOM 4923 N N . PRO B 1 162 ? -9.484 -20.641 -9.438 1 96.81 162 PRO B N 1
ATOM 4924 C CA . PRO B 1 162 ? -10.57 -19.703 -9.188 1 96.81 162 PRO B CA 1
ATOM 4925 C C . PRO B 1 162 ? -11.016 -19.672 -7.723 1 96.81 162 PRO B C 1
ATOM 4927 O O . PRO B 1 162 ? -11.047 -18.609 -7.098 1 96.81 162 PRO B O 1
ATOM 4930 N N . MET B 1 163 ? -11.305 -20.844 -7.086 1 97.56 163 MET B N 1
ATOM 4931 C CA . MET B 1 163 ? -11.859 -20.875 -5.734 1 97.56 163 MET B CA 1
ATOM 4932 C C . MET B 1 163 ? -10.82 -20.422 -4.711 1 97.56 163 MET B C 1
ATOM 4934 O O . MET B 1 163 ? -11.117 -19.609 -3.84 1 97.56 163 MET B O 1
ATOM 4938 N N . ILE B 1 164 ? -9.625 -20.891 -4.898 1 96.31 164 ILE B N 1
ATOM 4939 C CA . ILE B 1 164 ? -8.586 -20.641 -3.912 1 96.31 164 ILE B CA 1
ATOM 4940 C C . ILE B 1 164 ? -8.211 -19.156 -3.92 1 96.31 164 ILE B C 1
ATOM 4942 O O . ILE B 1 164 ? -8.156 -18.516 -2.865 1 96.31 164 ILE B O 1
ATOM 4946 N N . THR B 1 165 ? -7.98 -18.625 -5.105 1 96.44 165 THR B N 1
ATOM 4947 C CA . THR B 1 165 ? -7.562 -17.234 -5.211 1 96.44 165 THR B CA 1
ATOM 4948 C C . THR B 1 165 ? -8.68 -16.297 -4.746 1 96.44 165 THR B C 1
ATOM 4950 O O . THR B 1 165 ? -8.414 -15.234 -4.184 1 96.44 165 THR B O 1
ATOM 4953 N N . ALA B 1 166 ? -9.906 -16.719 -4.977 1 98.06 166 ALA B N 1
ATOM 4954 C CA . ALA B 1 166 ? -11.031 -15.938 -4.469 1 98.06 166 ALA B CA 1
ATOM 4955 C C . ALA B 1 166 ? -11.047 -15.914 -2.941 1 98.06 166 ALA B C 1
ATOM 4957 O O . ALA B 1 166 ? -11.227 -14.867 -2.328 1 98.06 166 ALA B O 1
ATOM 4958 N N . ALA B 1 167 ? -10.805 -17.078 -2.363 1 98.25 167 ALA B N 1
ATOM 4959 C CA . ALA B 1 167 ? -10.836 -17.188 -0.908 1 98.25 167 ALA B CA 1
ATOM 4960 C C . ALA B 1 167 ? -9.727 -16.375 -0.262 1 98.25 167 ALA B C 1
ATOM 4962 O O . ALA B 1 167 ? -9.891 -15.852 0.842 1 98.25 167 ALA B O 1
ATOM 4963 N N . TRP B 1 168 ? -8.586 -16.266 -0.995 1 97.31 168 TRP B N 1
ATOM 4964 C CA . TRP B 1 168 ? -7.477 -15.469 -0.496 1 97.31 168 TRP B CA 1
ATOM 4965 C C . TRP B 1 168 ? -7.91 -14.023 -0.27 1 97.31 168 TRP B C 1
ATOM 4967 O O . TRP B 1 168 ? -7.258 -13.281 0.471 1 97.31 168 TRP B O 1
ATOM 4977 N N . LYS B 1 169 ? -8.977 -13.641 -0.936 1 98.38 169 LYS B N 1
ATOM 4978 C CA . LYS B 1 169 ? -9.383 -12.242 -0.889 1 98.38 169 LYS B CA 1
ATOM 4979 C C . LYS B 1 169 ? -10.664 -12.07 -0.08 1 98.38 169 LYS B C 1
ATOM 4981 O O . LYS B 1 169 ? -10.703 -11.297 0.878 1 98.38 169 LYS B O 1
ATOM 4986 N N . PHE B 1 170 ? -11.711 -12.914 -0.326 1 98.75 170 PHE B N 1
ATOM 4987 C CA . PHE B 1 170 ? -12.969 -12.641 0.352 1 98.75 170 PHE B CA 1
ATOM 4988 C C . PHE B 1 170 ? -12.914 -13.102 1.804 1 98.75 170 PHE B C 1
ATOM 4990 O O . PHE B 1 170 ? -13.57 -12.523 2.67 1 98.75 170 PHE B O 1
ATOM 4997 N N . ALA B 1 171 ? -12.117 -14.117 2.139 1 98.81 171 ALA B N 1
ATOM 4998 C CA . ALA B 1 171 ? -12.125 -14.672 3.492 1 98.81 171 ALA B CA 1
ATOM 4999 C C . ALA B 1 171 ? -11.516 -13.688 4.488 1 98.81 171 ALA B C 1
ATOM 5001 O O . ALA B 1 171 ? -12.148 -13.336 5.488 1 98.81 171 ALA B O 1
ATOM 5002 N N . PRO B 1 172 ? -10.273 -13.211 4.191 1 98.62 172 PRO B N 1
ATOM 5003 C CA . PRO B 1 172 ? -9.734 -12.234 5.141 1 98.62 172 PRO B CA 1
ATOM 5004 C C . PRO B 1 172 ? -10.523 -10.93 5.156 1 98.62 172 PRO B C 1
ATOM 5006 O O . PRO B 1 172 ? -10.633 -10.289 6.203 1 98.62 172 PRO B O 1
ATOM 5009 N N . ALA B 1 173 ? -11.078 -10.516 4.027 1 98.81 173 ALA B N 1
ATOM 5010 C CA . ALA B 1 173 ? -11.883 -9.305 3.979 1 98.81 173 ALA B CA 1
ATOM 5011 C C . ALA B 1 173 ? -13.109 -9.422 4.879 1 98.81 173 ALA B C 1
ATOM 5013 O O . ALA B 1 173 ? -13.375 -8.539 5.699 1 98.81 173 ALA B O 1
ATOM 5014 N N . LEU B 1 174 ? -13.812 -10.508 4.746 1 98.88 174 LEU B N 1
ATOM 5015 C CA . LEU B 1 174 ? -15 -10.75 5.562 1 98.88 174 LEU B CA 1
ATOM 5016 C C . LEU B 1 174 ? -14.625 -10.883 7.035 1 98.88 174 LEU B C 1
ATOM 5018 O O . LEU B 1 174 ? -15.289 -10.32 7.906 1 98.88 174 LEU B O 1
ATOM 5022 N N . ALA B 1 175 ? -13.562 -11.625 7.273 1 98.75 175 ALA B N 1
ATOM 5023 C CA . ALA B 1 175 ? -13.109 -11.828 8.648 1 98.75 175 ALA B CA 1
ATOM 5024 C C . ALA B 1 175 ? -12.766 -10.508 9.32 1 98.75 175 ALA B C 1
ATOM 5026 O O . ALA B 1 175 ? -12.992 -10.336 10.516 1 98.75 175 ALA B O 1
ATOM 5027 N N . ALA B 1 176 ? -12.25 -9.578 8.57 1 98.19 176 ALA B N 1
ATOM 5028 C CA . ALA B 1 176 ? -11.82 -8.289 9.094 1 98.19 176 ALA B CA 1
ATOM 5029 C C . ALA B 1 176 ? -13.016 -7.363 9.32 1 98.19 176 ALA B C 1
ATOM 5031 O O . ALA B 1 176 ? -12.883 -6.297 9.922 1 98.19 176 ALA B O 1
ATOM 5032 N N . GLY B 1 177 ? -14.195 -7.734 8.766 1 98.5 177 GLY B N 1
ATOM 5033 C CA . GLY B 1 177 ? -15.398 -6.945 8.992 1 98.5 177 GLY B CA 1
ATOM 5034 C C . GLY B 1 177 ? -15.844 -6.168 7.77 1 98.5 177 GLY B C 1
ATOM 5035 O O . GLY B 1 177 ? -16.688 -5.27 7.871 1 98.5 177 GLY B O 1
ATOM 5036 N N . ASN B 1 178 ? -15.289 -6.453 6.602 1 98.81 178 ASN B N 1
ATOM 5037 C CA . ASN B 1 178 ? -15.656 -5.785 5.359 1 98.81 178 ASN B CA 1
ATOM 5038 C C . ASN B 1 178 ? -16.75 -6.539 4.617 1 98.81 178 ASN B C 1
ATOM 5040 O O . ASN B 1 178 ? -17.031 -7.703 4.914 1 98.81 178 ASN B O 1
ATOM 5044 N N . ALA B 1 179 ? -17.359 -5.859 3.664 1 98.94 179 ALA B N 1
ATOM 5045 C CA . ALA B 1 179 ? -18.094 -6.496 2.572 1 98.94 179 ALA B CA 1
ATOM 5046 C C . ALA B 1 179 ? -17.219 -6.617 1.324 1 98.94 179 ALA B C 1
ATOM 5048 O O . ALA B 1 179 ? -16.219 -5.902 1.183 1 98.94 179 ALA B O 1
ATOM 5049 N N . VAL B 1 180 ? -17.594 -7.535 0.462 1 98.94 180 VAL B N 1
ATOM 5050 C CA . VAL B 1 180 ? -16.781 -7.801 -0.72 1 98.94 180 VAL B CA 1
ATOM 5051 C C . VAL B 1 180 ? -17.656 -7.738 -1.972 1 98.94 180 VAL B C 1
ATOM 5053 O O . VAL B 1 180 ? -18.734 -8.344 -2.021 1 98.94 180 VAL B O 1
ATOM 5056 N N . VAL B 1 181 ? -17.281 -7 -2.916 1 98.94 181 VAL B N 1
ATOM 5057 C CA . VAL B 1 181 ? -17.781 -7.027 -4.285 1 98.94 181 VAL B CA 1
ATOM 5058 C C . VAL B 1 181 ? -16.703 -7.594 -5.215 1 98.94 181 VAL B C 1
ATOM 5060 O O . VAL B 1 181 ? -15.672 -6.957 -5.441 1 98.94 181 VAL B O 1
ATOM 5063 N N . MET B 1 182 ? -17.016 -8.742 -5.77 1 98.62 182 MET B N 1
ATOM 5064 C CA . MET B 1 182 ? -15.953 -9.492 -6.445 1 98.62 182 MET B CA 1
ATOM 5065 C C . MET B 1 182 ? -16.328 -9.781 -7.891 1 98.62 182 MET B C 1
ATOM 5067 O O . MET B 1 182 ? -17.484 -10.133 -8.18 1 98.62 182 MET B O 1
ATOM 5071 N N . LYS B 1 183 ? -15.383 -9.547 -8.727 1 98.19 183 LYS B N 1
ATOM 5072 C CA . LYS B 1 183 ? -15.492 -10.008 -10.109 1 98.19 183 LYS B CA 1
ATOM 5073 C C . LYS B 1 183 ? -14.664 -11.273 -10.328 1 98.19 183 LYS B C 1
ATOM 5075 O O . LYS B 1 183 ? -13.477 -11.305 -10.023 1 98.19 183 LYS B O 1
ATOM 5080 N N . THR B 1 184 ? -15.242 -12.211 -10.938 1 90.44 184 THR B N 1
ATOM 5081 C CA . THR B 1 184 ? -14.57 -13.445 -11.328 1 90.44 184 THR B CA 1
ATOM 5082 C C . THR B 1 184 ? -14.016 -13.328 -12.742 1 90.44 184 THR B C 1
ATOM 5084 O O . THR B 1 184 ? -14.367 -12.414 -13.484 1 90.44 184 THR B O 1
ATOM 5087 N N . SER B 1 185 ? -13.102 -14.211 -13.07 1 96.81 185 SER B N 1
ATOM 5088 C CA . SER B 1 185 ? -12.727 -14.289 -14.477 1 96.81 185 SER B CA 1
ATOM 5089 C C . SER B 1 185 ? -13.883 -14.797 -15.328 1 96.81 185 SER B C 1
ATOM 5091 O O . SER B 1 185 ? -14.602 -15.711 -14.922 1 96.81 185 SER B O 1
ATOM 5093 N N . GLU B 1 186 ? -14.047 -14.227 -16.469 1 97 186 GLU B N 1
ATOM 5094 C CA . GLU B 1 186 ? -15.109 -14.648 -17.375 1 97 186 GLU B CA 1
ATOM 5095 C C . GLU B 1 186 ? -14.852 -16.047 -17.922 1 97 186 GLU B C 1
ATOM 5097 O O . GLU B 1 186 ? -15.758 -16.688 -18.469 1 97 186 GLU B O 1
ATOM 5102 N N . LEU B 1 187 ? -13.641 -16.547 -17.703 1 97.75 187 LEU B N 1
ATOM 5103 C CA . LEU B 1 187 ? -13.297 -17.875 -18.172 1 97.75 187 LEU B CA 1
ATOM 5104 C C . LEU B 1 187 ? -13.703 -18.938 -17.172 1 97.75 187 LEU B C 1
ATOM 5106 O O . LEU B 1 187 ? -13.883 -20.109 -17.531 1 97.75 187 LEU B O 1
ATOM 5110 N N . THR B 1 188 ? -13.789 -18.547 -15.852 1 97.94 188 THR B N 1
ATOM 5111 C CA . THR B 1 188 ? -14.078 -19.531 -14.812 1 97.94 188 THR B CA 1
ATOM 5112 C C . THR B 1 188 ? -15.023 -18.953 -13.766 1 97.94 188 THR B C 1
ATOM 5114 O O . THR B 1 188 ? -14.719 -18.969 -12.57 1 97.94 188 THR B O 1
ATOM 5117 N N . PRO B 1 189 ? -16.203 -18.578 -14.086 1 97.44 189 PRO B N 1
ATOM 5118 C CA . PRO B 1 189 ? -17.078 -17.828 -13.18 1 97.44 189 PRO B CA 1
ATOM 5119 C C . PRO B 1 189 ? -17.844 -18.734 -12.227 1 97.44 189 PRO B C 1
ATOM 5121 O O . PRO B 1 189 ? -18.266 -18.297 -11.148 1 97.44 189 PRO B O 1
ATOM 5124 N N . HIS B 1 190 ? -18.047 -20.031 -12.516 1 97.12 190 HIS B N 1
ATOM 5125 C CA . HIS B 1 190 ? -19.172 -20.781 -11.961 1 97.12 190 HIS B CA 1
ATOM 5126 C C . HIS B 1 190 ? -18.875 -21.25 -10.547 1 97.12 190 HIS B C 1
ATOM 5128 O O . HIS B 1 190 ? -19.766 -21.266 -9.695 1 97.12 190 HIS B O 1
ATOM 5134 N N . SER B 1 191 ? -17.641 -21.688 -10.305 1 96.5 191 SER B N 1
ATOM 5135 C CA . SER B 1 191 ? -17.328 -22.141 -8.961 1 96.5 191 SER B CA 1
ATOM 5136 C C . SER B 1 191 ? -17.438 -21.016 -7.945 1 96.5 191 SER B C 1
ATOM 5138 O O . SER B 1 191 ? -17.781 -21.234 -6.785 1 96.5 191 SER B O 1
ATOM 5140 N N . LEU B 1 192 ? -17.203 -19.766 -8.289 1 97 192 LEU B N 1
ATOM 5141 C CA . LEU B 1 192 ? -17.297 -18.625 -7.383 1 97 192 LEU B CA 1
ATOM 5142 C C . LEU B 1 192 ? -18.75 -18.297 -7.074 1 97 192 LEU B C 1
ATOM 5144 O O . LEU B 1 192 ? -19.078 -17.891 -5.957 1 97 192 LEU B O 1
ATOM 5148 N N . LEU B 1 193 ? -19.578 -18.469 -8.109 1 97.94 193 LEU B N 1
ATOM 5149 C CA . LEU B 1 193 ? -21.016 -18.312 -7.879 1 97.94 193 LEU B CA 1
ATOM 5150 C C . LEU B 1 193 ? -21.516 -19.328 -6.863 1 97.94 193 LEU B C 1
ATOM 5152 O O . LEU B 1 193 ? -22.266 -19 -5.953 1 97.94 193 LEU B O 1
ATOM 5156 N N . ALA B 1 194 ? -21.047 -20.562 -7.047 1 98.19 194 ALA B N 1
ATOM 5157 C CA . ALA B 1 194 ? -21.422 -21.609 -6.105 1 98.19 194 ALA B CA 1
ATOM 5158 C C . ALA B 1 194 ? -20.938 -21.281 -4.695 1 98.19 194 ALA B C 1
ATOM 5160 O O . ALA B 1 194 ? -21.641 -21.516 -3.717 1 98.19 194 ALA B O 1
ATOM 5161 N N . LEU B 1 195 ? -19.734 -20.719 -4.547 1 98.44 195 LEU B N 1
ATOM 5162 C CA . LEU B 1 195 ? -19.203 -20.328 -3.246 1 98.44 195 LEU B CA 1
ATOM 5163 C C . LEU B 1 195 ? -20.062 -19.234 -2.609 1 98.44 195 LEU B C 1
ATOM 5165 O O . LEU B 1 195 ? -20.312 -19.266 -1.401 1 98.44 195 LEU B O 1
ATOM 5169 N N . ALA B 1 196 ? -20.469 -18.281 -3.41 1 98.5 196 ALA B N 1
ATOM 5170 C CA . ALA B 1 196 ? -21.328 -17.203 -2.893 1 98.5 196 ALA B CA 1
ATOM 5171 C C . ALA B 1 196 ? -22.641 -17.766 -2.346 1 98.5 196 ALA B C 1
ATOM 5173 O O . ALA B 1 196 ? -23.125 -17.312 -1.304 1 98.5 196 ALA B O 1
ATOM 5174 N N . GLU B 1 197 ? -23.172 -18.703 -3.045 1 98.38 197 GLU B N 1
ATOM 5175 C CA . GLU B 1 197 ? -24.391 -19.359 -2.582 1 98.38 197 GLU B CA 1
ATOM 5176 C C . GLU B 1 197 ? -24.156 -20.078 -1.252 1 98.38 197 GLU B C 1
ATOM 5178 O O . GLU B 1 197 ? -25.031 -20.078 -0.383 1 98.38 197 GLU B O 1
ATOM 5183 N N . LEU B 1 198 ? -23.062 -20.781 -1.187 1 98.69 198 LEU B N 1
ATOM 5184 C CA . LEU B 1 198 ? -22.734 -21.484 0.05 1 98.69 198 LEU B CA 1
ATOM 5185 C C . LEU B 1 198 ? -22.531 -20.5 1.198 1 98.69 198 LEU B C 1
ATOM 5187 O O . LEU B 1 198 ? -22.875 -20.797 2.346 1 98.69 198 LEU B O 1
ATOM 5191 N N . ALA B 1 199 ? -21.922 -19.328 0.92 1 98.81 199 ALA B N 1
ATOM 5192 C CA . ALA B 1 199 ? -21.797 -18.297 1.945 1 98.81 199 ALA B CA 1
ATOM 5193 C C . ALA B 1 199 ? -23.156 -17.859 2.463 1 98.81 199 ALA B C 1
ATOM 5195 O O . ALA B 1 199 ? -23.344 -17.688 3.67 1 98.81 199 ALA B O 1
ATOM 5196 N N . ALA B 1 200 ? -24.094 -17.672 1.55 1 98.44 200 ALA B N 1
ATOM 5197 C CA . ALA B 1 200 ? -25.453 -17.312 1.931 1 98.44 200 ALA B CA 1
ATOM 5198 C C . ALA B 1 200 ? -26.078 -18.391 2.807 1 98.44 200 ALA B C 1
ATOM 5200 O O . ALA B 1 200 ? -26.703 -18.094 3.828 1 98.44 200 ALA B O 1
ATOM 5201 N N . GLN B 1 201 ? -25.906 -19.641 2.459 1 98.44 201 GLN B N 1
ATOM 5202 C CA . GLN B 1 201 ? -26.453 -20.766 3.209 1 98.44 201 GLN B CA 1
ATOM 5203 C C . GLN B 1 201 ? -25.828 -20.859 4.598 1 98.44 201 GLN B C 1
ATOM 5205 O O . GLN B 1 201 ? -26.469 -21.312 5.543 1 98.44 201 GLN B O 1
ATOM 5210 N N . ALA B 1 202 ? -24.609 -20.375 4.672 1 98.62 202 ALA B N 1
ATOM 5211 C CA . ALA B 1 202 ? -23.875 -20.422 5.938 1 98.62 202 ALA B CA 1
ATOM 5212 C C . ALA B 1 202 ? -24.375 -19.344 6.898 1 98.62 202 ALA B C 1
ATOM 5214 O O . ALA B 1 202 ? -24.016 -19.344 8.078 1 98.62 202 ALA B O 1
ATOM 5215 N N . GLY B 1 203 ? -25.156 -18.438 6.383 1 98.38 203 GLY B N 1
ATOM 5216 C CA . GLY B 1 203 ? -25.703 -17.391 7.238 1 98.38 203 GLY B CA 1
ATOM 5217 C C . GLY B 1 203 ? -25 -16.062 7.094 1 98.38 203 GLY B C 1
ATOM 5218 O O . GLY B 1 203 ? -25.188 -15.156 7.906 1 98.38 203 GLY B O 1
ATOM 5219 N N . LEU B 1 204 ? -24.125 -15.953 6.148 1 98.81 204 LEU B N 1
ATOM 5220 C CA . LEU B 1 204 ? -23.531 -14.641 5.891 1 98.81 204 LEU B CA 1
ATOM 5221 C C . LEU B 1 204 ? -24.609 -13.625 5.531 1 98.81 204 LEU B C 1
ATOM 5223 O O . LEU B 1 204 ? -25.438 -13.875 4.641 1 98.81 204 LEU B O 1
ATOM 5227 N N . PRO B 1 205 ? -24.609 -12.492 6.23 1 98.75 205 PRO B N 1
ATOM 5228 C CA . PRO B 1 205 ? -25.625 -11.492 5.895 1 98.75 205 PRO B CA 1
ATOM 5229 C C . PRO B 1 205 ? -25.672 -11.164 4.406 1 98.75 205 PRO B C 1
ATOM 5231 O O . PRO B 1 205 ? -24.609 -10.977 3.785 1 98.75 205 PRO B O 1
ATOM 5234 N N . ALA B 1 206 ? -26.906 -11.062 3.861 1 98.56 206 ALA B N 1
ATOM 5235 C CA . ALA B 1 206 ? -27.109 -10.852 2.43 1 98.56 206 ALA B CA 1
ATOM 5236 C C . ALA B 1 206 ? -26.469 -9.547 1.973 1 98.56 206 ALA B C 1
ATOM 5238 O O . ALA B 1 206 ? -26.781 -8.477 2.504 1 98.56 206 ALA B O 1
ATOM 5239 N N . GLY B 1 207 ? -25.562 -9.688 1.078 1 98.62 207 GLY B N 1
ATOM 5240 C CA . GLY B 1 207 ? -24.922 -8.5 0.53 1 98.62 207 GLY B CA 1
ATOM 5241 C C . GLY B 1 207 ? -23.469 -8.344 0.967 1 98.62 207 GLY B C 1
ATOM 5242 O O . GLY B 1 207 ? -22.734 -7.535 0.408 1 98.62 207 GLY B O 1
ATOM 5243 N N . LEU B 1 208 ? -22.984 -9.109 1.948 1 98.88 208 LEU B N 1
ATOM 5244 C CA . LEU B 1 208 ? -21.594 -8.992 2.408 1 98.88 208 LEU B CA 1
ATOM 5245 C C . LEU B 1 208 ? -20.641 -9.617 1.405 1 98.88 208 LEU B C 1
ATOM 5247 O O . LEU B 1 208 ? -19.469 -9.234 1.342 1 98.88 208 LEU B O 1
ATOM 5251 N N . LEU B 1 209 ? -21.078 -10.641 0.671 1 98.94 209 LEU B N 1
ATOM 5252 C CA . LEU B 1 209 ? -20.328 -11.203 -0.447 1 98.94 209 LEU B CA 1
ATOM 5253 C C . LEU B 1 209 ? -21.156 -11.172 -1.727 1 98.94 209 LEU B C 1
ATOM 5255 O O . LEU B 1 209 ? -22.188 -11.844 -1.82 1 98.94 209 LEU B O 1
ATOM 5259 N N . ASN B 1 210 ? -20.75 -10.375 -2.645 1 98.88 210 ASN B N 1
ATOM 5260 C CA . ASN B 1 210 ? -21.375 -10.25 -3.953 1 98.88 210 ASN B CA 1
ATOM 5261 C C . ASN B 1 210 ? -20.422 -10.641 -5.078 1 98.88 210 ASN B C 1
ATOM 5263 O O . ASN B 1 210 ? -19.312 -10.133 -5.152 1 98.88 210 ASN B O 1
ATOM 5267 N N . VAL B 1 211 ? -20.859 -11.539 -5.918 1 98.75 211 VAL B N 1
ATOM 5268 C CA . VAL B 1 211 ? -20.047 -12.055 -7.016 1 98.75 211 VAL B CA 1
ATOM 5269 C C . VAL B 1 211 ? -20.688 -11.695 -8.352 1 98.75 211 VAL B C 1
ATOM 5271 O O . VAL B 1 211 ? -21.812 -12.133 -8.648 1 98.75 211 VAL B O 1
ATOM 5274 N N . ILE B 1 212 ? -19.953 -10.898 -9.109 1 98.38 212 ILE B N 1
ATOM 5275 C CA . ILE B 1 212 ? -20.484 -10.406 -10.375 1 98.38 212 ILE B CA 1
ATOM 5276 C C . ILE B 1 212 ? -19.609 -10.898 -11.523 1 98.38 212 ILE B C 1
ATOM 5278 O O . ILE B 1 212 ? -18.375 -10.953 -11.398 1 98.38 212 ILE B O 1
ATOM 5282 N N . ASN B 1 213 ? -20.25 -11.25 -12.633 1 98 213 ASN B N 1
ATOM 5283 C CA . ASN B 1 213 ? -19.562 -11.648 -13.852 1 98 213 ASN B CA 1
ATOM 5284 C C . ASN B 1 213 ? -19.344 -10.461 -14.789 1 98 213 ASN B C 1
ATOM 5286 O O . ASN B 1 213 ? -20.078 -9.477 -14.727 1 98 213 ASN B O 1
ATOM 5290 N N . GLY B 1 214 ? -18.344 -10.586 -15.609 1 97.88 214 GLY B N 1
ATOM 5291 C CA . GLY B 1 214 ? -18.094 -9.578 -16.625 1 97.88 214 GLY B CA 1
ATOM 5292 C C . GLY B 1 214 ? -16.625 -9.492 -17.031 1 97.88 214 GLY B C 1
ATOM 5293 O O . GLY B 1 214 ? -15.805 -10.281 -16.562 1 97.88 214 GLY B O 1
ATOM 5294 N N . TYR B 1 215 ? -16.359 -8.586 -17.953 1 97.94 215 TYR B N 1
ATOM 5295 C CA . TYR B 1 215 ? -14.984 -8.367 -18.422 1 97.94 215 TYR B CA 1
ATOM 5296 C C . TYR B 1 215 ? -14.25 -7.395 -17.516 1 97.94 215 TYR B C 1
ATOM 5298 O O . TYR B 1 215 ? -14.875 -6.637 -16.766 1 97.94 215 TYR B O 1
ATOM 5306 N N . GLY B 1 216 ? -12.914 -7.445 -17.609 1 97.25 216 GLY B N 1
ATOM 5307 C CA . GLY B 1 216 ? -12.086 -6.535 -16.828 1 97.25 216 GLY B CA 1
ATOM 5308 C C . GLY B 1 216 ? -12.344 -5.074 -17.141 1 97.25 216 GLY B C 1
ATOM 5309 O O . GLY B 1 216 ? -12.5 -4.258 -16.234 1 97.25 216 GLY B O 1
ATOM 5310 N N . HIS B 1 217 ? -12.461 -4.73 -18.391 1 96.62 217 HIS B N 1
ATOM 5311 C CA . HIS B 1 217 ? -12.523 -3.336 -18.812 1 96.62 217 HIS B CA 1
ATOM 5312 C C . HIS B 1 217 ? -13.922 -2.76 -18.594 1 96.62 217 HIS B C 1
ATOM 5314 O O . HIS B 1 217 ? -14.109 -1.544 -18.672 1 96.62 217 HIS B O 1
ATOM 5320 N N . THR B 1 218 ? -14.969 -3.625 -18.281 1 97.81 218 THR B N 1
ATOM 5321 C CA . THR B 1 218 ? -16.312 -3.139 -17.984 1 97.81 218 THR B CA 1
ATOM 5322 C C . THR B 1 218 ? -16.625 -3.297 -16.5 1 97.81 218 THR B C 1
ATOM 5324 O O . THR B 1 218 ? -16.453 -2.357 -15.719 1 97.81 218 THR B O 1
ATOM 5327 N N . THR B 1 219 ? -16.797 -4.535 -16.109 1 98.44 219 THR B N 1
ATOM 5328 C CA . THR B 1 219 ? -17.203 -4.828 -14.734 1 98.44 219 THR B CA 1
ATOM 5329 C C . THR B 1 219 ? -16.047 -4.605 -13.766 1 98.44 219 THR B C 1
ATOM 5331 O O . THR B 1 219 ? -16.219 -3.992 -12.711 1 98.44 219 THR B O 1
ATOM 5334 N N . GLY B 1 220 ? -14.859 -5.137 -14.141 1 98.56 220 GLY B N 1
ATOM 5335 C CA . GLY B 1 220 ? -13.703 -4.906 -13.289 1 98.56 220 GLY B CA 1
ATOM 5336 C C . GLY B 1 220 ? -13.391 -3.436 -13.086 1 98.56 220 GLY B C 1
ATOM 5337 O O . GLY B 1 220 ? -13.172 -2.992 -11.961 1 98.56 220 GLY B O 1
ATOM 5338 N N . ALA B 1 221 ? -13.383 -2.695 -14.125 1 98.5 221 ALA B N 1
ATOM 5339 C CA . ALA B 1 221 ? -13.117 -1.26 -14.062 1 98.5 221 ALA B CA 1
ATOM 5340 C C . ALA B 1 221 ? -14.172 -0.543 -13.227 1 98.5 221 ALA B C 1
ATOM 5342 O O . ALA B 1 221 ? -13.852 0.386 -12.477 1 98.5 221 ALA B O 1
ATOM 5343 N N . ALA B 1 222 ? -15.43 -0.976 -13.336 1 98.69 222 ALA B N 1
ATOM 5344 C CA . ALA B 1 222 ? -16.531 -0.368 -12.578 1 98.69 222 ALA B CA 1
ATOM 5345 C C . ALA B 1 222 ? -16.328 -0.567 -11.078 1 98.69 222 ALA B C 1
ATOM 5347 O O . ALA B 1 222 ? -16.625 0.326 -10.281 1 98.69 222 ALA B O 1
ATOM 5348 N N . ILE B 1 223 ? -15.859 -1.727 -10.688 1 98.81 223 ILE B N 1
ATOM 5349 C CA . ILE B 1 223 ? -15.578 -1.993 -9.281 1 98.81 223 ILE B CA 1
ATOM 5350 C C . ILE B 1 223 ? -14.523 -1.016 -8.773 1 98.81 223 ILE B C 1
ATOM 5352 O O . ILE B 1 223 ? -14.711 -0.382 -7.727 1 98.81 223 ILE B O 1
ATOM 5356 N N . VAL B 1 224 ? -13.438 -0.833 -9.516 1 98.62 224 VAL B N 1
ATOM 5357 C CA . VAL B 1 224 ? -12.32 0.012 -9.102 1 98.62 224 VAL B CA 1
ATOM 5358 C C . VAL B 1 224 ? -12.773 1.47 -9.039 1 98.62 224 VAL B C 1
ATOM 5360 O O . VAL B 1 224 ? -12.391 2.205 -8.125 1 98.62 224 VAL B O 1
ATOM 5363 N N . ARG B 1 225 ? -13.633 1.852 -9.906 1 97.75 225 ARG B N 1
ATOM 5364 C CA . ARG B 1 225 ? -14.039 3.248 -10.031 1 97.75 225 ARG B CA 1
ATOM 5365 C C . ARG B 1 225 ? -15.078 3.615 -8.984 1 97.75 225 ARG B C 1
ATOM 5367 O O . ARG B 1 225 ? -15.312 4.797 -8.711 1 97.75 225 ARG B O 1
ATOM 5374 N N . HIS B 1 226 ? -15.742 2.682 -8.492 1 98.25 226 HIS B N 1
ATOM 5375 C CA . HIS B 1 226 ? -16.875 2.982 -7.629 1 98.25 226 HIS B CA 1
ATOM 5376 C C . HIS B 1 226 ? -16.438 3.732 -6.375 1 98.25 226 HIS B C 1
ATOM 5378 O O . HIS B 1 226 ? -15.547 3.281 -5.664 1 98.25 226 HIS B O 1
ATOM 5384 N N . PRO B 1 227 ? -17.078 4.754 -6 1 95.62 227 PRO B N 1
ATOM 5385 C CA . PRO B 1 227 ? -16.609 5.605 -4.906 1 95.62 227 PRO B CA 1
ATOM 5386 C C . PRO B 1 227 ? -16.734 4.938 -3.539 1 95.62 227 PRO B C 1
ATOM 5388 O O . PRO B 1 227 ? -16.031 5.297 -2.6 1 95.62 227 PRO B O 1
ATOM 5391 N N . ASP B 1 228 ? -17.625 3.947 -3.432 1 96.75 228 ASP B N 1
ATOM 5392 C CA . ASP B 1 228 ? -17.859 3.336 -2.125 1 96.75 228 ASP B CA 1
ATOM 5393 C C . ASP B 1 228 ? -16.953 2.125 -1.919 1 96.75 228 ASP B C 1
ATOM 5395 O O . ASP B 1 228 ? -16.906 1.548 -0.83 1 96.75 228 ASP B O 1
ATOM 5399 N N . VAL B 1 229 ? -16.266 1.728 -2.975 1 98.19 229 VAL B N 1
ATOM 5400 C CA . VAL B 1 229 ? -15.211 0.727 -2.803 1 98.19 229 VAL B CA 1
ATOM 5401 C C . VAL B 1 229 ? -13.938 1.396 -2.293 1 98.19 229 VAL B C 1
ATOM 5403 O O . VAL B 1 229 ? -13.391 2.287 -2.949 1 98.19 229 VAL B O 1
ATOM 5406 N N . MET B 1 230 ? -13.477 0.891 -1.183 1 97.44 230 MET B N 1
ATOM 5407 C CA . MET B 1 230 ? -12.461 1.678 -0.495 1 97.44 230 MET B CA 1
ATOM 5408 C C . MET B 1 230 ? -11.086 1.043 -0.655 1 97.44 230 MET B C 1
ATOM 5410 O O . MET B 1 230 ? -10.062 1.673 -0.359 1 97.44 230 MET B O 1
ATOM 5414 N N . MET B 1 231 ? -11.008 -0.149 -1.109 1 98.12 231 MET B N 1
ATOM 5415 C CA . MET B 1 231 ? -9.781 -0.896 -1.361 1 98.12 231 MET B CA 1
ATOM 5416 C C . MET B 1 231 ? -9.992 -1.945 -2.445 1 98.12 231 MET B C 1
ATOM 5418 O O . MET B 1 231 ? -11.094 -2.488 -2.582 1 98.12 231 MET B O 1
ATOM 5422 N N . VAL B 1 232 ? -8.938 -2.207 -3.256 1 98.62 232 VAL B N 1
ATOM 5423 C CA . VAL B 1 232 ? -9.062 -3.199 -4.32 1 98.62 232 VAL B CA 1
ATOM 5424 C C . VAL B 1 232 ? -7.949 -4.234 -4.195 1 98.62 232 VAL B C 1
ATOM 5426 O O . VAL B 1 232 ? -6.781 -3.879 -4.016 1 98.62 232 VAL B O 1
ATOM 5429 N N . SER B 1 233 ? -8.266 -5.461 -4.195 1 98.75 233 SER B N 1
ATOM 5430 C CA . SER B 1 233 ? -7.32 -6.578 -4.238 1 98.75 233 SER B CA 1
ATOM 5431 C C . SER B 1 233 ? -7.395 -7.309 -5.574 1 98.75 233 SER B C 1
ATOM 5433 O O . SER B 1 233 ? -8.477 -7.707 -6.012 1 98.75 233 SER B O 1
ATOM 5435 N N . PHE B 1 234 ? -6.219 -7.418 -6.195 1 98.62 234 PHE B N 1
ATOM 5436 C CA . PHE B 1 234 ? -6.203 -7.965 -7.547 1 98.62 234 PHE B CA 1
ATOM 5437 C C . PHE B 1 234 ? -5.102 -9.008 -7.695 1 98.62 234 PHE B C 1
ATOM 5439 O O . PHE B 1 234 ? -3.998 -8.836 -7.176 1 98.62 234 PHE B O 1
ATOM 5446 N N . THR B 1 235 ? -5.41 -10.102 -8.297 1 98.19 235 THR B N 1
ATOM 5447 C CA . THR B 1 235 ? -4.445 -11.07 -8.805 1 98.19 235 THR B CA 1
ATOM 5448 C C . THR B 1 235 ? -4.621 -11.281 -10.305 1 98.19 235 THR B C 1
ATOM 5450 O O . THR B 1 235 ? -5.727 -11.57 -10.773 1 98.19 235 THR B O 1
ATOM 5453 N N . GLY B 1 236 ? -3.596 -11.094 -11.062 1 97.06 236 GLY B N 1
ATOM 5454 C CA . GLY B 1 236 ? -3.637 -11.258 -12.508 1 97.06 236 GLY B CA 1
ATOM 5455 C C . GLY B 1 236 ? -2.385 -10.75 -13.203 1 97.06 236 GLY B C 1
ATOM 5456 O O . GLY B 1 236 ? -1.283 -10.852 -12.656 1 97.06 236 GLY B O 1
ATOM 5457 N N . SER B 1 237 ? -2.531 -10.281 -14.398 1 95.81 237 SER B N 1
ATOM 5458 C CA . SER B 1 237 ? -1.371 -9.883 -15.188 1 95.81 237 SER B CA 1
ATOM 5459 C C . SER B 1 237 ? -0.815 -8.539 -14.719 1 95.81 237 SER B C 1
ATOM 5461 O O . SER B 1 237 ? -1.546 -7.723 -14.156 1 95.81 237 SER B O 1
ATOM 5463 N N . THR B 1 238 ? 0.448 -8.328 -14.977 1 95.38 238 THR B N 1
ATOM 5464 C CA . THR B 1 238 ? 1.135 -7.094 -14.625 1 95.38 238 THR B CA 1
ATOM 5465 C C . THR B 1 238 ? 0.48 -5.898 -15.32 1 95.38 238 THR B C 1
ATOM 5467 O O . THR B 1 238 ? 0.242 -4.867 -14.688 1 95.38 238 THR B O 1
ATOM 5470 N N . ASN B 1 239 ? 0.14 -6.062 -16.547 1 94.88 239 ASN B N 1
ATOM 5471 C CA . ASN B 1 239 ? -0.477 -4.98 -17.312 1 94.88 239 ASN B CA 1
ATOM 5472 C C . ASN B 1 239 ? -1.826 -4.582 -16.719 1 94.88 239 ASN B C 1
ATOM 5474 O O . ASN B 1 239 ? -2.123 -3.393 -16.594 1 94.88 239 ASN B O 1
ATOM 5478 N N . THR B 1 240 ? -2.605 -5.574 -16.406 1 96.56 240 THR B N 1
ATOM 5479 C CA . THR B 1 240 ? -3.9 -5.293 -15.797 1 96.56 240 THR B CA 1
ATOM 5480 C C . THR B 1 240 ? -3.727 -4.656 -14.414 1 96.56 240 THR B C 1
ATOM 5482 O O . THR B 1 240 ? -4.48 -3.758 -14.039 1 96.56 240 THR B O 1
ATOM 5485 N N . GLY B 1 241 ? -2.729 -5.188 -13.68 1 97.62 241 GLY B N 1
ATOM 5486 C CA . GLY B 1 241 ? -2.436 -4.586 -12.383 1 97.62 241 GLY B CA 1
ATOM 5487 C C . GLY B 1 241 ? -2.107 -3.107 -12.477 1 97.62 241 GLY B C 1
ATOM 5488 O O . GLY B 1 241 ? -2.582 -2.311 -11.664 1 97.62 241 GLY B O 1
ATOM 5489 N N . ALA B 1 242 ? -1.311 -2.725 -13.477 1 97.38 242 ALA B N 1
ATOM 5490 C CA . ALA B 1 242 ? -0.958 -1.324 -13.688 1 97.38 242 ALA B CA 1
ATOM 5491 C C . ALA B 1 242 ? -2.195 -0.49 -14.008 1 97.38 242 ALA B C 1
ATOM 5493 O O . ALA B 1 242 ? -2.338 0.632 -13.516 1 97.38 242 ALA B O 1
ATOM 5494 N N . ALA B 1 243 ? -3.074 -1.03 -14.797 1 97.62 243 ALA B N 1
ATOM 5495 C CA . ALA B 1 243 ? -4.312 -0.34 -15.148 1 97.62 243 ALA B CA 1
ATOM 5496 C C . ALA B 1 243 ? -5.191 -0.128 -13.922 1 97.62 243 ALA B C 1
ATOM 5498 O O . ALA B 1 243 ? -5.758 0.953 -13.734 1 97.62 243 ALA B O 1
ATOM 5499 N N . ILE B 1 244 ? -5.32 -1.132 -13.133 1 98.25 244 ILE B N 1
ATOM 5500 C CA . ILE B 1 244 ? -6.141 -1.073 -11.93 1 98.25 244 ILE B CA 1
ATOM 5501 C C . ILE B 1 244 ? -5.574 -0.029 -10.969 1 98.25 244 ILE B C 1
ATOM 5503 O O . ILE B 1 244 ? -6.32 0.789 -10.422 1 98.25 244 ILE B O 1
ATOM 5507 N N . MET B 1 245 ? -4.262 -0.086 -10.758 1 98.38 245 MET B N 1
ATOM 5508 C CA . MET B 1 245 ? -3.627 0.882 -9.867 1 98.38 245 MET B CA 1
ATOM 5509 C C . MET B 1 245 ? -3.824 2.305 -10.383 1 98.38 245 MET B C 1
ATOM 5511 O O . MET B 1 245 ? -4.102 3.217 -9.602 1 98.38 245 MET B O 1
ATOM 5515 N N . SER B 1 246 ? -3.676 2.516 -11.695 1 98.12 246 SER B N 1
ATOM 5516 C CA . SER B 1 246 ? -3.904 3.824 -12.289 1 98.12 246 SER B CA 1
ATOM 5517 C C . SER B 1 246 ? -5.34 4.289 -12.07 1 98.12 246 SER B C 1
ATOM 5519 O O . SER B 1 246 ? -5.578 5.445 -11.719 1 98.12 246 SER B O 1
ATOM 5521 N N . LEU B 1 247 ? -6.273 3.375 -12.289 1 97.81 247 LEU B N 1
ATOM 5522 C CA . LEU B 1 247 ? -7.684 3.693 -12.109 1 97.81 247 LEU B CA 1
ATOM 5523 C C . LEU B 1 247 ? -7.988 4 -10.648 1 97.81 247 LEU B C 1
ATOM 5525 O O . LEU B 1 247 ? -8.758 4.914 -10.344 1 97.81 247 LEU B O 1
ATOM 5529 N N . ALA B 1 248 ? -7.445 3.186 -9.75 1 97.94 248 ALA B N 1
ATOM 5530 C CA . ALA B 1 248 ? -7.633 3.4 -8.32 1 97.94 248 ALA B CA 1
ATOM 5531 C C . ALA B 1 248 ? -7.125 4.777 -7.902 1 97.94 248 ALA B C 1
ATOM 5533 O O . ALA B 1 248 ? -7.715 5.422 -7.031 1 97.94 248 ALA B O 1
ATOM 5534 N N . ALA B 1 249 ? -6.008 5.219 -8.5 1 96.75 249 ALA B N 1
ATOM 5535 C CA . ALA B 1 249 ? -5.438 6.535 -8.227 1 96.75 249 ALA B CA 1
ATOM 5536 C C . ALA B 1 249 ? -6.418 7.645 -8.594 1 96.75 249 ALA B C 1
ATOM 5538 O O . ALA B 1 249 ? -6.484 8.672 -7.918 1 96.75 249 ALA B O 1
ATOM 5539 N N . GLN B 1 250 ? -7.223 7.41 -9.539 1 93.94 250 GLN B N 1
ATOM 5540 C CA . GLN B 1 250 ? -8.07 8.445 -10.133 1 93.94 250 GLN B CA 1
ATOM 5541 C C . GLN B 1 250 ? -9.477 8.406 -9.547 1 93.94 250 GLN B C 1
ATOM 5543 O O . GLN B 1 250 ? -10.297 9.281 -9.828 1 93.94 250 GLN B O 1
ATOM 5548 N N . SER B 1 251 ? -9.773 7.398 -8.734 1 93.25 251 SER B N 1
ATOM 5549 C CA . SER B 1 251 ? -11.141 7.184 -8.281 1 93.25 251 SER B CA 1
ATOM 5550 C C . SER B 1 251 ? -11.25 7.309 -6.766 1 93.25 251 SER B C 1
ATOM 5552 O O . SER B 1 251 ? -11.922 6.504 -6.117 1 93.25 251 SER B O 1
ATOM 5554 N N . GLY B 1 252 ? -10.492 8.344 -6.191 1 90.88 252 GLY B N 1
ATOM 5555 C CA . GLY B 1 252 ? -10.516 8.555 -4.75 1 90.88 252 GLY B CA 1
ATOM 5556 C C . GLY B 1 252 ? -9.289 7.992 -4.047 1 90.88 252 GLY B C 1
ATOM 5557 O O . GLY B 1 252 ? -9.312 7.773 -2.832 1 90.88 252 GLY B O 1
ATOM 5558 N N . ILE B 1 253 ? -8.281 7.707 -4.75 1 92.81 253 ILE B N 1
ATOM 5559 C CA . ILE B 1 253 ? -6.965 7.211 -4.348 1 92.81 253 ILE B CA 1
ATOM 5560 C C . ILE B 1 253 ? -7.125 5.988 -3.451 1 92.81 253 ILE B C 1
ATOM 5562 O O . ILE B 1 253 ? -6.785 6.027 -2.268 1 92.81 253 ILE B O 1
ATOM 5566 N N . LYS B 1 254 ? -7.418 4.941 -3.877 1 95.88 254 LYS B N 1
ATOM 5567 C CA . LYS B 1 254 ? -7.688 3.709 -3.141 1 95.88 254 LYS B CA 1
ATOM 5568 C C . LYS B 1 254 ? -6.434 2.842 -3.047 1 95.88 254 LYS B C 1
ATOM 5570 O O . LYS B 1 254 ? -5.695 2.697 -4.023 1 95.88 254 LYS B O 1
ATOM 5575 N N . PRO B 1 255 ? -6.172 2.322 -1.813 1 97.56 255 PRO B N 1
ATOM 5576 C CA . PRO B 1 255 ? -5.102 1.321 -1.757 1 97.56 255 PRO B CA 1
ATOM 5577 C C . PRO B 1 255 ? -5.414 0.076 -2.584 1 97.56 255 PRO B C 1
ATOM 5579 O O . PRO B 1 255 ? -6.582 -0.29 -2.736 1 97.56 255 PRO B O 1
ATOM 5582 N N . VAL B 1 256 ? -4.34 -0.53 -3.109 1 98.12 256 VAL B N 1
ATOM 5583 C CA . VAL B 1 256 ? -4.488 -1.758 -3.885 1 98.12 256 VAL B CA 1
ATOM 5584 C C . VAL B 1 256 ? -3.498 -2.807 -3.387 1 98.12 256 VAL B C 1
ATOM 5586 O O . VAL B 1 256 ? -2.414 -2.467 -2.906 1 98.12 256 VAL B O 1
ATOM 5589 N N . THR B 1 257 ? -3.854 -4.055 -3.365 1 98.06 257 THR B N 1
ATOM 5590 C CA . THR B 1 257 ? -2.967 -5.211 -3.279 1 98.06 257 THR B CA 1
ATOM 5591 C C . THR B 1 257 ? -2.91 -5.945 -4.613 1 98.06 257 THR B C 1
ATOM 5593 O O . THR B 1 257 ? -3.947 -6.289 -5.188 1 98.06 257 THR B O 1
ATOM 5596 N N . LEU B 1 258 ? -1.665 -6.129 -5.07 1 98.12 258 LEU B N 1
ATOM 5597 C CA . LEU B 1 258 ? -1.462 -6.641 -6.422 1 98.12 258 LEU B CA 1
ATOM 5598 C C . LEU B 1 258 ? -0.568 -7.879 -6.402 1 98.12 258 LEU B C 1
ATOM 5600 O O . LEU B 1 258 ? 0.605 -7.797 -6.031 1 98.12 258 LEU B O 1
ATOM 5604 N N . GLU B 1 259 ? -1.082 -8.969 -6.66 1 97.56 259 GLU B N 1
ATOM 5605 C CA . GLU B 1 259 ? -0.302 -10.156 -6.992 1 97.56 259 GLU B CA 1
ATOM 5606 C C . GLU B 1 259 ? -0.304 -10.422 -8.492 1 97.56 259 GLU B C 1
ATOM 5608 O O . GLU B 1 259 ? -1.329 -10.805 -9.062 1 97.56 259 GLU B O 1
ATOM 5613 N N . LEU B 1 260 ? 0.861 -10.32 -9.117 1 97.69 260 LEU B N 1
ATOM 5614 C CA . LEU B 1 260 ? 0.891 -10.211 -10.57 1 97.69 260 LEU B CA 1
ATOM 5615 C C . LEU B 1 260 ? 1.794 -11.281 -11.172 1 97.69 260 LEU B C 1
ATOM 5617 O O . LEU B 1 260 ? 1.916 -12.383 -10.625 1 97.69 260 LEU B O 1
ATOM 5621 N N . GLY B 1 261 ? 2.24 -11.055 -12.359 1 95.69 261 GLY B N 1
ATOM 5622 C CA . GLY B 1 261 ? 2.928 -12.094 -13.109 1 95.69 261 GLY B CA 1
ATOM 5623 C C . GLY B 1 261 ? 4.281 -12.453 -12.531 1 95.69 261 GLY B C 1
ATOM 5624 O O . GLY B 1 261 ? 4.75 -11.812 -11.586 1 95.69 261 GLY B O 1
ATOM 5625 N N . GLY B 1 262 ? 4.832 -13.562 -13.039 1 96.19 262 GLY B N 1
ATOM 5626 C CA . GLY B 1 262 ? 6.125 -14.039 -12.578 1 96.19 262 GLY B CA 1
ATOM 5627 C C . GLY B 1 262 ? 6.934 -14.719 -13.672 1 96.19 262 GLY B C 1
ATOM 5628 O O . GLY B 1 262 ? 6.387 -15.109 -14.703 1 96.19 262 GLY B O 1
ATOM 5629 N N . LYS B 1 263 ? 8.195 -14.773 -13.57 1 97.69 263 LYS B N 1
ATOM 5630 C CA . LYS B 1 263 ? 9.203 -15.516 -14.32 1 97.69 263 LYS B CA 1
ATOM 5631 C C . LYS B 1 263 ? 10.195 -16.188 -13.375 1 97.69 263 LYS B C 1
ATOM 5633 O O . LYS B 1 263 ? 11.383 -15.867 -13.383 1 97.69 263 LYS B O 1
ATOM 5638 N N . SER B 1 264 ? 9.672 -17.156 -12.664 1 98.5 264 SER B N 1
ATOM 5639 C CA . SER B 1 264 ? 10.297 -17.672 -11.445 1 98.5 264 SER B CA 1
ATOM 5640 C C . SER B 1 264 ? 11.469 -18.594 -11.773 1 98.5 264 SER B C 1
ATOM 5642 O O . SER B 1 264 ? 11.297 -19.594 -12.477 1 98.5 264 SER B O 1
ATOM 5644 N N . PRO B 1 265 ? 12.648 -18.344 -11.234 1 98.75 265 PRO B N 1
ATOM 5645 C CA . PRO B 1 265 ? 13.812 -19.203 -11.445 1 98.75 265 PRO B CA 1
ATOM 5646 C C . PRO B 1 265 ? 13.867 -20.375 -10.461 1 98.75 265 PRO B C 1
ATOM 5648 O O . PRO B 1 265 ? 13.43 -20.234 -9.32 1 98.75 265 PRO B O 1
ATOM 5651 N N . GLN B 1 266 ? 14.305 -21.453 -10.969 1 98.81 266 GLN B N 1
ATOM 5652 C CA . GLN B 1 266 ? 14.719 -22.625 -10.188 1 98.81 266 GLN B CA 1
ATOM 5653 C C . GLN B 1 266 ? 16.234 -22.797 -10.234 1 98.81 266 GLN B C 1
ATOM 5655 O O . GLN B 1 266 ? 16.781 -23.172 -11.273 1 98.81 266 GLN B O 1
ATOM 5660 N N . LEU B 1 267 ? 16.828 -22.469 -9.18 1 98.81 267 LEU B N 1
ATOM 5661 C CA . LEU B 1 267 ? 18.281 -22.625 -9.094 1 98.81 267 LEU B CA 1
ATOM 5662 C C . LEU B 1 267 ? 18.641 -24.031 -8.594 1 98.81 267 LEU B C 1
ATOM 5664 O O . LEU B 1 267 ? 18.344 -24.375 -7.449 1 98.81 267 LEU B O 1
ATOM 5668 N N . VAL B 1 268 ? 19.297 -24.844 -9.43 1 98.88 268 VAL B N 1
ATOM 5669 C CA . VAL B 1 268 ? 19.641 -26.219 -9.07 1 98.88 268 VAL B CA 1
ATOM 5670 C C . VAL B 1 268 ? 21.156 -26.359 -8.977 1 98.88 268 VAL B C 1
ATOM 5672 O O . VAL B 1 268 ? 21.859 -26.234 -9.977 1 98.88 268 VAL B O 1
ATOM 5675 N N . LEU B 1 269 ? 21.625 -26.641 -7.805 1 98.75 269 LEU B N 1
ATOM 5676 C CA . LEU B 1 269 ? 23.047 -26.828 -7.586 1 98.75 269 LEU B CA 1
ATOM 5677 C C . LEU B 1 269 ? 23.438 -28.297 -7.723 1 98.75 269 LEU B C 1
ATOM 5679 O O . LEU B 1 269 ? 22.578 -29.188 -7.676 1 98.75 269 LEU B O 1
ATOM 5683 N N . ALA B 1 270 ? 24.734 -28.578 -7.832 1 98.31 270 ALA B N 1
ATOM 5684 C CA . ALA B 1 270 ? 25.25 -29.906 -8.094 1 98.31 270 ALA B CA 1
ATOM 5685 C C . ALA B 1 270 ? 25.031 -30.828 -6.895 1 98.31 270 ALA B C 1
ATOM 5687 O O . ALA B 1 270 ? 24.953 -32.062 -7.043 1 98.31 270 ALA B O 1
ATOM 5688 N N . ASP B 1 271 ? 24.875 -30.25 -5.762 1 97.88 271 ASP B N 1
ATOM 5689 C CA . ASP B 1 271 ? 24.719 -31.047 -4.547 1 97.88 271 ASP B CA 1
ATOM 5690 C C . ASP B 1 271 ? 23.25 -31.172 -4.152 1 97.88 271 ASP B C 1
ATOM 5692 O O . ASP B 1 271 ? 22.938 -31.375 -2.977 1 97.88 271 ASP B O 1
ATOM 5696 N N . ALA B 1 272 ? 22.328 -30.984 -5.109 1 97.25 272 ALA B N 1
ATOM 5697 C CA . ALA B 1 272 ? 20.891 -30.969 -4.852 1 97.25 272 ALA B CA 1
ATOM 5698 C C . ALA B 1 272 ? 20.391 -32.344 -4.445 1 97.25 272 ALA B C 1
ATOM 5700 O O . ALA B 1 272 ? 19.266 -32.469 -3.938 1 97.25 272 ALA B O 1
ATOM 5701 N N . GLY B 1 273 ? 21.203 -33.406 -4.586 1 96.12 273 GLY B N 1
ATOM 5702 C CA . GLY B 1 273 ? 20.797 -34.75 -4.199 1 96.12 273 GLY B CA 1
ATOM 5703 C C . GLY B 1 273 ? 20.531 -35.656 -5.383 1 96.12 273 GLY B C 1
ATOM 5704 O O . GLY B 1 273 ? 21.234 -35.594 -6.395 1 96.12 273 GLY B O 1
ATOM 5705 N N . ASP B 1 274 ? 19.516 -36.531 -5.168 1 97.12 274 ASP B N 1
ATOM 5706 C CA . ASP B 1 274 ? 19.156 -37.5 -6.215 1 97.12 274 ASP B CA 1
ATOM 5707 C C . ASP B 1 274 ? 18.547 -36.781 -7.418 1 97.12 274 ASP B C 1
ATOM 5709 O O . ASP B 1 274 ? 17.5 -36.125 -7.297 1 97.12 274 ASP B O 1
ATOM 5713 N N . LEU B 1 275 ? 19.109 -36.906 -8.547 1 97.62 275 LEU B N 1
ATOM 5714 C CA . LEU B 1 275 ? 18.75 -36.125 -9.727 1 97.62 275 LEU B CA 1
ATOM 5715 C C . LEU B 1 275 ? 17.344 -36.5 -10.219 1 97.62 275 LEU B C 1
ATOM 5717 O O . LEU B 1 275 ? 16.656 -35.688 -10.828 1 97.62 275 LEU B O 1
ATOM 5721 N N . ASP B 1 276 ? 16.969 -37.75 -9.969 1 97.94 276 ASP B N 1
ATOM 5722 C CA . ASP B 1 276 ? 15.617 -38.125 -10.359 1 97.94 276 ASP B CA 1
ATOM 5723 C C . ASP B 1 276 ? 14.578 -37.375 -9.531 1 97.94 276 ASP B C 1
ATOM 5725 O O . ASP B 1 276 ? 13.562 -36.938 -10.07 1 97.94 276 ASP B O 1
ATOM 5729 N N . VAL B 1 277 ? 14.875 -37.281 -8.305 1 97.31 277 VAL B N 1
ATOM 5730 C CA . VAL B 1 277 ? 13.977 -36.594 -7.391 1 97.31 277 VAL B CA 1
ATOM 5731 C C . VAL B 1 277 ? 13.938 -35.094 -7.754 1 97.31 277 VAL B C 1
ATOM 5733 O O . VAL B 1 277 ? 12.859 -34.5 -7.836 1 97.31 277 VAL B O 1
ATOM 5736 N N . VAL B 1 278 ? 15.086 -34.562 -7.977 1 97.88 278 VAL B N 1
ATOM 5737 C CA . VAL B 1 278 ? 15.203 -33.156 -8.32 1 97.88 278 VAL B CA 1
ATOM 5738 C C . VAL B 1 278 ? 14.5 -32.875 -9.648 1 97.88 278 VAL B C 1
ATOM 5740 O O . VAL B 1 278 ? 13.766 -31.891 -9.789 1 97.88 278 VAL B O 1
ATOM 5743 N N . ALA B 1 279 ? 14.688 -33.75 -10.625 1 98.56 279 ALA B N 1
ATOM 5744 C CA . ALA B 1 279 ? 14.039 -33.625 -11.922 1 98.56 279 ALA B CA 1
ATOM 5745 C C . ALA B 1 279 ? 12.516 -33.625 -11.773 1 98.56 279 ALA B C 1
ATOM 5747 O O . ALA B 1 279 ? 11.82 -32.875 -12.477 1 98.56 279 ALA B O 1
ATOM 5748 N N . GLY B 1 280 ? 12.102 -34.531 -10.914 1 97.81 280 GLY B N 1
ATOM 5749 C CA . GLY B 1 280 ? 10.68 -34.562 -10.641 1 97.81 280 GLY B CA 1
ATOM 5750 C C . GLY B 1 280 ? 10.141 -33.25 -10.109 1 97.81 280 GLY B C 1
ATOM 5751 O O . GLY B 1 280 ? 9.125 -32.75 -10.594 1 97.81 280 GLY B O 1
ATOM 5752 N N . ARG B 1 281 ? 10.82 -32.656 -9.188 1 96.81 281 ARG B N 1
ATOM 5753 C CA . ARG B 1 281 ? 10.422 -31.391 -8.578 1 96.81 281 ARG B CA 1
ATOM 5754 C C . ARG B 1 281 ? 10.477 -30.25 -9.594 1 96.81 281 ARG B C 1
ATOM 5756 O O . ARG B 1 281 ? 9.547 -29.453 -9.688 1 96.81 281 ARG B O 1
ATOM 5763 N N . VAL B 1 282 ? 11.531 -30.188 -10.273 1 98.44 282 VAL B N 1
ATOM 5764 C CA . VAL B 1 282 ? 11.781 -29.109 -11.227 1 98.44 282 VAL B CA 1
ATOM 5765 C C . VAL B 1 282 ? 10.766 -29.188 -12.367 1 98.44 282 VAL B C 1
ATOM 5767 O O . VAL B 1 282 ? 10.25 -28.156 -12.805 1 98.44 282 VAL B O 1
ATOM 5770 N N . SER B 1 283 ? 10.484 -30.422 -12.852 1 98.44 283 SER B N 1
ATOM 5771 C CA . SER B 1 283 ? 9.516 -30.594 -13.93 1 98.44 283 SER B CA 1
ATOM 5772 C C . SER B 1 283 ? 8.109 -30.219 -13.477 1 98.44 283 SER B C 1
ATOM 5774 O O . SER B 1 283 ? 7.363 -29.562 -14.211 1 98.44 283 SER B O 1
ATOM 5776 N N . ALA B 1 284 ? 7.785 -30.641 -12.305 1 97.69 284 ALA B N 1
ATOM 5777 C CA . ALA B 1 284 ? 6.461 -30.328 -11.766 1 97.69 284 ALA B CA 1
ATOM 5778 C C . ALA B 1 284 ? 6.258 -28.828 -11.641 1 97.69 284 ALA B C 1
ATOM 5780 O O . ALA B 1 284 ? 5.145 -28.328 -11.836 1 97.69 284 ALA B O 1
ATOM 5781 N N . ALA B 1 285 ? 7.309 -28.109 -11.383 1 98.06 285 ALA B N 1
ATOM 5782 C CA . ALA B 1 285 ? 7.242 -26.688 -11.117 1 98.06 285 ALA B CA 1
ATOM 5783 C C . ALA B 1 285 ? 6.805 -25.906 -12.359 1 98.06 285 ALA B C 1
ATOM 5785 O O . ALA B 1 285 ? 6.188 -24.844 -12.258 1 98.06 285 ALA B O 1
ATOM 5786 N N . PHE B 1 286 ? 7.105 -26.344 -13.539 1 98 286 PHE B N 1
ATOM 5787 C CA . PHE B 1 286 ? 6.68 -25.578 -14.711 1 98 286 PHE B CA 1
ATOM 5788 C C . PHE B 1 286 ? 5.547 -26.297 -15.438 1 98 286 PHE B C 1
ATOM 5790 O O . PHE B 1 286 ? 4.918 -25.734 -16.328 1 98 286 PHE B O 1
ATOM 5797 N N . MET B 1 287 ? 5.184 -27.547 -14.992 1 98.19 287 MET B N 1
ATOM 5798 C CA . MET B 1 287 ? 4.164 -28.312 -15.703 1 98.19 287 MET B CA 1
ATOM 5799 C C . MET B 1 287 ? 2.852 -28.328 -14.93 1 98.19 287 MET B C 1
ATOM 5801 O O . MET B 1 287 ? 1.8 -28.641 -15.492 1 98.19 287 MET B O 1
ATOM 5805 N N . ALA B 1 288 ? 2.932 -28.047 -13.586 1 96.62 288 ALA B N 1
ATOM 5806 C CA . ALA B 1 288 ? 1.707 -28.031 -12.789 1 96.62 288 ALA B CA 1
ATOM 5807 C C . ALA B 1 288 ? 0.662 -27.109 -13.414 1 96.62 288 ALA B C 1
ATOM 5809 O O . ALA B 1 288 ? 0.978 -26 -13.828 1 96.62 288 ALA B O 1
ATOM 5810 N N . ASN B 1 289 ? -0.575 -27.656 -13.562 1 97.69 289 ASN B N 1
ATOM 5811 C CA . ASN B 1 289 ? -1.667 -26.922 -14.188 1 97.69 289 ASN B CA 1
ATOM 5812 C C . ASN B 1 289 ? -1.285 -26.422 -15.578 1 97.69 289 ASN B C 1
ATOM 5814 O O . ASN B 1 289 ? -1.655 -25.312 -15.969 1 97.69 289 ASN B O 1
ATOM 5818 N N . ALA B 1 290 ? -0.442 -27.203 -16.234 1 97.75 290 ALA B N 1
ATOM 5819 C CA . ALA B 1 290 ? 0.105 -26.891 -17.547 1 97.75 290 ALA B CA 1
ATOM 5820 C C . ALA B 1 290 ? 0.81 -25.547 -17.547 1 97.75 290 ALA B C 1
ATOM 5822 O O . ALA B 1 290 ? 0.666 -24.75 -18.484 1 97.75 290 ALA B O 1
ATOM 5823 N N . GLY B 1 291 ? 1.487 -25.234 -16.484 1 98.19 291 GLY B N 1
ATOM 5824 C CA . GLY B 1 291 ? 2.289 -24.031 -16.375 1 98.19 291 GLY B CA 1
ATOM 5825 C C . GLY B 1 291 ? 1.46 -22.781 -16.156 1 98.19 291 GLY B C 1
ATOM 5826 O O . GLY B 1 291 ? 2.002 -21.672 -16.078 1 98.19 291 GLY B O 1
ATOM 5827 N N . GLN B 1 292 ? 0.129 -22.906 -16.031 1 98.25 292 GLN B N 1
ATOM 5828 C CA . GLN B 1 292 ? -0.762 -21.781 -15.797 1 98.25 292 GLN B CA 1
ATOM 5829 C C . GLN B 1 292 ? -0.836 -21.438 -14.312 1 98.25 292 GLN B C 1
ATOM 5831 O O . GLN B 1 292 ? -1.921 -21.422 -13.727 1 98.25 292 GLN B O 1
ATOM 5836 N N . VAL B 1 293 ? 0.319 -21.188 -13.758 1 97.31 293 VAL B N 1
ATOM 5837 C CA . VAL B 1 293 ? 0.544 -20.828 -12.367 1 97.31 293 VAL B CA 1
ATOM 5838 C C . VAL B 1 293 ? 1.457 -19.609 -12.281 1 97.31 293 VAL B C 1
ATOM 5840 O O . VAL B 1 293 ? 2.539 -19.594 -12.875 1 97.31 293 VAL B O 1
ATOM 5843 N N . CYS B 1 294 ? 1.063 -18.609 -11.562 1 95.88 294 CYS B N 1
ATOM 5844 C CA . CYS B 1 294 ? 1.832 -17.375 -11.508 1 95.88 294 CYS B CA 1
ATOM 5845 C C . CYS B 1 294 ? 3.225 -17.625 -10.938 1 95.88 294 CYS B C 1
ATOM 5847 O O . CYS B 1 294 ? 4.18 -16.938 -11.305 1 95.88 294 CYS B O 1
ATOM 5849 N N . THR B 1 295 ? 3.348 -18.672 -10.07 1 97 295 THR B N 1
ATOM 5850 C CA . THR B 1 295 ? 4.629 -18.984 -9.453 1 97 295 THR B CA 1
ATOM 5851 C C . THR B 1 295 ? 5.34 -20.094 -10.211 1 97 295 THR B C 1
ATOM 5853 O O . THR B 1 295 ? 6.301 -20.688 -9.703 1 97 295 THR B O 1
ATOM 5856 N N . ALA B 1 296 ? 4.918 -20.453 -11.359 1 97.94 296 ALA B N 1
ATOM 5857 C CA . ALA B 1 296 ? 5.527 -21.562 -12.102 1 97.94 296 ALA B CA 1
ATOM 5858 C C . ALA B 1 296 ? 7.031 -21.344 -12.258 1 97.94 296 ALA B C 1
ATOM 5860 O O . ALA B 1 296 ? 7.484 -20.234 -12.531 1 97.94 296 ALA B O 1
ATOM 5861 N N . GLY B 1 297 ? 7.848 -22.406 -12.031 1 98.38 297 GLY B N 1
ATOM 5862 C CA . GLY B 1 297 ? 9.289 -22.375 -12.219 1 98.38 297 GLY B CA 1
ATOM 5863 C C . GLY B 1 297 ? 9.703 -22.406 -13.68 1 98.38 297 GLY B C 1
ATOM 5864 O O . GLY B 1 297 ? 10.305 -23.375 -14.133 1 98.38 297 GLY B O 1
ATOM 5865 N N . SER B 1 298 ? 9.539 -21.312 -14.367 1 98.44 298 SER B N 1
ATOM 5866 C CA . SER B 1 298 ? 9.641 -21.297 -15.828 1 98.44 298 SER B CA 1
ATOM 5867 C C . SER B 1 298 ? 11.07 -21.016 -16.281 1 98.44 298 SER B C 1
ATOM 5869 O O . SER B 1 298 ? 11.344 -20.922 -17.469 1 98.44 298 SER B O 1
ATOM 5871 N N . ARG B 1 299 ? 12.008 -20.812 -15.375 1 98.75 299 ARG B N 1
ATOM 5872 C CA . ARG B 1 299 ? 13.43 -20.688 -15.672 1 98.75 299 ARG B CA 1
ATOM 5873 C C . ARG B 1 299 ? 14.25 -21.688 -14.867 1 98.75 299 ARG B C 1
ATOM 5875 O O . ARG B 1 299 ? 14.312 -21.594 -13.641 1 98.75 299 ARG B O 1
ATOM 5882 N N . ILE B 1 300 ? 14.828 -22.609 -15.555 1 98.81 300 ILE B N 1
ATOM 5883 C CA . ILE B 1 300 ? 15.664 -23.609 -14.914 1 98.81 300 ILE B CA 1
ATOM 5884 C C . ILE B 1 300 ? 17.125 -23.219 -15.047 1 98.81 300 ILE B C 1
ATOM 5886 O O . ILE B 1 300 ? 17.672 -23.188 -16.156 1 98.81 300 ILE B O 1
ATOM 5890 N N . LEU B 1 301 ? 17.719 -22.859 -13.969 1 98.81 301 LEU B N 1
ATOM 5891 C CA . LEU B 1 301 ? 19.125 -22.516 -13.891 1 98.81 301 LEU B CA 1
ATOM 5892 C C . LEU B 1 301 ? 19.922 -23.594 -13.172 1 98.81 301 LEU B C 1
ATOM 5894 O O . LEU B 1 301 ? 19.766 -23.781 -11.961 1 98.81 301 LEU B O 1
ATOM 5898 N N . VAL B 1 302 ? 20.766 -24.297 -13.875 1 98.81 302 VAL B N 1
ATOM 5899 C CA . VAL B 1 302 ? 21.375 -25.516 -13.336 1 98.81 302 VAL B CA 1
ATOM 5900 C C . VAL B 1 302 ? 22.891 -25.391 -13.375 1 98.81 302 VAL B C 1
ATOM 5902 O O . VAL B 1 302 ? 23.453 -24.875 -14.344 1 98.81 302 VAL B O 1
ATOM 5905 N N . GLU B 1 303 ? 23.516 -25.828 -12.32 1 98.62 303 GLU B N 1
ATOM 5906 C CA . GLU B 1 303 ? 24.984 -25.891 -12.305 1 98.62 303 GLU B CA 1
ATOM 5907 C C . GLU B 1 303 ? 25.5 -26.781 -13.438 1 98.62 303 GLU B C 1
ATOM 5909 O O . GLU B 1 303 ? 25 -27.875 -13.656 1 98.62 303 GLU B O 1
ATOM 5914 N N . LYS B 1 304 ? 26.516 -26.312 -14.062 1 98.19 304 LYS B N 1
ATOM 5915 C CA . LYS B 1 304 ? 27 -26.891 -15.312 1 98.19 304 LYS B CA 1
ATOM 5916 C C . LYS B 1 304 ? 27.359 -28.359 -15.141 1 98.19 304 LYS B C 1
ATOM 5918 O O . LYS B 1 304 ? 27.094 -29.188 -16.016 1 98.19 304 LYS B O 1
ATOM 5923 N N . LYS B 1 305 ? 27.812 -28.719 -14.055 1 97.06 305 LYS B N 1
ATOM 5924 C CA . LYS B 1 305 ? 28.328 -30.062 -13.781 1 97.06 305 LYS B CA 1
ATOM 5925 C C . LYS B 1 305 ? 27.219 -31.109 -13.922 1 97.06 305 LYS B C 1
ATOM 5927 O O . LYS B 1 305 ? 27.484 -32.25 -14.266 1 97.06 305 LYS B O 1
ATOM 5932 N N . ILE B 1 306 ? 26.016 -30.75 -13.672 1 98.31 306 ILE B N 1
ATOM 5933 C CA . ILE B 1 306 ? 24.953 -31.75 -13.656 1 98.31 306 ILE B CA 1
ATOM 5934 C C . ILE B 1 306 ? 23.906 -31.391 -14.711 1 98.31 306 ILE B C 1
ATOM 5936 O O . ILE B 1 306 ? 22.844 -32.031 -14.781 1 98.31 306 ILE B O 1
ATOM 5940 N N . ALA B 1 307 ? 24.094 -30.453 -15.547 1 98.5 307 ALA B N 1
ATOM 5941 C CA . ALA B 1 307 ? 23.078 -29.859 -16.422 1 98.5 307 ALA B CA 1
ATOM 5942 C C . ALA B 1 307 ? 22.547 -30.891 -17.422 1 98.5 307 ALA B C 1
ATOM 5944 O O . ALA B 1 307 ? 21.344 -31.094 -17.531 1 98.5 307 ALA B O 1
ATOM 5945 N N . ASP B 1 308 ? 23.484 -31.562 -18.094 1 98.31 308 ASP B N 1
ATOM 5946 C CA . ASP B 1 308 ? 23.078 -32.5 -19.125 1 98.31 308 ASP B CA 1
ATOM 5947 C C . ASP B 1 308 ? 22.234 -33.625 -18.531 1 98.31 308 ASP B C 1
ATOM 5949 O O . ASP B 1 308 ? 21.188 -33.969 -19.078 1 98.31 308 ASP B O 1
ATOM 5953 N N . GLU B 1 309 ? 22.703 -34.156 -17.438 1 98.5 309 GLU B N 1
ATOM 5954 C CA . GLU B 1 309 ? 22 -35.25 -16.812 1 98.5 309 GLU B CA 1
ATOM 5955 C C . GLU B 1 309 ? 20.625 -34.812 -16.297 1 98.5 309 GLU B C 1
ATOM 5957 O O . GLU B 1 309 ? 19.641 -35.562 -16.469 1 98.5 309 GLU B O 1
ATOM 5962 N N . LEU B 1 310 ? 20.578 -33.688 -15.672 1 98.69 310 LEU B N 1
ATOM 5963 C CA . LEU B 1 310 ? 19.297 -33.188 -15.141 1 98.69 310 LEU B CA 1
ATOM 5964 C C . LEU B 1 310 ? 18.312 -32.906 -16.266 1 98.69 310 LEU B C 1
ATOM 5966 O O . LEU B 1 310 ? 17.141 -33.281 -16.172 1 98.69 310 LEU B O 1
ATOM 5970 N N . ILE B 1 311 ? 18.734 -32.25 -17.328 1 98.62 311 ILE B N 1
ATOM 5971 C CA . ILE B 1 311 ? 17.875 -31.859 -18.438 1 98.62 311 ILE B CA 1
ATOM 5972 C C . ILE B 1 311 ? 17.312 -33.125 -19.109 1 98.62 311 ILE B C 1
ATOM 5974 O O . ILE B 1 311 ? 16.141 -33.156 -19.469 1 98.62 311 ILE B O 1
ATOM 5978 N N . GLU B 1 312 ? 18.172 -34.125 -19.266 1 98.62 312 GLU B N 1
ATOM 5979 C CA . GLU B 1 312 ? 17.703 -35.375 -19.844 1 98.62 312 GLU B CA 1
ATOM 5980 C C . GLU B 1 312 ? 16.578 -35.969 -19.016 1 98.62 312 GLU B C 1
ATOM 5982 O O . GLU B 1 312 ? 15.57 -36.438 -19.562 1 98.62 312 GLU B O 1
ATOM 5987 N N . ARG B 1 313 ? 16.75 -36 -17.734 1 98.62 313 ARG B N 1
ATOM 5988 C CA . ARG B 1 313 ? 15.734 -36.531 -16.844 1 98.62 313 ARG B CA 1
ATOM 5989 C C . ARG B 1 313 ? 14.469 -35.688 -16.891 1 98.62 313 ARG B C 1
ATOM 5991 O O . ARG B 1 313 ? 13.359 -36.219 -16.781 1 98.62 313 ARG B O 1
ATOM 5998 N N . ILE B 1 314 ? 14.617 -34.375 -16.984 1 98.75 314 ILE B N 1
ATOM 5999 C CA . ILE B 1 314 ? 13.461 -33.5 -17.094 1 98.75 314 ILE B CA 1
ATOM 6000 C C . ILE B 1 314 ? 12.703 -33.781 -18.391 1 98.75 314 ILE B C 1
ATOM 6002 O O . ILE B 1 314 ? 11.469 -33.875 -18.391 1 98.75 314 ILE B O 1
ATOM 6006 N N . VAL B 1 315 ? 13.438 -33.969 -19.5 1 98.69 315 VAL B N 1
ATOM 6007 C CA . VAL B 1 315 ? 12.828 -34.312 -20.781 1 98.69 315 VAL B CA 1
ATOM 6008 C C . VAL B 1 315 ? 12.031 -35.594 -20.656 1 98.69 315 VAL B C 1
ATOM 6010 O O . VAL B 1 315 ? 10.922 -35.719 -21.172 1 98.69 315 VAL B O 1
ATOM 6013 N N . ASP B 1 316 ? 12.609 -36.562 -19.953 1 98.44 316 ASP B N 1
ATOM 6014 C CA . ASP B 1 316 ? 11.922 -37.812 -19.719 1 98.44 316 ASP B CA 1
ATOM 6015 C C . ASP B 1 316 ? 10.602 -37.594 -18.984 1 98.44 316 ASP B C 1
ATOM 6017 O O . ASP B 1 316 ? 9.586 -38.219 -19.312 1 98.44 316 ASP B O 1
ATOM 6021 N N . LYS B 1 317 ? 10.688 -36.75 -18 1 98.19 317 LYS B N 1
ATOM 6022 C CA . LYS B 1 317 ? 9.477 -36.469 -17.234 1 98.19 317 LYS B CA 1
ATOM 6023 C C . LYS B 1 317 ? 8.398 -35.844 -18.109 1 98.19 317 LYS B C 1
ATOM 6025 O O . LYS B 1 317 ? 7.207 -36.094 -17.922 1 98.19 317 LYS B O 1
ATOM 6030 N N . THR B 1 318 ? 8.719 -35 -19.125 1 97.5 318 THR B N 1
ATOM 6031 C CA . THR B 1 318 ? 7.758 -34.344 -20.016 1 97.5 318 THR B CA 1
ATOM 6032 C C . THR B 1 318 ? 7.039 -35.375 -20.875 1 97.5 318 THR B C 1
ATOM 6034 O O . THR B 1 318 ? 5.938 -35.125 -21.359 1 97.5 318 THR B O 1
ATOM 6037 N N . ARG B 1 319 ? 7.641 -36.562 -21.016 1 96.38 319 ARG B N 1
ATOM 6038 C CA . ARG B 1 319 ? 7.078 -37.594 -21.859 1 96.38 319 ARG B CA 1
ATOM 6039 C C . ARG B 1 319 ? 6.113 -38.5 -21.078 1 96.38 319 ARG B C 1
ATOM 6041 O O . ARG B 1 319 ? 5.352 -39.25 -21.672 1 96.38 319 ARG B O 1
ATOM 6048 N N . GLU B 1 320 ? 6.105 -38.281 -19.797 1 96.88 320 GLU B N 1
ATOM 6049 C CA . GLU B 1 320 ? 5.305 -39.156 -18.938 1 96.88 320 GLU B CA 1
ATOM 6050 C C . GLU B 1 320 ? 3.889 -38.625 -18.781 1 96.88 320 GLU B C 1
ATOM 6052 O O . GLU B 1 320 ? 3.029 -39.281 -18.188 1 96.88 320 GLU B O 1
ATOM 6057 N N . ILE B 1 321 ? 3.586 -37.531 -19.328 1 95.88 321 ILE B N 1
ATOM 6058 C CA . ILE B 1 321 ? 2.318 -36.875 -19.078 1 95.88 321 ILE B CA 1
ATOM 6059 C C . ILE B 1 321 ? 1.183 -37.625 -19.766 1 95.88 321 ILE B C 1
ATOM 6061 O O . ILE B 1 321 ? 1.403 -38.312 -20.766 1 95.88 321 ILE B O 1
ATOM 6065 N N . LYS B 1 322 ? 0.006 -37.5 -19.203 1 95.38 322 LYS B N 1
ATOM 6066 C CA . LYS B 1 322 ? -1.241 -37.969 -19.797 1 95.38 322 LYS B CA 1
ATOM 6067 C C . LYS B 1 322 ? -2.246 -36.844 -19.953 1 95.38 322 LYS B C 1
ATOM 6069 O O . LYS B 1 322 ? -3.045 -36.594 -19.047 1 95.38 322 LYS B O 1
ATOM 6074 N N . ALA B 1 323 ? -2.236 -36.25 -21.141 1 94.75 323 ALA B N 1
ATOM 6075 C CA . ALA B 1 323 ? -3.17 -35.188 -21.438 1 94.75 323 ALA B CA 1
ATOM 6076 C C . ALA B 1 323 ? -4.582 -35.719 -21.641 1 94.75 323 ALA B C 1
ATOM 6078 O O . ALA B 1 323 ? -4.766 -36.781 -22.25 1 94.75 323 ALA B O 1
ATOM 6079 N N . GLY B 1 324 ? -5.535 -35.094 -21.125 1 94 324 GLY B N 1
ATOM 6080 C CA . GLY B 1 324 ? -6.93 -35.5 -21.25 1 94 324 GLY B CA 1
ATOM 6081 C C . GLY B 1 324 ? -7.895 -34.562 -20.562 1 94 324 GLY B C 1
ATOM 6082 O O . GLY B 1 324 ? -7.492 -33.5 -20.078 1 94 324 GLY B O 1
ATOM 6083 N N . PRO B 1 325 ? -9.148 -34.969 -20.625 1 95.44 325 PRO B N 1
ATOM 6084 C CA . PRO B 1 325 ? -10.133 -34.125 -19.969 1 95.44 325 PRO B CA 1
ATOM 6085 C C . PRO B 1 325 ? -9.922 -34.031 -18.469 1 95.44 325 PRO B C 1
ATOM 6087 O O . PRO B 1 325 ? -9.547 -35 -17.828 1 95.44 325 PRO B O 1
ATOM 6090 N N . THR B 1 326 ? -10.219 -32.906 -17.922 1 97.06 326 THR B N 1
ATOM 6091 C CA . THR B 1 326 ? -9.945 -32.625 -16.531 1 97.06 326 THR B CA 1
ATOM 6092 C C . THR B 1 326 ? -10.852 -33.438 -15.617 1 97.06 326 THR B C 1
ATOM 6094 O O . THR B 1 326 ? -10.586 -33.594 -14.422 1 97.06 326 THR B O 1
ATOM 6097 N N . TRP B 1 327 ? -11.93 -34.031 -16.109 1 97.19 327 TRP B N 1
ATOM 6098 C CA . TRP B 1 327 ? -12.859 -34.781 -15.289 1 97.19 327 TRP B CA 1
ATOM 6099 C C . TRP B 1 327 ? -12.547 -36.281 -15.352 1 97.19 327 TRP B C 1
ATOM 6101 O O . TRP B 1 327 ? -13.312 -37.094 -14.836 1 97.19 327 TRP B O 1
ATOM 6111 N N . ASP B 1 328 ? -11.484 -36.656 -16.078 1 95.88 328 ASP B N 1
ATOM 6112 C CA . ASP B 1 328 ? -10.969 -38.031 -16.094 1 95.88 328 ASP B CA 1
ATOM 6113 C C . ASP B 1 328 ? -9.867 -38.219 -15.039 1 95.88 328 ASP B C 1
ATOM 6115 O O . ASP B 1 328 ? -8.852 -37.531 -15.078 1 95.88 328 ASP B O 1
ATOM 6119 N N . GLU B 1 329 ? -10.047 -39.125 -14.188 1 96.12 329 GLU B N 1
ATOM 6120 C CA . GLU B 1 329 ? -9.117 -39.312 -13.078 1 96.12 329 GLU B CA 1
ATOM 6121 C C . GLU B 1 329 ? -7.758 -39.781 -13.57 1 96.12 329 GLU B C 1
ATOM 6123 O O . GLU B 1 329 ? -6.762 -39.688 -12.859 1 96.12 329 GLU B O 1
ATOM 6128 N N . ALA B 1 330 ? -7.656 -40.312 -14.789 1 95.5 330 ALA B N 1
ATOM 6129 C CA . ALA B 1 330 ? -6.406 -40.812 -15.344 1 95.5 330 ALA B CA 1
ATOM 6130 C C . ALA B 1 330 ? -5.566 -39.688 -15.922 1 95.5 330 ALA B C 1
ATOM 6132 O O . ALA B 1 330 ? -4.375 -39.875 -16.203 1 95.5 330 ALA B O 1
ATOM 6133 N N . THR B 1 331 ? -6.211 -38.531 -16.141 1 95.56 331 THR B N 1
ATOM 6134 C CA . THR B 1 331 ? -5.52 -37.375 -16.719 1 95.56 331 THR B CA 1
ATOM 6135 C C . THR B 1 331 ? -4.488 -36.844 -15.742 1 95.56 331 THR B C 1
ATOM 6137 O O . THR B 1 331 ? -4.801 -36.594 -14.57 1 95.56 331 THR B O 1
ATOM 6140 N N . THR B 1 332 ? -3.25 -36.594 -16.203 1 96.44 332 THR B N 1
ATOM 6141 C CA . THR B 1 332 ? -2.205 -36.062 -15.336 1 96.44 332 THR B CA 1
ATOM 6142 C C . THR B 1 332 ? -1.66 -34.75 -15.883 1 96.44 332 THR B C 1
ATOM 6144 O O . THR B 1 332 ? -0.792 -34.125 -15.273 1 96.44 332 THR B O 1
ATOM 6147 N N . PHE B 1 333 ? -2.125 -34.344 -17 1 96.5 333 PHE B N 1
ATOM 6148 C CA . PHE B 1 333 ? -1.652 -33.094 -17.609 1 96.5 333 PHE B CA 1
ATOM 6149 C C . PHE B 1 333 ? -2.822 -32.25 -18.109 1 96.5 333 PHE B C 1
ATOM 6151 O O . PHE B 1 333 ? -3.672 -32.75 -18.859 1 96.5 333 PHE B O 1
ATOM 6158 N N . ALA B 1 334 ? -2.857 -31.047 -17.688 1 96.75 334 ALA B N 1
ATOM 6159 C CA . ALA B 1 334 ? -4.016 -30.172 -17.781 1 96.75 334 ALA B CA 1
ATOM 6160 C C . ALA B 1 334 ? -4.094 -29.531 -19.172 1 96.75 334 ALA B C 1
ATOM 6162 O O . ALA B 1 334 ? -3.078 -29.391 -19.859 1 96.75 334 ALA B O 1
ATOM 6163 N N . PRO B 1 335 ? -5.273 -29.203 -19.609 1 97.12 335 PRO B N 1
ATOM 6164 C CA . PRO B 1 335 ? -5.418 -28.344 -20.797 1 97.12 335 PRO B CA 1
ATOM 6165 C C . PRO B 1 335 ? -5.062 -26.891 -20.516 1 97.12 335 PRO B C 1
ATOM 6167 O O . PRO B 1 335 ? -4.961 -26.484 -19.359 1 97.12 335 PRO B O 1
ATOM 6170 N N . ILE B 1 336 ? -4.75 -26.141 -21.562 1 97.81 336 ILE B N 1
ATOM 6171 C CA . ILE B 1 336 ? -4.68 -24.688 -21.484 1 97.81 336 ILE B CA 1
ATOM 6172 C C . ILE B 1 336 ? -6.09 -24.109 -21.391 1 97.81 336 ILE B C 1
ATOM 6174 O O . ILE B 1 336 ? -7.02 -24.609 -22.031 1 97.81 336 ILE B O 1
ATOM 6178 N N . ILE B 1 337 ? -6.32 -23.094 -20.688 1 98.19 337 ILE B N 1
ATOM 6179 C CA . ILE B 1 337 ? -7.613 -22.594 -20.25 1 98.19 337 ILE B CA 1
ATOM 6180 C C . ILE B 1 337 ? -8.477 -22.219 -21.453 1 98.19 337 ILE B C 1
ATOM 6182 O O . ILE B 1 337 ? -9.703 -22.344 -21.406 1 98.19 337 ILE B O 1
ATOM 6186 N N . SER B 1 338 ? -7.852 -21.75 -22.547 1 97.38 338 SER B N 1
ATOM 6187 C CA . SER B 1 338 ? -8.586 -21.297 -23.719 1 97.38 338 SER B CA 1
ATOM 6188 C C . SER B 1 338 ? -7.746 -21.422 -24.984 1 97.38 338 SER B C 1
ATOM 6190 O O . SER B 1 338 ? -6.52 -21.547 -24.906 1 97.38 338 SER B O 1
ATOM 6192 N N . ARG B 1 339 ? -8.453 -21.375 -26.125 1 95.94 339 ARG B N 1
ATOM 6193 C CA . ARG B 1 339 ? -7.758 -21.391 -27.406 1 95.94 339 ARG B CA 1
ATOM 6194 C C . ARG B 1 339 ? -6.891 -20.156 -27.562 1 95.94 339 ARG B C 1
ATOM 6196 O O . ARG B 1 339 ? -5.766 -20.234 -28.062 1 95.94 339 ARG B O 1
ATOM 6203 N N . ARG B 1 340 ? -7.41 -19.062 -27.141 1 96.62 340 ARG B N 1
ATOM 6204 C CA . ARG B 1 340 ? -6.664 -17.812 -27.219 1 96.62 340 ARG B CA 1
ATOM 6205 C C . ARG B 1 340 ? -5.348 -17.906 -26.453 1 96.62 340 ARG B C 1
ATOM 6207 O O . ARG B 1 340 ? -4.301 -17.484 -26.953 1 96.62 340 ARG B O 1
ATOM 6214 N N . GLN B 1 341 ? -5.391 -18.391 -25.234 1 97.69 341 GLN B N 1
ATOM 6215 C CA . GLN B 1 341 ? -4.184 -18.562 -24.438 1 97.69 341 GLN B CA 1
ATOM 6216 C C . GLN B 1 341 ? -3.23 -19.562 -25.078 1 97.69 341 GLN B C 1
ATOM 6218 O O . GLN B 1 341 ? -2.014 -19.375 -25.047 1 97.69 341 GLN B O 1
ATOM 6223 N N . LEU B 1 342 ? -3.797 -20.672 -25.609 1 97.44 342 LEU B N 1
ATOM 6224 C CA . LEU B 1 342 ? -2.98 -21.656 -26.312 1 97.44 342 LEU B CA 1
ATOM 6225 C C . LEU B 1 342 ? -2.217 -21.016 -27.453 1 97.44 342 LEU B C 1
ATOM 6227 O O . LEU B 1 342 ? -1.011 -21.234 -27.609 1 97.44 342 LEU B O 1
ATOM 6231 N N . ASP B 1 343 ? -2.92 -20.219 -28.234 1 97.69 343 ASP B N 1
ATOM 6232 C CA . ASP B 1 343 ? -2.318 -19.547 -29.375 1 97.69 343 ASP B CA 1
ATOM 6233 C C . ASP B 1 343 ? -1.241 -18.562 -28.938 1 97.69 343 ASP B C 1
ATOM 6235 O O . ASP B 1 343 ? -0.212 -18.422 -29.594 1 97.69 343 ASP B O 1
ATOM 6239 N N . ARG B 1 344 ? -1.479 -17.922 -27.859 1 97.94 344 ARG B N 1
ATOM 6240 C CA . ARG B 1 344 ? -0.495 -16.984 -27.328 1 97.94 344 ARG B CA 1
ATOM 6241 C C . ARG B 1 344 ? 0.789 -17.703 -26.938 1 97.94 344 ARG B C 1
ATOM 6243 O O . ARG B 1 344 ? 1.889 -17.234 -27.25 1 97.94 344 ARG B O 1
ATOM 6250 N N . ILE B 1 345 ? 0.658 -18.812 -26.203 1 98.5 345 ILE B N 1
ATOM 6251 C CA . ILE B 1 345 ? 1.812 -19.594 -25.797 1 98.5 345 ILE B CA 1
ATOM 6252 C C . ILE B 1 345 ? 2.596 -20.047 -27.031 1 98.5 345 ILE B C 1
ATOM 6254 O O . ILE B 1 345 ? 3.82 -19.891 -27.094 1 98.5 345 ILE B O 1
ATOM 6258 N N . ASP B 1 346 ? 1.862 -20.547 -28.016 1 98.38 346 ASP B N 1
ATOM 6259 C CA . ASP B 1 346 ? 2.49 -21.047 -29.234 1 98.38 346 ASP B CA 1
ATOM 6260 C C . ASP B 1 346 ? 3.25 -19.922 -29.953 1 98.38 346 ASP B C 1
ATOM 6262 O O . ASP B 1 346 ? 4.391 -20.109 -30.375 1 98.38 346 ASP B O 1
ATOM 6266 N N . ASP B 1 347 ? 2.59 -18.797 -30.094 1 98.62 347 ASP B N 1
ATOM 6267 C CA . ASP B 1 347 ? 3.207 -17.641 -30.719 1 98.62 347 ASP B CA 1
ATOM 6268 C C . ASP B 1 347 ? 4.473 -17.219 -29.969 1 98.62 347 ASP B C 1
ATOM 6270 O O . ASP B 1 347 ? 5.496 -16.922 -30.594 1 98.62 347 ASP B O 1
ATOM 6274 N N . MET B 1 348 ? 4.422 -17.188 -28.688 1 98.56 348 MET B N 1
ATOM 6275 C CA . MET B 1 348 ? 5.562 -16.766 -27.891 1 98.56 348 MET B CA 1
ATOM 6276 C C . MET B 1 348 ? 6.723 -17.75 -28.031 1 98.56 348 MET B C 1
ATOM 6278 O O . MET B 1 348 ? 7.883 -17.344 -28.078 1 98.56 348 MET B O 1
ATOM 6282 N N . VAL B 1 349 ? 6.422 -19.016 -28.016 1 98.81 349 VAL B N 1
ATOM 6283 C CA . VAL B 1 349 ? 7.461 -20.031 -28.188 1 98.81 349 VAL B CA 1
ATOM 6284 C C . VAL B 1 349 ? 8.125 -19.859 -29.547 1 98.81 349 VAL B C 1
ATOM 6286 O O . VAL B 1 349 ? 9.352 -19.859 -29.656 1 98.81 349 VAL B O 1
ATOM 6289 N N . ARG B 1 350 ? 7.34 -19.688 -30.578 1 98.62 350 ARG B N 1
ATOM 6290 C CA . ARG B 1 350 ? 7.871 -19.5 -31.938 1 98.62 350 ARG B CA 1
ATOM 6291 C C . ARG B 1 350 ? 8.742 -18.25 -32 1 98.62 350 ARG B C 1
ATOM 6293 O O . ARG B 1 350 ? 9.82 -18.281 -32.594 1 98.62 350 ARG B O 1
ATOM 6300 N N . ARG B 1 351 ? 8.297 -17.188 -31.453 1 98.62 351 ARG B N 1
ATOM 6301 C CA . ARG B 1 351 ? 9.07 -15.953 -31.438 1 98.62 351 ARG B CA 1
ATOM 6302 C C . ARG B 1 351 ? 10.359 -16.125 -30.641 1 98.62 351 ARG B C 1
ATOM 6304 O O . ARG B 1 351 ? 11.406 -15.594 -31.031 1 98.62 351 ARG B O 1
ATOM 6311 N N . THR B 1 352 ? 10.297 -16.859 -29.5 1 98.75 352 THR B N 1
ATOM 6312 C CA . THR B 1 352 ? 11.484 -17.125 -28.703 1 98.75 352 THR B CA 1
ATOM 6313 C C . THR B 1 352 ? 12.547 -17.844 -29.547 1 98.75 352 THR B C 1
ATOM 6315 O O . THR B 1 352 ? 13.727 -17.5 -29.484 1 98.75 352 THR B O 1
ATOM 6318 N N . ILE B 1 353 ? 12.141 -18.797 -30.328 1 98.56 353 ILE B N 1
ATOM 6319 C CA . ILE B 1 353 ? 13.039 -19.547 -31.172 1 98.56 353 ILE B CA 1
ATOM 6320 C C . ILE B 1 353 ? 13.57 -18.656 -32.281 1 98.56 353 ILE B C 1
ATOM 6322 O O . ILE B 1 353 ? 14.773 -18.656 -32.594 1 98.56 353 ILE B O 1
ATOM 6326 N N . SER B 1 354 ? 12.688 -17.859 -32.875 1 98.44 354 SER B N 1
ATOM 6327 C CA . SER B 1 354 ? 13.086 -16.969 -33.969 1 98.44 354 SER B CA 1
ATOM 6328 C C . SER B 1 354 ? 14.102 -15.938 -33.469 1 98.44 354 SER B C 1
ATOM 6330 O O . SER B 1 354 ? 14.922 -15.461 -34.25 1 98.44 354 SER B O 1
ATOM 6332 N N . GLU B 1 355 ? 14.086 -15.688 -32.219 1 98.38 355 GLU B N 1
ATOM 6333 C CA . GLU B 1 355 ? 14.977 -14.688 -31.641 1 98.38 355 GLU B CA 1
ATOM 6334 C C . GLU B 1 355 ? 16.266 -15.336 -31.141 1 98.38 355 GLU B C 1
ATOM 6336 O O . GLU B 1 355 ? 17.062 -14.695 -30.453 1 98.38 355 GLU B O 1
ATOM 6341 N N . GLY B 1 356 ? 16.453 -16.594 -31.406 1 98.12 356 GLY B N 1
ATOM 6342 C CA . GLY B 1 356 ? 17.734 -17.219 -31.109 1 98.12 356 GLY B CA 1
ATOM 6343 C C . GLY B 1 356 ? 17.625 -18.391 -30.141 1 98.12 356 GLY B C 1
ATOM 6344 O O . GLY B 1 356 ? 18.609 -19.109 -29.938 1 98.12 356 GLY B O 1
ATOM 6345 N N . GLY B 1 357 ? 16.453 -18.625 -29.594 1 98.25 357 GLY B N 1
ATOM 6346 C CA . GLY B 1 357 ? 16.25 -19.781 -28.734 1 98.25 357 GLY B CA 1
ATOM 6347 C C . GLY B 1 357 ? 16.281 -21.094 -29.484 1 98.25 357 GLY B C 1
ATOM 6348 O O . GLY B 1 357 ? 16.109 -21.125 -30.703 1 98.25 357 GLY B O 1
ATOM 6349 N N . SER B 1 358 ? 16.578 -22.125 -28.734 1 98.44 358 SER B N 1
ATOM 6350 C CA . SER B 1 358 ? 16.562 -23.469 -29.312 1 98.44 358 SER B CA 1
ATOM 6351 C C . SER B 1 358 ? 15.602 -24.375 -28.578 1 98.44 358 SER B C 1
ATOM 6353 O O . SER B 1 358 ? 15.484 -24.312 -27.359 1 98.44 358 SER B O 1
ATOM 6355 N N . LEU B 1 359 ? 14.984 -25.188 -29.312 1 98.62 359 LEU B N 1
ATOM 6356 C CA . LEU B 1 359 ? 14.008 -26.125 -28.781 1 98.62 359 LEU B CA 1
ATOM 6357 C C . LEU B 1 359 ? 14.688 -27.406 -28.297 1 98.62 359 LEU B C 1
ATOM 6359 O O . LEU B 1 359 ? 15.422 -28.047 -29.062 1 98.62 359 LEU B O 1
ATOM 6363 N N . ILE B 1 360 ? 14.531 -27.75 -27.062 1 98.62 360 ILE B N 1
ATOM 6364 C CA . ILE B 1 360 ? 15.008 -29.031 -26.531 1 98.62 360 ILE B CA 1
ATOM 6365 C C . ILE B 1 360 ? 13.93 -30.094 -26.719 1 98.62 360 ILE B C 1
ATOM 6367 O O . ILE B 1 360 ? 14.219 -31.203 -27.188 1 98.62 360 ILE B O 1
ATOM 6371 N N . THR B 1 361 ? 12.758 -29.781 -26.312 1 98.44 361 THR B N 1
ATOM 6372 C CA . THR B 1 361 ? 11.625 -30.672 -26.484 1 98.44 361 THR B CA 1
ATOM 6373 C C . THR B 1 361 ? 10.312 -29.891 -26.547 1 98.44 361 THR B C 1
ATOM 6375 O O . THR B 1 361 ? 10.273 -28.719 -26.172 1 98.44 361 THR B O 1
ATOM 6378 N N . GLY B 1 362 ? 9.227 -30.453 -27.078 1 98.12 362 GLY B N 1
ATOM 6379 C CA . GLY B 1 362 ? 7.918 -29.828 -27.156 1 98.12 362 GLY B CA 1
ATOM 6380 C C . GLY B 1 362 ? 7.828 -28.766 -28.219 1 98.12 362 GLY B C 1
ATOM 6381 O O . GLY B 1 362 ? 8.203 -29 -29.375 1 98.12 362 GLY B O 1
ATOM 6382 N N . GLY B 1 363 ? 7.207 -27.641 -27.969 1 97.62 363 GLY B N 1
ATOM 6383 C CA . GLY B 1 363 ? 7.215 -26.469 -28.812 1 97.62 363 GLY B CA 1
ATOM 6384 C C . GLY B 1 363 ? 6.016 -26.375 -29.75 1 97.62 363 GLY B C 1
ATOM 6385 O O . GLY B 1 363 ? 6.016 -25.609 -30.703 1 97.62 363 GLY B O 1
ATOM 6386 N N . ALA B 1 364 ? 5.004 -27.172 -29.391 1 96.31 364 ALA B N 1
ATOM 6387 C CA . ALA B 1 364 ? 3.859 -27.156 -30.297 1 96.31 364 ALA B CA 1
ATOM 6388 C C . ALA B 1 364 ? 2.58 -27.562 -29.578 1 96.31 364 ALA B C 1
ATOM 6390 O O . ALA B 1 364 ? 2.633 -28.234 -28.531 1 96.31 364 ALA B O 1
ATOM 6391 N N . PRO B 1 365 ? 1.455 -27.109 -30.109 1 96.19 365 PRO B N 1
ATOM 6392 C CA . PRO B 1 365 ? 0.198 -27.672 -29.609 1 96.19 365 PRO B CA 1
ATOM 6393 C C . PRO B 1 365 ? 0.128 -29.188 -29.781 1 96.19 365 PRO B C 1
ATOM 6395 O O . PRO B 1 365 ? 0.692 -29.734 -30.734 1 96.19 365 PRO B O 1
ATOM 6398 N N . MET B 1 366 ? -0.413 -29.812 -28.797 1 94.69 366 MET B N 1
ATOM 6399 C CA . MET B 1 366 ? -0.594 -31.25 -28.891 1 94.69 366 MET B CA 1
ATOM 6400 C C . MET B 1 366 ? -1.827 -31.609 -29.719 1 94.69 366 MET B C 1
ATOM 6402 O O . MET B 1 366 ? -2.785 -30.828 -29.766 1 94.69 366 MET B O 1
ATOM 6406 N N . GLU B 1 367 ? -1.607 -32.719 -30.422 1 80.5 367 GLU B N 1
ATOM 6407 C CA . GLU B 1 367 ? -2.797 -33.219 -31.125 1 80.5 367 GLU B CA 1
ATOM 6408 C C . GLU B 1 367 ? -3.91 -33.531 -30.125 1 80.5 367 GLU B C 1
ATOM 6410 O O . GLU B 1 367 ? -3.65 -34.094 -29.062 1 80.5 367 GLU B O 1
ATOM 6415 N N . SER B 1 368 ? -4.828 -32.656 -30.109 1 65.75 368 SER B N 1
ATOM 6416 C CA . SER B 1 368 ? -5.797 -32.688 -29.016 1 65.75 368 SER B CA 1
ATOM 6417 C C . SER B 1 368 ? -6.91 -33.688 -29.266 1 65.75 368 SER B C 1
ATOM 6419 O O . SER B 1 368 ? -7.371 -33.812 -30.406 1 65.75 368 SER B O 1
ATOM 6421 N N . ARG B 1 369 ? -7.008 -34.625 -28.234 1 61.31 369 ARG B N 1
ATOM 6422 C CA . ARG B 1 369 ? -8.219 -35.438 -28.156 1 61.31 369 ARG B CA 1
ATOM 6423 C C . ARG B 1 369 ? -9.43 -34.594 -27.766 1 61.31 369 ARG B C 1
ATOM 6425 O O . ARG B 1 369 ? -9.305 -33.656 -26.969 1 61.31 369 ARG B O 1
ATOM 6432 N N . ASN B 1 370 ? -10.398 -34.688 -28.391 1 69.31 370 ASN B N 1
ATOM 6433 C CA . ASN B 1 370 ? -11.719 -34.125 -28.094 1 69.31 370 ASN B CA 1
ATOM 6434 C C . ASN B 1 370 ? -11.742 -32.625 -28.281 1 69.31 370 ASN B C 1
ATOM 6436 O O . ASN B 1 370 ? -12.422 -31.906 -27.547 1 69.31 370 ASN B O 1
ATOM 6440 N N . GLU B 1 371 ? -10.734 -32 -28.984 1 78.12 371 GLU B N 1
ATOM 6441 C CA . GLU B 1 371 ? -10.719 -30.594 -29.375 1 78.12 371 GLU B CA 1
ATOM 6442 C C . GLU B 1 371 ? -10.266 -29.703 -28.234 1 78.12 371 GLU B C 1
ATOM 6444 O O . GLU B 1 371 ? -10.562 -28.516 -28.203 1 78.12 371 GLU B O 1
ATOM 6449 N N . GLY B 1 372 ? -9.734 -30.359 -27.234 1 90.31 372 GLY B N 1
ATOM 6450 C CA . GLY B 1 372 ? -9.266 -29.609 -26.078 1 90.31 372 GLY B CA 1
ATOM 6451 C C . GLY B 1 372 ? -7.996 -28.828 -26.359 1 90.31 372 GLY B C 1
ATOM 6452 O O . GLY B 1 372 ? -7.379 -29 -27.406 1 90.31 372 GLY B O 1
ATOM 6453 N N . ASN B 1 373 ? -7.684 -27.859 -25.516 1 94.56 373 ASN B N 1
ATOM 6454 C CA . ASN B 1 373 ? -6.516 -27 -25.641 1 94.56 373 ASN B CA 1
ATOM 6455 C C . ASN B 1 373 ? -5.301 -27.594 -24.938 1 94.56 373 ASN B C 1
ATOM 6457 O O . ASN B 1 373 ? -5.156 -27.438 -23.719 1 94.56 373 ASN B O 1
ATOM 6461 N N . PHE B 1 374 ? -4.449 -28.219 -25.656 1 96.69 374 PHE B N 1
ATOM 6462 C CA . PHE B 1 374 ? -3.283 -28.828 -25.016 1 96.69 374 PHE B CA 1
ATOM 6463 C C . PHE B 1 374 ? -1.998 -28.359 -25.688 1 96.69 374 PHE B C 1
ATOM 6465 O O . PHE B 1 374 ? -1.938 -28.234 -26.922 1 96.69 374 PHE B O 1
ATOM 6472 N N . TYR B 1 375 ? -1.063 -28.016 -24.938 1 97.56 375 TYR B N 1
ATOM 6473 C CA . TYR B 1 375 ? 0.256 -27.609 -25.406 1 97.56 375 TYR B CA 1
ATOM 6474 C C . TYR B 1 375 ? 1.346 -28.484 -24.797 1 97.56 375 TYR B C 1
ATOM 6476 O O . TYR B 1 375 ? 1.323 -28.781 -23.594 1 97.56 375 TYR B O 1
ATOM 6484 N N . ALA B 1 376 ? 2.24 -28.969 -25.594 1 97.69 376 ALA B N 1
ATOM 6485 C CA . ALA B 1 376 ? 3.277 -29.891 -25.125 1 97.69 376 ALA B CA 1
ATOM 6486 C C . ALA B 1 376 ? 4.215 -29.203 -24.141 1 97.69 376 ALA B C 1
ATOM 6488 O O . ALA B 1 376 ? 4.598 -28.047 -24.328 1 97.69 376 ALA B O 1
ATOM 6489 N N . PRO B 1 377 ? 4.535 -29.938 -22.984 1 98.56 377 PRO B N 1
ATOM 6490 C CA . PRO B 1 377 ? 5.609 -29.375 -22.156 1 98.56 377 PRO B CA 1
ATOM 6491 C C . PRO B 1 377 ? 6.852 -29.031 -22.969 1 98.56 377 PRO B C 1
ATOM 6493 O O . PRO B 1 377 ? 7.32 -29.844 -23.766 1 98.56 377 PRO B O 1
ATOM 6496 N N . THR B 1 378 ? 7.332 -27.828 -22.766 1 98.88 378 THR B N 1
ATOM 6497 C CA . THR B 1 378 ? 8.344 -27.281 -23.672 1 98.88 378 THR B CA 1
ATOM 6498 C C . THR B 1 378 ? 9.562 -26.797 -22.891 1 98.88 378 THR B C 1
ATOM 6500 O O . THR B 1 378 ? 9.422 -26.109 -21.875 1 98.88 378 THR B O 1
ATOM 6503 N N . LEU B 1 379 ? 10.703 -27.234 -23.312 1 98.81 379 LEU B N 1
ATOM 6504 C CA . LEU B 1 379 ? 11.977 -26.75 -22.812 1 98.81 379 LEU B CA 1
ATOM 6505 C C . LEU B 1 379 ? 12.766 -26.031 -23.891 1 98.81 379 LEU B C 1
ATOM 6507 O O . LEU B 1 379 ? 12.93 -26.547 -25 1 98.81 379 LEU B O 1
ATOM 6511 N N . LEU B 1 380 ? 13.125 -24.844 -23.594 1 98.81 380 LEU B N 1
ATOM 6512 C CA . LEU B 1 380 ? 13.891 -24.016 -24.516 1 98.81 380 LEU B CA 1
ATOM 6513 C C . LEU B 1 380 ? 15.273 -23.703 -23.969 1 98.81 380 LEU B C 1
ATOM 6515 O O . LEU B 1 380 ? 15.43 -23.5 -22.75 1 98.81 380 LEU B O 1
ATOM 6519 N N . ASP B 1 381 ? 16.234 -23.688 -24.75 1 98.25 381 ASP B N 1
ATOM 6520 C CA . ASP B 1 381 ? 17.594 -23.297 -24.438 1 98.25 381 ASP B CA 1
ATOM 6521 C C . ASP B 1 381 ? 18.031 -22.078 -25.25 1 98.25 381 ASP B C 1
ATOM 6523 O O . ASP B 1 381 ? 17.297 -21.625 -26.125 1 98.25 381 ASP B O 1
ATOM 6527 N N . ASN B 1 382 ? 19.188 -21.438 -24.844 1 97.94 382 ASN B N 1
ATOM 6528 C CA . ASN B 1 382 ? 19.766 -20.297 -25.547 1 97.94 382 ASN B CA 1
ATOM 6529 C C . ASN B 1 382 ? 18.797 -19.125 -25.594 1 97.94 382 ASN B C 1
ATOM 6531 O O . ASN B 1 382 ? 18.562 -18.547 -26.656 1 97.94 382 ASN B O 1
ATOM 6535 N N . VAL B 1 383 ? 18.141 -18.906 -24.531 1 98.19 383 VAL B N 1
ATOM 6536 C CA . VAL B 1 383 ? 17.25 -17.766 -24.406 1 98.19 383 VAL B CA 1
ATOM 6537 C C . VAL B 1 383 ? 17.938 -16.641 -23.625 1 98.19 383 VAL B C 1
ATOM 6539 O O . VAL B 1 383 ? 18.047 -16.703 -22.391 1 98.19 383 VAL B O 1
ATOM 6542 N N . ASP B 1 384 ? 18.406 -15.664 -24.281 1 95.88 384 ASP B N 1
ATOM 6543 C CA . ASP B 1 384 ? 19.172 -14.594 -23.625 1 95.88 384 ASP B CA 1
ATOM 6544 C C . ASP B 1 384 ? 18.234 -13.531 -23.062 1 95.88 384 ASP B C 1
ATOM 6546 O O . ASP B 1 384 ? 17 -13.664 -23.156 1 95.88 384 ASP B O 1
ATOM 6550 N N . GLN B 1 385 ? 18.719 -12.523 -22.5 1 95.31 385 GLN B N 1
ATOM 6551 C CA . GLN B 1 385 ? 17.953 -11.555 -21.703 1 95.31 385 GLN B CA 1
ATOM 6552 C C . GLN B 1 385 ? 17.109 -10.656 -22.609 1 95.31 385 GLN B C 1
ATOM 6554 O O . GLN B 1 385 ? 16.172 -10.008 -22.141 1 95.31 385 GLN B O 1
ATOM 6559 N N . ASP B 1 386 ? 17.375 -10.555 -23.859 1 96.25 386 ASP B N 1
ATOM 6560 C CA . ASP B 1 386 ? 16.625 -9.703 -24.781 1 96.25 386 ASP B CA 1
ATOM 6561 C C . ASP B 1 386 ? 15.508 -10.492 -25.469 1 96.25 386 ASP B C 1
ATOM 6563 O O . ASP B 1 386 ? 14.641 -9.914 -26.125 1 96.25 386 ASP B O 1
ATOM 6567 N N . ASN B 1 387 ? 15.578 -11.805 -25.312 1 98.06 387 ASN B N 1
ATOM 6568 C CA . ASN B 1 387 ? 14.602 -12.711 -25.906 1 98.06 387 ASN B CA 1
ATOM 6569 C C . ASN B 1 387 ? 13.234 -12.578 -25.234 1 98.06 387 ASN B C 1
ATOM 6571 O O . ASN B 1 387 ? 13.141 -12.438 -24.016 1 98.06 387 ASN B O 1
ATOM 6575 N N . VAL B 1 388 ? 12.172 -12.617 -26.016 1 98 388 VAL B N 1
ATOM 6576 C CA . VAL B 1 388 ? 10.812 -12.469 -25.5 1 98 388 VAL B CA 1
ATOM 6577 C C . VAL B 1 388 ? 10.516 -13.57 -24.484 1 98 388 VAL B C 1
ATOM 6579 O O . VAL B 1 388 ? 9.805 -13.336 -23.5 1 98 388 VAL B O 1
ATOM 6582 N N . GLY B 1 389 ? 11.141 -14.766 -24.719 1 98.06 389 GLY B N 1
ATOM 6583 C CA . GLY B 1 389 ? 10.945 -15.875 -23.797 1 98.06 389 GLY B CA 1
ATOM 6584 C C . GLY B 1 389 ? 11.547 -15.641 -22.422 1 98.06 389 GLY B C 1
ATOM 6585 O O . GLY B 1 389 ? 11.203 -16.328 -21.453 1 98.06 389 GLY B O 1
ATOM 6586 N N . PHE B 1 390 ? 12.484 -14.703 -22.312 1 97.88 390 PHE B N 1
ATOM 6587 C CA . PHE B 1 390 ? 13.016 -14.273 -21.031 1 97.88 390 PHE B CA 1
ATOM 6588 C C . PHE B 1 390 ? 12.227 -13.086 -20.484 1 97.88 390 PHE B C 1
ATOM 6590 O O . PHE B 1 390 ? 11.891 -13.055 -19.297 1 97.88 390 PHE B O 1
ATOM 6597 N N . ARG B 1 391 ? 11.836 -12.195 -21.234 1 96.81 391 ARG B N 1
ATOM 6598 C CA . ARG B 1 391 ? 11.281 -10.906 -20.844 1 96.81 391 ARG B CA 1
ATOM 6599 C C . ARG B 1 391 ? 9.836 -11.047 -20.391 1 96.81 391 ARG B C 1
ATOM 6601 O O . ARG B 1 391 ? 9.375 -10.297 -19.516 1 96.81 391 ARG B O 1
ATOM 6608 N N . GLU B 1 392 ? 9.148 -12.016 -20.938 1 97 392 GLU B N 1
ATOM 6609 C CA . GLU B 1 392 ? 7.707 -12.094 -20.719 1 97 392 GLU B CA 1
ATOM 6610 C C . GLU B 1 392 ? 7.312 -13.445 -20.125 1 97 392 GLU B C 1
ATOM 6612 O O . GLU B 1 392 ? 8.055 -14.422 -20.25 1 97 392 GLU B O 1
ATOM 6617 N N . GLU B 1 393 ? 6.215 -13.453 -19.484 1 97.75 393 GLU B N 1
ATOM 6618 C CA . GLU B 1 393 ? 5.652 -14.664 -18.891 1 97.75 393 GLU B CA 1
ATOM 6619 C C . GLU B 1 393 ? 4.906 -15.5 -19.922 1 97.75 393 GLU B C 1
ATOM 6621 O O . GLU B 1 393 ? 4.047 -14.977 -20.641 1 97.75 393 GLU B O 1
ATOM 6626 N N . PHE B 1 394 ? 5.234 -16.766 -19.969 1 98 394 PHE B N 1
ATOM 6627 C CA . PHE B 1 394 ? 4.535 -17.656 -20.891 1 98 394 PHE B CA 1
ATOM 6628 C C . PHE B 1 394 ? 3.135 -17.969 -20.391 1 98 394 PHE B C 1
ATOM 6630 O O . PHE B 1 394 ? 2.172 -17.938 -21.156 1 98 394 PHE B O 1
ATOM 6637 N N . PHE B 1 395 ? 3.088 -18.219 -19.078 1 98.38 395 PHE B N 1
ATOM 6638 C CA . PHE B 1 395 ? 1.884 -18.719 -18.422 1 98.38 395 PHE B CA 1
ATOM 6639 C C . PHE B 1 395 ? 1.351 -19.953 -19.125 1 98.38 395 PHE B C 1
ATOM 6641 O O . PHE B 1 395 ? 0.17 -20.016 -19.484 1 98.38 395 PHE B O 1
ATOM 6648 N N . GLY B 1 396 ? 2.148 -20.859 -19.375 1 98.62 396 GLY B N 1
ATOM 6649 C CA . GLY B 1 396 ? 2.018 -22.156 -20.016 1 98.62 396 GLY B CA 1
ATOM 6650 C C . GLY B 1 396 ? 3.129 -23.125 -19.641 1 98.62 396 GLY B C 1
ATOM 6651 O O . GLY B 1 396 ? 4.02 -22.781 -18.859 1 98.62 396 GLY B O 1
ATOM 6652 N N . PRO B 1 397 ? 3.037 -24.344 -20.125 1 98.69 397 PRO B N 1
ATOM 6653 C CA . PRO B 1 397 ? 4.008 -25.359 -19.719 1 98.69 397 PRO B CA 1
ATOM 6654 C C . PRO B 1 397 ? 5.34 -25.234 -20.453 1 98.69 397 PRO B C 1
ATOM 6656 O O . PRO B 1 397 ? 5.793 -26.188 -21.094 1 98.69 397 PRO B O 1
ATOM 6659 N N . VAL B 1 398 ? 5.969 -24.047 -20.344 1 98.88 398 VAL B N 1
ATOM 6660 C CA . VAL B 1 398 ? 7.207 -23.703 -21.047 1 98.88 398 VAL B CA 1
ATOM 6661 C C . VAL B 1 398 ? 8.258 -23.234 -20.031 1 98.88 398 VAL B C 1
ATOM 6663 O O . VAL B 1 398 ? 7.969 -22.375 -19.188 1 98.88 398 VAL B O 1
ATOM 6666 N N . ALA B 1 399 ? 9.43 -23.812 -20.078 1 98.81 399 ALA B N 1
ATOM 6667 C CA . ALA B 1 399 ? 10.555 -23.375 -19.25 1 98.81 399 ALA B CA 1
ATOM 6668 C C . ALA B 1 399 ? 11.812 -23.172 -20.094 1 98.81 399 ALA B C 1
ATOM 6670 O O . ALA B 1 399 ? 11.969 -23.797 -21.156 1 98.81 399 ALA B O 1
ATOM 6671 N N . THR B 1 400 ? 12.617 -22.312 -19.688 1 98.81 400 THR B N 1
ATOM 6672 C CA . THR B 1 400 ? 13.922 -22.078 -20.312 1 98.81 400 THR B CA 1
ATOM 6673 C C . THR B 1 400 ? 15.039 -22.641 -19.438 1 98.81 400 THR B C 1
ATOM 6675 O O . THR B 1 400 ? 14.891 -22.734 -18.203 1 98.81 400 THR B O 1
ATOM 6678 N N . VAL B 1 401 ? 16.109 -23.031 -20.109 1 98.56 401 VAL B N 1
ATOM 6679 C CA . VAL B 1 401 ? 17.234 -23.625 -19.391 1 98.56 401 VAL B CA 1
ATOM 6680 C C . VAL B 1 401 ? 18.453 -22.719 -19.5 1 98.56 401 VAL B C 1
ATOM 6682 O O . VAL B 1 401 ? 18.719 -22.156 -20.562 1 98.56 401 VAL B O 1
ATOM 6685 N N . GLY B 1 402 ? 19.062 -22.453 -18.453 1 98 402 GLY B N 1
ATOM 6686 C CA . GLY B 1 402 ? 20.359 -21.797 -18.359 1 98 402 GLY B CA 1
ATOM 6687 C C . GLY B 1 402 ? 21.312 -22.5 -17.422 1 98 402 GLY B C 1
ATOM 6688 O O . GLY B 1 402 ? 20.891 -23.312 -16.594 1 98 402 GLY B O 1
ATOM 6689 N N . THR B 1 403 ? 22.625 -22.297 -17.609 1 98.31 403 THR B N 1
ATOM 6690 C CA . THR B 1 403 ? 23.625 -22.953 -16.766 1 98.31 403 THR B CA 1
ATOM 6691 C C . THR B 1 403 ? 24.516 -21.922 -16.078 1 98.31 403 THR B C 1
ATOM 6693 O O . THR B 1 403 ? 24.562 -20.75 -16.5 1 98.31 403 THR B O 1
ATOM 6696 N N . PHE B 1 404 ? 25.078 -22.281 -15.016 1 98.31 404 PHE B N 1
ATOM 6697 C CA . PHE B 1 404 ? 26.047 -21.469 -14.281 1 98.31 404 PHE B CA 1
ATOM 6698 C C . PHE B 1 404 ? 27.125 -22.344 -13.664 1 98.31 404 PHE B C 1
ATOM 6700 O O . PHE B 1 404 ? 27 -23.562 -13.633 1 98.31 404 PHE B O 1
ATOM 6707 N N . THR B 1 405 ? 28.203 -21.719 -13.195 1 98.12 405 THR B N 1
ATOM 6708 C CA . THR B 1 405 ? 29.312 -22.484 -12.641 1 98.12 405 THR B CA 1
ATOM 6709 C C . THR B 1 405 ? 29.422 -22.25 -11.133 1 98.12 405 THR B C 1
ATOM 6711 O O . THR B 1 405 ? 29.688 -23.188 -10.383 1 98.12 405 THR B O 1
ATOM 6714 N N . GLU B 1 406 ? 29.172 -21 -10.734 1 97.31 406 GLU B N 1
ATOM 6715 C CA . GLU B 1 406 ? 29.266 -20.641 -9.32 1 97.31 406 GLU B CA 1
ATOM 6716 C C . GLU B 1 406 ? 27.922 -20.109 -8.805 1 97.31 406 GLU B C 1
ATOM 6718 O O . GLU B 1 406 ? 27.156 -19.516 -9.562 1 97.31 406 GLU B O 1
ATOM 6723 N N . LEU B 1 407 ? 27.75 -20.359 -7.508 1 97.94 407 LEU B N 1
ATOM 6724 C CA . LEU B 1 407 ? 26.5 -19.953 -6.879 1 97.94 407 LEU B CA 1
ATOM 6725 C C . LEU B 1 407 ? 26.203 -18.484 -7.164 1 97.94 407 LEU B C 1
ATOM 6727 O O . LEU B 1 407 ? 25.062 -18.141 -7.496 1 97.94 407 LEU B O 1
ATOM 6731 N N . GLU B 1 408 ? 27.188 -17.609 -7.094 1 97.69 408 GLU B N 1
ATOM 6732 C CA . GLU B 1 408 ? 27 -16.172 -7.297 1 97.69 408 GLU B CA 1
ATOM 6733 C C . GLU B 1 408 ? 26.5 -15.875 -8.703 1 97.69 408 GLU B C 1
ATOM 6735 O O . GLU B 1 408 ? 25.672 -14.992 -8.898 1 97.69 408 GLU B O 1
ATOM 6740 N N . GLU B 1 409 ? 27.062 -16.578 -9.578 1 97.94 409 GLU B N 1
ATOM 6741 C CA . GLU B 1 409 ? 26.594 -16.438 -10.961 1 97.94 409 GLU B CA 1
ATOM 6742 C C . GLU B 1 409 ? 25.141 -16.891 -11.102 1 97.94 409 GLU B C 1
ATOM 6744 O O . GLU B 1 409 ? 24.359 -16.25 -11.805 1 97.94 409 GLU B O 1
ATOM 6749 N N . GLY B 1 410 ? 24.781 -18.031 -10.492 1 98.31 410 GLY B N 1
ATOM 6750 C CA . GLY B 1 410 ? 23.406 -18.5 -10.508 1 98.31 410 GLY B CA 1
ATOM 6751 C C . GLY B 1 410 ? 22.422 -17.5 -9.93 1 98.31 410 GLY B C 1
ATOM 6752 O O . GLY B 1 410 ? 21.359 -17.266 -10.5 1 98.31 410 GLY B O 1
ATOM 6753 N N . ILE B 1 411 ? 22.797 -16.906 -8.797 1 98.31 411 ILE B N 1
ATOM 6754 C CA . ILE B 1 411 ? 21.969 -15.898 -8.148 1 98.31 411 ILE B CA 1
ATOM 6755 C C . ILE B 1 411 ? 21.797 -14.695 -9.078 1 98.31 411 ILE B C 1
ATOM 6757 O O . ILE B 1 411 ? 20.688 -14.156 -9.203 1 98.31 411 ILE B O 1
ATOM 6761 N N . ALA B 1 412 ? 22.859 -14.289 -9.75 1 97.31 412 ALA B N 1
ATOM 6762 C CA . ALA B 1 412 ? 22.781 -13.172 -10.695 1 97.31 412 ALA B CA 1
ATOM 6763 C C . ALA B 1 412 ? 21.859 -13.5 -11.859 1 97.31 412 ALA B C 1
ATOM 6765 O O . ALA B 1 412 ? 21.094 -12.641 -12.305 1 97.31 412 ALA B O 1
ATOM 6766 N N . LEU B 1 413 ? 21.922 -14.695 -12.281 1 97.38 413 LEU B N 1
ATOM 6767 C CA . LEU B 1 413 ? 21.094 -15.141 -13.398 1 97.38 413 LEU B CA 1
ATOM 6768 C C . LEU B 1 413 ? 19.625 -15.234 -12.984 1 97.38 413 LEU B C 1
ATOM 6770 O O . LEU B 1 413 ? 18.734 -15.148 -13.82 1 97.38 413 LEU B O 1
ATOM 6774 N N . ALA B 1 414 ? 19.359 -15.445 -11.711 1 98 414 ALA B N 1
ATOM 6775 C CA . ALA B 1 414 ? 18 -15.578 -11.188 1 98 414 ALA B CA 1
ATOM 6776 C C . ALA B 1 414 ? 17.281 -14.234 -11.203 1 98 414 ALA B C 1
ATOM 6778 O O . ALA B 1 414 ? 16.062 -14.18 -11.141 1 98 414 ALA B O 1
ATOM 6779 N N . ALA B 1 415 ? 18.031 -13.18 -11.273 1 95.94 415 ALA B N 1
ATOM 6780 C CA . ALA B 1 415 ? 17.453 -11.844 -11.266 1 95.94 415 ALA B CA 1
ATOM 6781 C C . ALA B 1 415 ? 16.672 -11.562 -12.547 1 95.94 415 ALA B C 1
ATOM 6783 O O . ALA B 1 415 ? 17 -12.109 -13.609 1 95.94 415 ALA B O 1
ATOM 6784 N N . HIS B 1 416 ? 15.672 -10.828 -12.469 1 96.31 416 HIS B N 1
ATOM 6785 C CA . HIS B 1 416 ? 14.875 -10.352 -13.594 1 96.31 416 HIS B CA 1
ATOM 6786 C C . HIS B 1 416 ? 14.547 -8.867 -13.445 1 96.31 416 HIS B C 1
ATOM 6788 O O . HIS B 1 416 ? 14.25 -8.406 -12.344 1 96.31 416 HIS B O 1
ATOM 6794 N N . PRO B 1 417 ? 14.562 -8.148 -14.5 1 93.56 417 PRO B N 1
ATOM 6795 C CA . PRO B 1 417 ? 14.336 -6.707 -14.391 1 93.56 417 PRO B CA 1
ATOM 6796 C C . PRO B 1 417 ? 12.898 -6.359 -14.039 1 93.56 417 PRO B C 1
ATOM 6798 O O . PRO B 1 417 ? 12.641 -5.32 -13.422 1 93.56 417 PRO B O 1
ATOM 6801 N N . THR B 1 418 ? 11.945 -7.223 -14.359 1 94.75 418 THR B N 1
ATOM 6802 C CA . THR B 1 418 ? 10.531 -6.898 -14.203 1 94.75 418 THR B CA 1
ATOM 6803 C C . THR B 1 418 ? 9.906 -7.738 -13.094 1 94.75 418 THR B C 1
ATOM 6805 O O . THR B 1 418 ? 9.203 -7.211 -12.227 1 94.75 418 THR B O 1
ATOM 6808 N N . TYR B 1 419 ? 10.227 -8.984 -13.086 1 97.06 419 TYR B N 1
ATOM 6809 C CA . TYR B 1 419 ? 9.477 -9.914 -12.25 1 97.06 419 TYR B CA 1
ATOM 6810 C C . TYR B 1 419 ? 10.266 -10.281 -11 1 97.06 419 TYR B C 1
ATOM 6812 O O . TYR B 1 419 ? 11.5 -10.289 -11.016 1 97.06 419 TYR B O 1
ATOM 6820 N N . GLY B 1 420 ? 9.594 -10.609 -9.875 1 97.81 420 GLY B N 1
ATOM 6821 C CA . GLY B 1 420 ? 10.148 -11.086 -8.609 1 97.81 420 GLY B CA 1
ATOM 6822 C C . GLY B 1 420 ? 9.109 -11.758 -7.73 1 97.81 420 GLY B C 1
ATOM 6823 O O . GLY B 1 420 ? 9.086 -11.539 -6.52 1 97.81 420 GLY B O 1
ATOM 6824 N N . LEU B 1 421 ? 8.266 -12.602 -8.328 1 97.81 421 LEU B N 1
ATOM 6825 C CA . LEU B 1 421 ? 7.188 -13.227 -7.566 1 97.81 421 LEU B CA 1
ATOM 6826 C C . LEU B 1 421 ? 7.719 -14.359 -6.703 1 97.81 421 LEU B C 1
ATOM 6828 O O . LEU B 1 421 ? 7.484 -14.391 -5.492 1 97.81 421 LEU B O 1
ATOM 6832 N N . SER B 1 422 ? 8.414 -15.32 -7.363 1 97.94 422 SER B N 1
ATOM 6833 C CA . SER B 1 422 ? 8.852 -16.5 -6.617 1 97.94 422 SER B CA 1
ATOM 6834 C C . SER B 1 422 ? 10.133 -17.062 -7.195 1 97.94 422 SER B C 1
ATOM 6836 O O . SER B 1 422 ? 10.57 -16.672 -8.273 1 97.94 422 SER B O 1
ATOM 6838 N N . ALA B 1 423 ? 10.734 -17.922 -6.434 1 98.62 423 ALA B N 1
ATOM 6839 C CA . ALA B 1 423 ? 11.938 -18.656 -6.828 1 98.62 423 ALA B CA 1
ATOM 6840 C C . ALA B 1 423 ? 12.125 -19.906 -5.98 1 98.62 423 ALA B C 1
ATOM 6842 O O . ALA B 1 423 ? 11.422 -20.109 -4.984 1 98.62 423 ALA B O 1
ATOM 6843 N N . SER B 1 424 ? 12.977 -20.797 -6.438 1 98.62 424 SER B N 1
ATOM 6844 C CA . SER B 1 424 ? 13.383 -21.922 -5.617 1 98.62 424 SER B CA 1
ATOM 6845 C C . SER B 1 424 ? 14.875 -22.203 -5.773 1 98.62 424 SER B C 1
ATOM 6847 O O . SER B 1 424 ? 15.484 -21.812 -6.766 1 98.62 424 SER B O 1
ATOM 6849 N N . VAL B 1 425 ? 15.406 -22.781 -4.777 1 98.75 425 VAL B N 1
ATOM 6850 C CA . VAL B 1 425 ? 16.781 -23.266 -4.793 1 98.75 425 VAL B CA 1
ATOM 6851 C C . VAL B 1 425 ? 16.844 -24.703 -4.297 1 98.75 425 VAL B C 1
ATOM 6853 O O . VAL B 1 425 ? 16.156 -25.062 -3.338 1 98.75 425 VAL B O 1
ATOM 6856 N N . HIS B 1 426 ? 17.562 -25.531 -5.012 1 98.62 426 HIS B N 1
ATOM 6857 C CA . HIS B 1 426 ? 17.734 -26.953 -4.676 1 98.62 426 HIS B CA 1
ATOM 6858 C C . HIS B 1 426 ? 19.188 -27.266 -4.344 1 98.62 426 HIS B C 1
ATOM 6860 O O . HIS B 1 426 ? 20.062 -27.172 -5.211 1 98.62 426 HIS B O 1
ATOM 6866 N N . THR B 1 427 ? 19.484 -27.547 -3.158 1 98.44 427 THR B N 1
ATOM 6867 C CA . THR B 1 427 ? 20.812 -27.844 -2.643 1 98.44 427 THR B CA 1
ATOM 6868 C C . THR B 1 427 ? 20.734 -28.531 -1.287 1 98.44 427 THR B C 1
ATOM 6870 O O . THR B 1 427 ? 19.75 -28.375 -0.556 1 98.44 427 THR B O 1
ATOM 6873 N N . SER B 1 428 ? 21.688 -29.344 -0.96 1 97.12 428 SER B N 1
ATOM 6874 C CA . SER B 1 428 ? 21.781 -29.984 0.35 1 97.12 428 SER B CA 1
ATOM 6875 C C . SER B 1 428 ? 22.672 -29.172 1.296 1 97.12 428 SER B C 1
ATOM 6877 O O . SER B 1 428 ? 22.812 -29.516 2.469 1 97.12 428 SER B O 1
ATOM 6879 N N . ASP B 1 429 ? 23.219 -28.094 0.792 1 97.31 429 ASP B N 1
ATOM 6880 C CA . ASP B 1 429 ? 24.109 -27.234 1.578 1 97.31 429 ASP B CA 1
ATOM 6881 C C . ASP B 1 429 ? 23.344 -26.062 2.189 1 97.31 429 ASP B C 1
ATOM 6883 O O . ASP B 1 429 ? 22.859 -25.188 1.469 1 97.31 429 ASP B O 1
ATOM 6887 N N . VAL B 1 430 ? 23.297 -26.094 3.459 1 95.56 430 VAL B N 1
ATOM 6888 C CA . VAL B 1 430 ? 22.5 -25.094 4.172 1 95.56 430 VAL B CA 1
ATOM 6889 C C . VAL B 1 430 ? 23.062 -23.703 3.898 1 95.56 430 VAL B C 1
ATOM 6891 O O . VAL B 1 430 ? 22.297 -22.734 3.807 1 95.56 430 VAL B O 1
ATOM 6894 N N . ARG B 1 431 ? 24.453 -23.516 3.871 1 95.62 431 ARG B N 1
ATOM 6895 C CA . ARG B 1 431 ? 25.062 -22.203 3.607 1 95.62 431 ARG B CA 1
ATOM 6896 C C . ARG B 1 431 ? 24.641 -21.688 2.24 1 95.62 431 ARG B C 1
ATOM 6898 O O . ARG B 1 431 ? 24.297 -20.5 2.1 1 95.62 431 ARG B O 1
ATOM 6905 N N . LYS B 1 432 ? 24.609 -22.562 1.233 1 98.06 432 LYS B N 1
ATOM 6906 C CA . LYS B 1 432 ? 24.219 -22.172 -0.12 1 98.06 432 LYS B CA 1
ATOM 6907 C C . LYS B 1 432 ? 22.719 -21.859 -0.195 1 98.06 432 LYS B C 1
ATOM 6909 O O . LYS B 1 432 ? 22.312 -20.906 -0.869 1 98.06 432 LYS B O 1
ATOM 6914 N N . ALA B 1 433 ? 21.906 -22.719 0.451 1 98 433 ALA B N 1
ATOM 6915 C CA . ALA B 1 433 ? 20.453 -22.516 0.467 1 98 433 ALA B CA 1
ATOM 6916 C C . ALA B 1 433 ? 20.094 -21.141 0.991 1 98 433 ALA B C 1
ATOM 6918 O O . ALA B 1 433 ? 19.344 -20.406 0.358 1 98 433 ALA B O 1
ATOM 6919 N N . LEU B 1 434 ? 20.656 -20.766 2.111 1 97 434 LEU B N 1
ATOM 6920 C CA . LEU B 1 434 ? 20.312 -19.5 2.764 1 97 434 LEU B CA 1
ATOM 6921 C C . LEU B 1 434 ? 20.906 -18.328 2.002 1 97 434 LEU B C 1
ATOM 6923 O O . LEU B 1 434 ? 20.281 -17.266 1.916 1 97 434 LEU B O 1
ATOM 6927 N N . LYS B 1 435 ? 22.125 -18.516 1.45 1 97.62 435 LYS B N 1
ATOM 6928 C CA . LYS B 1 435 ? 22.703 -17.469 0.615 1 97.62 435 LYS B CA 1
ATOM 6929 C C . LYS B 1 435 ? 21.844 -17.188 -0.612 1 97.62 435 LYS B C 1
ATOM 6931 O O . LYS B 1 435 ? 21.641 -16.031 -0.982 1 97.62 435 LYS B O 1
ATOM 6936 N N . ALA B 1 436 ? 21.344 -18.234 -1.21 1 98.25 436 ALA B N 1
ATOM 6937 C CA . ALA B 1 436 ? 20.469 -18.078 -2.373 1 98.25 436 ALA B CA 1
ATOM 6938 C C . ALA B 1 436 ? 19.156 -17.406 -1.99 1 98.25 436 ALA B C 1
ATOM 6940 O O . ALA B 1 436 ? 18.703 -16.484 -2.674 1 98.25 436 ALA B O 1
ATOM 6941 N N . ALA B 1 437 ? 18.562 -17.875 -0.91 1 97.56 437 ALA B N 1
ATOM 6942 C CA . ALA B 1 437 ? 17.312 -17.297 -0.449 1 97.56 437 ALA B CA 1
ATOM 6943 C C . ALA B 1 437 ? 17.453 -15.805 -0.162 1 97.56 437 ALA B C 1
ATOM 6945 O O . ALA B 1 437 ? 16.578 -15.008 -0.485 1 97.56 437 ALA B O 1
ATOM 6946 N N . ASP B 1 438 ? 18.609 -15.43 0.374 1 96 438 ASP B N 1
ATOM 6947 C CA . ASP B 1 438 ? 18.875 -14.039 0.704 1 96 438 ASP B CA 1
ATOM 6948 C C . ASP B 1 438 ? 19.141 -13.219 -0.558 1 96 438 ASP B C 1
ATOM 6950 O O . ASP B 1 438 ? 18.797 -12.039 -0.624 1 96 438 ASP B O 1
ATOM 6954 N N . GLY B 1 439 ? 19.766 -13.852 -1.509 1 96.56 439 GLY B N 1
ATOM 6955 C CA . GLY B 1 439 ? 20.281 -13.117 -2.66 1 96.56 439 GLY B CA 1
ATOM 6956 C C . GLY B 1 439 ? 19.266 -12.984 -3.777 1 96.56 439 GLY B C 1
ATOM 6957 O O . GLY B 1 439 ? 19.328 -12.039 -4.566 1 96.56 439 GLY B O 1
ATOM 6958 N N . ILE B 1 440 ? 18.344 -13.914 -3.861 1 97.5 440 ILE B N 1
ATOM 6959 C CA . ILE B 1 440 ? 17.344 -13.891 -4.934 1 97.5 440 ILE B CA 1
ATOM 6960 C C . ILE B 1 440 ? 16.266 -12.859 -4.613 1 97.5 440 ILE B C 1
ATOM 6962 O O . ILE B 1 440 ? 15.711 -12.859 -3.516 1 97.5 440 ILE B O 1
ATOM 6966 N N . GLU B 1 441 ? 16.016 -11.969 -5.574 1 96 441 GLU B N 1
ATOM 6967 C CA . GLU B 1 441 ? 15 -10.93 -5.395 1 96 441 GLU B CA 1
ATOM 6968 C C . GLU B 1 441 ? 13.609 -11.438 -5.77 1 96 441 GLU B C 1
ATOM 6970 O O . GLU B 1 441 ? 13.117 -11.164 -6.867 1 96 441 GLU B O 1
ATOM 6975 N N . ALA B 1 442 ? 12.969 -12.086 -4.824 1 97.88 442 ALA B N 1
ATOM 6976 C CA . ALA B 1 442 ? 11.617 -12.609 -4.992 1 97.88 442 ALA B CA 1
ATOM 6977 C C . ALA B 1 442 ? 10.844 -12.562 -3.678 1 97.88 442 ALA B C 1
ATOM 6979 O O . ALA B 1 442 ? 11.43 -12.688 -2.602 1 97.88 442 ALA B O 1
ATOM 6980 N N . GLY B 1 443 ? 9.555 -12.422 -3.838 1 97.19 443 GLY B N 1
ATOM 6981 C CA . GLY B 1 443 ? 8.719 -12.344 -2.65 1 97.19 443 GLY B CA 1
ATOM 6982 C C . GLY B 1 443 ? 8.57 -13.672 -1.938 1 97.19 443 GLY B C 1
ATOM 6983 O O . GLY B 1 443 ? 8.312 -13.711 -0.733 1 97.19 443 GLY B O 1
ATOM 6984 N N . MET B 1 444 ? 8.75 -14.758 -2.674 1 97.19 444 MET B N 1
ATOM 6985 C CA . MET B 1 444 ? 8.672 -16.109 -2.127 1 97.19 444 MET B CA 1
ATOM 6986 C C . MET B 1 444 ? 9.836 -16.953 -2.617 1 97.19 444 MET B C 1
ATOM 6988 O O . MET B 1 444 ? 10.109 -17.016 -3.816 1 97.19 444 MET B O 1
ATOM 6992 N N . VAL B 1 445 ? 10.531 -17.594 -1.688 1 98 445 VAL B N 1
ATOM 6993 C CA . VAL B 1 445 ? 11.641 -18.469 -2.057 1 98 445 VAL B CA 1
ATOM 6994 C C . VAL B 1 445 ? 11.492 -19.812 -1.355 1 98 445 VAL B C 1
ATOM 6996 O O . VAL B 1 445 ? 11.383 -19.875 -0.129 1 98 445 VAL B O 1
ATOM 6999 N N . TRP B 1 446 ? 11.477 -20.891 -2.111 1 97.56 446 TRP B N 1
ATOM 7000 C CA . TRP B 1 446 ? 11.43 -22.25 -1.582 1 97.56 446 TRP B CA 1
ATOM 7001 C C . TRP B 1 446 ? 12.805 -22.906 -1.67 1 97.56 446 TRP B C 1
ATOM 7003 O O . TRP B 1 446 ? 13.523 -22.734 -2.656 1 97.56 446 TRP B O 1
ATOM 7013 N N . VAL B 1 447 ? 13.156 -23.625 -0.645 1 97.5 447 VAL B N 1
ATOM 7014 C CA . VAL B 1 447 ? 14.367 -24.453 -0.643 1 97.5 447 VAL B CA 1
ATOM 7015 C C . VAL B 1 447 ? 13.984 -25.922 -0.701 1 97.5 447 VAL B C 1
ATOM 7017 O O . VAL B 1 447 ? 13.273 -26.422 0.177 1 97.5 447 VAL B O 1
ATOM 7020 N N . ASN B 1 448 ? 14.391 -26.625 -1.745 1 97.06 448 ASN B N 1
ATOM 7021 C CA . ASN B 1 448 ? 14.18 -28.047 -1.982 1 97.06 448 ASN B CA 1
ATOM 7022 C C . ASN B 1 448 ? 12.703 -28.375 -2.143 1 97.06 448 ASN B C 1
ATOM 7024 O O . ASN B 1 448 ? 12.25 -29.438 -1.72 1 97.06 448 ASN B O 1
ATOM 7028 N N . GLN B 1 449 ? 12.031 -27.484 -2.705 1 94.75 449 GLN B N 1
ATOM 7029 C CA . GLN B 1 449 ? 10.641 -27.547 -3.135 1 94.75 449 GLN B CA 1
ATOM 7030 C C . GLN B 1 449 ? 10.258 -26.328 -3.975 1 94.75 449 GLN B C 1
ATOM 7032 O O . GLN B 1 449 ? 11.008 -25.359 -4.027 1 94.75 449 GLN B O 1
ATOM 7037 N N . HIS B 1 450 ? 9.234 -26.469 -4.645 1 94.38 450 HIS B N 1
ATOM 7038 C CA . HIS B 1 450 ? 8.703 -25.344 -5.418 1 94.38 450 HIS B CA 1
ATOM 7039 C C . HIS B 1 450 ? 7.184 -25.312 -5.363 1 94.38 450 HIS B C 1
ATOM 7041 O O . HIS B 1 450 ? 6.523 -26.297 -5.715 1 94.38 450 HIS B O 1
ATOM 7047 N N . GLY B 1 451 ? 6.734 -24.109 -4.98 1 88.5 451 GLY B N 1
ATOM 7048 C CA . GLY B 1 451 ? 5.293 -23.938 -4.965 1 88.5 451 GLY B CA 1
ATOM 7049 C C . GLY B 1 451 ? 4.707 -23.922 -3.564 1 88.5 451 GLY B C 1
ATOM 7050 O O . GLY B 1 451 ? 5.34 -24.406 -2.621 1 88.5 451 GLY B O 1
ATOM 7051 N N . ARG B 1 452 ? 3.461 -23.547 -3.496 1 77.12 452 ARG B N 1
ATOM 7052 C CA . ARG B 1 452 ? 2.775 -23.297 -2.232 1 77.12 452 ARG B CA 1
ATOM 7053 C C . ARG B 1 452 ? 2.303 -24.594 -1.595 1 77.12 452 ARG B C 1
ATOM 7055 O O . ARG B 1 452 ? 1.772 -25.469 -2.279 1 77.12 452 ARG B O 1
ATOM 7062 N N . SER B 1 453 ? 2.859 -24.797 -0.387 1 73.19 453 SER B N 1
ATOM 7063 C CA . SER B 1 453 ? 2.342 -25.891 0.425 1 73.19 453 SER B CA 1
ATOM 7064 C C . SER B 1 453 ? 0.961 -25.562 0.981 1 73.19 453 SER B C 1
ATOM 7066 O O . SER B 1 453 ? 0.499 -24.438 0.881 1 73.19 453 SER B O 1
ATOM 7068 N N . PRO B 1 454 ? 0.345 -26.547 1.437 1 72.44 454 PRO B N 1
ATOM 7069 C CA . PRO B 1 454 ? -1.001 -26.328 1.975 1 72.44 454 PRO B CA 1
ATOM 7070 C C . PRO B 1 454 ? -1.003 -25.484 3.246 1 72.44 454 PRO B C 1
ATOM 7072 O O . PRO B 1 454 ? -2.043 -25.344 3.893 1 72.44 454 PRO B O 1
ATOM 7075 N N . GLU B 1 455 ? 0.014 -24.828 3.424 1 83.44 455 GLU B N 1
ATOM 7076 C CA . GLU B 1 455 ? 0.071 -24.047 4.648 1 83.44 455 GLU B CA 1
ATOM 7077 C C . GLU B 1 455 ? -0.602 -22.688 4.457 1 83.44 455 GLU B C 1
ATOM 7079 O O . GLU B 1 455 ? -0.411 -22.031 3.432 1 83.44 455 GLU B O 1
ATOM 7084 N N . PHE B 1 456 ? -1.346 -22.344 5.449 1 90.75 456 PHE B N 1
ATOM 7085 C CA . PHE B 1 456 ? -2.16 -21.141 5.344 1 90.75 456 PHE B CA 1
ATOM 7086 C C . PHE B 1 456 ? -1.422 -19.938 5.918 1 90.75 456 PHE B C 1
ATOM 7088 O O . PHE B 1 456 ? -1.815 -18.797 5.688 1 90.75 456 PHE B O 1
ATOM 7095 N N . THR B 1 457 ? -0.319 -20.203 6.609 1 89.19 457 THR B N 1
ATOM 7096 C CA . THR B 1 457 ? 0.395 -19.125 7.297 1 89.19 457 THR B CA 1
ATOM 7097 C C . THR B 1 457 ? 1.322 -18.391 6.336 1 89.19 457 THR B C 1
ATOM 7099 O O . THR B 1 457 ? 1.888 -17.359 6.68 1 89.19 457 THR B O 1
ATOM 7102 N N . TYR B 1 458 ? 1.358 -18.938 5.168 1 85.25 458 TYR B N 1
ATOM 7103 C CA . TYR B 1 458 ? 2.33 -18.422 4.207 1 85.25 458 TYR B CA 1
ATOM 7104 C C . TYR B 1 458 ? 1.902 -17.062 3.666 1 85.25 458 TYR B C 1
ATOM 7106 O O . TYR B 1 458 ? 0.752 -16.891 3.256 1 85.25 458 TYR B O 1
ATOM 7114 N N . THR B 1 459 ? 2.861 -16.094 3.658 1 91.31 459 THR B N 1
ATOM 7115 C CA . THR B 1 459 ? 2.637 -14.781 3.062 1 91.31 459 THR B CA 1
ATOM 7116 C C . THR B 1 459 ? 2.947 -14.805 1.569 1 91.31 459 THR B C 1
ATOM 7118 O O . THR B 1 459 ? 4.094 -15.016 1.172 1 91.31 459 THR B O 1
ATOM 7121 N N . ALA B 1 460 ? 1.917 -14.562 0.806 1 93.06 460 ALA B N 1
ATOM 7122 C CA . ALA B 1 460 ? 2.076 -14.664 -0.643 1 93.06 460 ALA B CA 1
ATOM 7123 C C . ALA B 1 460 ? 2.102 -13.281 -1.289 1 93.06 460 ALA B C 1
ATOM 7125 O O . ALA B 1 460 ? 1.263 -12.43 -0.981 1 93.06 460 ALA B O 1
ATOM 7126 N N . GLY B 1 461 ? 3.049 -13.055 -2.178 1 94 461 GLY B N 1
ATOM 7127 C CA . GLY B 1 461 ? 3.164 -11.812 -2.924 1 94 461 GLY B CA 1
ATOM 7128 C C . GLY B 1 461 ? 4.555 -11.578 -3.486 1 94 461 GLY B C 1
ATOM 7129 O O . GLY B 1 461 ? 5.508 -12.258 -3.1 1 94 461 GLY B O 1
ATOM 7130 N N . GLY B 1 462 ? 4.688 -10.688 -4.387 1 94.56 462 GLY B N 1
ATOM 7131 C CA . GLY B 1 462 ? 5.922 -10.578 -5.145 1 94.56 462 GLY B CA 1
ATOM 7132 C C . GLY B 1 462 ? 6.641 -9.258 -4.93 1 94.56 462 GLY B C 1
ATOM 7133 O O . GLY B 1 462 ? 6.336 -8.531 -3.982 1 94.56 462 GLY B O 1
ATOM 7134 N N . TYR B 1 463 ? 7.742 -9.148 -5.66 1 95.75 463 TYR B N 1
ATOM 7135 C CA . TYR B 1 463 ? 8.562 -7.949 -5.785 1 95.75 463 TYR B CA 1
ATOM 7136 C C . TYR B 1 463 ? 8.422 -7.328 -7.168 1 95.75 463 TYR B C 1
ATOM 7138 O O . TYR B 1 463 ? 7.934 -7.973 -8.094 1 95.75 463 TYR B O 1
ATOM 7146 N N . LYS B 1 464 ? 8.812 -6.062 -7.324 1 95.25 464 LYS B N 1
ATOM 7147 C CA . LYS B 1 464 ? 8.922 -5.383 -8.609 1 95.25 464 LYS B CA 1
ATOM 7148 C C . LYS B 1 464 ? 7.605 -5.453 -9.383 1 95.25 464 LYS B C 1
ATOM 7150 O O . LYS B 1 464 ? 6.539 -5.188 -8.82 1 95.25 464 LYS B O 1
ATOM 7155 N N . GLY B 1 465 ? 7.691 -5.77 -10.633 1 95.69 465 GLY B N 1
ATOM 7156 C CA . GLY B 1 465 ? 6.52 -5.844 -11.484 1 95.69 465 GLY B CA 1
ATOM 7157 C C . GLY B 1 465 ? 5.598 -6.996 -11.141 1 95.69 465 GLY B C 1
ATOM 7158 O O . GLY B 1 465 ? 4.504 -7.113 -11.695 1 95.69 465 GLY B O 1
ATOM 7159 N N . SER B 1 466 ? 5.992 -7.828 -10.219 1 97.75 466 SER B N 1
ATOM 7160 C CA . SER B 1 466 ? 5.137 -8.922 -9.766 1 97.75 466 SER B CA 1
ATOM 7161 C C . SER B 1 466 ? 4.164 -8.461 -8.688 1 97.75 466 SER B C 1
ATOM 7163 O O . SER B 1 466 ? 3.342 -9.242 -8.211 1 97.75 466 SER B O 1
ATOM 7165 N N . GLY B 1 467 ? 4.293 -7.172 -8.359 1 96.88 467 GLY B N 1
ATOM 7166 C CA . GLY B 1 467 ? 3.264 -6.555 -7.535 1 96.88 467 GLY B CA 1
ATOM 7167 C C . GLY B 1 467 ? 3.729 -6.27 -6.121 1 96.88 467 GLY B C 1
ATOM 7168 O O . GLY B 1 467 ? 4.926 -6.312 -5.832 1 96.88 467 GLY B O 1
ATOM 7169 N N . PHE B 1 468 ? 2.787 -5.824 -5.293 1 96.94 468 PHE B N 1
ATOM 7170 C CA . PHE B 1 468 ? 3.033 -5.52 -3.887 1 96.94 468 PHE B CA 1
ATOM 7171 C C . PHE B 1 468 ? 1.786 -5.777 -3.051 1 96.94 468 PHE B C 1
ATOM 7173 O O . PHE B 1 468 ? 0.686 -5.906 -3.59 1 96.94 468 PHE B O 1
ATOM 7180 N N . GLY B 1 469 ? 1.939 -5.766 -1.666 1 95.44 469 GLY B N 1
ATOM 7181 C CA . GLY B 1 469 ? 0.936 -6.355 -0.794 1 95.44 469 GLY B CA 1
ATOM 7182 C C . GLY B 1 469 ? 1.041 -7.867 -0.697 1 95.44 469 GLY B C 1
ATOM 7183 O O . GLY B 1 469 ? 1.811 -8.484 -1.433 1 95.44 469 GLY B O 1
ATOM 7184 N N . LYS B 1 470 ? 0.345 -8.414 0.209 1 95.94 470 LYS B N 1
ATOM 7185 C CA . LYS B 1 470 ? 0.469 -9.852 0.409 1 95.94 470 LYS B CA 1
ATOM 7186 C C . LYS B 1 470 ? -0.901 -10.5 0.577 1 95.94 470 LYS B C 1
ATOM 7188 O O . LYS B 1 470 ? -1.818 -9.898 1.136 1 95.94 470 LYS B O 1
ATOM 7193 N N . ASP B 1 471 ? -0.982 -11.656 0.083 1 95.44 471 ASP B N 1
ATOM 7194 C CA . ASP B 1 471 ? -2.107 -12.547 0.348 1 95.44 471 ASP B CA 1
ATOM 7195 C C . ASP B 1 471 ? -1.738 -13.602 1.39 1 95.44 471 ASP B C 1
ATOM 7197 O O . ASP B 1 471 ? -0.562 -13.93 1.562 1 95.44 471 ASP B O 1
ATOM 7201 N N . MET B 1 472 ? -2.715 -14.07 2.174 1 94.62 472 MET B N 1
ATOM 7202 C CA . MET B 1 472 ? -2.592 -15.18 3.113 1 94.62 472 MET B CA 1
ATOM 7203 C C . MET B 1 472 ? -1.782 -14.773 4.336 1 94.62 472 MET B C 1
ATOM 7205 O O . MET B 1 472 ? -1.172 -13.703 4.355 1 94.62 472 MET B O 1
ATOM 7209 N N . GLY B 1 473 ? -1.869 -15.578 5.34 1 93.5 473 GLY B N 1
ATOM 7210 C CA . GLY B 1 473 ? -1.164 -15.289 6.582 1 93.5 473 GLY B CA 1
ATOM 7211 C C . GLY B 1 473 ? -1.662 -14.039 7.273 1 93.5 473 GLY B C 1
ATOM 7212 O O . GLY B 1 473 ? -2.73 -13.523 6.941 1 93.5 473 GLY B O 1
ATOM 7213 N N . ARG B 1 474 ? -0.921 -13.656 8.25 1 93.56 474 ARG B N 1
ATOM 7214 C CA . ARG B 1 474 ? -1.262 -12.453 9 1 93.56 474 ARG B CA 1
ATOM 7215 C C . ARG B 1 474 ? -1.243 -11.227 8.094 1 93.56 474 ARG B C 1
ATOM 7217 O O . ARG B 1 474 ? -2.119 -10.367 8.188 1 93.56 474 ARG B O 1
ATOM 7224 N N . ALA B 1 475 ? -0.244 -11.227 7.25 1 94.31 475 ALA B N 1
ATOM 7225 C CA . ALA B 1 475 ? -0.096 -10.102 6.336 1 94.31 475 ALA B CA 1
ATOM 7226 C C . ALA B 1 475 ? -1.326 -9.945 5.445 1 94.31 475 ALA B C 1
ATOM 7228 O O . ALA B 1 475 ? -1.786 -8.828 5.195 1 94.31 475 ALA B O 1
ATOM 7229 N N . GLY B 1 476 ? -1.835 -11.078 4.98 1 95.81 476 GLY B N 1
ATOM 7230 C CA . GLY B 1 476 ? -3.023 -11.055 4.141 1 95.81 476 GLY B CA 1
ATOM 7231 C C . GLY B 1 476 ? -4.25 -10.531 4.867 1 95.81 476 GLY B C 1
ATOM 7232 O O . GLY B 1 476 ? -5.121 -9.906 4.258 1 95.81 476 GLY B O 1
ATOM 7233 N N . PHE B 1 477 ? -4.348 -10.797 6.168 1 96.88 477 PHE B N 1
ATOM 7234 C CA . PHE B 1 477 ? -5.438 -10.281 6.988 1 96.88 477 PHE B CA 1
ATOM 7235 C C . PHE B 1 477 ? -5.316 -8.773 7.176 1 96.88 477 PHE B C 1
ATOM 7237 O O . PHE B 1 477 ? -6.297 -8.047 7.039 1 96.88 477 PHE B O 1
ATOM 7244 N N . GLU B 1 478 ? -4.141 -8.344 7.422 1 96.31 478 GLU B N 1
ATOM 7245 C CA . GLU B 1 478 ? -3.873 -6.941 7.727 1 96.31 478 GLU B CA 1
ATOM 7246 C C . GLU B 1 478 ? -4.148 -6.051 6.516 1 96.31 478 GLU B C 1
ATOM 7248 O O . GLU B 1 478 ? -4.52 -4.887 6.668 1 96.31 478 GLU B O 1
ATOM 7253 N N . GLU B 1 479 ? -4.008 -6.598 5.281 1 96.94 479 GLU B N 1
ATOM 7254 C CA . GLU B 1 479 ? -4.238 -5.828 4.062 1 96.94 479 GLU B CA 1
ATOM 7255 C C . GLU B 1 479 ? -5.672 -5.312 3.998 1 96.94 479 GLU B C 1
ATOM 7257 O O . GLU B 1 479 ? -5.953 -4.324 3.316 1 96.94 479 GLU B O 1
ATOM 7262 N N . PHE B 1 480 ? -6.582 -5.926 4.754 1 98.12 480 PHE B N 1
ATOM 7263 C CA . PHE B 1 480 ? -7.992 -5.57 4.66 1 98.12 480 PHE B CA 1
ATOM 7264 C C . PHE B 1 480 ? -8.422 -4.727 5.855 1 98.12 480 PHE B C 1
ATOM 7266 O O . PHE B 1 480 ? -9.617 -4.625 6.152 1 98.12 480 PHE B O 1
ATOM 7273 N N . THR B 1 481 ? -7.426 -4.219 6.535 1 96.81 481 THR B N 1
ATOM 7274 C CA . THR B 1 481 ? -7.629 -3.283 7.633 1 96.81 481 THR B CA 1
ATOM 7275 C C . THR B 1 481 ? -6.758 -2.041 7.457 1 96.81 481 THR B C 1
ATOM 7277 O O . THR B 1 481 ? -5.82 -2.045 6.656 1 96.81 481 THR B O 1
ATOM 7280 N N . ARG B 1 482 ? -7.117 -1.058 8.086 1 95.62 482 ARG B N 1
ATOM 7281 C CA . ARG B 1 482 ? -6.34 0.176 8.141 1 95.62 482 ARG B CA 1
ATOM 7282 C C . ARG B 1 482 ? -6.102 0.608 9.586 1 95.62 482 ARG B C 1
ATOM 7284 O O . ARG B 1 482 ? -6.91 0.308 10.469 1 95.62 482 ARG B O 1
ATOM 7291 N N . GLN B 1 483 ? -5.035 1.333 9.812 1 96 483 GLN B N 1
ATOM 7292 C CA . GLN B 1 483 ? -4.645 1.72 11.164 1 96 483 GLN B CA 1
ATOM 7293 C C . GLN B 1 483 ? -5.199 3.094 11.523 1 96 483 GLN B C 1
ATOM 7295 O O . GLN B 1 483 ? -5.145 4.023 10.719 1 96 483 GLN B O 1
ATOM 7300 N N . LYS B 1 484 ? -5.758 3.205 12.656 1 97.12 484 LYS B N 1
ATOM 7301 C CA . LYS B 1 484 ? -6.152 4.461 13.289 1 97.12 484 LYS B CA 1
ATOM 7302 C C . LYS B 1 484 ? -5.332 4.734 14.547 1 97.12 484 LYS B C 1
ATOM 7304 O O . LYS B 1 484 ? -5.258 3.887 15.438 1 97.12 484 LYS B O 1
ATOM 7309 N N . ALA B 1 485 ? -4.711 5.848 14.562 1 96.25 485 ALA B N 1
ATOM 7310 C CA . ALA B 1 485 ? -3.994 6.285 15.758 1 96.25 485 ALA B CA 1
ATOM 7311 C C . ALA B 1 485 ? -4.879 7.172 16.625 1 96.25 485 ALA B C 1
ATOM 7313 O O . ALA B 1 485 ? -5.488 8.125 16.141 1 96.25 485 ALA B O 1
ATOM 7314 N N . VAL B 1 486 ? -4.957 6.867 17.891 1 96.25 486 VAL B N 1
ATOM 7315 C CA . VAL B 1 486 ? -5.742 7.645 18.844 1 96.25 486 VAL B CA 1
ATOM 7316 C C . VAL B 1 486 ? -4.852 8.109 20 1 96.25 486 VAL B C 1
ATOM 7318 O O . VAL B 1 486 ? -4.074 7.324 20.547 1 96.25 486 VAL B O 1
ATOM 7321 N N . TRP B 1 487 ? -4.891 9.336 20.281 1 94.75 487 TRP B N 1
ATOM 7322 C CA . TRP B 1 487 ? -4.184 9.938 21.406 1 94.75 487 TRP B CA 1
ATOM 7323 C C . TRP B 1 487 ? -5.16 10.586 22.391 1 94.75 487 TRP B C 1
ATOM 7325 O O . TRP B 1 487 ? -5.898 11.5 22.016 1 94.75 487 TRP B O 1
ATOM 7335 N N . VAL B 1 488 ? -5.109 10.117 23.594 1 94.69 488 VAL B N 1
ATOM 7336 C CA . VAL B 1 488 ? -6.039 10.602 24.609 1 94.69 488 VAL B CA 1
ATOM 7337 C C . VAL B 1 488 ? -5.273 11.367 25.688 1 94.69 488 VAL B C 1
ATOM 7339 O O . VAL B 1 488 ? -4.395 10.812 26.344 1 94.69 488 VAL B O 1
ATOM 7342 N N . ASN B 1 489 ? -5.523 12.609 25.812 1 94.25 489 ASN B N 1
ATOM 7343 C CA . ASN B 1 489 ? -5.043 13.406 26.938 1 94.25 489 ASN B CA 1
ATOM 7344 C C . ASN B 1 489 ? -6.051 13.43 28.078 1 94.25 489 ASN B C 1
ATOM 7346 O O . ASN B 1 489 ? -7.152 13.961 27.938 1 94.25 489 ASN B O 1
ATOM 7350 N N . TYR B 1 490 ? -5.699 12.82 29.172 1 89.94 490 TYR B N 1
ATOM 7351 C CA . TYR B 1 490 ? -6.621 12.781 30.297 1 89.94 490 TYR B CA 1
ATOM 7352 C C . TYR B 1 490 ? -6.016 13.469 31.531 1 89.94 490 TYR B C 1
ATOM 7354 O O . TYR B 1 490 ? -6.398 13.172 32.656 1 89.94 490 TYR B O 1
ATOM 7362 N N . ALA B 1 491 ? -5.004 14.312 31.359 1 86.94 491 ALA B N 1
ATOM 7363 C CA . ALA B 1 491 ? -4.391 15.07 32.438 1 86.94 491 ALA B CA 1
ATOM 7364 C C . ALA B 1 491 ? -5.293 16.219 32.875 1 86.94 491 ALA B C 1
ATOM 7366 O O . ALA B 1 491 ? -6.125 16.703 32.094 1 86.94 491 ALA B O 1
#

Secondary structure (DSSP, 8-state):
-----GGGS----SEEETTEEE-----EEEEEPTTT--EEEEEE--HHHHHHHHHHHHHHHHHHH-TTTS-HHHHHHHHHHHHHHHHHTHHHHHHHHHHHSS--HHHIIIIIHHHHHHHHHHHHHHTTT---EEE---TTEEEEEEEEE-SEEEEE--SSSHHHHHHHHHHHHHHTT-EEEEEPPTTS-HHHHHHHHHHHHTTPPTTSEEEE---IIIIIHHHHH-TT--EEEEES-HHHHHHHHHHHHHTT---EEEE-----EEEE-TTS--HHHHHHHHHHHHHGGGG--TT---EEEEEHHHHHHHHHHHHHHHTT--B--TT-TT--BPPPS-HHHHHHHHHHHHHHHHTT-EEEE--SB---GGG---B--EEEE---TTSHHHHS---SSEEEEEEESSHHHHHHHH--SSEESEEEEE-S-HHHHHHHHHHS--SEEEES--S--S-SS--B--EETTEES-BSHHHHHHTTEEEEEEEEE--/-----GGGS----SEEETTEEE-----EEEEEPTTT--EEEEEE--HHHHHHHHHHHHHHHHHHH-TTTS-HHHHHHHHHHHHHHHHHTHHHHHHHHHHHSS--HHHIIIIIHHHHHHHHHHHHHTTTT---EEE---TTEEEEEEEEE-SEEEEE--SSSHHHHHHHHHHHHHHTT-EEEEEPPTTS-HHHHHHHHHHHHTTPPTTSEEEE---IIIIIHHHHH-TT--EEEEES-HHHHHHHHHHHHHTT---EEEE-----EEEE-TTS--HHHHHHHHHHHHHGGGG--TT---EEEEEHHHHHHHHHHHHHHHHT--B--TT-TT--BPPPS-HHHHHHHHHHHHHHHHTT-EEEE--SB---GGG---B--EEEE---TTSHHHHS---SSEEEEEEESSHHHHHHHH--SSEESEEEEE-S-HHHHHHHHHHS--SEEEES--S--S-SS--B--EETTEES-BSHHHHHHTTEEEEEEEEE--

Organism: Mesorhizobium plurifarium (NCBI:txid69974)

Foldseek 3Di:
DLFDDLVVADFDAEWAAQLRHDHADADKFFAAFQFFRDTSDIYGARFLPNLVRLLVSLLVLCVVVVLQPPDLLVLLQLLLLLLVLLLVCLSSLLSLLLRQFQAFSLQRSVHLSNLLSVLLNVLSVVLPPDDKDWDDDDPQKTKIKDKGFQAEAEEEEEGLSFSNRVSLALRLLSSRRYAYEYEYESNRQGSVRVSSNSSSVSPRRGSSYIYHYHDCVGHVLSNLQPQSHAEYEYEEALVSVVVSQVSNCVRNNHYYFYQHAAAAAEEEEPQLPDLLLVLVQLLCQCQPSQNLDRQRNQEYEYAPVCQVVNVVSNQVVLVPAADHRSSDPVHRGTFDSDPVLLVQLLVLLVQLVVVPKDWPDFNAFDDDDNNRHGGRQTEIEPRDLVGSSNQDRSSGNHHYYHYDHDLVVSLVVRDHPAWAFEYEYRHPDPVSRVVSVVSHQWPYYYYSHGDDDSDQQDWGHTDHSSTDFTTGHPSSSSSRIDMDMDMDRRD/DLFDDLVVADFDAEWAAQLRHDHADADKFFAAFQFFRHTSDIYGARFLPNLVRLLVSLLVLCVVVVLQPPDLLVLLQLLLLLLVLLLVCLSSLLSLLLRQFQAFSLQRSVHLSNLLSVLLNVLSVVLPPDDKDWDDDDPQKTKIKDKGFQAEAEEEEEGLSFSNRVSLALRLLSSRRYAYEYEYESNRQGSVRVSSNSSSVSPRRGSSYIYHYHDCVGHVLSNLQDQSHAEYEYEEALVSVVVSQVSNCVRNNHYYFYQHAAQAAEEEEPQLPDLLLVLVQLLCQCQPSQNLDRQRNQEYEYAPVCQVVNVVSNQVVLVPAADHRSSDPPHRGTADSDPVLLVQLLVLLVQLVVVPKDWPDFNAFDPRDSNRHGGRQTEIEPRDLVGSSNQDRSSGNHHYYHYDHDLVVSLVVRDHPAWAFEYEYRHPDPVSRVVSVVSHQWPYYYYSHGDDDSDQQDWGHTDHSSTDFTTGHPSSSSSRIDMDMDMDRRD

Nearest PDB structures (foldseek):
  7jso-assembly1_A  TM=9.750E-01  e=1.667E-59  Pseudomonas syringae pv. tomato str. DC3000
  5iuv-assembly1_A  TM=9.753E-01  e=7.823E-59  Pseudomonas syringae pv. tomato str. DC3000
  6b4r-assembly1_C  TM=9.748E-01  e=3.260E-58  Pseudomonas aeruginosa PAO1
  4mpy-assembly1_C  TM=9.640E-01  e=1.381E-56  Staphylococcus aureus subsp. aureus COL
  4pz2-assembly1_B  TM=9.690E-01  e=1.428E-54  Zea mays

pLDDT: mean 96.51, std 3.88, range [61.31, 98.94]

Sequence (982 aa):
MLSFDPKIVDIPKGHHVGGRYLDLPGGEIEVLRPSDQQLMGIVNDGGVAAVDLAVKAAKEALRASRWAKIAPRERAKVLFRFAQLIEEKNLYLGRLEAMGSSRLISGTITGDAIRTAGVVRYFAEFCDKLEGIVTATEDGTLSYVKREPYGIVGAIVPWNFPMITAAWKFAPALAAGNAVVMKTSELTPHSLLALAELAAQAGLPAGLLNVINGYGHTTGAAIVRHPDVMMVSFTGSTNTGAAIMSLAAQSGIKPVTLELGGKSPQLVLADAGDLDVVAGRVSAAFMANAGQVCTAGSRILVEKKIADELIERIVDKTREIKAGPTWDEATTFAPIISRRQLDRIDDMVRRTISEGGSLITGGAPMESRNEGNFYAPTLLDNVDQDNVGFREEFFGPVATVGTFTELEEGIALAAHPTYGLSASVHTSDVRKALKAADGIEAGMVWVNQHGRSPEFTYTAGGYKGSGFGKDMGRAGFEEFTRQKAVWVNYAMLSFDPKIVDIPKGHHVGGRYLDLPGGEIEVLRPSDQQLMGIVNDGGVAAVDLAVKAAKEALRASRWAKIAPRERAKVLFRFAQLIEEKNLYLGRLEAMGSSRLISGTITGDAIRTAGVVRYFAEFCDKLEGIVTATEDGTLSYVKREPYGIVGAIVPWNFPMITAAWKFAPALAAGNAVVMKTSELTPHSLLALAELAAQAGLPAGLLNVINGYGHTTGAAIVRHPDVMMVSFTGSTNTGAAIMSLAAQSGIKPVTLELGGKSPQLVLADAGDLDVVAGRVSAAFMANAGQVCTAGSRILVEKKIADELIERIVDKTREIKAGPTWDEATTFAPIISRRQLDRIDDMVRRTISEGGSLITGGAPMESRNEGNFYAPTLLDNVDQDNVGFREEFFGPVATVGTFTELEEGIALAAHPTYGLSASVHTSDVRKALKAADGIEAGMVWVNQHGRSPEFTYTAGGYKGSGFGKDMGRAGFEEFTRQKAVWVNYA

InterPro domains:
  IPR015590 Aldehyde dehydrogenase domain [PF00171] (28-486)
  IPR016161 Aldehyde/histidinol dehydrogenase [SSF53720] (11-490)
  IPR016162 Aldehyde dehydrogenase, N-terminal [G3DSA:3.40.605.10] (28-486)
  IPR016163 Aldehyde dehydrogenase, C-terminal [G3DSA:3.40.309.10] (264-457)
  IPR029510 Aldehyde dehydrogenase, glutamic acid active site [PS00687] (258-265)

Radius of gyration: 29.57 Å; Cα contacts (8 Å, |Δi|>4): 2618; chains: 2; bounding box: 60×88×66 Å

Solvent-accessible surface area (backbone atoms only — not comparable to full-atom values): 46232 Å² total; per-residue (Å²): 130,76,47,64,66,76,85,76,59,85,76,70,61,51,27,29,44,50,52,36,73,38,84,61,74,53,58,78,40,79,24,42,15,12,37,44,58,43,79,73,50,64,37,33,27,31,25,55,65,46,42,52,52,31,50,52,28,20,53,50,23,43,66,74,62,33,54,63,70,48,61,39,66,62,54,20,52,33,32,42,39,25,18,50,49,39,50,73,39,13,62,63,48,8,50,46,36,7,49,35,27,33,38,36,33,76,45,18,34,77,33,42,26,42,49,24,18,45,43,24,36,53,27,21,67,42,33,78,64,77,75,63,48,77,53,93,71,58,90,48,47,47,39,36,35,40,74,41,43,69,46,29,32,26,35,38,33,45,49,68,50,39,54,40,56,41,30,52,49,52,26,26,28,45,38,47,24,23,22,33,45,30,34,41,24,63,62,34,46,46,49,51,46,51,49,46,48,44,34,32,74,32,59,44,60,46,5,32,55,17,42,40,37,23,48,60,86,44,23,45,44,33,42,48,46,31,76,73,36,46,33,38,41,38,37,44,49,40,69,57,48,24,51,50,43,28,43,16,18,72,31,54,37,37,57,68,32,30,36,26,33,27,68,6,26,31,39,37,43,77,59,47,62,60,55,67,61,48,22,51,53,54,44,46,28,15,40,48,56,27,6,43,39,58,63,21,31,29,28,38,35,25,25,55,92,41,34,68,64,37,51,52,48,28,54,53,56,58,68,66,57,33,73,43,42,23,36,38,61,81,36,70,29,33,21,34,62,33,66,69,57,45,51,50,37,48,52,46,52,52,50,21,38,74,66,58,23,40,81,75,43,63,75,42,71,41,91,48,75,65,63,23,27,35,62,37,53,22,38,32,31,62,62,49,80,85,24,59,61,56,70,44,65,67,64,29,23,46,29,36,47,48,70,29,87,45,70,69,54,43,40,60,64,52,53,53,98,48,37,9,24,24,34,23,37,28,48,72,44,67,72,57,47,52,50,44,58,69,61,41,69,32,7,26,33,22,30,61,48,66,76,85,62,93,59,62,70,49,51,40,32,18,28,54,34,2,22,39,57,43,36,32,26,69,58,20,36,50,69,37,38,44,67,30,25,38,37,36,50,74,109,131,76,47,62,66,75,86,75,60,86,75,70,61,49,28,28,44,50,50,36,74,36,84,61,74,52,60,77,40,79,24,42,15,13,36,43,59,42,80,72,47,64,38,32,29,29,26,56,65,46,42,52,53,31,51,52,28,20,53,52,23,41,65,74,64,33,55,62,72,46,62,40,64,62,55,20,53,33,32,42,40,26,18,49,48,37,51,74,39,13,63,63,47,6,50,45,37,8,50,36,26,31,40,36,34,75,44,18,33,78,34,42,27,42,50,27,18,47,44,24,35,54,27,20,67,42,32,78,61,76,75,64,46,76,53,93,71,58,90,46,47,48,40,37,34,41,72,39,44,70,46,30,32,25,36,39,34,47,49,67,50,41,57,40,57,40,28,52,49,52,26,26,27,45,38,47,25,23,22,31,43,29,34,40,24,61,63,34,45,47,46,52,45,50,48,45,50,45,34,33,74,31,58,44,61,46,6,32,56,17,43,41,38,22,48,60,86,44,23,46,42,34,41,48,46,32,77,71,36,46,33,38,40,38,37,45,50,40,69,56,48,25,50,50,43,28,44,16,18,72,31,53,38,37,56,68,32,30,36,27,33,26,67,7,26,31,39,36,44,77,58,46,61,61,56,68,61,50,21,52,52,54,44,45,27,15,40,49,55,27,6,44,38,56,62,21,31,30,27,39,36,25,25,54,91,40,34,68,64,38,52,52,49,30,54,52,54,58,68,67,57,34,74,43,42,24,36,38,61,79,38,71,29,35,21,34,61,35,67,68,58,44,52,48,37,48,51,47,51,53,51,19,36,76,65,58,23,38,79,75,42,62,76,42,70,41,90,47,69,66,64,19,26,35,61,36,54,20,38,32,30,62,63,50,81,86,24,59,64,56,72,44,64,65,66,29,25,47,28,36,48,47,69,29,85,44,72,70,54,42,40,60,64,53,54,53,97,48,37,9,25,25,35,24,37,29,46,71,44,66,71,58,45,53,48,43,58,69,61,41,69,32,7,24,32,23,30,59,47,65,74,86,62,96,58,62,69,49,50,41,31,19,27,54,35,2,22,38,60,44,36,33,26,70,59,21,37,50,67,36,37,46,66,29,26,38,37,38,51,72,107